Protein AF-A0A8X6YZ76-F1 (afdb_monomer)

pLDDT: mean 88.69, std 12.49, range [24.3, 98.62]

Sequence (911 aa):
MVSTSRLRFSLLFLLCATQVKATIQLAAIKDTAVSFPFAIQQYAYNKESRYFFVGAHEAPAEKYKDASVSTIGPNNTYFVGLTPEKITLNAEKDQANPLYGAVISQLSLLESCPLIVTQAEGTKLYSIRSFSSNSTINLISSEELLDANHEVCNGIFALAGIANRSSFLAVVKPHGGNFGQINSAFVPGSVQKTGNDLAPNYVLKTAESVPLNVSSDALKIGNDLTSIDNQTAGIPVTLYGSETLGVFYSGYAVTSANDPMSGARSVIYGAGSKITPDDVLAPDSIIGGNPAGAQAQFCTHHIATMSASTGLDYLVVVGGKGDPTTTKQDVYALPLIGTGENAGTLAKKTAIPFNFYNATLNNRLIGRAFVTAPTGIGDLFSPTDLDIYKAKVGGEGTLPGDIKKLFVEKDTVFVSVFEDNILAHEHGGIFASQALFQANGCIMGWTDWHRVAGSMSPQYGLVLDNVLGQFTLLNGATADSLTAVERTQWGTNTFENSVNMLSSQVKSGFQFLADFPRSLNAFDQTLGNRVSLVCATGYRAVALIQSGYDDTYFEAQKSLNHTALATDASTRNGIDLNTDSILFTGGVLDDLNGIIAAEIISDATHSWLVVGGNGGIAVLANEDGAGWAVGQLGPNFENLPLNLFFQKVGSFKNVRKLIAQDDQLFVLTTDALYRFTASATVFTGEPEVELLASVPSLSLPTDTSFSDLALSGRLALLATSRGLFRVGNGRSIMHDTEHNLAWTQITLPEGAGSVARFFVVSPTDKAIDFATTERGGNIYILNACVSLNQARVYRLSILGMQDPISDYTATLFKDHFFEDVNPTFYYDRGSYRNYIATDGAMFFMSRSSFYPVQLNGTFEAINPVIHTGIIPVAGAPRTLISSRSLSMGPLFLRSANGSWMIGGDHVYTND

Solvent-accessible surface area (backbone atoms only — not comparable to full-atom values): 44342 Å² total; per-residue (Å²): 132,85,78,90,78,85,79,77,92,78,84,91,76,89,85,80,84,73,87,35,54,31,60,38,76,36,11,48,38,76,100,44,98,43,48,42,95,46,26,32,65,34,54,40,73,34,83,89,82,44,37,40,35,42,20,15,57,36,67,42,59,85,97,40,17,32,41,15,34,24,36,31,50,84,89,55,64,34,28,44,46,68,16,42,65,54,24,26,45,66,87,40,71,80,30,77,33,90,46,38,34,27,31,32,71,42,47,27,30,38,55,69,19,51,32,38,26,40,60,86,73,26,28,42,45,36,35,49,78,35,74,96,42,71,92,55,30,32,36,28,54,37,65,72,42,46,11,40,77,71,39,64,23,62,21,61,74,37,64,24,27,16,41,84,35,51,43,36,42,33,35,30,10,7,60,92,50,54,68,41,37,80,38,3,11,33,34,41,31,31,61,43,82,41,82,51,92,91,59,69,41,63,42,49,44,73,53,78,39,35,66,40,34,35,75,26,74,29,34,31,30,82,46,50,31,70,37,53,56,51,75,90,80,74,45,59,67,25,55,31,41,34,70,87,77,70,46,38,39,38,26,31,32,31,30,18,24,74,32,59,66,10,10,32,32,14,42,30,25,54,86,64,36,57,33,61,70,76,75,27,41,33,57,53,18,36,58,24,22,41,52,60,41,41,65,48,38,19,22,21,63,37,61,46,63,32,57,26,45,52,43,38,38,25,42,35,35,31,29,20,65,40,56,73,86,77,24,45,71,38,33,37,44,42,51,20,14,60,51,72,96,58,42,69,23,50,23,21,72,84,53,71,65,45,76,42,61,36,69,93,59,74,27,24,34,75,47,34,24,30,74,44,64,54,83,37,61,70,28,51,64,29,85,84,42,94,67,32,48,37,28,30,54,18,44,86,46,78,73,27,31,52,54,68,36,78,45,65,40,41,32,18,44,35,36,20,15,48,41,63,57,72,39,86,46,31,53,20,11,35,34,34,21,31,61,20,39,41,34,84,45,49,60,44,8,22,16,25,57,40,51,30,63,36,37,60,58,46,25,66,42,75,48,75,42,49,56,81,70,26,40,41,37,32,33,50,93,44,85,80,43,19,32,40,40,36,33,30,28,59,22,44,47,60,30,45,49,37,52,42,57,55,28,71,74,34,62,78,13,27,46,23,66,42,71,42,49,40,88,39,68,50,21,12,75,51,89,60,37,24,23,21,35,34,40,36,21,12,46,24,33,40,30,46,31,55,39,16,30,32,59,86,32,55,41,51,51,61,60,64,90,32,72,42,78,19,66,62,23,34,34,64,89,58,71,58,85,71,25,37,28,39,41,31,25,36,54,54,37,58,61,21,36,54,25,54,26,63,40,70,40,36,46,100,58,30,19,32,48,37,39,23,4,48,50,12,35,33,34,42,20,30,90,72,16,41,44,32,48,49,39,47,32,23,52,41,55,36,70,55,60,48,66,26,27,46,39,71,43,60,89,48,50,39,32,54,41,53,49,57,56,73,40,36,39,35,43,32,23,40,51,39,31,35,37,35,70,58,47,32,69,42,60,63,46,74,54,77,69,43,59,48,45,36,42,69,79,70,73,45,62,91,88,49,36,44,49,38,76,47,50,17,66,44,46,36,39,43,25,16,54,77,29,39,32,29,57,16,70,70,35,29,70,78,79,46,45,41,89,62,26,52,74,37,75,51,86,60,55,92,55,72,43,13,26,45,34,73,32,71,45,18,34,80,71,44,71,47,39,24,29,56,38,76,43,9,12,32,36,39,36,36,30,24,27,75,94,76,33,26,22,33,31,35,48,31,15,29,48,25,57,60,84,60,41,50,86,69,34,67,27,64,30,72,19,36,52,38,70,97,52,72,48,38,55,57,45,71,70,65,43,53,50,58,38,60,44,68,66,52,47,41,42,39,40,29,22,41,39,50,84,90,79,70,45,61,8,37,33,32,35,44,67,64,85,64,31,51,33,52,78,71,72,91,62,79,68,78,32,76,80,46,75,67,42,59,44,52,29,57,68,48,64,36,69,53,29,15,22,41,37,33,26,9,63,58,58,43,34,33,36

Mean predicted aligned error: 7.57 Å

Secondary structure (DSSP, 8-state):
-------------S------BSSEEPBSSTT-----SS-EEEEEE-TTT--EEEEESSPPPGGGGGGSEEEE-TT-SB-EE---SEEEETTEEEEE-TTTT--EEEEEEETTEEEEEETTT-S--EEEEE-SSGGG-EEEEPPPPB-TTSSBPS-EEEEEE-TTSSEEEEEEPPTTS-TTSTT-EEEEEEEEEES-TTS-EEEEEE-PPEE-STT-TTTEESSPPSEEESSSS--PPEEEE-TTT--EEEE-EEE--SSTT-EEESEEETTTEESS-STT--TT-TTEE--SSS--EEEEEEEEEEE-TTS-EEEEEEEEES-TTT-TT-EEEEEBB-SSTTTTSBPPTTPPPEEEEEGGGTSEEEEEEB-----STTSS--TT-TTGGGTBTBTT---SS-EEEEEEETTEEEEEE--S-SSTT---EEEEEEEEE-TTS-EEEEPBPEE-TT--S--SEEEEETTTTEEEEEEESSTT-EEEEEE--EEB-HHHHHHHHHHTTSTT-EEEEEEE-TTSTTB--STTS-EEEEEEEEBTEEEEEEEEEESSSEEE------EEEETTSBSTT---TT--EEEEESTTHHHH-BEEEEEEEE-SSEEEEEEEETTEEEEEE-TTS--EETT-B-GGGTT--TT-EEEEETT--SEEEEEEETTEEEEEESSEEEEEE--TTGGGS----EEEEETTTTT--TT--EEEEEEETTEEEEEETTEEEEPPTT--TTT--TTTS--EEE--TT--S-EEEEEEE-TTS-TT-TTTSTT-EEEEEEEEETTTTEEEEEEEEE-SS-SS--TTSEEE----SBTTPPP--SEE-SS--SEEEE-SS-EEEEE--BTTTTBPPEEEEPPTT--TT-----PPPSEEEEE--S-EEEEEE-TTT--EEEEESS-EEE-

Foldseek 3Di:
DDDDDDPPPPDDPDDPPPFWEFWAWAAAAPPDSFFFPADWFEWEADLVQRKIKIAGQAQHDPVCLLVNIWIDHPPHRYIDRQFDQWAQEQNRGRDGGPSRSFHWPYWEAAQQWIWTDTPVVQFKIKTFPDPPDNRHTYIYIADGDAFLVRHRFPGWQYKYHQRNHFKIKTWTHHDVGDAQDWRTWIKIWGWDWDDDPVDTGIHIDIDRTHIDHQQQPQWKFPDGFPTQDCDPLVQGWEKYQDNQLRWIKIFTKTKWDQAQRIKTFGMGIHGRHHLADQQAADCFFFGMHRVRRHIWIWGFRYWDWAQALQQWIWIWTQTGIDDPVPRQFWIWTFGAFCDDPRGNHGAFPPFQKDWDFDVVVVRFTPGIYGHHGGDHYPSGDGPPDPQRQQTTFQRPAGAQAGFLDWDYFHQKIKTFGADHPPPQFAATAMWMKGFAAALSGRGRHIAHTFFAQLDRHGFNDWDANQQQRKIWTWDAPDSSGTGIIIIWTWHDAQAQVQQQVVQVVADFGFQAKDKAFQPDQQAAPDAQWTWIWMWTFFFQKIKIATQWATDSHIFGDRHFPAEAEAQQQALQVDQDQQGRMYMGGHHCSNQQGTWHEWDWEDAQFAIWIWIHHQRAIWIFAALLQGFFGGNHQGGSRPRGDSRTGIAGEARDGQWQYWDYDHQKIWTFHFFFIWIFGDDSNNRNDHTPIFTQDGCVLVVHPPPKTWADWQAAWFKIWTFMLQAIWMFDWQGGPVDDGNVGRPIDGDDAPPAPRGWHDKDWADRHNRSHHQAAAQSHTKIWIWRFDQVQQWTFIWIWRAGHPDVIDDPSRTHTRQQDGRPPDDHHTQAIQSGGFREWDDPSNWIKTWHAQDPDVRFWTWIAIADSVRHGNDHPPNDDGSDTSDTHFNHKYYWDAHSSRRWIWITGSGIIITD

Radius of gyration: 29.28 Å; Cα contacts (8 Å, |Δi|>4): 2787; chains: 1; bounding box: 79×63×102 Å

Structure (mmCIF, N/CA/C/O backbone):
data_AF-A0A8X6YZ76-F1
#
_entry.id   AF-A0A8X6YZ76-F1
#
loop_
_atom_site.group_PDB
_atom_site.id
_atom_site.type_symbol
_atom_site.label_atom_id
_atom_site.label_alt_id
_atom_site.label_comp_id
_atom_site.label_asym_id
_atom_site.label_entity_id
_atom_site.label_seq_id
_atom_site.pdbx_PDB_ins_code
_atom_site.Cartn_x
_atom_site.Cartn_y
_atom_site.Cartn_z
_atom_site.occupancy
_atom_site.B_iso_or_equiv
_atom_site.auth_seq_id
_atom_site.auth_comp_id
_atom_site.auth_asym_id
_atom_site.auth_atom_id
_atom_site.pdbx_PDB_model_num
ATOM 1 N N . MET A 1 1 ? 13.093 34.199 62.202 1.00 36.75 1 MET A N 1
ATOM 2 C CA . MET A 1 1 ? 13.923 33.993 60.993 1.00 36.75 1 MET A CA 1
ATOM 3 C C . MET A 1 1 ? 13.058 33.184 60.029 1.00 36.75 1 MET A C 1
ATOM 5 O O . MET A 1 1 ? 12.826 32.025 60.319 1.00 36.75 1 MET A O 1
ATOM 9 N N . VAL A 1 2 ? 12.275 33.763 59.105 1.00 28.14 2 VAL A N 1
ATOM 10 C CA . VAL A 1 2 ? 12.671 34.483 57.866 1.00 28.14 2 VAL A CA 1
ATOM 11 C C . VAL A 1 2 ? 13.700 33.628 57.107 1.00 28.14 2 VAL A C 1
ATOM 13 O O . VAL A 1 2 ? 14.762 33.402 57.660 1.00 28.14 2 VAL A O 1
ATOM 16 N N . SER A 1 3 ? 13.501 33.085 55.903 1.00 24.88 3 SER A N 1
ATOM 17 C CA . SER A 1 3 ? 12.590 33.411 54.806 1.00 24.88 3 SER A CA 1
ATOM 18 C C . SER A 1 3 ? 12.501 32.223 53.832 1.00 24.88 3 SER A C 1
ATOM 20 O O . SER A 1 3 ? 13.476 31.516 53.601 1.00 24.88 3 SER A O 1
ATOM 22 N N . THR A 1 4 ? 11.329 32.096 53.218 1.00 32.22 4 THR A N 1
ATOM 23 C CA . THR A 1 4 ? 11.039 31.534 51.893 1.00 32.22 4 THR A CA 1
ATOM 24 C C . THR A 1 4 ? 12.198 31.527 50.888 1.00 32.22 4 THR A C 1
ATOM 26 O O . THR A 1 4 ? 12.770 32.575 50.596 1.00 32.22 4 THR A O 1
ATOM 29 N N . SER A 1 5 ? 12.394 30.405 50.196 1.00 24.30 5 SER A N 1
ATOM 30 C CA . SER A 1 5 ? 12.846 30.410 48.802 1.00 24.30 5 SER A CA 1
ATOM 31 C C . SER A 1 5 ? 11.949 29.478 47.989 1.00 24.30 5 SER A C 1
ATOM 33 O O . SER A 1 5 ? 12.043 28.255 47.994 1.00 24.30 5 SER A O 1
ATOM 35 N N . ARG A 1 6 ? 11.006 30.119 47.297 1.00 28.14 6 ARG A N 1
ATOM 36 C CA . ARG A 1 6 ? 10.298 29.565 46.150 1.00 28.14 6 ARG A CA 1
ATOM 37 C C . ARG A 1 6 ? 11.349 29.233 45.090 1.00 28.14 6 ARG A C 1
ATOM 39 O O . ARG A 1 6 ? 11.868 30.161 44.473 1.00 28.14 6 ARG A O 1
ATOM 46 N N . LEU A 1 7 ? 11.647 27.959 44.846 1.00 24.39 7 LEU A N 1
ATOM 47 C CA . LEU A 1 7 ? 12.320 27.579 43.606 1.00 24.39 7 LEU A CA 1
ATOM 48 C C . LEU A 1 7 ? 11.243 27.340 42.546 1.00 24.39 7 LEU A C 1
ATOM 50 O O . LEU A 1 7 ? 10.623 26.283 42.467 1.00 24.39 7 LEU A O 1
ATOM 54 N N . ARG A 1 8 ? 10.979 28.394 41.772 1.00 26.84 8 ARG A N 1
ATOM 55 C CA . ARG A 1 8 ? 10.251 28.330 40.508 1.00 26.84 8 ARG A CA 1
ATOM 56 C C . ARG A 1 8 ? 11.001 27.373 39.574 1.00 26.84 8 ARG A C 1
ATOM 58 O O . ARG A 1 8 ? 12.007 27.765 38.994 1.00 26.84 8 ARG A O 1
ATOM 65 N N . PHE A 1 9 ? 10.504 26.152 39.392 1.00 27.45 9 PHE A N 1
ATOM 66 C CA . PHE A 1 9 ? 10.807 25.357 38.198 1.00 27.45 9 PHE A CA 1
ATOM 67 C C . PHE A 1 9 ? 9.906 25.865 37.065 1.00 27.45 9 PHE A C 1
ATOM 69 O O . PHE A 1 9 ? 8.888 25.285 36.704 1.00 27.45 9 PHE A O 1
ATOM 76 N N . SER A 1 10 ? 10.246 27.051 36.574 1.00 29.50 10 SER A N 1
ATOM 77 C CA . SER A 1 10 ? 9.649 27.679 35.400 1.00 29.50 10 SER A CA 1
ATOM 78 C C . SER A 1 10 ? 10.792 28.291 34.606 1.00 29.50 10 SER A C 1
ATOM 80 O O . SER A 1 10 ? 11.005 29.491 34.699 1.00 29.50 10 SER A O 1
ATOM 82 N N . LEU A 1 11 ? 11.588 27.442 33.948 1.00 28.23 11 LEU A N 1
ATOM 83 C CA . LEU A 1 11 ? 12.374 27.736 32.740 1.00 28.23 11 LEU A CA 1
ATOM 84 C C . LEU A 1 11 ? 13.218 26.497 32.376 1.00 28.23 11 LEU A C 1
ATOM 86 O O . LEU A 1 11 ? 14.387 26.392 32.727 1.00 28.23 11 LEU A O 1
ATOM 90 N N . LEU A 1 12 ? 12.611 25.529 31.694 1.00 27.36 12 LEU A N 1
ATOM 91 C CA . LEU A 1 12 ? 13.334 24.643 30.772 1.00 27.36 12 LEU A CA 1
ATOM 92 C C . LEU A 1 12 ? 12.381 24.197 29.651 1.00 27.36 12 LEU A C 1
ATOM 94 O O . LEU A 1 12 ? 12.260 23.024 29.324 1.00 27.36 12 LEU A O 1
ATOM 98 N N . PHE A 1 13 ? 11.645 25.164 29.105 1.00 34.56 13 PHE A N 1
ATOM 99 C CA . PHE A 1 13 ? 10.964 25.042 27.822 1.00 34.56 13 PHE A CA 1
ATOM 100 C C . PHE A 1 13 ? 11.719 25.932 26.831 1.00 34.56 13 PHE A C 1
ATOM 102 O O . PHE A 1 13 ? 12.187 27.001 27.213 1.00 34.56 13 PHE A O 1
ATOM 109 N N . LEU A 1 14 ? 11.806 25.471 25.583 1.00 31.66 14 LEU A N 1
ATOM 110 C CA . LEU A 1 14 ? 12.513 26.063 24.439 1.00 31.66 14 LEU A CA 1
ATOM 111 C C . LEU A 1 14 ? 14.032 25.844 24.394 1.00 31.66 14 LEU A C 1
ATOM 113 O O . LEU A 1 14 ? 14.823 26.756 24.594 1.00 31.66 14 LEU A O 1
ATOM 117 N N . LEU A 1 15 ? 14.419 24.627 24.010 1.00 28.20 15 LEU A N 1
ATOM 118 C CA . LEU A 1 15 ? 15.415 24.387 22.952 1.00 28.20 15 LEU A CA 1
ATOM 119 C C . LEU A 1 15 ? 15.294 22.925 22.482 1.00 28.20 15 LEU A C 1
ATOM 121 O O . LEU A 1 15 ? 16.229 22.134 22.558 1.00 28.20 15 LEU A O 1
ATOM 125 N N . CYS A 1 16 ? 14.103 22.546 22.006 1.00 30.44 16 CYS A N 1
ATOM 126 C CA . CYS A 1 16 ? 13.960 21.383 21.128 1.00 30.44 16 CYS A CA 1
ATOM 127 C C . CYS A 1 16 ? 14.084 21.882 19.687 1.00 30.44 16 CYS A C 1
ATOM 129 O O . CYS A 1 16 ? 13.089 22.108 19.010 1.00 30.44 16 CYS A O 1
ATOM 131 N N . ALA A 1 17 ? 15.313 22.115 19.226 1.00 30.72 17 ALA A N 1
ATOM 132 C CA . ALA A 1 17 ? 15.559 22.273 17.799 1.00 30.72 17 ALA A CA 1
ATOM 133 C C . ALA A 1 17 ? 15.638 20.879 17.160 1.00 30.72 17 ALA A C 1
ATOM 135 O O . ALA A 1 17 ? 16.714 20.375 16.859 1.00 30.72 17 ALA A O 1
ATOM 136 N N . THR A 1 18 ? 14.484 20.249 16.972 1.00 36.44 18 THR A N 1
ATOM 137 C CA . THR A 1 18 ? 14.277 19.319 15.861 1.00 36.44 18 THR A CA 1
ATOM 138 C C . THR A 1 18 ? 13.363 20.067 14.906 1.00 36.44 18 THR A C 1
ATOM 140 O O . THR A 1 18 ? 12.147 19.925 14.971 1.00 36.44 18 THR A O 1
ATOM 143 N N . GLN A 1 19 ? 13.931 20.987 14.114 1.00 38.16 19 GLN A N 1
ATOM 144 C CA . GLN A 1 19 ? 13.180 21.558 13.000 1.00 38.16 19 GLN A CA 1
ATOM 145 C C . GLN A 1 19 ? 12.990 20.432 12.001 1.00 38.16 19 GLN A C 1
ATOM 147 O O . GLN A 1 19 ? 13.932 20.061 11.306 1.00 38.16 19 GLN A O 1
ATOM 152 N N . VAL A 1 20 ? 11.797 19.863 11.981 1.00 46.75 20 VAL A N 1
ATOM 153 C CA . VAL A 1 20 ? 11.425 18.904 10.960 1.00 46.75 20 VAL A CA 1
ATOM 154 C C . VAL A 1 20 ? 10.253 19.526 10.224 1.00 46.75 20 VAL A C 1
ATOM 156 O O . VAL A 1 20 ? 9.188 19.763 10.792 1.00 46.75 20 VAL A O 1
ATOM 159 N N . LYS A 1 21 ? 10.563 19.991 9.015 1.00 52.66 21 LYS A N 1
ATOM 160 C CA . LYS A 1 21 ? 9.638 20.686 8.128 1.00 52.66 21 LYS A CA 1
ATOM 161 C C . LYS A 1 21 ? 8.834 19.619 7.398 1.00 52.66 21 LYS A C 1
ATOM 163 O O . LYS A 1 21 ? 9.391 18.573 7.086 1.00 52.66 21 LYS A O 1
ATOM 168 N N . ALA A 1 22 ? 7.570 19.900 7.111 1.00 72.12 22 ALA A N 1
ATOM 169 C CA . ALA A 1 22 ? 6.825 19.150 6.105 1.00 72.12 22 ALA A CA 1
ATOM 170 C C . ALA A 1 22 ? 7.511 19.221 4.731 1.00 72.12 22 ALA A C 1
ATOM 172 O O . ALA A 1 22 ? 8.548 19.883 4.609 1.00 72.12 22 ALA A O 1
ATOM 173 N N . THR A 1 23 ? 6.952 18.538 3.728 1.00 81.50 23 THR A N 1
ATOM 174 C CA . THR A 1 23 ? 7.503 18.371 2.373 1.00 81.50 23 THR A CA 1
ATOM 175 C C . THR A 1 23 ? 8.457 19.498 1.952 1.00 81.50 23 THR A C 1
ATOM 177 O O . THR A 1 23 ? 8.087 20.672 1.876 1.00 81.50 23 THR A O 1
ATOM 180 N N . ILE A 1 24 ? 9.722 19.149 1.707 1.00 85.50 24 ILE A N 1
ATOM 181 C CA . ILE A 1 24 ? 10.762 20.114 1.347 1.00 85.50 24 ILE A CA 1
ATOM 182 C C . ILE A 1 24 ? 11.013 20.102 -0.157 1.00 85.50 24 ILE A C 1
ATOM 184 O O . ILE A 1 24 ? 11.185 19.045 -0.760 1.00 85.50 24 ILE A O 1
ATOM 188 N N . GLN A 1 25 ? 11.122 21.283 -0.759 1.00 89.31 25 GLN A N 1
ATOM 189 C CA . GLN A 1 25 ? 11.634 21.406 -2.120 1.00 89.31 25 GLN A CA 1
ATOM 190 C C . GLN A 1 25 ? 13.162 21.269 -2.115 1.00 89.31 25 GLN A C 1
ATOM 192 O O . GLN A 1 25 ? 13.858 21.9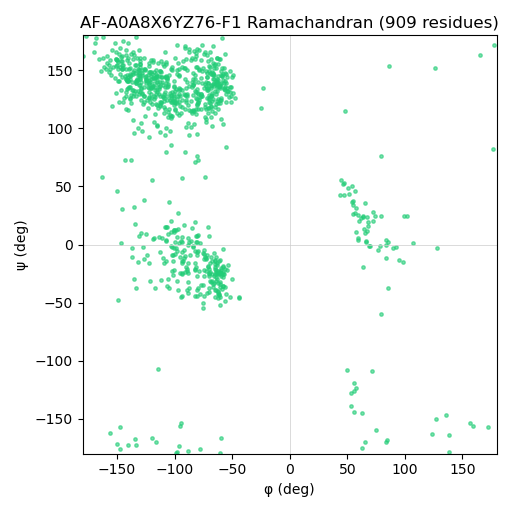28 -1.335 1.00 89.31 25 GLN A O 1
ATOM 197 N N . LEU A 1 26 ? 13.689 20.403 -2.977 1.00 91.50 26 LEU A N 1
ATOM 198 C CA . LEU A 1 26 ? 15.118 20.132 -3.106 1.00 91.50 26 LEU A CA 1
ATOM 199 C C . LEU A 1 26 ? 15.735 21.093 -4.127 1.00 91.50 26 LEU A C 1
ATOM 201 O O . LEU A 1 26 ? 15.243 21.234 -5.246 1.00 91.50 26 LEU A O 1
ATOM 205 N N . ALA A 1 27 ? 16.830 21.750 -3.750 1.00 91.25 27 ALA A N 1
ATOM 206 C CA . ALA A 1 27 ? 17.495 22.713 -4.622 1.00 91.25 27 ALA A CA 1
ATOM 207 C C . ALA A 1 27 ? 18.323 22.023 -5.716 1.00 91.25 27 ALA A C 1
ATOM 209 O O . ALA A 1 27 ? 18.994 21.021 -5.458 1.00 91.25 27 ALA A O 1
ATOM 210 N N . ALA A 1 28 ? 18.348 22.592 -6.923 1.00 87.94 28 ALA A N 1
ATOM 211 C CA . ALA A 1 28 ? 19.099 22.023 -8.049 1.00 87.94 28 ALA A CA 1
ATOM 212 C C . ALA A 1 28 ? 20.619 22.003 -7.823 1.00 87.94 28 ALA A C 1
ATOM 214 O O . ALA A 1 28 ? 21.306 21.113 -8.311 1.00 87.94 28 ALA A O 1
ATOM 215 N N . ILE A 1 29 ? 21.145 22.979 -7.080 1.00 85.81 29 ILE A N 1
ATOM 216 C CA . ILE A 1 29 ? 22.550 23.052 -6.666 1.00 85.81 29 ILE A CA 1
ATOM 217 C C . ILE A 1 29 ? 22.656 23.680 -5.275 1.00 85.81 29 ILE A C 1
ATOM 219 O O . ILE A 1 29 ? 21.738 24.362 -4.802 1.00 85.81 29 ILE A O 1
ATOM 223 N N . LYS A 1 30 ? 23.806 23.480 -4.629 1.00 84.75 30 LYS A N 1
ATOM 224 C CA . LYS A 1 30 ? 24.121 24.053 -3.318 1.00 84.75 30 LYS A CA 1
ATOM 225 C C . LYS A 1 30 ? 23.948 25.581 -3.300 1.00 84.75 30 LYS A C 1
ATOM 227 O O . LYS A 1 30 ? 24.243 26.254 -4.283 1.00 84.75 30 LYS A O 1
ATOM 232 N N . ASP A 1 31 ? 23.490 26.109 -2.165 1.00 76.31 31 ASP A N 1
ATOM 233 C CA . ASP A 1 31 ? 23.347 27.548 -1.878 1.00 76.31 31 ASP A CA 1
ATOM 234 C C . ASP A 1 31 ? 22.329 28.297 -2.763 1.00 76.31 31 ASP A C 1
ATOM 236 O O . ASP A 1 31 ? 22.249 29.525 -2.741 1.00 76.31 31 ASP A O 1
ATOM 240 N N . THR A 1 32 ? 21.485 27.559 -3.491 1.00 69.62 32 THR A N 1
ATOM 241 C CA . THR A 1 32 ? 20.278 28.094 -4.129 1.00 69.62 32 THR A CA 1
ATOM 242 C C . THR A 1 32 ? 19.043 27.612 -3.373 1.00 69.62 32 THR A C 1
ATOM 244 O O . THR A 1 32 ? 19.009 26.488 -2.888 1.00 69.62 32 THR A O 1
ATOM 247 N N . ALA A 1 33 ? 18.020 28.458 -3.258 1.00 72.38 33 ALA A N 1
ATOM 248 C CA . ALA A 1 33 ? 16.688 28.040 -2.805 1.00 72.38 33 ALA A CA 1
ATOM 249 C C . ALA A 1 33 ? 15.783 27.657 -3.993 1.00 72.38 33 ALA A C 1
ATOM 251 O O . ALA A 1 33 ? 14.564 27.667 -3.872 1.00 72.38 33 ALA A O 1
ATOM 252 N N . VAL A 1 34 ? 16.378 27.417 -5.168 1.00 76.81 34 VAL A N 1
ATOM 253 C CA . VAL A 1 34 ? 15.669 27.332 -6.447 1.00 76.81 34 VAL A CA 1
ATOM 254 C C . VAL A 1 34 ? 15.736 25.906 -6.980 1.00 76.81 34 VAL A C 1
ATOM 256 O O . VAL A 1 34 ? 16.769 25.237 -6.904 1.00 76.81 34 VAL A O 1
ATOM 259 N N . SER A 1 35 ? 14.609 25.478 -7.536 1.00 84.00 35 SER A N 1
ATOM 260 C CA . SER A 1 35 ? 14.450 24.246 -8.301 1.00 84.00 35 SER A CA 1
ATOM 261 C C . SER A 1 35 ? 15.327 24.177 -9.556 1.00 84.00 35 SER A C 1
ATOM 263 O O . SER A 1 35 ? 16.063 25.117 -9.866 1.00 84.00 35 SER A O 1
ATOM 265 N N . PHE A 1 36 ? 15.225 23.082 -10.317 1.00 89.50 36 PHE A N 1
ATOM 266 C CA . PHE A 1 36 ? 15.855 22.996 -11.633 1.00 89.50 36 PHE A CA 1
ATOM 267 C C . PHE A 1 36 ? 15.245 24.055 -12.567 1.00 89.50 36 PHE A C 1
ATOM 269 O O . PHE A 1 36 ? 14.030 24.082 -12.746 1.00 89.50 36 PHE A O 1
ATOM 276 N N . PRO A 1 37 ? 16.051 24.949 -13.168 1.00 89.25 37 PRO A N 1
ATOM 277 C CA . PRO A 1 37 ? 15.553 25.975 -14.087 1.00 89.25 37 PRO A CA 1
ATOM 278 C C . PRO A 1 37 ? 15.414 25.469 -15.530 1.00 89.25 37 PRO A C 1
ATOM 280 O O . PRO A 1 37 ? 15.324 26.269 -16.456 1.00 89.25 37 PRO A O 1
ATOM 283 N N . PHE A 1 38 ? 15.458 24.154 -15.711 1.00 90.38 38 PHE A N 1
ATOM 284 C CA . PHE A 1 38 ? 15.276 23.423 -16.958 1.00 90.38 38 PHE A CA 1
ATOM 285 C C . PHE A 1 38 ? 14.446 22.179 -16.643 1.00 90.38 38 PHE A C 1
ATOM 287 O O . PHE A 1 38 ? 14.438 21.722 -15.492 1.00 90.38 38 PHE A O 1
ATOM 294 N N . ALA A 1 39 ? 13.756 21.634 -17.641 1.00 91.94 39 ALA A N 1
ATOM 295 C CA . ALA A 1 39 ? 12.977 20.424 -17.431 1.00 91.94 39 ALA A CA 1
ATOM 296 C C . ALA A 1 39 ? 13.884 19.221 -17.107 1.00 91.94 39 ALA A C 1
ATOM 298 O O . ALA A 1 39 ? 14.913 18.999 -17.747 1.00 91.94 39 ALA A O 1
ATOM 299 N N . ILE A 1 40 ? 13.484 18.421 -16.126 1.00 92.56 40 ILE A N 1
ATOM 300 C CA . ILE A 1 40 ? 13.957 17.061 -15.867 1.00 92.56 40 ILE A CA 1
ATOM 301 C C . ILE A 1 40 ? 12.845 16.087 -16.264 1.00 92.56 40 ILE A C 1
ATOM 303 O O . ILE A 1 40 ? 11.677 16.458 -16.317 1.00 92.56 40 ILE A O 1
ATOM 307 N N . GLN A 1 41 ? 13.186 14.835 -16.555 1.00 87.31 41 GLN A N 1
ATOM 308 C CA . GLN A 1 41 ? 12.163 13.829 -16.882 1.00 87.31 41 GLN A CA 1
ATOM 309 C C . GLN A 1 41 ? 12.597 12.431 -16.460 1.00 87.31 41 GLN A C 1
ATOM 311 O O . GLN A 1 41 ? 11.861 11.706 -15.793 1.00 87.31 41 GLN A O 1
ATOM 316 N N . GLN A 1 42 ? 13.826 12.064 -16.813 1.00 90.75 42 GLN A N 1
ATOM 317 C CA . GLN A 1 42 ? 14.380 10.758 -16.493 1.00 90.75 42 GLN A CA 1
ATOM 318 C C . GLN A 1 42 ? 14.891 10.741 -15.051 1.00 90.75 42 GLN A C 1
ATOM 320 O O . GLN A 1 42 ? 15.596 11.659 -14.625 1.00 90.75 42 GLN A O 1
ATOM 325 N N . TYR A 1 43 ? 14.565 9.691 -14.301 1.00 93.88 43 TYR A N 1
ATOM 326 C CA . TYR A 1 43 ? 15.030 9.524 -12.929 1.00 93.88 43 TYR A CA 1
ATOM 327 C C . TYR A 1 43 ? 15.269 8.055 -12.589 1.00 93.88 43 TYR A C 1
ATOM 329 O O . TYR A 1 43 ? 14.653 7.155 -13.160 1.00 93.88 43 TYR A O 1
ATOM 337 N N . ALA A 1 44 ? 16.146 7.814 -11.619 1.00 94.25 44 ALA A N 1
ATOM 338 C CA . ALA A 1 44 ? 16.392 6.484 -11.083 1.00 94.25 44 ALA A CA 1
ATOM 339 C C . ALA A 1 44 ? 16.718 6.548 -9.587 1.00 94.25 44 ALA A C 1
ATOM 341 O O . ALA A 1 44 ? 17.274 7.534 -9.103 1.00 94.25 44 ALA A O 1
ATOM 342 N N . TYR A 1 45 ? 16.393 5.488 -8.848 1.00 93.50 45 TYR A N 1
ATOM 343 C CA . TYR A 1 45 ? 16.667 5.398 -7.416 1.00 93.50 45 TYR A CA 1
ATOM 344 C C . TYR A 1 45 ? 17.389 4.114 -7.067 1.00 93.50 45 TYR A C 1
ATOM 346 O O . TYR A 1 45 ? 16.970 3.024 -7.447 1.00 93.50 45 TYR A O 1
ATOM 354 N N . ASN A 1 46 ? 18.466 4.263 -6.311 1.00 91.38 46 ASN A N 1
ATOM 355 C CA . ASN A 1 46 ? 19.233 3.148 -5.808 1.00 91.38 46 ASN A CA 1
ATOM 356 C C . ASN A 1 46 ? 18.786 2.822 -4.381 1.00 91.38 46 ASN A C 1
ATOM 358 O O . ASN A 1 46 ? 19.079 3.584 -3.462 1.00 91.38 46 ASN A O 1
ATOM 362 N N . LYS A 1 47 ? 18.137 1.669 -4.186 1.00 84.62 47 LYS A N 1
ATOM 363 C CA . LYS A 1 47 ? 17.630 1.236 -2.874 1.00 84.62 47 LYS A CA 1
ATOM 364 C C . LYS A 1 47 ? 18.743 0.962 -1.853 1.00 84.62 47 LYS A C 1
ATOM 366 O O . LYS A 1 47 ? 18.560 1.211 -0.664 1.00 84.62 47 LYS A O 1
ATOM 371 N N . GLU A 1 48 ? 19.908 0.485 -2.293 1.00 84.06 48 GLU A N 1
ATOM 372 C CA . GLU A 1 48 ? 21.021 0.128 -1.403 1.00 84.06 48 GLU A CA 1
ATOM 373 C C . GLU A 1 48 ? 21.754 1.366 -0.872 1.00 84.06 48 GLU A C 1
ATOM 375 O O . GLU A 1 48 ? 21.969 1.510 0.334 1.00 84.06 48 GLU A O 1
ATOM 380 N N . SER A 1 49 ? 22.131 2.278 -1.773 1.00 85.62 49 SER A N 1
ATOM 381 C CA . SER A 1 49 ? 22.869 3.499 -1.417 1.00 85.62 49 SER A CA 1
ATOM 382 C C . SER A 1 49 ? 21.963 4.676 -1.048 1.00 85.62 49 SER A C 1
ATOM 384 O O . SER A 1 49 ? 22.424 5.630 -0.417 1.00 85.62 49 SER A O 1
ATOM 386 N N . ARG A 1 50 ? 20.671 4.587 -1.391 1.00 89.81 50 ARG A N 1
ATOM 387 C CA . ARG A 1 50 ? 19.628 5.607 -1.195 1.00 89.81 50 ARG A CA 1
ATOM 388 C C . ARG A 1 50 ? 19.875 6.898 -1.976 1.00 89.81 50 ARG A C 1
ATOM 390 O O . ARG A 1 50 ? 19.373 7.956 -1.604 1.00 89.81 50 ARG A O 1
ATOM 397 N N . TYR A 1 51 ? 20.653 6.822 -3.055 1.00 92.06 51 TYR A N 1
ATOM 398 C CA . TYR A 1 51 ? 20.825 7.939 -3.978 1.00 92.06 51 TYR A CA 1
ATOM 399 C C . TYR A 1 51 ? 19.672 8.004 -4.975 1.00 92.06 51 TYR A C 1
ATOM 401 O O . TYR A 1 51 ? 19.313 7.009 -5.609 1.00 92.06 51 TYR A O 1
ATOM 409 N N . PHE A 1 52 ? 19.131 9.207 -5.132 1.00 94.69 52 PHE A N 1
ATOM 410 C CA . PHE A 1 52 ? 18.168 9.550 -6.166 1.00 94.69 52 PHE A CA 1
ATOM 411 C C . PHE A 1 52 ? 18.878 10.324 -7.277 1.00 94.69 52 PHE A C 1
ATOM 413 O O . PHE A 1 52 ? 19.629 11.258 -6.994 1.00 94.69 52 PHE A O 1
ATOM 420 N N . PHE A 1 53 ? 18.661 9.925 -8.526 1.00 95.62 53 PHE A N 1
ATOM 421 C CA . PHE A 1 53 ? 19.296 10.499 -9.708 1.00 95.62 53 PHE A CA 1
ATOM 422 C C . PHE A 1 53 ? 18.251 11.100 -10.638 1.00 95.62 53 PHE A C 1
ATOM 424 O O . PHE A 1 53 ? 17.187 10.513 -10.822 1.00 95.62 53 PHE A O 1
ATOM 431 N N . VAL A 1 54 ? 18.591 12.224 -11.265 1.00 95.69 54 VAL A N 1
ATOM 432 C CA . VAL A 1 54 ? 17.774 12.881 -12.294 1.00 95.69 54 VAL A CA 1
ATOM 433 C C . VAL A 1 54 ? 18.620 13.222 -13.516 1.00 95.69 54 VAL A C 1
ATOM 435 O O . VAL A 1 54 ? 19.812 13.514 -13.387 1.00 95.69 54 VAL A O 1
ATOM 438 N N . GLY A 1 55 ? 17.998 13.179 -14.692 1.00 95.69 55 GLY A N 1
ATOM 439 C CA . GLY A 1 55 ? 18.572 13.594 -15.969 1.00 95.69 55 GLY A CA 1
ATOM 440 C C . GLY A 1 55 ? 17.835 14.799 -16.556 1.00 95.69 55 GLY A C 1
ATOM 441 O O . GLY A 1 55 ? 16.608 14.890 -16.463 1.00 95.69 55 GLY A O 1
ATOM 442 N N . ALA A 1 56 ? 18.588 15.709 -17.169 1.00 95.19 56 ALA A N 1
ATOM 443 C CA . ALA A 1 56 ? 18.055 16.876 -17.863 1.00 95.19 56 ALA A CA 1
ATOM 444 C C . ALA A 1 56 ? 17.268 16.468 -19.119 1.00 95.19 56 ALA A C 1
ATOM 446 O O . ALA A 1 56 ? 17.766 15.706 -19.944 1.00 95.19 56 ALA A O 1
ATOM 447 N N . HIS A 1 57 ? 16.057 16.996 -19.274 1.00 93.62 57 HIS A N 1
ATOM 448 C CA . HIS A 1 57 ? 15.208 16.836 -20.459 1.00 93.62 57 HIS A CA 1
ATOM 449 C C . HIS A 1 57 ? 15.394 17.976 -21.476 1.00 93.62 57 HIS A C 1
ATOM 451 O O . HIS A 1 57 ? 15.036 17.853 -22.642 1.00 93.62 57 HIS A O 1
ATOM 457 N N . GLU A 1 58 ? 16.027 19.068 -21.055 1.00 92.75 58 GLU A N 1
ATOM 458 C CA . GLU A 1 58 ? 16.402 20.198 -21.901 1.00 92.75 58 GLU A CA 1
ATOM 459 C C . GLU A 1 58 ? 17.873 20.544 -21.687 1.00 92.75 58 GLU A C 1
ATOM 461 O O . GLU A 1 58 ? 18.440 20.253 -20.633 1.00 92.75 58 GLU A O 1
ATOM 466 N N . ALA A 1 59 ? 18.501 21.173 -22.684 1.00 90.94 59 ALA A N 1
ATOM 467 C CA . ALA A 1 59 ? 19.905 21.555 -22.600 1.00 90.94 59 ALA A CA 1
ATOM 468 C C . ALA A 1 59 ? 20.108 22.558 -21.444 1.00 90.94 59 ALA A C 1
ATOM 470 O O . ALA A 1 59 ? 19.567 23.669 -21.505 1.00 90.94 59 ALA A O 1
ATOM 471 N N . PRO A 1 60 ? 20.888 22.218 -20.399 1.00 90.81 60 PRO A N 1
ATOM 472 C CA . PRO A 1 60 ? 21.059 23.112 -19.263 1.00 90.81 60 PRO A CA 1
ATOM 473 C C . PRO A 1 60 ? 21.796 24.400 -19.652 1.00 90.81 60 PRO A C 1
ATOM 475 O O . PRO A 1 60 ? 22.761 24.386 -20.420 1.00 90.81 60 PRO A O 1
ATOM 478 N N . ALA A 1 61 ? 21.383 25.528 -19.068 1.00 87.88 61 ALA A N 1
ATOM 479 C CA . ALA A 1 61 ? 22.099 26.797 -19.208 1.00 87.88 61 ALA A CA 1
ATOM 480 C C . ALA A 1 61 ? 23.536 26.706 -18.652 1.00 87.88 61 ALA A C 1
ATOM 482 O O . ALA A 1 61 ? 23.817 25.870 -17.797 1.00 87.88 61 ALA A O 1
ATOM 483 N N . GLU A 1 62 ? 24.432 27.612 -19.072 1.00 85.31 62 GLU A N 1
ATOM 484 C CA . GLU A 1 62 ? 25.890 27.538 -18.829 1.00 85.31 62 GLU A CA 1
ATOM 485 C C . GLU A 1 62 ? 26.286 27.149 -17.394 1.00 85.31 62 GLU A C 1
ATOM 487 O O . GLU A 1 62 ? 27.113 26.264 -17.192 1.00 85.31 62 GLU A O 1
ATOM 492 N N . LYS A 1 63 ? 25.648 27.762 -16.388 1.00 87.44 63 LYS A N 1
ATOM 493 C CA . LYS A 1 63 ? 25.953 27.529 -14.966 1.00 87.44 63 LYS A CA 1
ATOM 494 C C . LYS A 1 63 ? 25.444 26.193 -14.395 1.00 87.44 63 LYS A C 1
ATOM 496 O O . LYS A 1 63 ? 25.705 25.928 -13.230 1.00 87.44 63 LYS A O 1
ATOM 501 N N . TYR A 1 64 ? 24.697 25.409 -15.174 1.00 89.94 64 TYR A N 1
ATOM 502 C CA . TYR A 1 64 ? 24.110 24.117 -14.791 1.00 89.94 64 TYR A CA 1
ATOM 503 C C . TYR A 1 64 ? 24.498 22.973 -15.732 1.00 89.94 64 TYR A C 1
ATOM 505 O O . TYR A 1 64 ? 23.929 21.887 -15.651 1.00 89.94 64 TYR A O 1
ATOM 513 N N . LYS A 1 65 ? 25.439 23.180 -16.658 1.00 92.69 65 LYS A N 1
ATOM 514 C CA . LYS A 1 65 ? 25.859 22.120 -17.590 1.00 92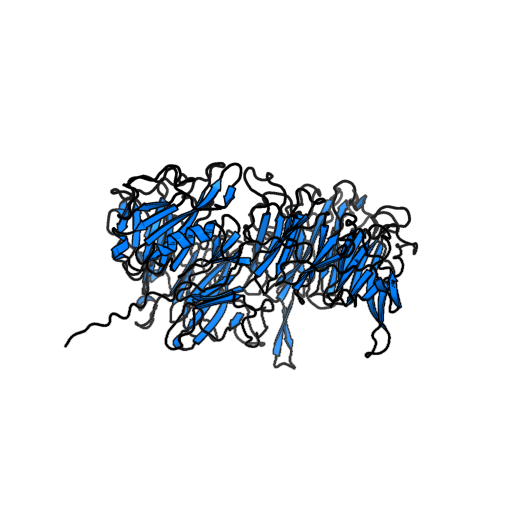.69 65 LYS A CA 1
ATOM 515 C C . LYS A 1 65 ? 26.432 20.890 -16.873 1.00 92.69 65 LYS A C 1
ATOM 517 O O . LYS A 1 65 ? 26.326 19.771 -17.379 1.00 92.69 65 LYS A O 1
ATOM 522 N N . ASP A 1 66 ? 26.986 21.078 -15.679 1.00 91.44 66 ASP A N 1
ATOM 523 C CA . ASP A 1 66 ? 27.454 20.010 -14.792 1.00 91.44 66 ASP A CA 1
ATOM 524 C C . ASP A 1 66 ? 26.324 19.216 -14.111 1.00 91.44 66 ASP A C 1
ATOM 526 O O . ASP A 1 66 ? 26.581 18.144 -13.562 1.00 91.44 66 ASP A O 1
ATOM 530 N N . ALA A 1 67 ? 25.085 19.707 -14.186 1.00 92.25 67 ALA A N 1
ATOM 531 C CA . ALA A 1 67 ? 23.881 19.109 -13.620 1.00 92.25 67 ALA A CA 1
ATOM 532 C C . ALA A 1 67 ? 23.040 18.320 -14.644 1.00 92.25 67 ALA A C 1
ATOM 534 O O . ALA A 1 67 ? 21.903 17.954 -14.337 1.00 92.25 67 ALA A O 1
ATOM 535 N N . SER A 1 68 ? 23.585 18.029 -15.834 1.00 94.56 68 SER A N 1
ATOM 536 C CA . SER A 1 68 ? 22.894 17.244 -16.879 1.00 94.56 68 SER A CA 1
ATOM 537 C C . SER A 1 68 ? 22.488 15.858 -16.375 1.00 94.56 68 SER A C 1
ATOM 539 O O . SER A 1 68 ? 21.406 15.368 -16.685 1.00 94.56 68 SER A O 1
ATOM 541 N N . VAL A 1 69 ? 23.328 15.261 -15.527 1.00 95.44 69 VAL A N 1
ATOM 542 C CA . VAL A 1 69 ? 22.938 14.191 -14.604 1.00 95.44 69 VAL A CA 1
ATOM 543 C C . VAL A 1 69 ? 23.273 14.663 -13.201 1.00 95.44 69 VAL A C 1
ATOM 545 O O . VAL A 1 69 ? 24.388 15.118 -12.951 1.00 95.44 69 VAL A O 1
ATOM 548 N N . SER A 1 70 ? 22.323 14.544 -12.284 1.00 94.81 70 SER A N 1
ATOM 549 C CA . SER A 1 70 ? 22.472 15.012 -10.909 1.00 94.81 70 SER A CA 1
ATOM 550 C C . SER A 1 70 ? 22.050 13.941 -9.919 1.00 94.81 70 SER A C 1
ATOM 552 O O . SER A 1 70 ? 21.187 13.117 -10.216 1.00 94.81 70 SER A O 1
ATOM 554 N N . THR A 1 71 ? 22.640 13.955 -8.725 1.00 94.25 71 THR A N 1
ATOM 555 C CA . THR A 1 71 ? 22.295 13.026 -7.644 1.00 94.25 71 THR A CA 1
ATOM 556 C C . THR A 1 71 ? 22.047 13.737 -6.325 1.00 94.25 71 THR A C 1
ATOM 558 O O . THR A 1 71 ? 22.614 14.797 -6.055 1.00 94.25 71 THR A O 1
ATOM 561 N N . ILE A 1 72 ? 21.222 13.138 -5.476 1.00 93.31 72 ILE A N 1
ATOM 562 C CA . ILE A 1 72 ? 21.000 13.593 -4.112 1.00 93.31 72 ILE A CA 1
ATOM 563 C C . ILE A 1 72 ? 20.922 12.401 -3.159 1.00 93.31 72 ILE A C 1
ATOM 565 O O . ILE A 1 72 ? 20.281 11.389 -3.438 1.00 93.31 72 ILE A O 1
ATOM 569 N N . GLY A 1 73 ? 21.601 12.527 -2.019 1.00 90.88 73 GLY A N 1
ATOM 570 C CA . GLY A 1 73 ? 21.485 11.582 -0.912 1.00 90.88 73 GLY A CA 1
ATOM 571 C C . GLY A 1 73 ? 20.275 11.887 -0.018 1.00 90.88 73 GLY A C 1
ATOM 572 O O . GLY A 1 73 ? 19.733 12.998 -0.057 1.00 90.88 73 GLY A O 1
ATOM 573 N N . PRO A 1 74 ? 19.882 10.952 0.857 1.00 84.06 74 PRO A N 1
ATOM 574 C CA . PRO A 1 74 ? 18.626 11.035 1.609 1.00 84.06 74 PRO A CA 1
ATOM 575 C C . PRO A 1 74 ? 18.607 12.131 2.692 1.00 84.06 74 PRO A C 1
ATOM 577 O O . PRO A 1 74 ? 17.550 12.621 3.072 1.00 84.06 74 PRO A O 1
ATOM 580 N N . ASN A 1 75 ? 19.778 12.582 3.153 1.00 85.25 75 ASN A N 1
ATOM 581 C CA . ASN A 1 75 ? 19.897 13.647 4.160 1.00 85.25 75 ASN A CA 1
ATOM 582 C C . ASN A 1 75 ? 20.277 15.013 3.562 1.00 85.25 75 ASN A C 1
ATOM 584 O O . ASN A 1 75 ? 20.395 15.995 4.292 1.00 85.25 75 ASN A O 1
ATOM 588 N N . ASN A 1 76 ? 20.504 15.081 2.248 1.00 89.56 76 ASN A N 1
ATOM 589 C CA . ASN A 1 76 ? 20.876 16.320 1.570 1.00 89.56 76 ASN A CA 1
ATOM 590 C C . ASN A 1 76 ? 19.619 17.072 1.122 1.00 89.56 76 ASN A C 1
ATOM 592 O O . ASN A 1 76 ? 18.609 16.451 0.795 1.00 89.56 76 ASN A O 1
ATOM 596 N N . THR A 1 77 ? 19.709 18.400 1.061 1.00 90.69 77 THR A N 1
ATOM 597 C CA . THR A 1 77 ? 18.632 19.300 0.602 1.00 90.69 77 THR A CA 1
ATOM 598 C C . THR A 1 77 ? 18.901 19.907 -0.777 1.00 90.69 77 THR A C 1
ATOM 600 O O . THR A 1 77 ? 18.133 20.742 -1.248 1.00 90.69 77 THR A O 1
ATOM 603 N N . TYR A 1 78 ? 20.000 19.512 -1.421 1.00 92.44 78 TYR A N 1
ATOM 604 C CA . TYR A 1 78 ? 20.395 19.977 -2.744 1.00 92.44 78 TYR A CA 1
ATOM 605 C C . TYR A 1 78 ? 21.074 18.863 -3.541 1.00 92.44 78 TYR A C 1
ATOM 607 O O . TYR A 1 78 ? 21.700 17.966 -2.966 1.00 92.44 78 TYR A O 1
ATOM 615 N N . PHE A 1 79 ? 20.956 18.942 -4.862 1.00 93.69 79 PHE A N 1
ATOM 616 C CA . PHE A 1 79 ? 21.587 18.021 -5.797 1.00 93.69 79 PHE A CA 1
ATOM 617 C C . PHE A 1 79 ? 23.065 18.354 -6.039 1.00 93.69 79 PHE A C 1
ATOM 619 O O . PHE A 1 79 ? 23.512 19.498 -5.927 1.00 93.69 79 PHE A O 1
ATOM 626 N N . VAL A 1 80 ? 23.825 17.319 -6.388 1.00 92.25 80 VAL A N 1
ATOM 627 C CA . VAL A 1 80 ? 25.211 17.398 -6.851 1.00 92.25 80 VAL A CA 1
ATOM 628 C C . VAL A 1 80 ? 25.240 16.994 -8.321 1.00 92.25 80 VAL A C 1
ATOM 630 O O . VAL A 1 80 ? 24.817 15.888 -8.664 1.00 92.25 80 VAL A O 1
ATOM 633 N N . GLY A 1 81 ? 25.736 17.889 -9.175 1.00 92.31 81 GLY A N 1
ATOM 634 C CA . GLY A 1 81 ? 25.951 17.612 -10.592 1.00 92.31 81 GLY A CA 1
ATOM 635 C C . GLY A 1 81 ? 27.074 16.595 -10.804 1.00 92.31 81 GLY A C 1
ATOM 636 O O . GLY A 1 81 ? 28.126 16.682 -10.169 1.00 92.31 81 GLY A O 1
ATOM 637 N N . LEU A 1 82 ? 26.842 15.617 -11.680 1.00 94.00 82 LEU A N 1
ATOM 638 C CA . LEU A 1 82 ? 27.746 14.498 -11.958 1.00 94.00 82 LEU A CA 1
ATOM 639 C C . LEU A 1 82 ? 28.437 14.595 -13.319 1.00 94.00 82 LEU A C 1
ATOM 641 O O . LEU A 1 82 ? 29.165 13.678 -13.702 1.00 94.00 82 LEU A O 1
ATOM 645 N N . THR A 1 83 ? 28.220 15.677 -14.065 1.00 94.62 83 THR A N 1
ATOM 646 C CA . THR A 1 83 ? 28.692 15.789 -15.446 1.00 94.62 83 THR A CA 1
ATOM 647 C C . THR A 1 83 ? 29.651 16.960 -15.640 1.00 94.62 83 THR A C 1
ATOM 649 O O . THR A 1 83 ? 29.374 17.781 -16.495 1.00 94.62 83 THR A O 1
ATOM 652 N N . PRO A 1 84 ? 30.772 17.092 -14.902 1.00 93.88 84 PRO A N 1
ATOM 653 C CA . PRO A 1 84 ? 31.720 18.195 -15.100 1.00 93.88 84 PRO A CA 1
ATOM 654 C C . PRO A 1 84 ? 32.322 18.166 -16.514 1.00 93.88 84 PRO A C 1
ATOM 656 O O . PRO A 1 84 ? 32.343 17.115 -17.149 1.00 93.88 84 PRO A O 1
ATOM 659 N N . GLU A 1 85 ? 32.859 19.292 -16.990 1.00 94.25 85 GLU A N 1
ATOM 660 C CA . GLU A 1 85 ? 33.399 19.434 -18.356 1.00 94.25 85 GLU A CA 1
ATOM 661 C C . GLU A 1 85 ? 34.520 18.427 -18.683 1.00 94.25 85 GLU A C 1
ATOM 663 O O . GLU A 1 85 ? 34.622 17.942 -19.813 1.00 94.25 85 GLU A O 1
ATOM 668 N N . LYS A 1 86 ? 35.353 18.099 -17.686 1.00 93.94 86 LYS A N 1
ATOM 669 C CA . LYS A 1 86 ? 36.491 17.181 -17.804 1.00 93.94 86 LYS A CA 1
ATOM 670 C C . LYS A 1 86 ? 36.348 15.992 -16.866 1.00 93.94 86 LYS A C 1
ATOM 672 O O . LYS A 1 86 ? 35.998 16.159 -15.699 1.00 93.94 86 LYS A O 1
ATOM 677 N N . ILE A 1 87 ? 36.647 14.802 -17.379 1.00 93.44 87 ILE A N 1
ATOM 678 C CA . ILE A 1 87 ? 36.478 13.522 -16.682 1.00 93.44 87 ILE A CA 1
ATOM 679 C C . ILE A 1 87 ? 37.587 12.529 -17.040 1.00 93.44 87 ILE A C 1
ATOM 681 O O . ILE A 1 87 ? 38.403 12.774 -17.930 1.00 93.44 87 ILE A O 1
ATOM 685 N N . THR A 1 88 ? 37.581 11.374 -16.375 1.00 91.56 88 THR A N 1
ATOM 686 C CA . THR A 1 88 ? 38.253 10.181 -16.900 1.00 91.56 88 THR A CA 1
ATOM 687 C C . THR A 1 88 ? 37.250 9.376 -17.729 1.00 91.56 88 THR A C 1
ATOM 689 O O . THR A 1 88 ? 36.261 8.898 -17.175 1.00 91.56 88 THR A O 1
ATOM 692 N N . LEU A 1 89 ? 37.487 9.221 -19.033 1.00 92.81 89 LEU A N 1
ATOM 693 C CA . LEU A 1 89 ? 36.647 8.449 -19.956 1.00 92.81 89 LEU A CA 1
ATOM 694 C C . LEU A 1 89 ? 37.410 7.203 -20.411 1.00 92.81 89 LEU A C 1
ATOM 696 O O . LEU A 1 89 ? 38.503 7.321 -20.950 1.00 92.81 89 LEU A O 1
ATOM 700 N N . ASN A 1 90 ? 36.853 6.009 -20.188 1.00 90.94 90 ASN A N 1
ATOM 701 C CA . ASN A 1 90 ? 37.479 4.733 -20.572 1.00 90.94 90 ASN A CA 1
ATOM 702 C C . ASN A 1 90 ? 38.937 4.597 -20.079 1.00 90.94 90 ASN A C 1
ATOM 704 O O . ASN A 1 90 ? 39.815 4.151 -20.809 1.00 90.94 90 ASN A O 1
ATOM 708 N N . ALA A 1 91 ? 39.178 4.990 -18.822 1.00 87.44 91 ALA A N 1
ATOM 709 C CA . ALA A 1 91 ? 40.489 5.045 -18.158 1.00 87.44 91 ALA A CA 1
ATOM 710 C C . ALA A 1 91 ? 41.473 6.123 -18.670 1.00 87.44 91 ALA A C 1
ATOM 712 O O . ALA A 1 91 ? 42.546 6.290 -18.084 1.00 87.44 91 ALA A O 1
ATOM 713 N N . GLU A 1 92 ? 41.104 6.917 -19.675 1.00 90.12 92 GLU A N 1
ATOM 714 C CA . GLU A 1 92 ? 41.880 8.074 -20.126 1.00 90.12 92 GLU A CA 1
ATOM 715 C C . GLU A 1 92 ? 41.466 9.334 -19.362 1.00 90.12 92 GLU A C 1
ATOM 717 O O . GLU A 1 92 ? 40.285 9.663 -19.280 1.00 90.12 92 GLU A O 1
ATOM 722 N N . LYS A 1 93 ? 42.434 10.045 -18.775 1.00 91.00 93 LYS A N 1
ATOM 723 C CA . LYS A 1 93 ? 42.188 11.250 -17.962 1.00 91.00 93 LYS A CA 1
ATOM 724 C C . LYS A 1 93 ? 41.993 12.502 -18.823 1.00 91.00 93 LYS A C 1
ATOM 726 O O . LYS A 1 93 ? 42.404 12.532 -19.982 1.00 91.00 93 LYS A O 1
ATOM 731 N N . ASP A 1 94 ? 41.411 13.537 -18.215 1.00 91.06 94 ASP A N 1
ATOM 732 C CA . ASP A 1 94 ? 41.232 14.890 -18.771 1.00 91.06 94 ASP A CA 1
ATOM 733 C C . ASP A 1 94 ? 40.477 14.947 -20.115 1.00 91.06 94 ASP A C 1
ATOM 735 O O . ASP A 1 94 ? 40.619 15.885 -20.912 1.00 91.06 94 ASP A O 1
ATOM 739 N N . GLN A 1 95 ? 39.619 13.953 -20.348 1.00 95.31 95 GLN A N 1
ATOM 740 C CA . GLN A 1 95 ? 38.776 13.862 -21.534 1.00 95.31 95 GLN A CA 1
ATOM 741 C C . GLN A 1 95 ? 37.560 14.776 -21.408 1.00 95.31 95 GLN A C 1
ATOM 743 O O . GLN A 1 95 ? 37.088 15.058 -20.304 1.00 95.31 95 GLN A O 1
ATOM 748 N N . ALA A 1 96 ? 37.057 15.257 -22.547 1.00 95.12 96 ALA A N 1
ATOM 749 C CA . ALA A 1 96 ? 35.789 15.978 -22.582 1.00 95.12 96 ALA A CA 1
ATOM 750 C C . ALA A 1 96 ? 34.652 15.044 -22.153 1.00 95.12 96 ALA A C 1
ATOM 752 O O . ALA A 1 96 ? 34.596 13.891 -22.580 1.00 95.12 96 ALA A O 1
ATOM 753 N N . ASN A 1 97 ? 33.755 15.539 -21.308 1.00 95.00 97 ASN A N 1
ATOM 754 C CA . ASN A 1 97 ? 32.613 14.760 -20.864 1.00 95.00 97 ASN A CA 1
ATOM 755 C C . ASN A 1 97 ? 31.476 14.824 -21.896 1.00 95.00 97 ASN A C 1
ATOM 757 O O . ASN A 1 97 ? 30.886 15.894 -22.056 1.00 95.00 97 ASN A O 1
ATOM 761 N N . PRO A 1 98 ? 31.107 13.707 -22.548 1.00 95.25 98 PRO A N 1
ATOM 762 C CA . PRO A 1 98 ? 30.005 13.685 -23.513 1.00 95.25 98 PRO A CA 1
ATOM 763 C C . PRO A 1 98 ? 28.638 13.982 -22.875 1.00 95.25 98 PRO A C 1
ATOM 765 O O . PRO A 1 98 ? 27.673 14.253 -23.583 1.00 95.25 98 PRO A O 1
ATOM 768 N N . LEU A 1 99 ? 28.543 13.944 -21.542 1.00 96.12 99 LEU A N 1
ATOM 769 C CA . LEU A 1 99 ? 27.329 14.265 -20.797 1.00 96.12 99 LEU A CA 1
ATOM 770 C C . LEU A 1 99 ? 27.258 15.734 -20.340 1.00 96.12 99 LEU A C 1
ATOM 772 O O . LEU A 1 99 ? 26.239 16.136 -19.788 1.00 96.12 99 LEU A O 1
ATOM 776 N N . TYR A 1 100 ? 28.311 16.542 -20.516 1.00 96.00 100 TYR A N 1
ATOM 777 C CA . TYR A 1 100 ? 28.318 17.943 -20.073 1.00 96.00 100 TYR A CA 1
ATOM 778 C C . TYR A 1 100 ? 27.397 18.805 -20.946 1.00 96.00 100 TYR A C 1
ATOM 780 O O . TYR A 1 100 ? 27.623 18.961 -22.144 1.00 96.00 100 TYR A O 1
ATOM 788 N N . GLY A 1 101 ? 26.359 19.380 -20.335 1.00 95.25 101 GLY A N 1
ATOM 789 C CA . GLY A 1 101 ? 25.306 20.132 -21.025 1.00 95.25 101 GLY A CA 1
ATOM 790 C C . GLY A 1 101 ? 24.402 19.281 -21.927 1.00 95.25 101 GLY A C 1
ATOM 791 O O . GLY A 1 101 ? 23.731 19.837 -22.796 1.00 95.25 101 GLY A O 1
ATOM 792 N N . ALA A 1 102 ? 24.409 17.954 -21.770 1.00 95.88 102 ALA A N 1
ATOM 793 C CA . ALA A 1 102 ? 23.668 17.041 -22.631 1.00 95.88 102 ALA A CA 1
ATOM 794 C C . ALA A 1 102 ? 22.204 16.885 -22.194 1.00 95.88 102 ALA A C 1
ATOM 796 O O . ALA A 1 102 ? 21.893 16.866 -21.004 1.00 95.88 102 ALA A O 1
ATOM 797 N N . VAL A 1 103 ? 21.318 16.680 -23.171 1.00 96.25 103 VAL A N 1
ATOM 798 C CA . VAL A 1 103 ? 19.954 16.198 -22.916 1.00 96.25 103 VAL A CA 1
ATOM 799 C C . VAL A 1 103 ? 19.982 14.683 -22.742 1.00 96.25 103 VAL A C 1
ATOM 801 O O . VAL A 1 103 ? 20.566 13.968 -23.564 1.00 96.25 103 VAL A O 1
ATOM 804 N N . ILE A 1 104 ? 19.352 14.194 -21.679 1.00 96.50 104 ILE A N 1
ATOM 805 C CA . ILE A 1 104 ? 19.316 12.788 -21.285 1.00 96.50 104 ILE A CA 1
ATOM 806 C C . ILE A 1 104 ? 17.997 12.171 -21.740 1.00 96.50 104 ILE A C 1
ATOM 808 O O . ILE A 1 104 ? 16.924 12.538 -21.267 1.00 96.50 104 ILE A O 1
ATOM 812 N N . SER A 1 105 ? 18.082 11.205 -22.651 1.00 94.00 105 SER A N 1
ATOM 813 C CA . SER A 1 105 ? 16.912 10.517 -23.199 1.00 94.00 105 SER A CA 1
ATOM 814 C C . SER A 1 105 ? 16.502 9.308 -22.361 1.00 94.00 105 SER A C 1
ATOM 816 O O . SER A 1 105 ? 15.315 9.019 -22.261 1.00 94.00 105 SER A O 1
ATOM 818 N N . GLN A 1 106 ? 17.463 8.618 -21.737 1.00 95.19 106 GLN A N 1
ATOM 819 C CA . GLN A 1 106 ? 17.224 7.459 -20.871 1.00 95.19 106 GLN A CA 1
ATOM 820 C C . GLN A 1 106 ? 18.148 7.499 -19.650 1.00 95.19 106 GLN A C 1
ATOM 822 O O . GLN A 1 106 ? 19.332 7.825 -19.776 1.00 95.19 106 GLN A O 1
ATOM 827 N N . LEU A 1 107 ? 17.621 7.113 -18.484 1.00 96.00 107 LEU A N 1
ATOM 828 C CA . LEU A 1 107 ? 18.382 6.952 -17.243 1.00 96.00 107 LEU A CA 1
ATOM 829 C C . LEU A 1 107 ? 17.933 5.687 -16.504 1.00 96.00 107 LEU A C 1
ATOM 831 O O . LEU A 1 107 ? 16.757 5.517 -16.196 1.00 96.00 107 LEU A O 1
ATOM 835 N N . SER A 1 108 ? 18.885 4.817 -16.182 1.00 96.00 108 SER A N 1
ATOM 836 C CA . SER A 1 108 ? 18.679 3.614 -15.373 1.00 96.00 108 SER A CA 1
ATOM 837 C C . SER A 1 108 ? 19.862 3.400 -14.419 1.00 96.00 108 SER A C 1
ATOM 839 O O . SER A 1 108 ? 20.738 4.262 -14.307 1.00 96.00 108 SER A O 1
ATOM 841 N N . LEU A 1 109 ? 19.900 2.265 -13.718 1.00 95.06 109 LEU A N 1
ATOM 842 C CA . LEU A 1 109 ? 20.992 1.890 -12.818 1.00 95.06 109 LEU A CA 1
ATOM 843 C C . LEU A 1 109 ? 21.616 0.555 -13.206 1.00 95.06 109 LEU A C 1
ATOM 845 O O . LEU A 1 109 ? 20.915 -0.389 -13.547 1.00 95.06 109 LEU A O 1
ATOM 849 N N . LEU A 1 110 ? 22.936 0.469 -13.083 1.00 94.12 110 LEU A N 1
ATOM 850 C CA . LEU A 1 110 ? 23.733 -0.722 -13.344 1.00 94.12 110 LEU A CA 1
ATOM 851 C C . LEU A 1 110 ? 24.827 -0.833 -12.283 1.00 94.12 110 LEU A C 1
ATOM 853 O O . LEU A 1 110 ? 25.677 0.052 -12.197 1.00 94.12 110 LEU A O 1
ATOM 857 N N . GLU A 1 111 ? 24.794 -1.878 -11.452 1.00 91.06 111 GLU A N 1
ATOM 858 C CA . GLU A 1 111 ? 25.635 -1.984 -10.242 1.00 91.06 111 GLU A CA 1
ATOM 859 C C . GLU A 1 111 ? 25.672 -0.673 -9.441 1.00 91.06 111 GLU A C 1
ATOM 861 O O . GLU A 1 111 ? 26.728 -0.080 -9.204 1.00 91.06 111 GLU A O 1
ATOM 866 N N . SER A 1 112 ? 24.498 -0.168 -9.069 1.00 90.50 112 SER A N 1
ATOM 867 C CA . SER A 1 112 ? 24.331 1.031 -8.255 1.00 90.50 112 SER A CA 1
ATOM 868 C C . SER A 1 112 ? 24.781 2.342 -8.915 1.00 90.50 112 SER A C 1
ATOM 870 O O . SER A 1 112 ? 24.684 3.397 -8.285 1.00 90.50 112 SER A O 1
ATOM 872 N N . CYS A 1 113 ? 25.221 2.296 -10.174 1.00 92.94 113 CYS A N 1
ATOM 873 C CA . CYS A 1 113 ? 25.742 3.426 -10.934 1.00 92.94 113 CYS A CA 1
ATOM 874 C C . CYS A 1 113 ? 24.745 3.878 -12.013 1.00 92.94 113 CYS A C 1
ATOM 876 O O . CYS A 1 113 ? 24.114 3.022 -12.634 1.00 92.94 113 CYS A O 1
ATOM 878 N N . PRO A 1 114 ? 24.633 5.186 -12.308 1.00 96.00 114 PRO A N 1
ATOM 879 C CA . PRO A 1 114 ? 23.849 5.676 -13.440 1.00 96.00 114 PRO A CA 1
ATOM 880 C C . PRO A 1 114 ? 24.267 5.026 -14.763 1.00 96.00 114 PRO A C 1
ATOM 882 O O . PRO A 1 114 ? 25.464 4.931 -15.053 1.00 96.00 114 PRO A O 1
ATOM 885 N N . LEU A 1 115 ? 23.283 4.613 -15.561 1.00 96.94 115 LEU A N 1
ATOM 886 C CA . LEU A 1 115 ? 23.418 4.153 -16.944 1.00 96.94 115 LEU A CA 1
ATOM 887 C C . LEU A 1 115 ? 22.557 5.052 -17.836 1.00 96.94 115 LEU A C 1
ATOM 889 O O . LEU A 1 115 ? 21.366 5.216 -17.580 1.00 96.94 115 LEU A O 1
ATOM 893 N N . ILE A 1 116 ? 23.176 5.677 -18.831 1.00 97.62 116 ILE A N 1
ATOM 894 C CA . ILE A 1 116 ? 22.678 6.900 -19.465 1.00 97.62 116 ILE A CA 1
ATOM 895 C C . ILE A 1 116 ? 22.733 6.780 -20.988 1.00 97.62 116 ILE A C 1
ATOM 897 O O . ILE A 1 116 ? 23.712 6.271 -21.538 1.00 97.62 116 ILE A O 1
ATOM 901 N N . VAL A 1 117 ? 21.717 7.333 -21.654 1.00 96.88 117 VAL A N 1
ATOM 902 C CA . VAL A 1 117 ? 21.714 7.631 -23.095 1.00 96.88 117 VAL A CA 1
ATOM 903 C C . VAL A 1 117 ? 21.496 9.129 -23.277 1.00 96.88 117 VAL A C 1
ATOM 905 O O . VAL A 1 117 ? 20.627 9.719 -22.630 1.00 96.88 117 VAL A O 1
ATOM 908 N N . THR A 1 118 ? 22.278 9.753 -24.155 1.00 96.19 118 THR A N 1
ATOM 909 C CA . THR A 1 118 ? 22.072 11.154 -24.547 1.00 96.19 118 THR A CA 1
ATOM 910 C C . THR A 1 118 ? 21.162 11.239 -25.767 1.00 96.19 118 THR A C 1
ATOM 912 O O . THR A 1 118 ? 21.135 10.338 -26.605 1.00 96.19 118 THR A O 1
ATOM 915 N N . GLN A 1 119 ? 20.430 12.342 -25.913 1.00 92.56 119 GLN A N 1
ATOM 916 C CA . GLN A 1 119 ? 19.620 12.582 -27.110 1.00 92.56 119 GLN A CA 1
ATOM 917 C C . GLN A 1 119 ? 20.484 12.804 -28.364 1.00 92.56 119 GLN A C 1
ATOM 919 O O . GLN A 1 119 ? 20.059 12.451 -29.459 1.00 92.56 119 GLN A O 1
ATOM 924 N N . ALA A 1 120 ? 21.681 13.383 -28.209 1.00 89.56 120 ALA A N 1
ATOM 925 C CA . ALA A 1 120 ? 22.548 13.758 -29.326 1.00 89.56 120 ALA A CA 1
ATOM 926 C C . ALA A 1 120 ? 23.243 12.563 -29.996 1.00 89.56 120 ALA A C 1
ATOM 928 O O . ALA A 1 120 ? 23.287 12.512 -31.221 1.00 89.56 120 ALA A O 1
ATOM 929 N N . GLU A 1 121 ? 23.785 11.617 -29.217 1.00 88.38 121 GLU A N 1
ATOM 930 C CA . GLU A 1 121 ? 24.409 10.414 -29.788 1.00 88.38 121 GLU A CA 1
ATOM 931 C C . GLU A 1 121 ? 23.382 9.298 -29.987 1.00 88.38 121 GLU A C 1
ATOM 933 O O . GLU A 1 121 ? 23.401 8.648 -31.023 1.00 88.38 121 GLU A O 1
ATOM 938 N N . GLY A 1 122 ? 22.462 9.084 -29.037 1.00 90.00 122 GLY A N 1
ATOM 939 C CA . GLY A 1 122 ? 21.312 8.178 -29.165 1.00 90.00 122 GLY A CA 1
ATOM 940 C C . GLY A 1 122 ? 21.621 6.683 -29.342 1.00 90.00 122 GLY A C 1
ATOM 941 O O . GLY A 1 122 ? 20.743 5.867 -29.081 1.00 90.00 122 GLY A O 1
ATOM 942 N N . THR A 1 123 ? 22.834 6.308 -29.751 1.00 95.25 123 THR A N 1
ATOM 943 C CA . THR A 1 123 ? 23.253 4.950 -30.139 1.00 95.25 123 THR A CA 1
ATOM 944 C C . THR A 1 123 ? 24.265 4.332 -29.178 1.00 95.25 123 THR A C 1
ATOM 946 O O . THR A 1 123 ? 24.593 3.157 -29.318 1.00 95.25 123 THR A O 1
ATOM 949 N N . LYS A 1 124 ? 24.756 5.088 -28.187 1.00 95.94 124 LYS A N 1
ATOM 950 C CA . LYS A 1 124 ? 25.715 4.626 -27.172 1.00 95.94 124 LYS A CA 1
ATOM 951 C C . LYS A 1 124 ? 25.151 4.713 -25.762 1.00 95.94 124 LYS A C 1
ATOM 953 O O . LYS A 1 124 ? 24.272 5.522 -25.465 1.00 95.94 124 LYS A O 1
ATOM 958 N N . LEU A 1 125 ? 25.733 3.902 -24.886 1.00 96.94 125 LEU A N 1
ATOM 959 C CA . LEU A 1 125 ? 25.497 3.901 -23.451 1.00 96.94 125 LEU A CA 1
ATOM 960 C C . LEU A 1 125 ? 26.696 4.494 -22.716 1.00 96.94 125 LEU A C 1
ATOM 962 O O . LEU A 1 125 ? 27.846 4.216 -23.060 1.00 96.94 125 LEU A O 1
ATOM 966 N N . TYR A 1 126 ? 26.423 5.231 -21.644 1.00 97.06 126 TYR A N 1
ATOM 967 C CA . TYR A 1 126 ? 27.435 5.721 -20.713 1.00 97.06 126 TYR A CA 1
ATOM 968 C C . TYR A 1 126 ? 27.112 5.286 -19.290 1.00 97.06 126 TYR A C 1
ATOM 970 O O . TYR A 1 126 ? 25.949 5.298 -18.894 1.00 97.06 126 TYR A O 1
ATOM 978 N N . SER A 1 127 ? 28.125 4.947 -18.490 1.00 95.94 127 SER A N 1
ATOM 979 C CA . SER A 1 127 ? 27.938 4.662 -17.063 1.00 95.94 127 SER A CA 1
ATOM 980 C C . SER A 1 127 ? 28.928 5.406 -16.172 1.00 95.94 127 SER A C 1
ATOM 982 O O . SER A 1 127 ? 30.138 5.369 -16.406 1.00 95.94 127 SER A O 1
ATOM 984 N N . ILE A 1 128 ? 28.410 6.079 -15.139 1.00 94.38 128 ILE A N 1
ATOM 985 C CA . ILE A 1 128 ? 29.205 6.858 -14.177 1.00 94.38 128 ILE A CA 1
ATOM 986 C C . ILE A 1 128 ? 29.617 5.947 -13.013 1.00 94.38 128 ILE A C 1
ATOM 988 O O . ILE A 1 128 ? 28.824 5.686 -12.114 1.00 94.38 128 ILE A O 1
ATOM 992 N N . ARG A 1 129 ? 30.865 5.467 -13.008 1.00 88.75 129 ARG A N 1
ATOM 993 C CA . ARG A 1 129 ? 31.357 4.420 -12.086 1.00 88.75 129 ARG A CA 1
ATOM 994 C C . ARG A 1 129 ? 31.947 4.933 -10.777 1.00 88.75 129 ARG A C 1
ATOM 996 O O . ARG A 1 129 ? 32.090 4.177 -9.823 1.00 88.75 129 ARG A O 1
ATOM 1003 N N . SER A 1 130 ? 32.338 6.200 -10.734 1.00 81.75 130 SER A N 1
ATOM 1004 C CA . SER A 1 130 ? 32.855 6.853 -9.532 1.00 81.75 130 SER A CA 1
ATOM 1005 C C . SER A 1 130 ? 32.371 8.286 -9.523 1.00 81.75 130 SER A C 1
ATOM 1007 O O . SER A 1 130 ? 32.572 8.996 -10.504 1.00 81.75 130 SER A O 1
ATOM 1009 N N . PHE A 1 131 ? 31.737 8.690 -8.427 1.00 78.00 131 PHE A N 1
ATOM 1010 C CA . PHE A 1 131 ? 31.180 10.031 -8.265 1.00 78.00 131 PHE A CA 1
ATOM 1011 C C . PHE A 1 131 ? 31.277 10.551 -6.823 1.00 78.00 131 PHE A C 1
ATOM 1013 O O . PHE A 1 131 ? 30.462 11.351 -6.378 1.00 78.00 131 PHE A O 1
ATOM 1020 N N . SER A 1 132 ? 32.303 10.121 -6.076 1.00 67.31 132 SER A N 1
ATOM 1021 C CA . SER A 1 132 ? 32.545 10.597 -4.704 1.00 67.31 132 SER A CA 1
ATOM 1022 C C . SER A 1 132 ? 32.901 12.091 -4.625 1.00 67.31 132 SER A C 1
ATOM 1024 O O . SER A 1 132 ? 32.775 12.692 -3.562 1.00 67.31 132 SER A O 1
ATOM 1026 N N . SER A 1 133 ? 33.369 12.684 -5.729 1.00 60.72 133 SER A N 1
ATOM 1027 C CA . SER A 1 133 ? 33.636 14.120 -5.879 1.00 60.72 133 SER A CA 1
ATOM 1028 C C . SER A 1 133 ? 33.678 14.525 -7.356 1.00 60.72 133 SER A C 1
ATOM 1030 O O . SER A 1 133 ? 34.108 13.730 -8.191 1.00 60.72 133 SER A O 1
ATOM 1032 N N . ASN A 1 134 ? 33.323 15.775 -7.679 1.00 59.38 134 ASN A N 1
ATOM 1033 C CA . ASN A 1 134 ? 33.306 16.286 -9.063 1.00 59.38 134 ASN A CA 1
ATOM 1034 C C . ASN A 1 134 ? 34.680 16.235 -9.759 1.00 59.38 134 ASN A C 1
ATOM 1036 O O . ASN A 1 134 ? 34.745 16.239 -10.981 1.00 59.38 134 ASN A O 1
ATOM 1040 N N . SER A 1 135 ? 35.784 16.159 -9.012 1.00 57.62 135 SER A N 1
ATOM 1041 C CA . SER A 1 135 ? 37.142 16.037 -9.559 1.00 57.62 135 SER A CA 1
ATOM 1042 C C . SER A 1 135 ? 37.563 14.600 -9.908 1.00 57.62 135 SER A C 1
ATOM 1044 O O . SER A 1 135 ? 38.672 14.401 -10.398 1.00 57.62 135 SER A O 1
ATOM 1046 N N . THR A 1 136 ? 36.721 13.591 -9.654 1.00 70.75 136 THR A N 1
ATOM 1047 C CA . THR A 1 136 ? 37.050 12.161 -9.830 1.00 70.75 136 THR A CA 1
ATOM 1048 C C . THR A 1 136 ? 35.941 11.367 -10.530 1.00 70.75 136 THR A C 1
ATOM 1050 O O . THR A 1 136 ? 35.743 10.178 -10.251 1.00 70.75 136 THR A O 1
ATOM 1053 N N . ILE A 1 137 ? 35.213 12.019 -11.446 1.00 88.31 137 ILE A N 1
ATOM 1054 C CA . ILE A 1 137 ? 34.187 11.356 -12.254 1.00 88.31 137 ILE A CA 1
ATOM 1055 C C . ILE A 1 137 ? 34.845 10.400 -13.258 1.00 88.31 137 ILE A C 1
ATOM 1057 O O . ILE A 1 137 ? 35.595 10.824 -14.142 1.00 88.31 137 ILE A O 1
ATOM 1061 N N . ASN A 1 138 ? 34.536 9.108 -13.113 1.00 90.56 138 ASN A N 1
ATOM 1062 C CA . ASN A 1 138 ? 34.934 8.058 -14.051 1.00 90.56 138 ASN A CA 1
ATOM 1063 C C . ASN A 1 138 ? 33.724 7.646 -14.889 1.00 90.56 138 ASN A C 1
ATOM 1065 O O . ASN A 1 138 ? 32.756 7.102 -14.351 1.00 90.56 138 ASN A O 1
ATOM 1069 N N . LEU A 1 139 ? 33.807 7.874 -16.195 1.00 93.81 139 LEU A N 1
ATOM 1070 C CA . LEU A 1 139 ? 32.808 7.479 -17.175 1.00 93.81 139 LEU A CA 1
ATOM 1071 C C . LEU A 1 139 ? 33.344 6.317 -18.007 1.00 93.81 139 LEU A C 1
ATOM 1073 O O . LEU A 1 139 ? 34.504 6.311 -18.423 1.00 93.81 139 LEU A O 1
ATOM 1077 N N . ILE A 1 140 ? 32.480 5.354 -18.284 1.00 94.81 140 ILE A N 1
ATOM 1078 C CA . ILE A 1 140 ? 32.729 4.327 -19.294 1.00 94.81 140 ILE A CA 1
ATOM 1079 C C . ILE A 1 140 ? 31.676 4.448 -20.386 1.00 94.81 140 ILE A C 1
ATOM 1081 O O . ILE A 1 140 ? 30.522 4.755 -20.081 1.00 94.81 140 ILE A O 1
ATOM 1085 N N . SER A 1 141 ? 32.065 4.220 -21.636 1.00 95.44 141 SER A N 1
ATOM 1086 C CA . SER A 1 141 ? 31.156 4.208 -22.782 1.00 95.44 141 SER A CA 1
ATOM 1087 C C . SER A 1 141 ? 31.097 2.825 -23.421 1.00 95.44 141 SER A C 1
ATOM 1089 O O . SER A 1 141 ? 32.074 2.075 -23.387 1.00 95.44 141 SER A O 1
ATOM 1091 N N . SER A 1 142 ? 29.960 2.490 -24.020 1.00 96.00 142 SER A N 1
ATOM 1092 C CA . SER A 1 142 ? 29.861 1.353 -24.935 1.00 96.00 142 SER A CA 1
ATOM 1093 C C . SER A 1 142 ? 30.379 1.721 -26.327 1.00 96.00 142 SER A C 1
ATOM 1095 O O . SER A 1 142 ? 30.562 2.898 -26.654 1.00 96.00 142 SER A O 1
ATOM 1097 N N . GLU A 1 143 ? 30.559 0.706 -27.167 1.00 94.50 143 GLU A N 1
ATOM 1098 C CA . GLU A 1 143 ? 30.496 0.884 -28.620 1.00 94.50 143 GLU A CA 1
ATOM 1099 C C . GLU A 1 143 ? 29.064 1.261 -29.048 1.00 94.50 143 GLU A C 1
ATOM 1101 O O . GLU A 1 143 ? 28.129 1.236 -28.237 1.00 94.50 143 GLU A O 1
ATOM 1106 N N . GLU A 1 144 ? 28.889 1.646 -30.311 1.00 96.19 144 GLU A N 1
ATOM 1107 C CA . GLU A 1 144 ? 27.559 1.897 -30.869 1.00 96.19 144 GLU A CA 1
ATOM 1108 C C . GLU A 1 144 ? 26.734 0.608 -30.855 1.00 96.19 144 GLU A C 1
ATOM 1110 O O . GLU A 1 144 ? 27.209 -0.458 -31.251 1.00 96.19 144 GLU A O 1
ATOM 1115 N N . LEU A 1 145 ? 25.498 0.695 -30.365 1.00 97.00 145 LEU A N 1
ATOM 1116 C CA . LEU A 1 145 ? 24.612 -0.456 -30.319 1.00 97.00 145 LEU A CA 1
ATOM 1117 C C . LEU A 1 145 ? 24.127 -0.796 -31.726 1.00 97.00 145 LEU A C 1
ATOM 1119 O O . LEU A 1 145 ? 23.729 0.085 -32.497 1.00 97.00 145 LEU A O 1
ATOM 1123 N N . LEU A 1 146 ? 24.133 -2.090 -32.025 1.00 97.19 146 LEU A N 1
ATOM 1124 C CA . LEU A 1 146 ? 23.739 -2.619 -33.321 1.00 97.19 146 LEU A CA 1
ATOM 1125 C C . LEU A 1 146 ? 22.292 -3.112 -33.293 1.00 97.19 146 LEU A C 1
ATOM 1127 O O . LEU A 1 146 ? 21.813 -3.634 -32.284 1.00 97.19 146 LEU A O 1
ATOM 1131 N N . ASP A 1 147 ? 21.603 -2.968 -34.414 1.00 96.44 147 ASP A N 1
ATOM 1132 C CA . ASP A 1 147 ? 20.287 -3.540 -34.654 1.00 96.44 147 ASP A CA 1
ATOM 1133 C C . ASP A 1 147 ? 20.376 -5.049 -34.983 1.00 96.44 147 ASP A C 1
ATOM 1135 O O . ASP A 1 147 ? 21.447 -5.659 -34.917 1.00 96.44 147 ASP A O 1
ATOM 1139 N N . ALA A 1 148 ? 19.250 -5.690 -35.308 1.00 95.56 148 ALA A N 1
ATOM 1140 C CA . ALA A 1 148 ? 19.224 -7.131 -35.592 1.00 95.56 148 ALA A CA 1
ATOM 1141 C C . ALA A 1 148 ? 19.881 -7.525 -36.930 1.00 95.56 148 ALA A C 1
ATOM 1143 O O . ALA A 1 148 ? 20.065 -8.713 -37.180 1.00 95.56 148 ALA A O 1
ATOM 1144 N N . ASN A 1 149 ? 20.235 -6.559 -37.782 1.00 95.94 149 ASN A N 1
ATOM 1145 C CA . ASN A 1 149 ? 20.995 -6.772 -39.014 1.00 95.94 149 ASN A CA 1
ATOM 1146 C C . ASN A 1 149 ? 22.485 -6.414 -38.841 1.00 95.94 149 ASN A C 1
ATOM 1148 O O . ASN A 1 149 ? 23.223 -6.329 -39.821 1.00 95.94 149 ASN A O 1
ATOM 1152 N N . HIS A 1 150 ? 22.933 -6.214 -37.597 1.00 94.88 150 HIS A N 1
ATOM 1153 C CA . HIS A 1 150 ? 24.292 -5.805 -37.244 1.00 94.88 150 HIS A CA 1
ATOM 1154 C C . HIS A 1 150 ? 24.706 -4.431 -37.803 1.00 94.88 150 HIS A C 1
ATOM 1156 O O . HIS A 1 150 ? 25.900 -4.151 -37.921 1.00 94.88 150 HIS A O 1
ATOM 1162 N N . GLU A 1 151 ? 23.747 -3.557 -38.115 1.00 96.75 151 GLU A N 1
ATOM 1163 C CA . GLU A 1 151 ? 24.011 -2.159 -38.465 1.00 96.75 151 GLU A CA 1
ATOM 1164 C C . GLU A 1 151 ? 23.819 -1.252 -37.248 1.00 96.75 151 GLU A C 1
ATOM 1166 O O . GLU A 1 151 ? 23.103 -1.593 -36.308 1.00 96.75 151 GLU A O 1
ATOM 1171 N N . VAL A 1 152 ? 24.456 -0.077 -37.238 1.00 96.81 152 VAL A N 1
ATOM 1172 C CA . VAL A 1 152 ? 24.293 0.885 -36.137 1.00 96.81 152 VAL A CA 1
ATOM 1173 C C . VAL A 1 152 ? 22.829 1.303 -36.042 1.00 96.81 152 VAL A C 1
ATOM 1175 O O . VAL A 1 152 ? 22.240 1.780 -37.018 1.00 96.81 152 VAL A O 1
ATOM 1178 N N . CYS A 1 153 ? 22.243 1.125 -34.858 1.00 96.06 153 CYS A N 1
ATOM 1179 C CA . CYS A 1 153 ? 20.833 1.403 -34.635 1.00 96.06 153 CYS A CA 1
ATOM 1180 C C . CYS A 1 153 ? 20.494 2.883 -34.869 1.00 96.06 153 CYS A C 1
ATOM 1182 O O . CYS A 1 153 ? 21.319 3.773 -34.682 1.00 96.06 153 CYS A O 1
ATOM 1184 N N . ASN A 1 154 ? 19.234 3.175 -35.197 1.00 93.38 154 ASN A N 1
ATOM 1185 C CA . ASN A 1 154 ? 18.736 4.554 -35.317 1.00 93.38 154 ASN A CA 1
ATOM 1186 C C . ASN A 1 154 ? 18.349 5.172 -33.952 1.00 93.38 154 ASN A C 1
ATOM 1188 O O . ASN A 1 154 ? 17.541 6.099 -33.863 1.00 93.38 154 ASN A O 1
ATOM 1192 N N . GLY A 1 155 ? 18.864 4.599 -32.865 1.00 93.69 155 GLY A N 1
ATOM 1193 C CA . GLY A 1 155 ? 18.663 5.073 -31.506 1.00 93.69 155 GLY A CA 1
ATOM 1194 C C . GLY A 1 155 ? 18.130 4.013 -30.545 1.00 93.69 155 GLY A C 1
ATOM 1195 O O . GLY A 1 155 ? 17.391 3.093 -30.911 1.00 93.69 155 GLY A O 1
ATOM 1196 N N . ILE A 1 156 ? 18.486 4.196 -29.280 1.00 94.94 156 ILE A N 1
ATOM 1197 C CA . ILE A 1 156 ? 18.023 3.409 -28.143 1.00 94.94 156 ILE A CA 1
ATOM 1198 C C . ILE A 1 156 ? 16.640 3.915 -27.741 1.00 94.94 156 ILE A C 1
ATOM 1200 O O . ILE A 1 156 ? 16.454 5.086 -27.413 1.00 94.94 156 ILE A O 1
ATOM 1204 N N . PHE A 1 157 ? 15.657 3.023 -27.793 1.00 91.25 157 PHE A N 1
ATOM 1205 C CA . PHE A 1 157 ? 14.257 3.331 -27.525 1.00 91.25 157 PHE A CA 1
ATOM 1206 C C . PHE A 1 157 ? 13.891 3.180 -26.046 1.00 91.25 157 PHE A C 1
ATOM 1208 O O . PHE A 1 157 ? 13.150 4.000 -25.517 1.00 91.25 157 PHE A O 1
ATOM 1215 N N . ALA A 1 158 ? 14.425 2.154 -25.380 1.00 93.12 158 ALA A N 1
ATOM 1216 C CA . ALA A 1 158 ? 14.230 1.918 -23.953 1.00 93.12 158 ALA A CA 1
ATOM 1217 C C . ALA A 1 158 ? 15.475 1.265 -23.342 1.00 93.12 158 ALA A C 1
ATOM 1219 O O . ALA A 1 158 ? 16.216 0.557 -24.032 1.00 93.12 158 ALA A O 1
ATOM 1220 N N . LEU A 1 159 ? 15.692 1.491 -22.045 1.00 95.50 159 LEU A N 1
ATOM 1221 C CA . LEU A 1 159 ? 16.854 0.996 -21.314 1.00 95.50 159 LEU A CA 1
ATOM 1222 C C . LEU A 1 159 ? 16.486 0.544 -19.896 1.00 95.50 159 LEU A C 1
ATOM 1224 O O . LEU A 1 159 ? 15.853 1.287 -19.151 1.00 95.50 159 LEU A O 1
ATOM 1228 N N . ALA A 1 160 ? 16.968 -0.631 -19.492 1.00 96.44 160 ALA A N 1
ATOM 1229 C CA . ALA A 1 160 ? 16.957 -1.063 -18.098 1.00 96.44 160 ALA A CA 1
ATOM 1230 C C . ALA A 1 160 ? 18.283 -1.722 -17.716 1.00 96.44 160 ALA A C 1
ATOM 1232 O O . ALA A 1 160 ? 18.781 -2.597 -18.420 1.00 96.44 160 ALA A O 1
ATOM 1233 N N . GLY A 1 161 ? 18.842 -1.338 -16.573 1.00 96.06 161 GLY A N 1
ATOM 1234 C CA . GLY A 1 161 ? 19.877 -2.104 -15.886 1.00 96.06 161 GLY A CA 1
ATOM 1235 C C . GLY A 1 161 ? 19.333 -2.744 -14.610 1.00 96.06 161 GLY A C 1
ATOM 1236 O O . GLY A 1 161 ? 18.246 -2.403 -14.142 1.00 96.06 161 GLY A O 1
ATOM 1237 N N . ILE A 1 162 ? 20.084 -3.696 -14.058 1.00 94.50 162 ILE A N 1
ATOM 1238 C CA . ILE A 1 162 ? 19.804 -4.263 -12.736 1.00 94.50 162 ILE A CA 1
ATOM 1239 C C . ILE A 1 162 ? 20.748 -3.602 -11.728 1.00 94.50 162 ILE A C 1
ATOM 1241 O O . ILE A 1 162 ? 21.968 -3.715 -11.841 1.00 94.50 162 ILE A O 1
ATOM 1245 N N . ALA A 1 163 ? 20.203 -2.920 -10.720 1.00 89.19 163 ALA A N 1
ATOM 1246 C CA . ALA A 1 163 ? 21.011 -2.097 -9.820 1.00 89.19 163 ALA A CA 1
ATOM 1247 C C . ALA A 1 163 ? 22.001 -2.906 -8.963 1.00 89.19 163 ALA A C 1
ATOM 1249 O O . ALA A 1 163 ? 23.054 -2.384 -8.622 1.00 89.19 163 ALA A O 1
ATOM 1250 N N . ASN A 1 164 ? 21.731 -4.172 -8.650 1.00 89.19 164 ASN A N 1
ATOM 1251 C CA . ASN A 1 164 ? 22.632 -5.030 -7.868 1.00 89.19 164 ASN A CA 1
ATOM 1252 C C . ASN A 1 164 ? 23.419 -6.044 -8.726 1.00 89.19 164 ASN A C 1
ATOM 1254 O O . ASN A 1 164 ? 24.040 -6.963 -8.189 1.00 89.19 164 ASN A O 1
ATOM 1258 N N . ARG A 1 165 ? 23.396 -5.911 -10.061 1.00 92.00 165 ARG A N 1
ATOM 1259 C CA . ARG A 1 165 ? 24.090 -6.816 -10.992 1.00 92.00 165 ARG A CA 1
ATOM 1260 C C . ARG A 1 165 ? 24.775 -6.056 -12.116 1.00 92.00 165 ARG A C 1
ATOM 1262 O O . ARG A 1 165 ? 24.461 -4.911 -12.407 1.00 92.00 165 ARG A O 1
ATOM 1269 N N . SER A 1 166 ? 25.683 -6.742 -12.798 1.00 93.50 166 SER A N 1
ATOM 1270 C CA . SER A 1 166 ? 26.454 -6.196 -13.911 1.00 93.50 166 SER A CA 1
ATOM 1271 C C . SER A 1 166 ? 25.715 -6.184 -15.245 1.00 93.50 166 SER A C 1
ATOM 1273 O O . SER A 1 166 ? 26.351 -5.890 -16.245 1.00 93.50 166 SER A O 1
ATOM 1275 N N . SER A 1 167 ? 24.422 -6.516 -15.314 1.00 95.62 167 SER A N 1
ATOM 1276 C CA . SER A 1 167 ? 23.696 -6.721 -16.581 1.00 95.62 167 SER A CA 1
ATOM 1277 C C . SER A 1 167 ? 22.718 -5.591 -16.909 1.00 95.62 167 SER A C 1
ATOM 1279 O O . SER A 1 167 ? 22.067 -5.049 -16.014 1.00 95.62 167 SER A O 1
ATOM 1281 N N . PHE A 1 168 ? 22.572 -5.285 -18.199 1.00 97.06 168 PHE A N 1
ATOM 1282 C CA . PHE A 1 168 ? 21.571 -4.368 -18.746 1.00 97.06 168 PHE A CA 1
ATOM 1283 C C . PHE A 1 168 ? 20.897 -4.952 -19.994 1.00 97.06 168 PHE A C 1
ATOM 1285 O O . PHE A 1 168 ? 21.419 -5.869 -20.633 1.00 97.06 168 PHE A O 1
ATOM 1292 N N . LEU A 1 169 ? 19.752 -4.381 -20.352 1.00 97.38 169 LEU A N 1
ATOM 1293 C CA . LEU A 1 169 ? 19.015 -4.652 -21.576 1.00 97.38 169 LEU A CA 1
ATOM 1294 C C . LEU A 1 169 ? 18.595 -3.325 -22.213 1.00 97.38 169 LEU A C 1
ATOM 1296 O O . LEU A 1 169 ? 17.987 -2.476 -21.557 1.00 97.38 169 LEU A O 1
ATOM 1300 N N . ALA A 1 170 ? 18.909 -3.158 -23.493 1.00 96.50 170 ALA A N 1
ATOM 1301 C CA . ALA A 1 170 ? 18.422 -2.054 -24.308 1.00 96.50 170 ALA A CA 1
ATOM 1302 C C . ALA A 1 170 ? 17.478 -2.571 -25.400 1.00 96.50 170 ALA A C 1
ATOM 1304 O O . ALA A 1 170 ? 17.645 -3.682 -25.900 1.00 96.50 170 ALA A O 1
ATOM 1305 N N . VAL A 1 171 ? 16.502 -1.754 -25.786 1.00 94.75 171 VAL A N 1
ATOM 1306 C CA . VAL A 1 171 ? 15.676 -1.962 -26.983 1.00 94.75 171 VAL A CA 1
ATOM 1307 C C . VAL A 1 171 ? 16.061 -0.897 -27.995 1.00 94.75 171 VAL A C 1
ATOM 1309 O O . VAL A 1 171 ? 16.061 0.289 -27.662 1.00 94.75 171 VAL A O 1
ATOM 1312 N N . VAL A 1 172 ? 16.392 -1.303 -29.218 1.00 95.06 172 VAL A N 1
ATOM 1313 C CA . VAL A 1 172 ? 16.929 -0.410 -30.251 1.00 95.06 172 VAL A CA 1
ATOM 1314 C C . VAL A 1 172 ? 16.056 -0.380 -31.503 1.00 95.06 172 VAL A C 1
ATOM 1316 O O . VAL A 1 172 ? 15.403 -1.365 -31.862 1.00 95.06 172 VAL A O 1
ATOM 1319 N N . LYS A 1 173 ? 16.046 0.778 -32.168 1.00 94.00 173 LYS A N 1
ATOM 1320 C CA . LYS A 1 173 ? 15.406 0.979 -33.473 1.00 94.00 173 LYS A CA 1
ATOM 1321 C C . LYS A 1 173 ? 16.257 0.365 -34.593 1.00 94.00 173 LYS A C 1
ATOM 1323 O O . LYS A 1 173 ? 17.483 0.404 -34.491 1.00 94.00 173 LYS A O 1
ATOM 1328 N N . PRO A 1 174 ? 15.641 -0.117 -35.684 1.00 94.81 174 PRO A N 1
ATOM 1329 C CA . PRO A 1 174 ? 16.388 -0.576 -36.845 1.00 94.81 174 PRO A CA 1
ATOM 1330 C C . PRO A 1 174 ? 17.104 0.592 -37.517 1.00 94.81 174 PRO A C 1
ATOM 1332 O O . PRO A 1 174 ? 16.671 1.746 -37.399 1.00 94.81 174 PRO A O 1
ATOM 1335 N N . HIS A 1 175 ? 18.174 0.301 -38.248 1.00 95.31 175 HIS A N 1
ATOM 1336 C CA . HIS A 1 175 ? 18.869 1.292 -39.055 1.00 95.31 175 HIS A CA 1
ATOM 1337 C C . HIS A 1 175 ? 17.892 1.978 -40.029 1.00 95.31 175 HIS A C 1
ATOM 1339 O O . HIS A 1 175 ? 17.183 1.326 -40.795 1.00 95.31 175 HIS A O 1
ATOM 1345 N N . GLY A 1 176 ? 17.795 3.310 -39.956 1.00 88.81 176 GLY A N 1
ATOM 1346 C CA . GLY A 1 176 ? 16.901 4.109 -40.804 1.00 88.81 176 GLY A CA 1
ATOM 1347 C C . GLY A 1 176 ? 15.390 3.916 -40.588 1.00 88.81 176 GLY A C 1
ATOM 1348 O O . GLY A 1 176 ? 14.612 4.400 -41.410 1.00 88.81 176 GLY A O 1
ATOM 1349 N N . GLY A 1 177 ? 14.952 3.243 -39.514 1.00 88.94 177 GLY A N 1
ATOM 1350 C CA . GLY A 1 177 ? 13.538 2.925 -39.281 1.00 88.94 177 GLY A CA 1
ATOM 1351 C C . GLY A 1 177 ? 13.025 3.216 -37.869 1.00 88.94 177 GLY A C 1
ATOM 1352 O O . GLY A 1 177 ? 13.699 3.819 -37.027 1.00 88.94 177 GLY A O 1
ATOM 1353 N N . ASN A 1 178 ? 11.787 2.785 -37.629 1.00 89.19 178 ASN A N 1
ATOM 1354 C CA . ASN A 1 178 ? 11.063 2.925 -36.370 1.00 89.19 178 ASN A CA 1
ATOM 1355 C C . ASN A 1 178 ? 11.043 1.608 -35.588 1.00 89.19 178 ASN A C 1
ATOM 1357 O O . ASN A 1 178 ? 11.062 0.522 -36.166 1.00 89.19 178 ASN A O 1
ATOM 1361 N N . PHE A 1 179 ? 10.969 1.707 -34.260 1.00 89.50 179 PHE A N 1
ATOM 1362 C CA . PHE A 1 179 ? 10.871 0.529 -33.402 1.00 89.50 179 PHE A CA 1
ATOM 1363 C C . PHE A 1 179 ? 9.607 -0.294 -33.729 1.00 89.50 179 PHE A C 1
ATOM 1365 O O . PHE A 1 179 ? 8.539 0.266 -33.967 1.00 89.50 179 PHE A O 1
ATOM 1372 N N . GLY A 1 180 ? 9.734 -1.622 -33.747 1.00 86.25 180 GLY A N 1
ATOM 1373 C CA . GLY A 1 180 ? 8.679 -2.571 -34.126 1.00 86.25 180 GLY A CA 1
ATOM 1374 C C . GLY A 1 180 ? 8.734 -3.014 -35.594 1.00 86.25 180 GLY A C 1
ATOM 1375 O O . GLY A 1 180 ? 8.114 -4.016 -35.951 1.00 86.25 180 GLY A O 1
ATOM 1376 N N . GLN A 1 181 ? 9.509 -2.323 -36.439 1.00 90.12 181 GLN A N 1
ATOM 1377 C CA . GLN A 1 181 ? 9.798 -2.752 -37.812 1.00 90.12 181 GLN A CA 1
ATOM 1378 C C . GLN A 1 181 ? 10.878 -3.846 -37.844 1.00 90.12 181 GLN A C 1
ATOM 1380 O O . GLN A 1 181 ? 11.563 -4.089 -36.845 1.00 90.12 181 GLN A O 1
ATOM 1385 N N . ILE A 1 182 ? 11.044 -4.494 -39.004 1.00 91.31 182 ILE A N 1
ATOM 1386 C CA . ILE A 1 182 ? 12.118 -5.470 -39.240 1.00 91.31 182 ILE A CA 1
ATOM 1387 C C . ILE A 1 182 ? 13.478 -4.890 -38.817 1.00 91.31 182 ILE A C 1
ATOM 1389 O O . ILE A 1 182 ? 13.709 -3.692 -38.956 1.00 91.31 182 ILE A O 1
ATOM 1393 N N . ASN A 1 183 ? 14.350 -5.737 -38.271 1.00 94.00 183 ASN A N 1
ATOM 1394 C CA . ASN A 1 183 ? 15.661 -5.391 -37.701 1.00 94.00 183 ASN A CA 1
ATOM 1395 C C . ASN A 1 183 ? 15.650 -4.593 -36.382 1.00 94.00 183 ASN A C 1
ATOM 1397 O O . ASN A 1 183 ? 16.714 -4.372 -35.815 1.00 94.00 183 ASN A O 1
ATOM 1401 N N . SER A 1 184 ? 14.493 -4.219 -35.826 1.00 94.31 184 SER A N 1
ATOM 1402 C CA . SER A 1 184 ? 14.422 -3.810 -34.411 1.00 94.31 184 SER A CA 1
ATOM 1403 C C . SER A 1 184 ? 14.970 -4.931 -33.515 1.00 94.31 184 SER A C 1
ATOM 1405 O O . SER A 1 184 ? 14.803 -6.108 -33.849 1.00 94.31 184 SER A O 1
ATOM 1407 N N . ALA A 1 185 ? 15.604 -4.599 -32.384 1.00 95.31 185 ALA A N 1
ATOM 1408 C CA . ALA A 1 185 ? 16.263 -5.615 -31.561 1.00 95.31 185 ALA A CA 1
ATOM 1409 C C . ALA A 1 185 ? 16.309 -5.312 -30.059 1.00 95.31 185 ALA A C 1
ATOM 1411 O O . ALA A 1 185 ? 16.242 -4.162 -29.620 1.00 95.31 185 ALA A O 1
ATOM 1412 N N . PHE A 1 186 ? 16.493 -6.377 -29.282 1.00 95.94 186 PHE A N 1
ATOM 1413 C CA . PHE A 1 186 ? 17.078 -6.321 -27.950 1.00 95.94 186 PHE A CA 1
ATOM 1414 C C . PHE A 1 186 ? 18.598 -6.355 -28.038 1.00 95.94 186 PHE A C 1
ATOM 1416 O O . PHE A 1 186 ? 19.150 -7.165 -28.774 1.00 95.94 186 PHE A O 1
ATOM 1423 N N . VAL A 1 187 ? 19.268 -5.559 -27.212 1.00 96.88 187 VAL A N 1
ATOM 1424 C CA . VAL A 1 187 ? 20.724 -5.588 -27.048 1.00 96.88 187 VAL A CA 1
ATOM 1425 C C . VAL A 1 187 ? 21.034 -5.852 -25.574 1.00 96.88 187 VAL A C 1
ATOM 1427 O O . VAL A 1 187 ? 21.045 -4.915 -24.766 1.00 96.88 187 VAL A O 1
ATOM 1430 N N . PRO A 1 188 ? 21.215 -7.124 -25.177 1.00 96.50 188 PRO A N 1
ATOM 1431 C CA . PRO A 1 188 ? 21.680 -7.452 -23.840 1.00 96.50 188 PRO A CA 1
ATOM 1432 C C . PRO A 1 188 ? 23.145 -7.045 -23.682 1.00 96.50 188 PRO A C 1
ATOM 1434 O O . PRO A 1 188 ? 23.935 -7.092 -24.626 1.00 96.50 188 PRO A O 1
ATOM 1437 N N . GLY A 1 189 ? 23.543 -6.676 -22.472 1.00 96.19 189 GLY A N 1
ATOM 1438 C CA . GLY A 1 189 ? 24.935 -6.355 -22.200 1.00 96.19 189 GLY A CA 1
ATOM 1439 C C . GLY A 1 189 ? 25.290 -6.383 -20.726 1.00 96.19 189 GLY A C 1
ATOM 1440 O O . GLY A 1 189 ? 24.466 -6.670 -19.858 1.00 96.19 189 GLY A O 1
ATOM 1441 N N . SER A 1 190 ? 26.564 -6.128 -20.446 1.00 95.75 190 SER A N 1
ATOM 1442 C CA . SER A 1 190 ? 27.098 -6.123 -19.093 1.00 95.75 190 SER A CA 1
ATOM 1443 C C . SER A 1 190 ? 28.267 -5.165 -18.896 1.00 95.75 190 SER A C 1
ATOM 1445 O O . SER A 1 190 ? 28.972 -4.809 -19.840 1.00 95.75 190 SER A O 1
ATOM 1447 N N . VAL A 1 191 ? 28.510 -4.780 -17.646 1.00 94.06 191 VAL A N 1
ATOM 1448 C CA . VAL A 1 191 ? 29.785 -4.203 -17.214 1.00 94.06 191 VAL A CA 1
ATOM 1449 C C . VAL A 1 191 ? 30.753 -5.335 -16.907 1.00 94.06 191 VAL A C 1
ATOM 1451 O O . VAL A 1 191 ? 30.452 -6.241 -16.131 1.00 94.06 191 VAL A O 1
ATOM 1454 N N . GLN A 1 192 ? 31.945 -5.267 -17.490 1.00 91.19 192 GLN A N 1
ATOM 1455 C CA . GLN A 1 192 ? 33.029 -6.194 -17.191 1.00 91.19 192 GLN A CA 1
ATOM 1456 C C . GLN A 1 192 ? 34.211 -5.451 -16.587 1.00 91.19 192 GLN A C 1
ATOM 1458 O O . GLN A 1 192 ? 34.655 -4.431 -17.117 1.00 91.19 192 GLN A O 1
ATOM 1463 N N . LYS A 1 193 ? 34.739 -5.999 -15.491 1.00 88.12 193 LYS A N 1
ATOM 1464 C CA . LYS A 1 193 ? 36.019 -5.585 -14.921 1.00 88.12 193 LYS A CA 1
ATOM 1465 C C . LYS A 1 193 ? 37.153 -6.212 -15.736 1.00 88.12 193 LYS A C 1
ATOM 1467 O O . LYS A 1 193 ? 37.212 -7.429 -15.892 1.00 88.12 193 LYS A O 1
ATOM 1472 N N . THR A 1 194 ? 38.053 -5.384 -16.243 1.00 82.94 194 THR A N 1
ATOM 1473 C CA . THR A 1 194 ? 39.291 -5.757 -16.932 1.00 82.94 194 THR A CA 1
ATOM 1474 C C . THR A 1 194 ? 40.495 -5.213 -16.152 1.00 82.94 194 THR A C 1
ATOM 1476 O O . THR A 1 194 ? 40.363 -4.302 -15.335 1.00 82.94 194 THR A O 1
ATOM 1479 N N . GLY A 1 195 ? 41.685 -5.786 -16.350 1.00 76.19 195 GLY A N 1
ATOM 1480 C CA . GLY A 1 195 ? 42.886 -5.403 -15.591 1.00 76.19 195 GLY A CA 1
ATOM 1481 C C . GLY A 1 195 ? 43.029 -6.112 -14.236 1.00 76.19 195 GLY A C 1
ATOM 1482 O O . GLY A 1 195 ? 42.365 -7.111 -13.967 1.00 76.19 195 GLY A O 1
ATOM 1483 N N . ASN A 1 196 ? 43.953 -5.634 -13.399 1.00 75.81 196 ASN A N 1
ATOM 1484 C CA . ASN A 1 196 ? 44.275 -6.209 -12.089 1.00 75.81 196 ASN A CA 1
ATOM 1485 C C . ASN A 1 196 ? 43.469 -5.547 -10.954 1.00 75.81 196 ASN A C 1
ATOM 1487 O O . ASN A 1 196 ? 43.005 -4.417 -11.077 1.00 75.81 196 ASN A O 1
ATOM 1491 N N . ASP A 1 197 ? 43.316 -6.231 -9.815 1.00 73.75 197 ASP A N 1
ATOM 1492 C CA . ASP A 1 197 ? 42.450 -5.769 -8.714 1.00 73.75 197 ASP A CA 1
ATOM 1493 C C . ASP A 1 197 ? 42.837 -4.411 -8.113 1.00 73.75 197 ASP A C 1
ATOM 1495 O O . ASP A 1 197 ? 41.981 -3.725 -7.556 1.00 73.75 197 ASP A O 1
ATOM 1499 N N . LEU A 1 198 ? 44.103 -4.014 -8.259 1.00 69.00 198 LEU A N 1
ATOM 1500 C CA . LEU A 1 198 ? 44.640 -2.743 -7.770 1.00 69.00 198 LEU A CA 1
ATOM 1501 C C . LEU A 1 198 ? 44.351 -1.556 -8.705 1.00 69.00 198 LEU A C 1
ATOM 1503 O O . LEU A 1 198 ? 44.408 -0.414 -8.256 1.00 69.00 198 LEU A O 1
ATOM 1507 N N . ALA A 1 199 ? 44.037 -1.811 -9.979 1.00 69.62 199 ALA A N 1
ATOM 1508 C CA . ALA A 1 199 ? 43.637 -0.800 -10.956 1.00 69.62 199 ALA A CA 1
ATOM 1509 C C . ALA A 1 199 ? 42.547 -1.366 -11.890 1.00 69.62 199 ALA A C 1
ATOM 1511 O O . ALA A 1 199 ? 42.825 -1.682 -13.050 1.00 69.62 199 ALA A O 1
ATOM 1512 N N . PRO A 1 200 ? 41.305 -1.531 -11.387 1.00 75.81 200 PRO A N 1
ATOM 1513 C CA . PRO A 1 200 ? 40.187 -2.008 -12.192 1.00 75.81 200 PRO A CA 1
ATOM 1514 C C . PRO A 1 200 ? 39.925 -1.071 -13.371 1.00 75.81 200 PRO A C 1
ATOM 1516 O O . PRO A 1 200 ? 39.634 0.107 -13.164 1.00 75.81 200 PRO A O 1
ATOM 1519 N N . ASN A 1 201 ? 39.927 -1.608 -14.583 1.00 83.62 201 ASN A N 1
ATOM 1520 C CA . ASN A 1 201 ? 39.293 -0.970 -15.728 1.00 83.62 201 ASN A CA 1
ATOM 1521 C C . ASN A 1 201 ? 37.891 -1.559 -15.886 1.00 83.62 201 ASN A C 1
ATOM 1523 O O . ASN A 1 201 ? 37.669 -2.736 -15.613 1.00 83.62 201 ASN A O 1
ATOM 1527 N N . TYR A 1 202 ? 36.927 -0.750 -16.305 1.00 89.00 202 TYR A N 1
ATOM 1528 C CA . TYR A 1 202 ? 35.566 -1.212 -16.561 1.00 89.00 202 TYR A CA 1
ATOM 1529 C C . TYR A 1 202 ? 35.214 -0.924 -18.010 1.00 89.00 202 TYR A C 1
ATOM 1531 O O . TYR A 1 202 ? 35.565 0.130 -18.534 1.00 89.00 202 TYR A O 1
ATOM 1539 N N . VAL A 1 203 ? 34.526 -1.861 -18.651 1.00 91.94 203 VAL A N 1
ATOM 1540 C CA . VAL A 1 203 ? 34.035 -1.712 -20.023 1.00 91.94 203 VAL A CA 1
ATOM 1541 C C . VAL A 1 203 ? 32.581 -2.149 -20.097 1.00 91.94 203 VAL A C 1
ATOM 1543 O O . VAL A 1 203 ? 32.192 -3.126 -19.451 1.00 91.94 203 VAL A O 1
ATOM 1546 N N . LEU A 1 204 ? 31.784 -1.428 -20.884 1.00 94.75 204 LEU A N 1
ATOM 1547 C CA . LEU A 1 204 ? 30.438 -1.851 -21.255 1.00 94.75 204 LEU A CA 1
ATOM 1548 C C . LEU A 1 204 ? 30.551 -2.779 -22.462 1.00 94.75 204 LEU A C 1
ATOM 1550 O O . LEU A 1 204 ? 30.955 -2.344 -23.537 1.00 94.75 204 LEU A O 1
ATOM 1554 N N . LYS A 1 205 ? 30.215 -4.055 -22.277 1.00 94.62 205 LYS A N 1
ATOM 1555 C CA . LYS A 1 205 ? 30.160 -5.034 -23.362 1.00 94.62 205 LYS A CA 1
ATOM 1556 C C . LYS A 1 205 ? 28.726 -5.362 -23.712 1.00 94.62 205 LYS A C 1
ATOM 1558 O O . LYS A 1 205 ? 27.911 -5.621 -22.830 1.00 94.62 205 LYS A O 1
ATOM 1563 N N . THR A 1 206 ? 28.454 -5.410 -24.999 1.00 94.62 206 THR A N 1
ATOM 1564 C CA . THR A 1 206 ? 27.190 -5.868 -25.561 1.00 94.62 206 THR A CA 1
ATOM 1565 C C . THR A 1 206 ? 27.331 -7.324 -25.990 1.00 94.62 206 THR A C 1
ATOM 1567 O O . THR A 1 206 ? 28.426 -7.802 -26.296 1.00 94.62 206 THR A O 1
ATOM 1570 N N . ALA A 1 207 ? 26.226 -8.051 -25.938 1.00 93.19 207 ALA A N 1
ATOM 1571 C CA . ALA A 1 207 ? 26.079 -9.349 -26.571 1.00 93.19 207 ALA A CA 1
ATOM 1572 C C . ALA A 1 207 ? 25.343 -9.182 -27.911 1.00 93.19 207 ALA A C 1
ATOM 1574 O O . ALA A 1 207 ? 25.025 -8.066 -28.324 1.00 93.19 207 ALA A O 1
ATOM 1575 N N . GLU A 1 208 ? 25.121 -10.296 -28.604 1.00 93.00 208 GLU A N 1
ATOM 1576 C CA . GLU A 1 208 ? 24.443 -10.309 -29.898 1.00 93.00 208 GLU A CA 1
ATOM 1577 C C . GLU A 1 208 ? 23.012 -9.762 -29.798 1.00 93.00 208 GLU A C 1
ATOM 1579 O O . GLU A 1 208 ? 22.271 -10.076 -28.860 1.00 93.00 208 GLU A O 1
ATOM 1584 N N . SER A 1 209 ? 22.643 -8.931 -30.773 1.00 94.56 209 SER A N 1
ATOM 1585 C CA . SER A 1 209 ? 21.320 -8.327 -30.862 1.00 94.56 209 SER A CA 1
ATOM 1586 C C . SER A 1 209 ? 20.269 -9.380 -31.220 1.00 94.56 209 SER A C 1
ATOM 1588 O O . SER A 1 209 ? 20.416 -10.105 -32.200 1.00 94.56 209 SER A O 1
ATOM 1590 N N . VAL A 1 210 ? 19.180 -9.452 -30.453 1.00 95.31 210 VAL A N 1
ATOM 1591 C CA . VAL A 1 210 ? 18.088 -10.415 -30.675 1.00 95.31 210 VAL A CA 1
ATOM 1592 C C . VAL A 1 210 ? 16.923 -9.720 -31.388 1.00 95.31 210 VAL A C 1
ATOM 1594 O O . VAL A 1 210 ? 16.413 -8.733 -30.851 1.00 95.31 210 VAL A O 1
ATOM 1597 N N . PRO A 1 211 ? 16.458 -10.204 -32.557 1.00 94.81 211 PRO A N 1
ATOM 1598 C CA . PRO A 1 211 ? 15.369 -9.571 -33.300 1.00 94.81 211 PRO A CA 1
ATOM 1599 C C . PRO A 1 211 ? 14.065 -9.430 -32.501 1.00 94.81 211 PRO A C 1
ATOM 1601 O O . PRO A 1 211 ? 13.576 -10.384 -31.891 1.00 94.81 211 PRO A O 1
ATOM 1604 N N . LEU A 1 212 ? 13.461 -8.244 -32.572 1.00 93.81 212 LEU A N 1
ATOM 1605 C CA . LEU A 1 212 ? 12.205 -7.899 -31.908 1.00 93.81 212 LEU A CA 1
ATOM 1606 C C . LEU A 1 212 ? 11.268 -7.140 -32.854 1.00 93.81 212 LEU A C 1
ATOM 1608 O O . LEU A 1 212 ? 11.369 -5.926 -32.984 1.00 93.81 212 LEU A O 1
ATOM 1612 N N . ASN A 1 213 ? 10.336 -7.830 -33.499 1.00 93.19 213 ASN A N 1
ATOM 1613 C CA . ASN A 1 213 ? 9.350 -7.230 -34.397 1.00 93.19 213 ASN A CA 1
ATOM 1614 C C . ASN A 1 213 ? 8.044 -8.053 -34.397 1.00 93.19 213 ASN A C 1
ATOM 1616 O O . ASN A 1 213 ? 7.874 -8.959 -33.582 1.00 93.19 213 ASN A O 1
ATOM 1620 N N . VAL A 1 214 ? 7.106 -7.738 -35.293 1.00 93.44 214 VAL A N 1
ATOM 1621 C CA . VAL A 1 214 ? 5.797 -8.418 -35.384 1.00 93.44 214 VAL A CA 1
ATOM 1622 C C . VAL A 1 214 ? 5.873 -9.941 -35.573 1.00 93.44 214 VAL A C 1
ATOM 1624 O O . VAL A 1 214 ? 4.916 -10.637 -35.238 1.00 93.44 214 VAL A O 1
ATOM 1627 N N . SER A 1 215 ? 6.996 -10.474 -36.062 1.00 94.69 215 SER A N 1
ATOM 1628 C CA . SER A 1 215 ? 7.219 -11.910 -36.245 1.00 94.69 215 SER A CA 1
ATOM 1629 C C . SER A 1 215 ? 7.909 -12.592 -35.058 1.00 94.69 215 SER A C 1
ATOM 1631 O O . SER A 1 215 ? 8.222 -13.778 -35.144 1.00 94.69 215 SER A O 1
ATOM 1633 N N . SER A 1 216 ? 8.198 -11.876 -33.966 1.00 95.12 216 SER A N 1
ATOM 1634 C CA . SER A 1 216 ? 8.912 -12.432 -32.811 1.00 95.12 216 SER A CA 1
ATOM 1635 C C . SER A 1 216 ? 8.068 -13.456 -32.050 1.00 95.12 216 SER A C 1
ATOM 1637 O O . SER A 1 216 ? 7.021 -13.120 -31.494 1.00 95.12 216 SER A O 1
ATOM 1639 N N . ASP A 1 217 ? 8.575 -14.687 -31.933 1.00 94.88 217 ASP A N 1
ATOM 1640 C CA . ASP A 1 217 ? 7.905 -15.809 -31.250 1.00 94.88 217 ASP A CA 1
ATOM 1641 C C . ASP A 1 217 ? 7.571 -15.530 -29.778 1.00 94.88 217 ASP A C 1
ATOM 1643 O O . ASP A 1 217 ? 6.641 -16.113 -29.228 1.00 94.88 217 ASP A O 1
ATOM 1647 N N . ALA A 1 218 ? 8.305 -14.628 -29.125 1.00 94.81 218 ALA A N 1
ATOM 1648 C CA . ALA A 1 218 ? 8.012 -14.211 -27.757 1.00 94.81 218 ALA A CA 1
ATOM 1649 C C . ALA A 1 218 ? 6.701 -13.419 -27.627 1.00 94.81 218 ALA A C 1
ATOM 1651 O O . ALA A 1 218 ? 6.107 -13.419 -26.551 1.00 94.81 218 ALA A O 1
ATOM 1652 N N . LEU A 1 219 ? 6.257 -12.756 -28.701 1.00 94.88 219 LEU A N 1
ATOM 1653 C CA . LEU A 1 219 ? 5.061 -11.911 -28.719 1.00 94.88 219 LEU A CA 1
ATOM 1654 C C . LEU A 1 219 ? 3.893 -12.555 -29.460 1.00 94.88 219 LEU A C 1
ATOM 1656 O O . LEU A 1 219 ? 2.751 -12.364 -29.052 1.00 94.88 219 LEU A O 1
ATOM 1660 N N . LYS A 1 220 ? 4.138 -13.303 -30.538 1.00 94.62 220 LYS A N 1
ATOM 1661 C CA . LYS A 1 220 ? 3.058 -13.914 -31.322 1.00 94.62 220 LYS A CA 1
ATOM 1662 C C . LYS A 1 220 ? 2.607 -15.267 -30.772 1.00 94.62 220 LYS A C 1
ATOM 1664 O O . LYS A 1 220 ? 3.341 -15.962 -30.069 1.00 94.62 220 LYS A O 1
ATOM 1669 N N . ILE A 1 221 ? 1.392 -15.649 -31.144 1.00 94.38 221 ILE A N 1
ATOM 1670 C CA . ILE A 1 221 ? 0.863 -17.011 -31.039 1.00 94.38 221 ILE A CA 1
ATOM 1671 C C . ILE A 1 221 ? 0.342 -17.352 -32.433 1.00 94.38 221 ILE A C 1
ATOM 1673 O O . ILE A 1 221 ? -0.504 -16.628 -32.950 1.00 94.38 221 ILE A O 1
ATOM 1677 N N . GLY A 1 222 ? 0.866 -18.407 -33.058 1.00 93.31 222 GLY A N 1
ATOM 1678 C CA . GLY A 1 222 ? 0.528 -18.745 -34.444 1.00 93.31 222 GLY A CA 1
ATOM 1679 C C . GLY A 1 222 ? 1.136 -17.771 -35.461 1.00 93.31 222 GLY A C 1
ATOM 1680 O O . GLY A 1 222 ? 2.345 -17.805 -35.698 1.00 93.31 222 GLY A O 1
ATOM 1681 N N . ASN A 1 223 ? 0.304 -16.940 -36.094 1.00 94.31 223 ASN A N 1
ATOM 1682 C CA . ASN A 1 223 ? 0.738 -16.022 -37.155 1.00 94.31 223 ASN A CA 1
ATOM 1683 C C . ASN A 1 223 ? 1.371 -14.734 -36.606 1.00 94.31 223 ASN A C 1
ATOM 1685 O O . ASN A 1 223 ? 1.225 -14.407 -35.430 1.00 94.31 223 ASN A O 1
ATOM 1689 N N . ASP A 1 224 ? 2.065 -13.995 -37.475 1.00 95.12 224 ASP A N 1
ATOM 1690 C CA . ASP A 1 224 ? 2.680 -12.708 -37.134 1.00 95.12 224 ASP A CA 1
ATOM 1691 C C . ASP A 1 224 ? 1.641 -11.681 -36.662 1.00 95.12 224 ASP A C 1
ATOM 1693 O O . ASP A 1 224 ? 0.481 -11.688 -37.081 1.00 95.12 224 ASP A O 1
ATOM 1697 N N . LEU A 1 225 ? 2.065 -10.782 -35.776 1.00 94.38 225 LEU A N 1
ATOM 1698 C CA . LEU A 1 225 ? 1.220 -9.713 -35.256 1.00 94.38 225 LEU A CA 1
ATOM 1699 C C . LEU A 1 225 ? 0.843 -8.715 -36.358 1.00 94.38 225 LEU A C 1
ATOM 1701 O O . LEU A 1 225 ? 1.613 -8.457 -37.281 1.00 94.38 225 LEU A O 1
ATOM 1705 N N . THR A 1 226 ? -0.318 -8.077 -36.212 1.00 92.75 226 THR A N 1
ATOM 1706 C CA . THR A 1 226 ? -0.692 -6.948 -37.080 1.00 92.75 226 THR A CA 1
ATOM 1707 C C . THR A 1 226 ? 0.178 -5.732 -36.773 1.00 92.75 226 THR A C 1
ATOM 1709 O O . THR A 1 226 ? 0.599 -5.011 -37.677 1.00 92.75 226 THR A O 1
ATOM 1712 N N . SER A 1 227 ? 0.441 -5.492 -35.488 1.00 90.12 227 SER A N 1
ATOM 1713 C CA . SER A 1 227 ? 1.255 -4.372 -35.033 1.00 90.12 227 SER A CA 1
ATOM 1714 C C . SER A 1 227 ? 1.857 -4.622 -33.655 1.00 90.12 227 SER A C 1
ATOM 1716 O O . SER A 1 227 ? 1.311 -5.357 -32.826 1.00 90.12 227 SER A O 1
ATOM 1718 N N . ILE A 1 228 ? 2.978 -3.948 -33.422 1.00 89.44 228 ILE A N 1
ATOM 1719 C CA . ILE A 1 228 ? 3.470 -3.584 -32.097 1.00 89.44 228 ILE A CA 1
ATOM 1720 C C . ILE A 1 228 ? 3.244 -2.071 -32.036 1.00 89.44 228 ILE A C 1
ATOM 1722 O O . ILE A 1 228 ? 4.023 -1.321 -32.620 1.00 89.44 228 ILE A O 1
ATOM 1726 N N . ASP A 1 229 ? 2.111 -1.639 -31.476 1.00 72.19 229 ASP A N 1
ATOM 1727 C CA . ASP A 1 229 ? 1.737 -0.222 -31.468 1.00 72.19 229 ASP A CA 1
ATOM 1728 C C . ASP A 1 229 ? 2.468 0.510 -30.343 1.00 72.19 229 ASP A C 1
ATOM 1730 O O . ASP A 1 229 ? 2.392 0.175 -29.166 1.00 72.19 229 ASP A O 1
ATOM 1734 N N . ASN A 1 230 ? 3.225 1.511 -30.745 1.00 63.41 230 ASN A N 1
ATOM 1735 C CA . ASN A 1 230 ? 4.084 2.339 -29.913 1.00 63.41 230 ASN A CA 1
ATOM 1736 C C . ASN A 1 230 ? 4.137 3.783 -30.454 1.00 63.41 230 ASN A C 1
ATOM 1738 O O . ASN A 1 230 ? 4.838 4.621 -29.890 1.00 63.41 230 ASN A O 1
ATOM 1742 N N . GLN A 1 231 ? 3.404 4.090 -31.537 1.00 53.28 231 GLN A N 1
ATOM 1743 C CA . GLN A 1 231 ? 3.438 5.396 -32.213 1.00 53.28 231 GLN A CA 1
ATOM 1744 C C . GLN A 1 231 ? 2.080 6.095 -32.261 1.00 53.28 231 GLN A C 1
ATOM 1746 O O . GLN A 1 231 ? 2.041 7.322 -32.223 1.00 53.28 231 GLN A O 1
ATOM 1751 N N . THR A 1 232 ? 0.973 5.352 -32.319 1.00 50.41 232 THR A N 1
ATOM 1752 C CA . THR A 1 232 ? -0.359 5.937 -32.553 1.00 50.41 232 THR A CA 1
ATOM 1753 C C . THR A 1 232 ? -1.087 6.304 -31.259 1.00 50.41 232 THR A C 1
ATOM 1755 O O . THR A 1 232 ? -1.922 7.204 -31.265 1.00 50.41 232 THR A O 1
ATOM 1758 N N . ALA A 1 233 ? -0.729 5.661 -30.141 1.00 48.28 233 ALA A N 1
ATOM 1759 C CA . ALA A 1 233 ? -1.369 5.839 -28.831 1.00 48.28 233 ALA A CA 1
ATOM 1760 C C . ALA A 1 233 ? -0.430 6.370 -27.722 1.00 48.28 233 ALA A C 1
ATOM 1762 O O . ALA A 1 233 ? -0.841 6.468 -26.567 1.00 48.28 233 ALA A O 1
ATOM 1763 N N . GLY A 1 234 ? 0.827 6.705 -28.048 1.00 58.84 234 GLY A N 1
ATOM 1764 C CA . GLY A 1 234 ? 1.786 7.269 -27.083 1.00 58.84 234 GLY A CA 1
ATOM 1765 C C . GLY A 1 234 ? 2.231 6.310 -25.968 1.00 58.84 234 GLY A C 1
ATOM 1766 O O . GLY A 1 234 ? 2.634 6.767 -24.903 1.00 58.84 234 GLY A O 1
ATOM 1767 N N . ILE A 1 235 ? 2.146 4.994 -26.187 1.00 66.12 235 ILE A N 1
ATOM 1768 C CA . ILE A 1 235 ? 2.518 3.976 -25.194 1.00 66.12 235 ILE A CA 1
ATOM 1769 C C . ILE A 1 235 ? 4.031 3.731 -25.277 1.00 66.12 235 ILE A C 1
ATOM 1771 O O . ILE A 1 235 ? 4.511 3.243 -26.308 1.00 66.12 235 ILE A O 1
ATOM 1775 N N . PRO A 1 236 ? 4.810 4.042 -24.229 1.00 71.00 236 PRO A N 1
ATOM 1776 C CA . PRO A 1 236 ? 6.228 3.724 -24.214 1.00 71.00 236 PRO A CA 1
ATOM 1777 C C . PRO A 1 236 ? 6.442 2.213 -24.050 1.00 71.00 236 PRO A C 1
ATOM 1779 O O . PRO A 1 236 ? 5.696 1.538 -23.344 1.00 71.00 236 PRO A O 1
ATOM 1782 N N . VAL A 1 237 ? 7.514 1.678 -24.645 1.00 86.81 237 VAL A N 1
ATOM 1783 C CA . VAL A 1 237 ? 8.014 0.350 -24.252 1.00 86.81 237 VAL A CA 1
ATOM 1784 C C . VAL A 1 237 ? 8.532 0.451 -22.829 1.00 86.81 237 VAL A C 1
ATOM 1786 O O . VAL A 1 237 ? 9.397 1.277 -22.532 1.00 86.81 237 VAL A O 1
ATOM 1789 N N . THR A 1 238 ? 8.026 -0.409 -21.954 1.00 90.56 238 THR A N 1
ATOM 1790 C CA . THR A 1 238 ? 8.470 -0.472 -20.564 1.00 90.56 238 THR A CA 1
ATOM 1791 C C . THR A 1 238 ? 9.482 -1.601 -20.392 1.00 90.56 238 THR A C 1
ATOM 1793 O O . THR A 1 238 ? 9.283 -2.702 -20.905 1.00 90.56 238 THR A O 1
ATOM 1796 N N . LEU A 1 239 ? 10.589 -1.324 -19.701 1.00 94.31 239 LEU A N 1
ATOM 1797 C CA . LEU A 1 239 ? 11.619 -2.301 -19.351 1.00 94.31 239 LEU A CA 1
ATOM 1798 C C . LEU A 1 239 ? 11.842 -2.285 -17.844 1.00 94.31 239 LEU A C 1
ATOM 1800 O O . LEU A 1 239 ? 11.905 -1.218 -17.233 1.00 94.31 239 LEU A O 1
ATOM 1804 N N . TYR A 1 240 ? 12.030 -3.463 -17.261 1.00 95.44 240 TYR A N 1
ATOM 1805 C CA . TYR A 1 240 ? 12.321 -3.606 -15.842 1.00 95.44 240 TYR A CA 1
ATOM 1806 C C . TYR A 1 240 ? 13.327 -4.729 -15.593 1.00 95.44 240 TYR A C 1
ATOM 1808 O O . TYR A 1 240 ? 13.164 -5.840 -16.094 1.00 95.44 240 TYR A O 1
ATOM 1816 N N . GLY A 1 241 ? 14.365 -4.445 -14.806 1.00 95.44 241 GLY A N 1
ATOM 1817 C CA . GLY A 1 241 ? 15.329 -5.437 -14.333 1.00 95.44 241 GLY A CA 1
ATOM 1818 C C . GLY A 1 241 ? 15.008 -5.864 -12.903 1.00 95.44 241 GLY A C 1
ATOM 1819 O O . GLY A 1 241 ? 15.083 -5.048 -11.989 1.00 95.44 241 GLY A O 1
ATOM 1820 N N . SER A 1 242 ? 14.670 -7.136 -12.692 1.00 94.94 242 SER A N 1
ATOM 1821 C CA . SER A 1 242 ? 14.397 -7.670 -11.356 1.00 94.94 242 SER A CA 1
ATOM 1822 C C . SER A 1 242 ? 15.694 -7.924 -10.593 1.00 94.94 242 SER A C 1
ATOM 1824 O O . SER A 1 242 ? 16.498 -8.773 -10.978 1.00 94.94 242 SER A O 1
ATOM 1826 N N . GLU A 1 243 ? 15.883 -7.212 -9.484 1.00 91.38 243 GLU A N 1
ATOM 1827 C CA . GLU A 1 243 ? 17.036 -7.373 -8.587 1.00 91.38 243 GLU A CA 1
ATOM 1828 C C . GLU A 1 243 ? 17.045 -8.735 -7.875 1.00 91.38 243 GLU A C 1
ATOM 1830 O O . GLU A 1 243 ? 18.114 -9.315 -7.658 1.00 91.38 243 GLU A O 1
ATOM 1835 N N . THR A 1 244 ? 15.858 -9.263 -7.555 1.00 91.19 244 THR A N 1
ATOM 1836 C CA . THR A 1 244 ? 15.673 -10.548 -6.866 1.00 91.19 244 THR A CA 1
ATOM 1837 C C . THR A 1 244 ? 15.925 -11.720 -7.810 1.00 91.19 244 THR A C 1
ATOM 1839 O O . THR A 1 244 ? 16.788 -12.560 -7.554 1.00 91.19 244 THR A O 1
ATOM 1842 N N . LEU A 1 245 ? 15.219 -11.749 -8.944 1.00 93.62 245 LEU A N 1
ATOM 1843 C CA . LEU A 1 245 ? 15.285 -12.862 -9.895 1.00 93.62 245 LEU A CA 1
ATOM 1844 C C . LEU A 1 245 ? 16.498 -12.760 -10.832 1.00 93.62 245 LEU A C 1
ATOM 1846 O O . LEU A 1 245 ? 16.956 -13.767 -11.364 1.00 93.62 245 LEU A O 1
ATOM 1850 N N . GLY A 1 246 ? 17.065 -11.563 -11.012 1.00 93.50 246 GLY A N 1
ATOM 1851 C CA . GLY A 1 246 ? 18.213 -11.342 -11.890 1.00 93.50 246 GLY A CA 1
ATOM 1852 C C . GLY A 1 246 ? 17.881 -11.418 -13.378 1.00 93.50 246 GLY A C 1
ATOM 1853 O O . GLY A 1 246 ? 18.745 -11.788 -14.169 1.00 93.50 246 GLY A O 1
ATOM 1854 N N . VAL A 1 247 ? 16.641 -11.102 -13.745 1.00 94.56 247 VAL A N 1
ATOM 1855 C CA . VAL A 1 247 ? 16.088 -11.233 -15.102 1.00 94.56 247 VAL A CA 1
ATOM 1856 C C . VAL A 1 247 ? 15.416 -9.932 -15.529 1.00 94.56 247 VAL A C 1
ATOM 1858 O O . VAL A 1 247 ? 15.056 -9.106 -14.688 1.00 94.56 247 VAL A O 1
ATOM 1861 N N . PHE A 1 248 ? 15.235 -9.756 -16.835 1.00 96.69 248 PHE A N 1
ATOM 1862 C CA . PHE A 1 248 ? 14.542 -8.600 -17.400 1.00 96.69 248 PHE A CA 1
ATOM 1863 C C . PHE A 1 248 ? 13.121 -8.953 -17.822 1.00 96.69 248 PHE A C 1
ATOM 1865 O O . PHE A 1 248 ? 12.856 -10.076 -18.248 1.00 96.69 248 PHE A O 1
ATOM 1872 N N . TYR A 1 249 ? 12.244 -7.961 -17.757 1.00 97.50 249 TYR A N 1
ATOM 1873 C CA . TYR A 1 249 ? 10.906 -8.000 -18.324 1.00 97.50 249 TYR A CA 1
ATOM 1874 C C . TYR A 1 249 ? 10.713 -6.806 -19.242 1.00 97.50 249 TYR A C 1
ATOM 1876 O O . TYR A 1 249 ? 11.192 -5.705 -18.944 1.00 97.50 249 TYR A O 1
ATOM 1884 N N . SER A 1 250 ? 9.985 -7.014 -20.331 1.00 95.31 250 SER A N 1
ATOM 1885 C CA . SER A 1 250 ? 9.594 -5.937 -21.229 1.00 95.31 250 SER A CA 1
ATOM 1886 C C . SER A 1 250 ? 8.119 -6.009 -21.594 1.00 95.31 250 SER A C 1
ATOM 1888 O O . SER A 1 250 ? 7.577 -7.095 -21.792 1.00 95.31 250 SER A O 1
ATOM 1890 N N . GLY A 1 251 ? 7.474 -4.844 -21.635 1.00 94.44 251 GLY A N 1
ATOM 1891 C CA . GLY A 1 251 ? 6.048 -4.682 -21.903 1.00 94.44 251 GLY A CA 1
ATOM 1892 C C . GLY A 1 251 ? 5.776 -3.898 -23.187 1.00 94.44 251 GLY A C 1
ATOM 1893 O O . GLY A 1 251 ? 6.504 -2.954 -23.508 1.00 94.44 251 GLY A O 1
ATOM 1894 N N . TYR A 1 252 ? 4.725 -4.296 -23.906 1.00 92.62 252 TYR A N 1
ATOM 1895 C CA . TYR A 1 252 ? 4.342 -3.766 -25.217 1.00 92.62 252 TYR A CA 1
ATOM 1896 C C . TYR A 1 252 ? 2.826 -3.614 -25.343 1.00 92.62 252 TYR A C 1
ATOM 1898 O O . TYR A 1 252 ? 2.071 -4.289 -24.644 1.00 92.62 252 TYR A O 1
ATOM 1906 N N . ALA A 1 253 ? 2.383 -2.797 -26.298 1.00 92.25 253 ALA A N 1
ATOM 1907 C CA . ALA A 1 253 ? 1.041 -2.905 -26.853 1.00 92.25 253 ALA A CA 1
ATOM 1908 C C . ALA A 1 253 ? 1.098 -3.617 -28.204 1.00 92.25 253 ALA A C 1
ATOM 1910 O O . ALA A 1 253 ? 1.839 -3.234 -29.109 1.00 92.25 253 ALA A O 1
ATOM 1911 N N . VAL A 1 254 ? 0.347 -4.704 -28.316 1.00 92.81 254 VAL A N 1
ATOM 1912 C CA . VAL A 1 254 ? 0.388 -5.610 -29.463 1.00 92.81 254 VAL A CA 1
ATOM 1913 C C . VAL A 1 254 ? -1.014 -5.901 -29.955 1.00 92.81 254 VAL A C 1
ATOM 1915 O O . VAL A 1 254 ? -1.952 -6.017 -29.166 1.00 92.81 254 VAL A O 1
ATOM 1918 N N . THR A 1 255 ? -1.140 -6.065 -31.267 1.00 92.75 255 THR A N 1
ATOM 1919 C CA . THR A 1 255 ? -2.396 -6.455 -31.905 1.00 92.75 255 THR A CA 1
ATOM 1920 C C . THR A 1 255 ? -2.203 -7.772 -32.645 1.00 92.75 255 THR A C 1
ATOM 1922 O O . THR A 1 255 ? -1.372 -7.857 -33.554 1.00 92.75 255 THR A O 1
ATOM 1925 N N . SER A 1 256 ? -2.974 -8.800 -32.286 1.00 93.94 256 SER A N 1
ATOM 1926 C CA . SER A 1 256 ? -2.923 -10.101 -32.963 1.00 93.94 256 SER A CA 1
ATOM 1927 C C . SER A 1 256 ? -3.349 -9.990 -34.433 1.00 93.94 256 SER A C 1
ATOM 1929 O O . SER A 1 256 ? -3.990 -9.020 -34.850 1.00 93.94 256 SER A O 1
ATOM 1931 N N . ALA A 1 257 ? -2.988 -10.972 -35.259 1.00 93.12 257 ALA A N 1
ATOM 1932 C CA . ALA A 1 257 ? -3.603 -11.118 -36.576 1.00 93.12 257 ALA A CA 1
ATOM 1933 C C . ALA A 1 257 ? -5.069 -11.560 -36.451 1.00 93.12 257 ALA A C 1
ATOM 1935 O O . ALA A 1 257 ? -5.460 -12.224 -35.490 1.00 93.12 257 ALA A O 1
ATOM 1936 N N . ASN A 1 258 ? -5.875 -11.205 -37.450 1.00 91.75 258 ASN A N 1
ATOM 1937 C CA . ASN A 1 258 ? -7.273 -11.616 -37.550 1.00 91.75 258 ASN A CA 1
ATOM 1938 C C . ASN A 1 258 ? -7.386 -13.026 -38.162 1.00 91.75 258 ASN A C 1
ATOM 1940 O O . ASN A 1 258 ? -7.766 -13.171 -39.323 1.00 91.75 258 ASN A O 1
ATOM 1944 N N . ASP A 1 259 ? -6.980 -14.055 -37.414 1.00 90.50 259 ASP A N 1
ATOM 1945 C CA . ASP A 1 259 ? -7.002 -15.456 -37.858 1.00 90.50 259 ASP A CA 1
ATOM 1946 C C . ASP A 1 259 ? -7.268 -16.420 -36.674 1.00 90.50 259 ASP A C 1
ATOM 1948 O O . ASP A 1 259 ? -6.865 -16.117 -35.548 1.00 90.50 259 ASP A O 1
ATOM 1952 N N . PRO A 1 260 ? -7.963 -17.562 -36.882 1.00 85.94 260 PRO A N 1
ATOM 1953 C CA . PRO A 1 260 ? -8.343 -18.503 -35.818 1.00 85.94 260 PRO A CA 1
ATOM 1954 C C . PRO A 1 260 ? -7.203 -19.073 -34.974 1.00 85.94 260 PRO A C 1
ATOM 1956 O O . PRO A 1 260 ? -7.436 -19.474 -33.836 1.00 85.94 260 PRO A O 1
ATOM 1959 N N . MET A 1 261 ? -5.987 -19.125 -35.515 1.00 87.88 261 MET A N 1
ATOM 1960 C CA . MET A 1 261 ? -4.805 -19.632 -34.816 1.00 87.88 261 MET A CA 1
ATOM 1961 C C . MET A 1 261 ? -3.929 -18.508 -34.251 1.00 87.88 261 MET A C 1
ATOM 1963 O O . MET A 1 261 ? -2.876 -18.793 -33.683 1.00 87.88 261 MET A O 1
ATOM 1967 N N . SER A 1 262 ? -4.348 -17.251 -34.410 1.00 91.75 262 SER A N 1
ATOM 1968 C CA . SER A 1 262 ? -3.563 -16.077 -34.046 1.00 91.75 262 SER A CA 1
ATOM 1969 C C . SER A 1 262 ? -3.896 -15.546 -32.662 1.00 91.75 262 SER A C 1
ATOM 1971 O O . SER A 1 262 ? -5.048 -15.285 -32.326 1.00 91.75 262 SER A O 1
ATOM 1973 N N . GLY A 1 263 ? -2.854 -15.260 -31.895 1.00 93.94 263 GLY A N 1
ATOM 1974 C CA . GLY A 1 263 ? -2.937 -14.563 -30.619 1.00 93.94 263 GLY A CA 1
ATOM 1975 C C . GLY A 1 263 ? -1.702 -13.705 -30.371 1.00 93.94 263 GLY A C 1
ATOM 1976 O O . GLY A 1 263 ? -0.830 -13.584 -31.235 1.00 93.94 263 GLY A O 1
ATOM 1977 N N . ALA A 1 264 ? -1.631 -13.093 -29.194 1.00 94.81 264 ALA A N 1
ATOM 1978 C CA . ALA A 1 264 ? -0.527 -12.211 -28.838 1.00 94.81 264 ALA A CA 1
ATOM 1979 C C . ALA A 1 264 ? -0.190 -12.268 -27.342 1.00 94.81 264 ALA A C 1
ATOM 1981 O O . ALA A 1 264 ? -1.014 -12.685 -26.529 1.00 94.81 264 ALA A O 1
ATOM 1982 N N . ARG A 1 265 ? 1.017 -11.817 -26.992 1.00 95.12 265 ARG A N 1
ATOM 1983 C CA . ARG A 1 265 ? 1.511 -11.562 -25.635 1.00 95.12 265 ARG A CA 1
ATOM 1984 C C . ARG A 1 265 ? 2.045 -10.145 -25.548 1.00 95.12 265 ARG A C 1
ATOM 1986 O O . ARG A 1 265 ? 2.814 -9.730 -26.409 1.00 95.12 265 ARG A O 1
ATOM 1993 N N . SER A 1 266 ? 1.700 -9.436 -24.483 1.00 94.69 266 SER A N 1
ATOM 1994 C CA . SER A 1 266 ? 2.194 -8.082 -24.223 1.00 94.69 266 SER A CA 1
ATOM 1995 C C . SER A 1 266 ? 3.463 -8.049 -23.369 1.00 94.69 266 SER A C 1
ATOM 1997 O O . SER A 1 266 ? 4.007 -6.968 -23.160 1.00 94.69 266 SER A O 1
ATOM 1999 N N . VAL A 1 267 ? 3.940 -9.194 -22.860 1.00 96.19 267 VAL A N 1
ATOM 2000 C CA . VAL A 1 267 ? 5.122 -9.280 -21.985 1.00 96.19 267 VAL A CA 1
ATOM 2001 C C . VAL A 1 267 ? 6.115 -10.332 -22.475 1.00 96.19 267 VAL A C 1
ATOM 2003 O O . VAL A 1 267 ? 5.740 -11.468 -22.770 1.00 96.19 267 VAL A O 1
ATOM 2006 N N . ILE A 1 268 ? 7.396 -9.964 -22.484 1.00 95.44 268 ILE A N 1
ATOM 2007 C CA . ILE A 1 268 ? 8.534 -10.848 -22.764 1.00 95.44 268 ILE A CA 1
ATOM 2008 C C . ILE A 1 268 ? 9.365 -11.035 -21.492 1.00 95.44 268 ILE A C 1
ATOM 2010 O O . ILE A 1 268 ? 9.541 -10.107 -20.698 1.00 95.44 268 ILE A O 1
ATOM 2014 N N . TYR A 1 269 ? 9.898 -12.244 -21.332 1.00 94.19 269 TYR A N 1
ATOM 2015 C CA . TYR A 1 269 ? 10.880 -12.606 -20.316 1.00 94.19 269 TYR A CA 1
ATOM 2016 C C . TYR A 1 269 ? 12.292 -12.623 -20.925 1.00 94.19 269 TYR A C 1
ATOM 2018 O O . TYR A 1 269 ? 12.519 -13.204 -21.987 1.00 94.19 269 TYR A O 1
ATOM 2026 N N . GLY A 1 270 ? 13.261 -11.995 -20.259 1.00 91.50 270 GLY A N 1
ATOM 2027 C CA . GLY A 1 270 ? 14.654 -11.940 -20.707 1.00 91.50 270 GLY A CA 1
ATOM 2028 C C . GLY A 1 270 ? 14.839 -11.220 -22.050 1.00 91.50 270 GLY A C 1
ATOM 2029 O O . GLY A 1 270 ? 14.148 -10.253 -22.358 1.00 91.50 270 GLY A O 1
ATOM 2030 N N . ALA A 1 271 ? 15.795 -11.689 -22.855 1.00 85.94 271 ALA A N 1
ATOM 2031 C CA . ALA A 1 271 ? 16.115 -11.125 -24.169 1.00 85.94 271 ALA A CA 1
ATOM 2032 C C . ALA A 1 271 ? 15.360 -11.853 -25.299 1.00 85.94 271 ALA A C 1
ATOM 2034 O O . ALA A 1 271 ? 15.981 -12.406 -26.202 1.00 85.94 271 ALA A O 1
ATOM 2035 N N . GLY A 1 272 ? 14.023 -11.888 -25.228 1.00 86.62 272 GLY A N 1
ATOM 2036 C CA . GLY A 1 272 ? 13.181 -12.479 -26.281 1.00 86.62 272 GLY A CA 1
ATOM 2037 C C . GLY A 1 272 ? 12.624 -13.876 -25.990 1.00 86.62 272 GLY A C 1
ATOM 2038 O O . GLY A 1 272 ? 12.307 -14.600 -26.930 1.00 86.62 272 GLY A O 1
ATOM 2039 N N . SER A 1 273 ? 12.477 -14.270 -24.724 1.00 94.19 273 SER A N 1
ATOM 2040 C CA . SER A 1 273 ? 11.834 -15.537 -24.350 1.00 94.19 273 SER A CA 1
ATOM 2041 C C . SER A 1 273 ? 10.356 -15.348 -24.002 1.00 94.19 273 SER A C 1
ATOM 2043 O O . SER A 1 273 ? 9.930 -14.308 -23.493 1.00 94.19 273 SER A O 1
ATOM 2045 N N . LYS A 1 274 ? 9.550 -16.389 -24.237 1.00 95.69 274 LYS A N 1
ATOM 2046 C CA . LYS A 1 274 ? 8.138 -16.413 -23.833 1.00 95.69 274 LYS A CA 1
ATOM 2047 C C . LYS A 1 274 ? 8.031 -16.384 -22.305 1.00 95.69 274 LYS A C 1
ATOM 2049 O O . LYS A 1 274 ? 8.667 -17.182 -21.625 1.00 95.69 274 LYS A O 1
ATOM 2054 N N . ILE A 1 275 ? 7.178 -15.508 -21.775 1.00 96.56 275 ILE A N 1
ATOM 2055 C CA . ILE A 1 275 ? 6.857 -15.453 -20.337 1.00 96.56 275 ILE A CA 1
ATOM 2056 C C . ILE A 1 275 ? 6.037 -16.671 -19.870 1.00 96.56 275 ILE A C 1
ATOM 2058 O O . ILE A 1 275 ? 6.025 -17.011 -18.688 1.00 96.56 275 ILE A O 1
ATOM 2062 N N . THR A 1 276 ? 5.330 -17.322 -20.799 1.00 96.06 276 THR A N 1
ATOM 2063 C CA . THR A 1 276 ? 4.510 -18.513 -20.560 1.00 96.06 276 THR A CA 1
ATOM 2064 C C . THR A 1 276 ? 4.231 -19.252 -21.885 1.00 96.06 276 THR A C 1
ATOM 2066 O O . THR A 1 276 ? 4.232 -18.591 -22.934 1.00 96.06 276 THR A O 1
ATOM 2069 N N . PRO A 1 277 ? 4.006 -20.582 -21.884 1.00 94.50 277 PRO A N 1
ATOM 2070 C CA . PRO A 1 277 ? 3.656 -21.360 -23.082 1.00 94.50 277 PRO A CA 1
ATOM 2071 C C . PRO A 1 277 ? 2.400 -20.867 -23.834 1.00 94.50 277 PRO A C 1
ATOM 2073 O O . PRO A 1 277 ? 1.639 -20.044 -23.332 1.00 94.50 277 PRO A O 1
ATOM 2076 N N . ASP A 1 278 ? 2.196 -21.303 -25.084 1.00 93.69 278 ASP A N 1
ATOM 2077 C CA . ASP A 1 278 ? 1.048 -20.877 -25.921 1.00 93.69 278 ASP A CA 1
ATOM 2078 C C . ASP A 1 278 ? -0.254 -21.580 -25.509 1.00 93.69 278 ASP A C 1
ATOM 2080 O O . ASP A 1 278 ? -1.326 -20.984 -25.544 1.00 93.69 278 ASP A O 1
ATOM 2084 N N . ASP A 1 279 ? -0.152 -22.838 -25.094 1.00 92.38 279 ASP A N 1
ATOM 2085 C CA . ASP A 1 279 ? -1.252 -23.751 -24.768 1.00 92.38 279 ASP A CA 1
ATOM 2086 C C . ASP A 1 279 ? -1.946 -23.455 -23.431 1.00 92.38 279 ASP A C 1
ATOM 2088 O O . ASP A 1 279 ? -3.034 -23.969 -23.173 1.00 92.38 279 ASP A O 1
ATOM 2092 N N . VAL A 1 280 ? -1.353 -22.603 -22.593 1.00 94.62 280 VAL A N 1
ATOM 2093 C CA . VAL A 1 280 ? -1.931 -22.187 -21.305 1.00 94.62 280 VAL A CA 1
ATOM 2094 C C . VAL A 1 280 ? -2.749 -20.898 -21.389 1.00 94.62 280 VAL A C 1
ATOM 2096 O O . VAL A 1 280 ? -3.475 -20.568 -20.450 1.00 94.62 280 VAL A O 1
ATOM 2099 N N . LEU A 1 281 ? -2.631 -20.149 -22.490 1.00 93.62 281 LEU A N 1
ATOM 2100 C CA . LEU A 1 281 ? -3.269 -18.846 -22.642 1.00 93.62 281 LEU A CA 1
ATOM 2101 C C . LEU A 1 281 ? -4.735 -19.005 -23.050 1.00 93.62 281 LEU A C 1
ATOM 2103 O O . LEU A 1 281 ? -5.051 -19.484 -24.140 1.00 93.62 281 LEU A O 1
ATOM 2107 N N . ALA A 1 282 ? -5.634 -18.551 -22.180 1.00 91.25 282 ALA A N 1
ATOM 2108 C CA . ALA A 1 282 ? -7.039 -18.389 -22.524 1.00 91.25 282 ALA A CA 1
ATOM 2109 C C . ALA A 1 282 ? -7.218 -17.194 -23.489 1.00 91.25 282 ALA A C 1
ATOM 2111 O O . ALA A 1 282 ? -6.337 -16.333 -23.575 1.00 91.25 282 ALA A O 1
ATOM 2112 N N . PRO A 1 283 ? -8.356 -17.082 -24.199 1.00 89.81 283 PRO A N 1
ATOM 2113 C CA . PRO A 1 283 ? -8.663 -15.932 -25.063 1.00 89.81 283 PRO A CA 1
ATOM 2114 C C . PRO A 1 283 ? -8.573 -14.555 -24.386 1.00 89.81 283 PRO A C 1
ATOM 2116 O O . PRO A 1 283 ? -8.562 -13.519 -25.056 1.00 89.81 283 PRO A O 1
ATOM 2119 N N . ASP A 1 284 ? -8.598 -14.522 -23.062 1.00 89.56 284 ASP A N 1
ATOM 2120 C CA . ASP A 1 284 ? -8.700 -13.346 -22.211 1.00 89.56 284 ASP A CA 1
ATOM 2121 C C . ASP A 1 284 ? -7.722 -13.346 -21.029 1.00 89.56 284 ASP A C 1
ATOM 2123 O O . ASP A 1 284 ? -7.908 -12.564 -20.099 1.00 89.56 284 ASP A O 1
ATOM 2127 N N . SER A 1 285 ? -6.662 -14.163 -21.058 1.00 94.56 285 SER A N 1
ATOM 2128 C CA . SER A 1 285 ? -5.619 -14.053 -20.033 1.00 94.56 285 SER A CA 1
ATOM 2129 C C . SER A 1 285 ? -4.984 -12.652 -20.050 1.00 94.56 285 SER A C 1
ATOM 2131 O O . SER A 1 285 ? -4.865 -12.005 -21.091 1.00 94.56 285 SER A O 1
ATOM 2133 N N . ILE A 1 286 ? -4.590 -12.158 -18.873 1.00 94.94 286 ILE A N 1
ATOM 2134 C CA . ILE A 1 286 ? -4.264 -10.733 -18.668 1.00 94.94 286 ILE A CA 1
ATOM 2135 C C . ILE A 1 286 ? -3.171 -10.223 -19.621 1.00 94.94 286 ILE A C 1
ATOM 2137 O O . ILE A 1 286 ? -3.345 -9.188 -20.255 1.00 94.94 286 ILE A O 1
ATOM 2141 N N . ILE A 1 287 ? -2.057 -10.948 -19.750 1.00 92.56 287 ILE A N 1
ATOM 2142 C CA . ILE A 1 287 ? -0.879 -10.506 -20.526 1.00 92.56 287 ILE A CA 1
ATOM 2143 C C . ILE A 1 287 ? -0.784 -11.131 -21.925 1.00 92.56 287 ILE A C 1
ATOM 2145 O O . ILE A 1 287 ? 0.262 -11.056 -22.575 1.00 92.56 287 ILE A O 1
ATOM 2149 N N . GLY A 1 288 ? -1.836 -11.805 -22.383 1.00 93.06 288 GLY A N 1
ATOM 2150 C CA . GLY A 1 288 ? -1.854 -12.441 -23.693 1.00 93.06 288 GLY A CA 1
ATOM 2151 C C . GLY A 1 288 ? -2.996 -13.428 -23.861 1.00 93.06 288 GLY A C 1
ATOM 2152 O O . GLY A 1 288 ? -3.586 -13.880 -22.890 1.00 93.06 288 GLY A O 1
ATOM 2153 N N . GLY A 1 289 ? -3.300 -13.795 -25.097 1.00 92.81 289 GLY A N 1
ATOM 2154 C CA . GLY A 1 289 ? -4.405 -14.698 -25.383 1.00 92.81 289 GLY A CA 1
ATOM 2155 C C . GLY A 1 289 ? -4.572 -14.998 -26.861 1.00 92.81 289 GLY A C 1
ATOM 2156 O O . GLY A 1 289 ? -4.061 -14.276 -27.722 1.00 92.81 289 GLY A O 1
ATOM 2157 N N . ASN A 1 290 ? -5.307 -16.073 -27.141 1.00 88.56 290 ASN A N 1
ATOM 2158 C CA . ASN A 1 290 ? -5.724 -16.458 -28.485 1.00 88.56 290 ASN A CA 1
ATOM 2159 C C . ASN A 1 290 ? -7.256 -16.310 -28.614 1.00 88.56 290 ASN A C 1
ATOM 2161 O O . ASN A 1 290 ? -7.992 -17.202 -28.191 1.00 88.56 290 ASN A O 1
ATOM 2165 N N . PRO A 1 291 ? -7.760 -15.191 -29.165 1.00 83.25 291 PRO A N 1
ATOM 2166 C CA . PRO A 1 291 ? -9.193 -14.916 -29.325 1.00 83.25 291 PRO A CA 1
ATOM 2167 C C . PRO A 1 291 ? -9.920 -15.784 -30.374 1.00 83.25 291 PRO A C 1
ATOM 2169 O O . PRO A 1 291 ? -11.086 -15.515 -30.654 1.00 83.25 291 PRO A O 1
ATOM 2172 N N . ALA A 1 292 ? -9.276 -16.806 -30.950 1.00 82.62 292 ALA A N 1
ATOM 2173 C CA . ALA A 1 292 ? -9.887 -17.774 -31.866 1.00 82.62 292 ALA A CA 1
ATOM 2174 C C . ALA A 1 292 ? -10.605 -17.135 -33.074 1.00 82.62 292 ALA A C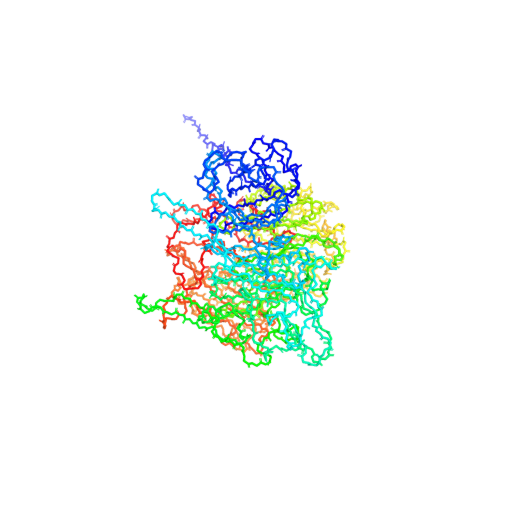 1
ATOM 2176 O O . ALA A 1 292 ? -11.749 -17.465 -33.389 1.00 82.62 292 ALA A O 1
ATOM 2177 N N . GLY A 1 293 ? -9.920 -16.231 -33.782 1.00 78.25 293 GLY A N 1
ATOM 2178 C CA . GLY A 1 293 ? -10.380 -15.712 -35.079 1.00 78.25 293 GLY A CA 1
ATOM 2179 C C . GLY A 1 293 ? -10.889 -14.280 -35.065 1.00 78.25 293 GLY A C 1
ATOM 2180 O O . GLY A 1 293 ? -11.276 -13.781 -36.116 1.00 78.25 293 GLY A O 1
ATOM 2181 N N . ALA A 1 294 ? -10.860 -13.618 -33.909 1.00 86.75 294 ALA A N 1
ATOM 2182 C CA . ALA A 1 294 ? -11.008 -12.172 -33.808 1.00 86.75 294 ALA A CA 1
ATOM 2183 C C . ALA A 1 294 ? -9.643 -11.510 -33.583 1.00 86.75 294 ALA A C 1
ATOM 2185 O O . ALA A 1 294 ? -8.738 -12.098 -33.001 1.00 86.75 294 ALA A O 1
ATOM 2186 N N . GLN A 1 295 ? -9.492 -10.261 -34.001 1.00 89.31 295 GLN A N 1
ATOM 2187 C CA . GLN A 1 295 ? -8.343 -9.458 -33.603 1.00 89.31 295 GLN A CA 1
ATOM 2188 C C . GLN A 1 295 ? -8.454 -9.090 -32.113 1.00 89.31 295 GLN A C 1
ATOM 2190 O O . GLN A 1 295 ? -9.518 -8.670 -31.659 1.00 89.31 295 GLN A O 1
ATOM 2195 N N . ALA A 1 296 ? -7.367 -9.232 -31.353 1.00 89.12 296 ALA A N 1
ATOM 2196 C CA . ALA A 1 296 ? -7.292 -8.807 -29.958 1.00 89.12 296 ALA A CA 1
ATOM 2197 C C . ALA A 1 296 ? -6.069 -7.926 -29.713 1.00 89.12 296 ALA A C 1
ATOM 2199 O O . ALA A 1 296 ? -5.012 -8.108 -30.322 1.00 89.12 296 ALA A O 1
ATOM 2200 N N . GLN A 1 297 ? -6.237 -6.985 -28.788 1.00 91.62 297 GLN A N 1
ATOM 2201 C CA . GLN A 1 297 ? -5.189 -6.094 -28.317 1.00 91.62 297 GLN A CA 1
ATOM 2202 C C . GLN A 1 297 ? -4.818 -6.443 -26.881 1.00 91.62 297 GLN A C 1
ATOM 2204 O O . GLN A 1 297 ? -5.691 -6.705 -26.050 1.00 91.62 297 GLN A O 1
ATOM 2209 N N . PHE A 1 298 ? -3.517 -6.449 -26.610 1.00 92.94 298 PHE A N 1
ATOM 2210 C CA . PHE A 1 298 ? -2.958 -6.642 -25.278 1.00 92.94 298 PHE A CA 1
ATOM 2211 C C . PHE A 1 298 ? -1.912 -5.569 -25.031 1.00 92.94 298 PHE A C 1
ATOM 2213 O O . PHE A 1 298 ? -1.043 -5.352 -25.877 1.00 92.94 298 PHE A O 1
ATOM 2220 N N . CYS A 1 299 ? -1.988 -4.918 -23.875 1.00 92.62 299 CYS A N 1
ATOM 2221 C CA . CYS A 1 299 ? -1.195 -3.736 -23.569 1.00 92.62 299 CYS A CA 1
ATOM 2222 C C . CYS A 1 299 ? -0.523 -3.869 -22.209 1.00 92.62 299 CYS A C 1
ATOM 2224 O O . CYS A 1 299 ? -1.159 -4.282 -21.244 1.00 92.62 299 CYS A O 1
ATOM 2226 N N . THR A 1 300 ? 0.741 -3.465 -22.127 1.00 94.00 300 THR A N 1
ATOM 2227 C CA . THR A 1 300 ? 1.472 -3.307 -20.866 1.00 94.00 300 THR A CA 1
ATOM 2228 C C . THR A 1 300 ? 2.104 -1.919 -20.843 1.00 94.00 300 THR A C 1
ATOM 2230 O O . THR A 1 300 ? 3.102 -1.683 -21.520 1.00 94.00 300 THR A O 1
ATOM 2233 N N . HIS A 1 301 ? 1.524 -1.007 -20.064 1.00 92.38 301 HIS A N 1
ATOM 2234 C CA . HIS A 1 301 ? 1.967 0.387 -19.919 1.00 92.38 301 HIS A CA 1
ATOM 2235 C C . HIS A 1 301 ? 3.154 0.514 -18.960 1.00 92.38 301 HIS A C 1
ATOM 2237 O O . HIS A 1 301 ? 4.096 1.268 -19.200 1.00 92.38 301 HIS A O 1
ATOM 2243 N N . HIS A 1 302 ? 3.129 -0.265 -17.876 1.00 93.88 302 HIS A N 1
ATOM 2244 C CA . HIS A 1 302 ? 4.200 -0.333 -16.886 1.00 93.88 302 HIS A CA 1
ATOM 2245 C C . HIS A 1 302 ? 4.392 -1.762 -16.391 1.00 93.88 302 HIS A C 1
ATOM 2247 O O . HIS A 1 302 ? 3.441 -2.543 -16.336 1.00 93.88 302 HIS A O 1
ATOM 2253 N N . ILE A 1 303 ? 5.625 -2.082 -16.002 1.00 95.06 303 ILE A N 1
ATOM 2254 C CA . ILE A 1 303 ? 5.993 -3.390 -15.470 1.00 95.06 303 ILE A CA 1
ATOM 2255 C C . ILE A 1 303 ? 6.977 -3.244 -14.309 1.00 95.06 303 ILE A C 1
ATOM 2257 O O . ILE A 1 303 ? 7.872 -2.397 -14.334 1.00 95.06 303 ILE A O 1
ATOM 2261 N N . ALA A 1 304 ? 6.801 -4.068 -13.283 1.00 96.44 304 ALA A N 1
ATOM 2262 C CA . ALA A 1 304 ? 7.711 -4.200 -12.153 1.00 96.44 304 ALA A CA 1
ATOM 2263 C C . ALA A 1 304 ? 7.631 -5.621 -11.583 1.00 96.44 304 ALA A C 1
ATOM 2265 O O . ALA A 1 304 ? 6.690 -6.361 -11.867 1.00 96.44 304 ALA A O 1
ATOM 2266 N N . THR A 1 305 ? 8.591 -6.004 -10.743 1.00 97.06 305 THR A N 1
ATOM 2267 C CA . THR A 1 305 ? 8.445 -7.200 -9.903 1.00 97.06 305 THR A CA 1
ATOM 2268 C C . THR A 1 305 ? 8.211 -6.813 -8.456 1.00 97.06 305 THR A C 1
ATOM 2270 O O . THR A 1 305 ? 8.846 -5.892 -7.944 1.00 97.06 305 THR A O 1
ATOM 2273 N N . MET A 1 306 ? 7.344 -7.564 -7.794 1.00 97.19 306 MET A N 1
ATOM 2274 C CA . MET A 1 306 ? 7.117 -7.508 -6.362 1.00 97.19 306 MET A CA 1
ATOM 2275 C C . MET A 1 306 ? 7.788 -8.706 -5.699 1.00 97.19 306 MET A C 1
ATOM 2277 O O . MET A 1 306 ? 7.459 -9.835 -6.047 1.00 97.19 306 MET A O 1
ATOM 2281 N N . SER A 1 307 ? 8.667 -8.467 -4.727 1.00 94.56 307 SER A N 1
ATOM 2282 C CA . SER A 1 307 ? 9.155 -9.507 -3.814 1.00 94.56 307 SER A CA 1
ATOM 2283 C C . SER A 1 307 ? 8.515 -9.273 -2.449 1.00 94.56 307 SER A C 1
ATOM 2285 O O . SER A 1 307 ? 8.926 -8.378 -1.708 1.00 94.56 307 SER A O 1
ATOM 2287 N N . ALA A 1 308 ? 7.472 -10.045 -2.147 1.00 95.56 308 ALA A N 1
ATOM 2288 C CA . ALA A 1 308 ? 6.653 -9.867 -0.953 1.00 95.56 308 ALA A CA 1
ATOM 2289 C C . ALA A 1 308 ? 7.426 -10.196 0.336 1.00 95.56 308 ALA A C 1
ATOM 2291 O O . ALA A 1 308 ? 8.366 -10.994 0.348 1.00 95.56 308 ALA A O 1
ATOM 2292 N N . SER A 1 309 ? 6.956 -9.691 1.474 1.00 94.00 309 SER A N 1
ATOM 2293 C CA . SER A 1 309 ? 7.436 -10.052 2.815 1.00 94.00 309 SER A CA 1
ATOM 2294 C C . SER A 1 309 ? 7.236 -11.538 3.149 1.00 94.00 309 SER A C 1
ATOM 2296 O O . SER A 1 309 ? 7.810 -12.077 4.105 1.00 94.00 309 SER A O 1
ATOM 2298 N N . THR A 1 310 ? 6.426 -12.242 2.360 1.00 94.19 310 THR A N 1
ATOM 2299 C CA . THR A 1 310 ? 6.252 -13.698 2.412 1.00 94.19 310 THR A CA 1
ATOM 2300 C C . THR A 1 310 ? 7.371 -14.463 1.692 1.00 94.19 310 THR A C 1
ATOM 2302 O O . THR A 1 310 ? 7.461 -15.681 1.837 1.00 94.19 310 THR A O 1
ATOM 2305 N N . GLY A 1 311 ? 8.246 -13.755 0.968 1.00 92.62 311 GLY A N 1
ATOM 2306 C CA . GLY A 1 311 ? 9.331 -14.296 0.150 1.00 92.62 311 GLY A CA 1
ATOM 2307 C C . GLY A 1 311 ? 8.911 -14.691 -1.267 1.00 92.62 311 GLY A C 1
ATOM 2308 O O . GLY A 1 311 ? 9.735 -15.219 -1.997 1.00 92.62 311 GLY A O 1
ATOM 2309 N N . LEU A 1 312 ? 7.647 -14.475 -1.645 1.00 96.25 312 LEU A N 1
ATOM 2310 C CA . LEU A 1 312 ? 7.117 -14.829 -2.962 1.00 96.25 312 LEU A CA 1
ATOM 2311 C C . LEU A 1 312 ? 7.249 -13.682 -3.961 1.00 96.25 312 LEU A C 1
ATOM 2313 O O . LEU A 1 312 ? 7.009 -12.525 -3.613 1.00 96.25 312 LEU A O 1
ATOM 2317 N N . ASP A 1 313 ? 7.547 -14.038 -5.208 1.00 97.56 313 ASP A N 1
ATOM 2318 C CA . ASP A 1 313 ? 7.697 -13.092 -6.306 1.00 97.56 313 ASP A CA 1
ATOM 2319 C C . ASP A 1 313 ? 6.444 -13.027 -7.191 1.00 97.56 313 ASP A C 1
ATOM 2321 O O . ASP A 1 313 ? 5.819 -14.046 -7.504 1.00 97.56 313 ASP A O 1
ATOM 2325 N N . TYR A 1 314 ? 6.104 -11.813 -7.624 1.00 98.62 314 TYR A N 1
ATOM 2326 C CA . TYR A 1 314 ? 5.000 -11.527 -8.538 1.00 98.62 314 TYR A CA 1
ATOM 2327 C C . TYR A 1 314 ? 5.429 -10.523 -9.609 1.00 98.62 314 TYR A C 1
ATOM 2329 O O . TYR A 1 314 ? 6.235 -9.625 -9.362 1.00 98.62 314 TYR A O 1
ATOM 2337 N N . LEU A 1 315 ? 4.854 -10.652 -10.798 1.00 98.56 315 LEU A N 1
ATOM 2338 C CA . LEU A 1 315 ? 4.929 -9.667 -11.861 1.00 98.56 315 LEU A CA 1
ATOM 2339 C C . LEU A 1 315 ? 3.780 -8.679 -11.694 1.00 98.56 315 LEU A C 1
ATOM 2341 O O . LEU A 1 315 ? 2.624 -9.085 -11.747 1.00 98.56 315 LEU A O 1
ATOM 2345 N N . VAL A 1 316 ? 4.092 -7.401 -11.523 1.00 98.56 316 VAL A N 1
ATOM 2346 C CA . VAL A 1 316 ? 3.095 -6.331 -11.471 1.00 98.56 316 VAL A CA 1
ATOM 2347 C C . VAL A 1 316 ? 3.044 -5.657 -12.834 1.00 98.56 316 VAL A C 1
ATOM 2349 O O . VAL A 1 316 ? 4.061 -5.151 -13.313 1.00 98.56 316 VAL A O 1
ATOM 2352 N N . VAL A 1 317 ? 1.871 -5.659 -13.460 1.00 97.25 317 VAL A N 1
ATOM 2353 C CA . VAL A 1 317 ? 1.628 -5.048 -14.771 1.00 97.25 317 VAL A CA 1
ATOM 2354 C C . VAL A 1 317 ? 0.521 -4.011 -14.671 1.00 97.25 317 VAL A C 1
ATOM 2356 O O . VAL A 1 317 ? -0.484 -4.250 -14.008 1.00 97.25 317 VAL A O 1
ATOM 2359 N N . VAL A 1 318 ? 0.705 -2.877 -15.346 1.00 96.00 318 VAL A N 1
ATOM 2360 C CA . VAL A 1 318 ? -0.378 -1.933 -15.653 1.00 96.00 318 VAL A CA 1
ATOM 2361 C C . VAL A 1 318 ? -0.806 -2.184 -17.091 1.00 96.00 318 VAL A C 1
ATOM 2363 O O . VAL A 1 318 ? 0.032 -2.098 -17.991 1.00 96.00 318 VAL A O 1
ATOM 2366 N N . GLY A 1 319 ? -2.076 -2.492 -17.318 1.00 93.44 319 GLY A N 1
ATOM 2367 C CA . GLY A 1 319 ? -2.610 -2.886 -18.615 1.00 93.44 319 GLY A CA 1
ATOM 2368 C C . GLY A 1 319 ? -3.316 -4.240 -18.582 1.00 93.44 319 GLY A C 1
ATOM 2369 O O . GLY A 1 319 ? -3.663 -4.764 -17.527 1.00 93.44 319 GLY A O 1
ATOM 2370 N N . GLY A 1 320 ? -3.524 -4.823 -19.756 1.00 92.31 320 GLY A N 1
ATOM 2371 C CA . GLY A 1 320 ? -4.179 -6.113 -19.914 1.00 92.31 320 GLY A CA 1
ATOM 2372 C C . GLY A 1 320 ? -4.733 -6.310 -21.322 1.00 92.31 320 GLY A C 1
ATOM 2373 O O . GLY A 1 320 ? -4.286 -5.673 -22.280 1.00 92.31 320 GLY A O 1
ATOM 2374 N N . LYS A 1 321 ? -5.739 -7.177 -21.448 1.00 91.25 321 LYS A N 1
ATOM 2375 C CA . LYS A 1 321 ? -6.540 -7.309 -22.668 1.00 91.25 321 LYS A CA 1
ATOM 2376 C C . LYS A 1 321 ? -7.430 -6.081 -22.856 1.00 91.25 321 LYS A C 1
ATOM 2378 O O . LYS A 1 321 ? -8.249 -5.781 -21.994 1.00 91.25 321 LYS A O 1
ATOM 2383 N N . GLY A 1 322 ? -7.341 -5.444 -24.017 1.00 89.25 322 GLY A N 1
ATOM 2384 C CA . GLY A 1 322 ? -8.179 -4.304 -24.377 1.00 89.25 322 GLY A CA 1
ATOM 2385 C C . GLY A 1 322 ? -7.408 -3.198 -25.082 1.00 89.25 322 GLY A C 1
ATOM 2386 O O . GLY A 1 322 ? -6.206 -3.314 -25.336 1.00 89.25 322 GLY A O 1
ATOM 2387 N N . ASP A 1 323 ? -8.133 -2.127 -25.393 1.00 86.31 323 ASP A N 1
ATOM 2388 C CA . ASP A 1 323 ? -7.569 -0.943 -26.029 1.00 86.31 323 ASP A CA 1
ATOM 2389 C C . ASP A 1 323 ? -6.558 -0.261 -25.082 1.00 86.31 323 ASP A C 1
ATOM 2391 O O . ASP A 1 323 ? -6.806 -0.140 -23.871 1.00 86.31 323 ASP A O 1
ATOM 2395 N N . PRO A 1 324 ? -5.407 0.204 -25.593 1.00 83.81 324 PRO A N 1
ATOM 2396 C CA . PRO A 1 324 ? -4.455 0.974 -24.807 1.00 83.81 324 PRO A CA 1
ATOM 2397 C C . PRO A 1 324 ? -5.017 2.163 -24.032 1.00 83.81 324 PRO A C 1
ATOM 2399 O O . PRO A 1 324 ? -4.449 2.555 -23.018 1.00 83.81 324 PRO A O 1
ATOM 2402 N N . THR A 1 325 ? -6.079 2.788 -24.526 1.00 83.81 325 THR A N 1
ATOM 2403 C CA . THR A 1 325 ? -6.687 3.978 -23.930 1.00 83.81 325 THR A CA 1
ATOM 2404 C C . THR A 1 325 ? -7.576 3.647 -22.739 1.00 83.81 325 THR A C 1
ATOM 2406 O O . THR A 1 325 ? -7.741 4.501 -21.876 1.00 83.81 325 THR A O 1
ATOM 2409 N N . THR A 1 326 ? -8.090 2.416 -22.643 1.00 86.31 326 THR A N 1
ATOM 2410 C CA . THR A 1 326 ? -9.008 1.996 -21.570 1.00 86.31 326 THR A CA 1
ATOM 2411 C C . THR A 1 326 ? -8.331 1.178 -20.473 1.00 86.31 326 THR A C 1
ATOM 2413 O O . THR A 1 326 ? -8.913 0.989 -19.416 1.00 86.31 326 THR A O 1
ATOM 2416 N N . THR A 1 327 ? -7.113 0.683 -20.708 1.00 90.25 327 THR A N 1
ATOM 2417 C CA . THR A 1 327 ? -6.404 -0.256 -19.810 1.00 90.25 327 THR A CA 1
ATOM 2418 C C . THR A 1 327 ? -5.387 0.419 -18.877 1.00 90.25 327 THR A C 1
ATOM 2420 O O . THR A 1 327 ? -4.632 -0.249 -18.176 1.00 90.25 327 THR A O 1
ATOM 2423 N N . LYS A 1 328 ? -5.325 1.755 -18.852 1.00 90.06 328 LYS A N 1
ATOM 2424 C CA . LYS A 1 328 ? -4.296 2.527 -18.121 1.00 90.06 328 LYS A CA 1
ATOM 2425 C C . LYS A 1 328 ? -4.490 2.589 -16.605 1.00 90.06 328 LYS A C 1
ATOM 2427 O O . LYS A 1 328 ? -3.625 3.108 -15.903 1.00 90.06 328 LYS A O 1
ATOM 2432 N N . GLN A 1 329 ? -5.616 2.086 -16.110 1.00 91.19 329 GLN A N 1
ATOM 2433 C CA . GLN A 1 329 ? -5.931 2.002 -14.683 1.00 91.19 329 GLN A CA 1
ATOM 2434 C C . GLN A 1 329 ? -5.925 0.561 -14.162 1.00 91.19 329 GLN A C 1
ATOM 2436 O O . GLN A 1 329 ? -5.952 0.349 -12.951 1.00 91.19 329 GLN A O 1
ATOM 2441 N N . ASP A 1 330 ? -5.875 -0.427 -15.058 1.00 93.81 330 ASP A N 1
ATOM 2442 C CA . ASP A 1 330 ? -5.905 -1.832 -14.679 1.00 93.81 330 ASP A CA 1
ATOM 2443 C C . ASP A 1 330 ? -4.526 -2.269 -14.203 1.00 93.81 330 ASP A C 1
ATOM 2445 O O . ASP A 1 330 ? -3.545 -2.158 -14.939 1.00 93.81 330 ASP A O 1
ATOM 2449 N N . VAL A 1 331 ? -4.443 -2.778 -12.974 1.00 97.75 331 VAL A N 1
ATOM 2450 C CA . VAL A 1 331 ? -3.186 -3.242 -12.385 1.00 97.75 331 VAL A CA 1
ATOM 2451 C C . VAL A 1 331 ? -3.350 -4.666 -11.879 1.00 97.75 331 VAL A C 1
ATOM 2453 O O . VAL A 1 331 ? -4.258 -4.963 -11.102 1.00 97.75 331 VAL A O 1
ATOM 2456 N N . TYR A 1 332 ? -2.442 -5.549 -12.291 1.00 98.38 332 TYR A N 1
ATOM 2457 C CA . TYR A 1 332 ? -2.476 -6.961 -11.922 1.00 98.38 332 TYR A CA 1
ATOM 2458 C C . TYR A 1 332 ? -1.135 -7.439 -11.371 1.00 98.38 332 TYR A C 1
ATOM 2460 O O . TYR A 1 332 ? -0.084 -7.109 -11.915 1.00 98.38 332 TYR A O 1
ATOM 2468 N N . ALA A 1 333 ? -1.179 -8.270 -10.332 1.00 98.56 333 ALA A N 1
ATOM 2469 C CA . ALA A 1 333 ? -0.044 -8.987 -9.769 1.00 98.56 333 ALA A CA 1
ATOM 2470 C C . ALA A 1 333 ? -0.157 -10.487 -10.080 1.00 98.56 333 ALA A C 1
ATOM 2472 O O . ALA A 1 333 ? -1.046 -11.180 -9.586 1.00 98.56 333 ALA A O 1
ATOM 2473 N N . LEU A 1 334 ? 0.753 -10.998 -10.907 1.00 98.44 334 LEU A N 1
ATOM 2474 C CA . LEU A 1 334 ? 0.744 -12.371 -11.410 1.00 98.44 334 LEU A CA 1
ATOM 2475 C C . LEU A 1 334 ? 1.873 -13.178 -10.757 1.00 98.44 334 LEU A C 1
ATOM 2477 O O . LEU A 1 334 ? 3.004 -12.700 -10.735 1.00 98.44 334 LEU A O 1
ATOM 2481 N N . PRO A 1 335 ? 1.622 -14.385 -10.225 1.00 98.38 335 PRO A N 1
ATOM 2482 C CA . PRO A 1 335 ? 2.645 -15.142 -9.508 1.00 98.38 335 PRO A CA 1
ATOM 2483 C C . PRO A 1 335 ? 3.781 -15.568 -10.446 1.00 98.38 335 PRO A C 1
ATOM 2485 O O . PRO A 1 335 ? 3.535 -16.007 -11.571 1.00 98.38 335 PRO A O 1
ATOM 2488 N N . LEU A 1 336 ? 5.024 -15.466 -9.972 1.00 98.50 336 LEU A N 1
ATOM 2489 C CA . LEU A 1 336 ? 6.226 -15.850 -10.714 1.00 98.50 336 LEU A CA 1
ATOM 2490 C C . LEU A 1 336 ? 6.885 -17.086 -10.106 1.00 98.50 336 LEU A C 1
ATOM 2492 O O . LEU A 1 336 ? 6.942 -17.253 -8.888 1.00 98.50 336 LEU A O 1
ATOM 2496 N N . ILE A 1 337 ? 7.442 -17.944 -10.957 1.00 98.00 337 ILE A N 1
ATOM 2497 C CA . ILE A 1 337 ? 8.316 -19.026 -10.507 1.00 98.00 337 ILE A CA 1
ATOM 2498 C C . ILE A 1 337 ? 9.600 -18.399 -9.954 1.00 98.00 337 ILE A C 1
ATOM 2500 O O . ILE A 1 337 ? 10.277 -17.656 -10.657 1.00 98.00 337 ILE A O 1
ATOM 2504 N N . GLY A 1 338 ? 9.951 -18.692 -8.701 1.00 94.81 338 GLY A N 1
ATOM 2505 C CA . GLY A 1 338 ? 11.086 -18.032 -8.036 1.00 94.81 338 GLY A CA 1
ATOM 2506 C C . GLY A 1 338 ? 12.426 -18.762 -8.177 1.00 94.81 338 GLY A C 1
ATOM 2507 O O . GLY A 1 338 ? 13.470 -18.219 -7.829 1.00 94.81 338 GLY A O 1
ATOM 2508 N N . THR A 1 339 ? 12.433 -20.012 -8.651 1.00 94.19 339 THR A N 1
ATOM 2509 C CA . THR A 1 339 ? 13.659 -20.821 -8.747 1.00 94.19 339 THR A CA 1
ATOM 2510 C C . THR A 1 339 ? 13.574 -21.906 -9.825 1.00 94.19 339 THR A C 1
ATOM 2512 O O . THR A 1 339 ? 12.497 -22.209 -10.334 1.00 94.19 339 THR A O 1
ATOM 2515 N N . GLY A 1 340 ? 14.716 -22.512 -10.156 1.00 91.94 340 GLY A N 1
ATOM 2516 C CA . GLY A 1 340 ? 14.853 -23.513 -11.215 1.00 91.94 340 GLY A CA 1
ATOM 2517 C C . GLY A 1 340 ? 15.019 -22.903 -12.610 1.00 91.94 340 GLY A C 1
ATOM 2518 O O . GLY A 1 340 ? 15.226 -21.702 -12.759 1.00 91.94 340 GLY A O 1
ATOM 2519 N N . GLU A 1 341 ? 14.933 -23.745 -13.642 1.00 89.31 341 GLU A N 1
ATOM 2520 C CA . GLU A 1 341 ? 15.148 -23.341 -15.045 1.00 89.31 341 GLU A CA 1
ATOM 2521 C C . GLU A 1 341 ? 14.105 -22.334 -15.551 1.00 89.31 341 GLU A C 1
ATOM 2523 O O . GLU A 1 341 ? 14.406 -21.504 -16.404 1.00 89.31 341 GLU A O 1
ATOM 2528 N N . ASN A 1 342 ? 12.899 -22.369 -14.979 1.00 92.75 342 ASN A N 1
ATOM 2529 C CA . ASN A 1 342 ? 11.785 -21.496 -15.344 1.00 92.75 342 ASN A CA 1
ATOM 2530 C C . ASN A 1 342 ? 11.656 -20.266 -14.426 1.00 92.75 342 ASN A C 1
ATOM 2532 O O . ASN A 1 342 ? 10.614 -19.609 -14.439 1.00 92.75 342 ASN A O 1
ATOM 2536 N N . ALA A 1 343 ? 12.664 -19.963 -13.598 1.00 95.56 343 ALA A N 1
ATOM 2537 C CA . ALA A 1 343 ? 12.624 -18.803 -12.711 1.00 95.56 343 ALA A CA 1
ATOM 2538 C C . ALA A 1 343 ? 12.342 -17.510 -13.500 1.00 95.56 343 ALA A C 1
ATOM 2540 O O . ALA A 1 343 ? 12.955 -17.260 -14.531 1.00 95.56 343 ALA A O 1
ATOM 2541 N N . GLY A 1 344 ? 11.398 -16.700 -13.024 1.00 96.38 344 GLY A N 1
ATOM 2542 C CA . GLY A 1 344 ? 10.928 -15.484 -13.688 1.00 96.38 344 GLY A CA 1
ATOM 2543 C C . GLY A 1 344 ? 9.850 -15.674 -14.758 1.00 96.38 344 GLY A C 1
ATOM 2544 O O . GLY A 1 344 ? 9.366 -14.689 -15.304 1.00 96.38 344 GLY A O 1
ATOM 2545 N N . THR A 1 345 ? 9.408 -16.899 -15.041 1.00 97.88 345 THR A N 1
ATOM 2546 C CA . THR A 1 345 ? 8.190 -17.136 -15.842 1.00 97.88 345 THR A CA 1
ATOM 2547 C C . THR A 1 345 ? 6.938 -17.167 -14.959 1.00 97.88 345 THR A C 1
ATOM 2549 O O . THR A 1 345 ? 7.042 -17.258 -13.731 1.00 97.88 345 THR A O 1
ATOM 2552 N N . LEU A 1 346 ? 5.743 -17.081 -15.560 1.00 98.25 346 LEU A N 1
ATOM 2553 C CA . LEU A 1 346 ? 4.494 -17.168 -14.794 1.00 98.25 346 LEU A CA 1
ATOM 2554 C C . LEU A 1 346 ? 4.353 -18.530 -14.103 1.00 98.25 346 LEU A C 1
ATOM 2556 O O . LEU A 1 346 ? 4.560 -19.579 -14.712 1.00 98.25 346 LEU A O 1
ATOM 2560 N N . ALA A 1 347 ? 3.924 -18.507 -12.845 1.00 98.25 347 ALA A N 1
ATOM 2561 C CA . ALA A 1 347 ? 3.470 -19.681 -12.118 1.00 98.25 347 ALA A CA 1
ATOM 2562 C C . ALA A 1 347 ? 1.960 -19.893 -12.310 1.00 98.25 347 ALA A C 1
ATOM 2564 O O . ALA A 1 347 ? 1.209 -18.974 -12.640 1.00 98.25 347 ALA A O 1
ATOM 2565 N N . LYS A 1 348 ? 1.497 -21.118 -12.057 1.00 97.56 348 LYS A N 1
ATOM 2566 C CA . LYS A 1 348 ? 0.065 -21.434 -12.010 1.00 97.56 348 LYS A CA 1
ATOM 2567 C C . LYS A 1 348 ? -0.627 -20.614 -10.913 1.00 97.56 348 LYS A C 1
ATOM 2569 O O . LYS A 1 348 ? -0.150 -20.585 -9.780 1.00 97.56 348 LYS A O 1
ATOM 2574 N N . LYS A 1 349 ? -1.793 -20.023 -11.198 1.00 96.31 349 LYS A N 1
ATOM 2575 C CA . LYS A 1 349 ? -2.531 -19.157 -10.256 1.00 96.31 349 LYS A CA 1
ATOM 2576 C C . LYS A 1 349 ? -2.938 -19.846 -8.950 1.00 96.31 349 LYS A C 1
ATOM 2578 O O . LYS A 1 349 ? -3.087 -19.198 -7.922 1.00 96.31 349 LYS A O 1
ATOM 2583 N N . THR A 1 350 ? -3.076 -21.172 -8.976 1.00 96.38 350 THR A N 1
ATOM 2584 C CA . THR A 1 350 ? -3.388 -22.006 -7.804 1.00 96.38 350 THR A CA 1
ATOM 2585 C C . THR A 1 350 ? -2.156 -22.706 -7.213 1.00 96.38 350 THR A C 1
ATOM 2587 O O . THR A 1 350 ? -2.311 -23.672 -6.462 1.00 96.38 350 THR A O 1
ATOM 2590 N N . ALA A 1 351 ? -0.937 -22.322 -7.606 1.00 96.31 351 ALA A N 1
ATOM 2591 C CA . ALA A 1 351 ? 0.281 -22.952 -7.111 1.00 96.31 351 ALA A CA 1
ATOM 2592 C C . ALA A 1 351 ? 0.408 -22.770 -5.592 1.00 96.31 351 ALA A C 1
ATOM 2594 O O . ALA A 1 351 ? 0.219 -21.678 -5.059 1.00 96.31 351 ALA A O 1
ATOM 2595 N N . ILE A 1 352 ? 0.765 -23.848 -4.893 1.00 95.44 352 ILE A N 1
ATOM 2596 C CA . ILE A 1 352 ? 1.087 -23.791 -3.467 1.00 95.44 352 ILE A CA 1
ATOM 2597 C C . ILE A 1 352 ? 2.595 -23.527 -3.336 1.00 95.44 352 ILE A C 1
ATOM 2599 O O . ILE A 1 352 ? 3.383 -24.250 -3.951 1.00 95.44 352 ILE A O 1
ATOM 2603 N N . PRO A 1 353 ? 3.020 -22.526 -2.547 1.00 95.50 353 PRO A N 1
ATOM 2604 C CA . PRO A 1 353 ? 4.425 -22.230 -2.321 1.00 95.50 353 PRO A CA 1
ATOM 2605 C C . PRO A 1 353 ? 5.197 -23.397 -1.719 1.00 95.50 353 PRO A C 1
ATOM 2607 O O . PRO A 1 353 ? 4.699 -24.098 -0.834 1.00 95.50 353 PRO A O 1
ATOM 2610 N N . PHE A 1 354 ? 6.454 -23.527 -2.131 1.00 94.19 354 PHE A N 1
ATOM 2611 C CA . PHE A 1 354 ? 7.415 -24.440 -1.532 1.00 94.19 354 PHE A CA 1
ATOM 2612 C C . PHE A 1 354 ? 8.430 -23.664 -0.683 1.00 94.19 354 PHE A C 1
ATOM 2614 O O . PHE A 1 354 ? 8.896 -22.598 -1.089 1.00 94.19 354 PHE A O 1
ATOM 2621 N N . ASN A 1 355 ? 8.769 -24.196 0.494 1.00 93.12 355 ASN A N 1
ATOM 2622 C CA . ASN A 1 355 ? 9.800 -23.647 1.377 1.00 93.12 355 ASN A CA 1
ATOM 2623 C C . ASN A 1 355 ? 11.124 -24.374 1.146 1.00 93.12 355 ASN A C 1
ATOM 2625 O O . ASN A 1 355 ? 11.165 -25.601 1.147 1.00 93.12 355 ASN A O 1
ATOM 2629 N N . PHE A 1 356 ? 12.209 -23.622 1.012 1.00 92.06 356 PHE A N 1
ATOM 2630 C CA . PHE A 1 356 ? 13.548 -24.166 0.825 1.00 92.06 356 PHE A CA 1
ATOM 2631 C C . PHE A 1 356 ? 14.334 -24.077 2.125 1.00 92.06 356 PHE A C 1
ATOM 2633 O O . PHE A 1 356 ? 14.488 -22.990 2.687 1.00 92.06 356 PHE A O 1
ATOM 2640 N N . TYR A 1 357 ? 14.878 -25.207 2.571 1.00 92.31 357 TYR A N 1
ATOM 2641 C CA . TYR A 1 357 ? 15.704 -25.294 3.771 1.00 92.31 357 TYR A CA 1
ATOM 2642 C C . TYR A 1 357 ? 17.144 -25.651 3.414 1.00 92.31 357 TYR A C 1
ATOM 2644 O O . TYR A 1 357 ? 17.408 -26.402 2.475 1.00 92.31 357 TYR A O 1
ATOM 2652 N N . ASN A 1 358 ? 18.095 -25.107 4.169 1.00 90.62 358 ASN A N 1
ATOM 2653 C CA . ASN A 1 358 ? 19.510 -25.417 4.010 1.00 90.62 358 ASN A CA 1
ATOM 2654 C C . ASN A 1 358 ? 19.970 -26.379 5.108 1.00 90.62 358 ASN A C 1
ATOM 2656 O O . ASN A 1 358 ? 20.125 -25.979 6.264 1.00 90.62 358 ASN A O 1
ATOM 2660 N N . ALA A 1 359 ? 20.242 -27.629 4.726 1.00 89.31 359 ALA A N 1
ATOM 2661 C CA . ALA A 1 359 ? 20.688 -28.677 5.643 1.00 89.31 359 ALA A CA 1
ATOM 2662 C C . ALA A 1 359 ? 22.010 -28.344 6.355 1.00 89.31 359 ALA A C 1
ATOM 2664 O O . ALA A 1 359 ? 22.184 -28.651 7.532 1.00 89.31 359 ALA A O 1
ATOM 2665 N N . THR A 1 360 ? 22.917 -27.633 5.683 1.00 91.75 360 THR A N 1
ATOM 2666 C CA . THR A 1 360 ? 24.199 -27.191 6.255 1.00 91.75 360 THR A CA 1
ATOM 2667 C C . THR A 1 360 ? 24.018 -26.083 7.299 1.00 91.75 360 THR A C 1
ATOM 2669 O O . THR A 1 360 ? 24.896 -25.866 8.130 1.00 91.75 360 THR A O 1
ATOM 2672 N N . LEU A 1 361 ? 22.876 -25.387 7.291 1.00 85.44 361 LEU A N 1
ATOM 2673 C CA . LEU A 1 361 ? 22.510 -24.359 8.268 1.00 85.44 361 LEU A CA 1
ATOM 2674 C C . LEU A 1 361 ? 21.453 -24.869 9.260 1.00 85.44 361 LEU A C 1
ATOM 2676 O O . LEU A 1 361 ? 20.577 -24.106 9.660 1.00 85.44 361 LEU A O 1
ATOM 2680 N N . ASN A 1 362 ? 21.531 -26.144 9.656 1.00 87.50 362 ASN A N 1
ATOM 2681 C CA . ASN A 1 362 ? 20.591 -26.795 10.579 1.00 87.50 362 ASN A CA 1
ATOM 2682 C C . ASN A 1 362 ? 19.130 -26.721 10.099 1.00 87.50 362 ASN A C 1
ATOM 2684 O O . ASN A 1 362 ? 18.245 -26.358 10.868 1.00 87.50 362 ASN A O 1
ATOM 2688 N N . ASN A 1 363 ? 18.889 -27.016 8.819 1.00 90.00 363 ASN A N 1
ATOM 2689 C CA . ASN A 1 363 ? 17.570 -26.940 8.174 1.00 90.00 363 ASN A CA 1
ATOM 2690 C C . ASN A 1 363 ? 16.901 -25.562 8.318 1.00 90.00 363 ASN A C 1
ATOM 2692 O O . ASN A 1 363 ? 15.690 -25.448 8.504 1.00 90.00 363 ASN A O 1
ATOM 2696 N N . ARG A 1 364 ? 17.690 -24.487 8.244 1.00 89.06 364 ARG A N 1
ATOM 2697 C CA . ARG A 1 364 ? 17.174 -23.115 8.275 1.00 89.06 364 ARG A CA 1
ATOM 2698 C C . ARG A 1 364 ? 16.436 -22.774 6.980 1.00 89.06 364 ARG A C 1
ATOM 2700 O O . ARG A 1 364 ? 16.938 -23.086 5.900 1.00 89.06 364 ARG A O 1
ATOM 2707 N N . LEU A 1 365 ? 15.301 -22.081 7.089 1.00 90.06 365 LEU A N 1
ATOM 2708 C CA . LEU A 1 365 ? 14.563 -21.529 5.951 1.00 90.06 365 LEU A CA 1
ATOM 2709 C C . LEU A 1 365 ? 15.442 -20.500 5.225 1.00 90.06 365 LEU A C 1
ATOM 2711 O O . LEU A 1 365 ? 15.888 -19.521 5.826 1.00 90.06 365 LEU A O 1
ATOM 2715 N N . ILE A 1 366 ? 15.699 -20.730 3.940 1.00 89.31 366 ILE A N 1
ATOM 2716 C CA . ILE A 1 366 ? 16.485 -19.832 3.079 1.00 89.31 366 ILE A CA 1
ATOM 2717 C C . ILE A 1 366 ? 15.634 -19.111 2.034 1.00 89.31 366 ILE A C 1
ATOM 2719 O O . ILE A 1 366 ? 16.089 -18.122 1.470 1.00 89.31 366 ILE A O 1
ATOM 2723 N N . GLY A 1 367 ? 14.408 -19.573 1.792 1.00 90.00 367 GLY A N 1
ATOM 2724 C CA . GLY A 1 367 ? 13.494 -18.916 0.869 1.00 90.00 367 GLY A CA 1
ATOM 2725 C C . GLY A 1 367 ? 12.175 -19.657 0.711 1.00 90.00 367 GLY A C 1
ATOM 2726 O O . GLY A 1 367 ? 12.011 -20.787 1.175 1.00 90.00 367 GLY A O 1
ATOM 2727 N N . ARG A 1 368 ? 11.240 -19.009 0.024 1.00 92.81 368 ARG A N 1
ATOM 2728 C CA . ARG A 1 368 ? 9.947 -19.557 -0.382 1.00 92.81 368 ARG A CA 1
ATOM 2729 C C . ARG A 1 368 ? 9.737 -19.194 -1.846 1.00 92.81 368 ARG A C 1
ATOM 2731 O O . ARG A 1 368 ? 10.055 -18.080 -2.223 1.00 92.81 368 ARG A O 1
ATOM 2738 N N . ALA A 1 369 ? 9.214 -20.099 -2.665 1.00 96.19 369 ALA A N 1
ATOM 2739 C CA . ALA A 1 369 ? 8.918 -19.779 -4.062 1.00 96.19 369 ALA A CA 1
ATOM 2740 C C . ALA A 1 369 ? 7.728 -20.574 -4.595 1.00 96.19 369 ALA A C 1
ATOM 2742 O O . ALA A 1 369 ? 7.435 -21.677 -4.124 1.00 96.19 369 ALA A O 1
ATOM 2743 N N . PHE A 1 370 ? 7.088 -20.045 -5.636 1.00 98.00 370 PHE A N 1
ATOM 2744 C CA . PHE A 1 370 ? 6.312 -20.879 -6.543 1.00 98.00 370 PHE A CA 1
ATOM 2745 C C . PHE A 1 370 ? 7.264 -21.694 -7.420 1.00 98.00 370 PHE A C 1
ATOM 2747 O O . PHE A 1 370 ? 8.276 -21.182 -7.899 1.00 98.00 370 PHE A O 1
ATOM 2754 N N . VAL A 1 371 ? 6.929 -22.967 -7.627 1.00 97.12 371 VAL A N 1
ATOM 2755 C CA . VAL A 1 371 ? 7.721 -23.909 -8.443 1.00 97.12 371 VAL A CA 1
ATOM 2756 C C . VAL A 1 371 ? 6.887 -24.612 -9.514 1.00 97.12 371 VAL A C 1
ATOM 2758 O O . VAL A 1 371 ? 7.404 -25.414 -10.284 1.00 97.12 371 VAL A O 1
ATOM 2761 N N . THR A 1 372 ? 5.581 -24.346 -9.553 1.00 97.19 372 THR A N 1
ATOM 2762 C CA . THR A 1 372 ? 4.640 -25.007 -10.460 1.00 97.19 372 THR A CA 1
ATOM 2763 C C . THR A 1 372 ? 4.298 -24.082 -11.619 1.00 97.19 372 THR A C 1
ATOM 2765 O O . THR A 1 372 ? 3.612 -23.076 -11.432 1.00 97.19 372 THR A O 1
ATOM 2768 N N . ALA A 1 373 ? 4.767 -24.441 -12.812 1.00 96.75 373 ALA A N 1
ATOM 2769 C CA . ALA A 1 373 ? 4.396 -23.778 -14.055 1.00 96.75 373 ALA A CA 1
ATOM 2770 C C . ALA A 1 373 ? 2.930 -24.071 -14.435 1.00 96.75 373 ALA A C 1
ATOM 2772 O O . ALA A 1 373 ? 2.395 -25.115 -14.041 1.00 96.75 373 ALA A O 1
ATOM 2773 N N . PRO A 1 374 ? 2.269 -23.178 -15.190 1.00 96.88 374 PRO A N 1
ATOM 2774 C CA . PRO A 1 374 ? 0.981 -23.472 -15.805 1.00 96.88 374 PRO A CA 1
ATOM 2775 C C . PRO A 1 374 ? 1.137 -24.578 -16.861 1.00 96.88 374 PRO A C 1
ATOM 2777 O O . PRO A 1 374 ? 2.164 -24.670 -17.532 1.00 96.88 374 PRO A O 1
ATOM 2780 N N . THR A 1 375 ? 0.116 -25.421 -16.999 1.00 96.00 375 THR A N 1
ATOM 2781 C CA . THR A 1 375 ? 0.106 -26.586 -17.908 1.00 96.00 375 THR A CA 1
ATOM 2782 C C . THR A 1 375 ? -1.154 -26.689 -18.764 1.00 96.00 375 THR A C 1
ATOM 2784 O O . THR A 1 375 ? -1.163 -27.439 -19.733 1.00 96.00 375 THR A O 1
ATOM 2787 N N . GLY A 1 376 ? -2.218 -25.954 -18.430 1.00 94.44 376 GLY A N 1
ATOM 2788 C CA . GLY A 1 376 ? -3.428 -25.895 -19.245 1.00 94.44 376 GLY A CA 1
ATOM 2789 C C . GLY A 1 376 ? -4.132 -24.542 -19.189 1.00 94.44 376 GLY A C 1
ATOM 2790 O O . GLY A 1 376 ? -3.823 -23.687 -18.358 1.00 94.44 376 GLY A O 1
ATOM 2791 N N . ILE A 1 377 ? -5.103 -24.366 -20.086 1.00 92.44 377 ILE A N 1
ATOM 2792 C CA . ILE A 1 377 ? -5.980 -23.190 -20.129 1.00 92.44 377 ILE A CA 1
ATOM 2793 C C . ILE A 1 377 ? -6.691 -23.026 -18.778 1.00 92.44 377 ILE A C 1
ATOM 2795 O O . ILE A 1 377 ? -7.229 -23.988 -18.229 1.00 92.44 377 ILE A O 1
ATOM 2799 N N . GLY A 1 378 ? -6.697 -21.802 -18.248 1.00 91.69 378 GLY A N 1
ATOM 2800 C CA . GLY A 1 378 ? -7.271 -21.476 -16.936 1.00 91.69 378 GLY A CA 1
ATOM 2801 C C . GLY A 1 378 ? -6.288 -21.598 -15.764 1.00 91.69 378 GLY A C 1
ATOM 2802 O O . GLY A 1 378 ? -6.638 -21.245 -14.640 1.00 91.69 378 GLY A O 1
ATOM 2803 N N . ASP A 1 379 ? -5.044 -22.032 -16.005 1.00 96.31 379 ASP A N 1
ATOM 2804 C CA . ASP A 1 379 ? -3.975 -21.969 -14.997 1.00 96.31 379 ASP A CA 1
ATOM 2805 C C . ASP A 1 379 ? -3.446 -20.538 -14.779 1.00 96.31 379 ASP A C 1
ATOM 2807 O O . ASP A 1 379 ? -2.701 -20.303 -13.826 1.00 96.31 379 ASP A O 1
ATOM 2811 N N . LEU A 1 380 ? -3.830 -19.588 -15.634 1.00 97.06 380 LEU A N 1
ATOM 2812 C CA . LEU A 1 380 ? -3.502 -18.164 -15.550 1.00 97.06 380 LEU A CA 1
ATOM 2813 C C . LEU A 1 380 ? -4.754 -17.338 -15.240 1.00 97.06 380 LEU A C 1
ATOM 2815 O O . LEU A 1 380 ? -5.869 -17.779 -15.505 1.00 97.06 380 LEU A O 1
ATOM 2819 N N . PHE A 1 381 ? -4.560 -16.138 -14.692 1.00 96.94 381 PHE A N 1
ATOM 2820 C CA . PHE A 1 381 ? -5.661 -15.222 -14.397 1.00 96.94 381 PHE A CA 1
ATOM 2821 C C . PHE A 1 381 ? -6.251 -14.586 -15.670 1.00 96.94 381 PHE A C 1
ATOM 2823 O O . PHE A 1 381 ? -5.513 -14.169 -16.572 1.00 96.94 381 PHE A O 1
ATOM 2830 N N . SER A 1 382 ? -7.578 -14.464 -15.693 1.00 94.44 382 SER A N 1
ATOM 2831 C CA . SER A 1 382 ? -8.379 -13.645 -16.609 1.00 94.44 382 SER A CA 1
ATOM 2832 C C . SER A 1 382 ? -9.128 -12.551 -15.825 1.00 94.44 382 SER A C 1
ATOM 2834 O O . SER A 1 382 ? -9.564 -12.815 -14.703 1.00 94.44 382 SER A O 1
ATOM 2836 N N . PRO A 1 383 ? -9.358 -11.352 -16.402 1.00 91.94 383 PRO A N 1
ATOM 2837 C CA . PRO A 1 383 ? -10.203 -10.317 -15.799 1.00 91.94 383 PRO A CA 1
ATOM 2838 C C . PRO A 1 383 ? -11.626 -10.774 -15.432 1.00 91.94 383 PRO A C 1
ATOM 2840 O O . PRO A 1 383 ? -12.263 -10.142 -14.595 1.00 91.94 383 PRO A O 1
ATOM 2843 N N . THR A 1 384 ? -12.139 -11.849 -16.044 1.00 92.12 384 THR A N 1
ATOM 2844 C CA . THR A 1 384 ? -13.480 -12.393 -15.759 1.00 92.12 384 THR A CA 1
ATOM 2845 C C . THR A 1 384 ? -13.478 -13.555 -14.766 1.00 92.12 384 THR A C 1
ATOM 2847 O O . THR A 1 384 ? -14.532 -14.136 -14.504 1.00 92.12 384 THR A O 1
ATOM 2850 N N . ASP A 1 385 ? -12.313 -13.940 -14.240 1.00 94.94 385 ASP A N 1
ATOM 2851 C CA . ASP A 1 385 ? -12.227 -14.984 -13.224 1.00 94.94 385 ASP A CA 1
ATOM 2852 C C . ASP A 1 385 ? -12.964 -14.571 -11.947 1.00 94.94 385 ASP A C 1
ATOM 2854 O O . ASP A 1 385 ? -12.807 -13.454 -11.461 1.00 94.94 385 ASP A O 1
ATOM 2858 N N . LEU A 1 386 ? -13.683 -15.512 -11.326 1.00 92.88 386 LEU A N 1
ATOM 2859 C CA . LEU A 1 386 ? -14.297 -15.281 -10.010 1.00 92.88 386 LEU A CA 1
ATOM 2860 C C . LEU A 1 386 ? -13.260 -14.967 -8.925 1.00 92.88 386 LEU A C 1
ATOM 2862 O O . LEU A 1 386 ? -13.589 -14.338 -7.932 1.00 92.88 386 LEU A O 1
ATOM 2866 N N . ASP A 1 387 ? -12.013 -15.413 -9.100 1.00 93.94 387 ASP A N 1
ATOM 2867 C CA . ASP A 1 387 ? -10.926 -15.178 -8.156 1.00 93.94 387 ASP A CA 1
ATOM 2868 C C . ASP A 1 387 ? -9.934 -14.093 -8.594 1.00 93.94 387 ASP A C 1
ATOM 2870 O O . ASP A 1 387 ? -8.818 -14.019 -8.069 1.00 93.94 387 ASP A O 1
ATOM 2874 N N . ILE A 1 388 ? -10.349 -13.220 -9.521 1.00 95.62 388 ILE A N 1
ATOM 2875 C CA . ILE A 1 388 ? -9.541 -12.101 -10.021 1.00 95.62 388 ILE A CA 1
ATOM 2876 C C . ILE A 1 388 ? -9.101 -11.143 -8.912 1.00 95.62 388 ILE A C 1
ATOM 2878 O O . ILE A 1 388 ? -8.026 -10.555 -9.005 1.00 95.62 388 ILE A O 1
ATOM 2882 N N . TYR A 1 389 ? -9.865 -11.037 -7.822 1.00 95.19 389 TYR A N 1
ATOM 2883 C CA . TYR A 1 389 ? -9.530 -10.206 -6.665 1.00 95.19 389 TYR A CA 1
ATOM 2884 C C . TYR A 1 389 ? -8.176 -10.568 -6.022 1.00 95.19 389 TYR A C 1
ATOM 2886 O O . TYR A 1 389 ? -7.583 -9.736 -5.340 1.00 95.19 389 TYR A O 1
ATOM 2894 N N . LYS A 1 390 ? -7.641 -11.775 -6.269 1.00 96.75 390 LYS A N 1
ATOM 2895 C CA . LYS A 1 390 ? -6.290 -12.185 -5.839 1.00 96.75 390 LYS A CA 1
ATOM 2896 C C . LYS A 1 390 ? -5.173 -11.541 -6.665 1.00 96.75 390 LYS A C 1
ATOM 2898 O O . LYS A 1 390 ? -4.057 -11.396 -6.173 1.00 96.75 390 LYS A O 1
ATOM 2903 N N . ALA A 1 391 ? -5.454 -11.186 -7.916 1.00 97.62 391 ALA A N 1
ATOM 2904 C CA . ALA A 1 391 ? -4.488 -10.585 -8.829 1.00 97.62 391 ALA A CA 1
ATOM 2905 C C . ALA A 1 391 ? -4.730 -9.087 -9.043 1.00 97.62 391 ALA A C 1
ATOM 2907 O O . ALA A 1 391 ? -3.769 -8.370 -9.291 1.00 97.62 391 ALA A O 1
ATOM 2908 N N . LYS A 1 392 ? -5.974 -8.604 -8.947 1.00 97.25 392 LYS A N 1
ATOM 2909 C CA . LYS A 1 392 ? -6.331 -7.201 -9.183 1.00 97.25 392 LYS A CA 1
ATOM 2910 C C . LYS A 1 392 ? -5.852 -6.306 -8.038 1.00 97.25 392 LYS A C 1
ATOM 2912 O O . LYS A 1 392 ? -6.438 -6.289 -6.956 1.00 97.25 392 LYS A O 1
ATOM 2917 N N . VAL A 1 393 ? -4.793 -5.553 -8.305 1.00 98.31 393 VAL A N 1
ATOM 2918 C CA . VAL A 1 393 ? -4.228 -4.568 -7.379 1.00 98.31 393 VAL A CA 1
ATOM 2919 C C . VAL A 1 393 ? -5.183 -3.378 -7.279 1.00 98.31 393 VAL A C 1
ATOM 2921 O O . VAL A 1 393 ? -5.747 -2.946 -8.284 1.00 98.31 393 VAL A O 1
ATOM 2924 N N . GLY A 1 394 ? -5.379 -2.856 -6.068 1.00 96.94 394 GLY A N 1
ATOM 2925 C CA . GLY A 1 394 ? -6.368 -1.812 -5.792 1.00 96.94 394 GLY A CA 1
ATOM 2926 C C . GLY A 1 394 ? -7.785 -2.320 -5.557 1.00 96.94 394 GLY A C 1
ATOM 2927 O O . GLY A 1 394 ? -8.690 -1.505 -5.400 1.00 96.94 394 GLY A O 1
ATOM 2928 N N . GLY A 1 395 ? -7.987 -3.644 -5.544 1.00 94.25 395 GLY A N 1
ATOM 2929 C CA . GLY A 1 395 ? -9.252 -4.263 -5.171 1.00 94.25 395 GLY A CA 1
ATOM 2930 C C . GLY A 1 395 ? -10.442 -3.772 -6.001 1.00 94.25 395 GLY A C 1
ATOM 2931 O O . GLY A 1 395 ? -10.499 -3.950 -7.223 1.00 94.25 395 GLY A O 1
ATOM 2932 N N . GLU A 1 396 ? -11.415 -3.182 -5.313 1.00 91.81 396 GLU A N 1
ATOM 2933 C CA . GLU A 1 396 ? -12.626 -2.596 -5.899 1.00 91.81 396 GLU A CA 1
ATOM 2934 C C . GLU A 1 396 ? -12.548 -1.062 -5.981 1.00 91.81 396 GLU A C 1
ATOM 2936 O O . GLU A 1 396 ? -13.379 -0.434 -6.639 1.00 91.81 396 GLU A O 1
ATOM 2941 N N . GLY A 1 397 ? -11.526 -0.457 -5.367 1.00 89.50 397 GLY A N 1
ATOM 2942 C CA . GLY A 1 397 ? -11.255 0.972 -5.440 1.00 89.50 397 GLY A CA 1
ATOM 2943 C C . GLY A 1 397 ? -10.954 1.436 -6.866 1.00 89.50 397 GLY A C 1
ATOM 2944 O O . GLY A 1 397 ? -10.318 0.739 -7.657 1.00 89.50 397 GLY A O 1
ATOM 2945 N N . THR A 1 398 ? -11.393 2.650 -7.198 1.00 88.31 398 THR A N 1
ATOM 2946 C CA . THR A 1 398 ? -11.148 3.273 -8.508 1.00 88.31 398 THR A CA 1
ATOM 2947 C C . THR A 1 398 ? -10.226 4.477 -8.349 1.00 88.31 398 THR A C 1
ATOM 2949 O O . THR A 1 398 ? -10.398 5.282 -7.434 1.00 88.31 398 THR A O 1
ATOM 2952 N N . LEU A 1 399 ? -9.244 4.599 -9.243 1.00 90.50 399 LEU A N 1
ATOM 2953 C CA . LEU A 1 399 ? -8.334 5.742 -9.281 1.00 90.50 399 LEU A CA 1
ATOM 2954 C C . LEU A 1 399 ? -9.000 6.949 -9.960 1.00 90.50 399 LEU A C 1
ATOM 2956 O O . LEU A 1 399 ? -9.799 6.779 -10.881 1.00 90.50 399 LEU A O 1
ATOM 2960 N N . PRO A 1 400 ? -8.633 8.182 -9.575 1.00 87.25 400 PRO A N 1
ATOM 2961 C CA . PRO A 1 400 ? -9.233 9.390 -10.140 1.00 87.25 400 PRO A CA 1
ATOM 2962 C C . PRO A 1 400 ? -8.773 9.720 -11.569 1.00 87.25 400 PRO A C 1
ATOM 2964 O O . PRO A 1 400 ? -9.339 10.622 -12.184 1.00 87.25 400 PRO A O 1
ATOM 2967 N N . GLY A 1 401 ? -7.778 8.998 -12.099 1.00 88.56 401 GLY A N 1
ATOM 2968 C CA . GLY A 1 401 ? -7.122 9.282 -13.375 1.00 88.56 401 GLY A CA 1
ATOM 2969 C C . GLY A 1 401 ? -6.221 8.139 -13.860 1.00 88.56 401 GLY A C 1
ATOM 2970 O O . GLY A 1 401 ? -6.079 7.121 -13.177 1.00 88.56 401 GLY A O 1
ATOM 2971 N N . ASP A 1 402 ? -5.619 8.302 -15.038 1.00 88.81 402 ASP A N 1
ATOM 2972 C CA . ASP A 1 402 ? -4.653 7.354 -15.611 1.00 88.81 402 ASP A CA 1
ATOM 2973 C C . ASP A 1 402 ? -3.384 7.226 -14.754 1.00 88.81 402 ASP A C 1
ATOM 2975 O O . ASP A 1 402 ? -2.833 8.227 -14.274 1.00 88.81 402 ASP A O 1
ATOM 2979 N N . ILE A 1 403 ? -2.846 6.007 -14.657 1.00 90.94 403 ILE A N 1
ATOM 2980 C CA . ILE A 1 403 ? -1.549 5.763 -14.021 1.00 90.94 403 ILE A CA 1
ATOM 2981 C C . ILE A 1 403 ? -0.438 6.292 -14.934 1.00 90.94 403 ILE A C 1
ATOM 2983 O O . ILE A 1 403 ? -0.343 5.915 -16.101 1.00 90.94 403 ILE A O 1
ATOM 2987 N N . LYS A 1 404 ? 0.430 7.155 -14.394 1.00 88.31 404 LYS A N 1
ATOM 2988 C CA . LYS A 1 404 ? 1.619 7.672 -15.100 1.00 88.31 404 LYS A CA 1
ATOM 2989 C C . LYS A 1 404 ? 2.908 6.977 -14.671 1.00 88.31 404 LYS A C 1
ATOM 2991 O O . LYS A 1 404 ? 3.880 6.937 -15.429 1.00 88.31 404 LYS A O 1
ATOM 2996 N N . LYS A 1 405 ? 2.936 6.445 -13.447 1.00 89.25 405 LYS A N 1
ATOM 2997 C CA . LYS A 1 405 ? 4.080 5.704 -12.925 1.00 89.25 405 LYS A CA 1
ATOM 2998 C C . LYS A 1 405 ? 3.652 4.618 -11.953 1.00 89.25 405 LYS A C 1
ATOM 3000 O O . LYS A 1 405 ? 2.799 4.843 -11.104 1.00 89.25 405 LYS A O 1
ATOM 3005 N N . LEU A 1 406 ? 4.334 3.481 -12.049 1.00 92.69 406 LEU A N 1
ATOM 3006 C CA . LEU A 1 406 ? 4.277 2.364 -11.115 1.00 92.69 406 LEU A CA 1
ATOM 3007 C C . LEU A 1 406 ? 5.558 2.315 -10.266 1.00 92.69 406 LEU A C 1
ATOM 3009 O O . LEU A 1 406 ? 6.667 2.423 -10.801 1.00 92.69 406 LEU A O 1
ATOM 3013 N N . PHE A 1 407 ? 5.412 2.091 -8.964 1.00 92.00 407 PHE A N 1
ATOM 3014 C CA . PHE A 1 407 ? 6.497 1.760 -8.044 1.00 92.00 407 PHE A CA 1
ATOM 3015 C C . PHE A 1 407 ? 6.042 0.635 -7.111 1.00 92.00 407 PHE A C 1
ATOM 3017 O O . PHE A 1 407 ? 4.900 0.611 -6.670 1.00 92.00 407 PHE A O 1
ATOM 3024 N N . VAL A 1 408 ? 6.923 -0.318 -6.816 1.00 94.56 408 VAL A N 1
ATOM 3025 C CA . VAL A 1 408 ? 6.584 -1.490 -6.000 1.00 94.56 408 VAL A CA 1
ATOM 3026 C C . VAL A 1 408 ? 7.623 -1.659 -4.906 1.00 94.56 408 VAL A C 1
ATOM 3028 O O . VAL A 1 408 ? 8.832 -1.656 -5.172 1.00 94.56 408 VAL A O 1
ATOM 3031 N N . GLU A 1 409 ? 7.139 -1.832 -3.680 1.00 92.38 409 GLU A N 1
ATOM 3032 C CA . GLU A 1 409 ? 7.967 -2.074 -2.509 1.00 92.38 409 GLU A CA 1
ATOM 3033 C C . GLU A 1 409 ? 7.286 -3.087 -1.586 1.00 92.38 409 GLU A C 1
ATOM 3035 O O . GLU A 1 409 ? 6.217 -2.830 -1.037 1.00 92.38 409 GLU A O 1
ATOM 3040 N N . LYS A 1 410 ? 7.935 -4.242 -1.405 1.00 92.50 410 LYS A N 1
ATOM 3041 C CA . LYS A 1 410 ? 7.446 -5.372 -0.603 1.00 92.50 410 LYS A CA 1
ATOM 3042 C C . LYS A 1 410 ? 6.019 -5.800 -0.927 1.00 92.50 410 LYS A C 1
ATOM 3044 O O . LYS A 1 410 ? 5.813 -6.433 -1.947 1.00 92.50 410 LYS A O 1
ATOM 3049 N N . ASP A 1 411 ? 5.079 -5.511 -0.032 1.00 96.44 411 ASP A N 1
ATOM 3050 C CA . ASP A 1 411 ? 3.694 -5.955 -0.084 1.00 96.44 411 ASP A CA 1
ATOM 3051 C C . ASP A 1 411 ? 2.805 -4.903 -0.755 1.00 96.44 411 ASP A C 1
ATOM 3053 O O . ASP A 1 411 ? 1.595 -5.087 -0.808 1.00 96.44 411 ASP A O 1
ATOM 3057 N N . THR A 1 412 ? 3.378 -3.800 -1.246 1.00 97.06 412 THR A N 1
ATOM 3058 C CA . THR A 1 412 ? 2.621 -2.606 -1.628 1.00 97.06 412 THR A CA 1
ATOM 3059 C C . THR A 1 412 ? 2.979 -2.146 -3.025 1.00 97.06 412 THR A C 1
ATOM 3061 O O . THR A 1 412 ? 4.152 -2.013 -3.396 1.00 97.06 412 THR A O 1
ATOM 3064 N N . VAL A 1 413 ? 1.937 -1.853 -3.793 1.00 97.81 413 VAL A N 1
ATOM 3065 C CA . VAL A 1 413 ? 2.038 -1.201 -5.092 1.00 97.81 413 VAL A CA 1
ATOM 3066 C C . VAL A 1 413 ? 1.630 0.252 -4.933 1.00 97.81 413 VAL A C 1
ATOM 3068 O O . VAL A 1 413 ? 0.562 0.549 -4.409 1.00 97.81 413 VAL A O 1
ATOM 3071 N N . PHE A 1 414 ? 2.483 1.144 -5.416 1.00 96.06 414 PHE A N 1
ATOM 3072 C CA . PHE A 1 414 ? 2.256 2.576 -5.466 1.00 96.06 414 PHE A CA 1
ATOM 3073 C C . PHE A 1 414 ? 2.089 3.026 -6.912 1.00 96.06 414 PHE A C 1
ATOM 3075 O O . PHE A 1 414 ? 2.832 2.599 -7.804 1.00 96.06 414 PHE A O 1
ATOM 3082 N N . VAL A 1 415 ? 1.155 3.941 -7.137 1.00 94.50 415 VAL A N 1
ATOM 3083 C CA . VAL A 1 415 ? 0.915 4.546 -8.446 1.00 94.50 415 VAL A CA 1
ATOM 3084 C C . VAL A 1 415 ? 0.873 6.062 -8.336 1.00 94.50 415 VAL A C 1
ATOM 3086 O O . VAL A 1 415 ? 0.358 6.603 -7.357 1.00 94.50 415 VAL A O 1
ATOM 3089 N N . SER A 1 416 ? 1.408 6.749 -9.346 1.00 92.06 416 SER A N 1
ATOM 3090 C CA . SER A 1 416 ? 1.158 8.178 -9.532 1.00 92.06 416 SER A CA 1
ATOM 3091 C C . SER A 1 416 ? 0.033 8.382 -10.537 1.00 92.06 416 SER A C 1
ATOM 3093 O O . SER A 1 416 ? 0.007 7.756 -11.602 1.00 92.06 416 SER A O 1
ATOM 3095 N N . VAL A 1 417 ? -0.880 9.281 -10.191 1.00 88.94 417 VAL A N 1
ATOM 3096 C CA . VAL A 1 417 ? -1.996 9.706 -11.029 1.00 88.94 417 VAL A CA 1
ATOM 3097 C C . VAL A 1 417 ? -1.883 11.211 -11.216 1.00 88.94 417 VAL A C 1
ATOM 3099 O O . VAL A 1 417 ? -1.759 11.952 -10.241 1.00 88.94 417 VAL A O 1
ATOM 3102 N N . PHE A 1 418 ? -1.884 11.664 -12.469 1.00 79.62 418 PHE A N 1
ATOM 3103 C CA . PHE A 1 418 ? -1.724 13.088 -12.775 1.00 79.62 418 PHE A CA 1
ATOM 3104 C C . PHE A 1 418 ? -3.053 13.810 -13.015 1.00 79.62 418 PHE A C 1
ATOM 3106 O O . PHE A 1 418 ? -3.205 14.964 -12.634 1.00 79.62 418 PHE A O 1
ATOM 3113 N N . GLU A 1 419 ? -3.993 13.163 -13.694 1.00 70.38 419 GLU A N 1
ATOM 3114 C CA . GLU A 1 419 ? -5.207 13.835 -14.151 1.00 70.38 419 GLU A CA 1
ATOM 3115 C C . GLU A 1 419 ? -6.233 13.937 -13.021 1.00 70.38 419 GLU A C 1
ATOM 3117 O O . GLU A 1 419 ? -6.616 12.928 -12.428 1.00 70.38 419 GLU A O 1
ATOM 3122 N N . ASP A 1 420 ? -6.687 15.162 -12.764 1.00 64.19 420 ASP A N 1
ATOM 3123 C CA . ASP A 1 420 ? -7.954 15.426 -12.089 1.00 64.19 420 ASP A CA 1
ATOM 3124 C C . ASP A 1 420 ? -9.083 15.176 -13.119 1.00 64.19 420 ASP A C 1
ATOM 3126 O O . ASP A 1 420 ? -8.949 15.619 -14.262 1.00 64.19 420 ASP A O 1
ATOM 3130 N N . ASN A 1 421 ? -10.205 14.546 -12.732 1.00 55.88 421 ASN A N 1
ATOM 3131 C CA . ASN A 1 421 ? -11.466 14.401 -13.512 1.00 55.88 421 ASN A CA 1
ATOM 3132 C C . ASN A 1 421 ? -11.790 13.106 -14.296 1.00 55.88 421 ASN A C 1
ATOM 3134 O O . ASN A 1 421 ? -12.647 13.177 -15.180 1.00 55.88 421 ASN A O 1
ATOM 3138 N N . ILE A 1 422 ? -11.274 11.910 -13.984 1.00 55.41 422 ILE A N 1
ATOM 3139 C CA . ILE A 1 422 ? -12.005 10.695 -14.441 1.00 55.41 422 ILE A CA 1
ATOM 3140 C C . ILE A 1 422 ? -13.185 10.400 -13.504 1.00 55.41 422 ILE A C 1
ATOM 3142 O O . ILE A 1 422 ? -14.282 10.071 -13.955 1.00 55.41 422 ILE A O 1
ATOM 3146 N N . LEU A 1 423 ? -12.998 10.624 -12.203 1.00 59.72 423 LEU A N 1
ATOM 3147 C CA . LEU A 1 423 ? -14.069 10.684 -11.211 1.00 59.72 423 LEU A CA 1
ATOM 3148 C C . LEU A 1 423 ? -14.267 12.158 -10.845 1.00 59.72 423 LEU A C 1
ATOM 3150 O O . LEU A 1 423 ? -13.345 12.786 -10.323 1.00 59.72 423 LEU A O 1
ATOM 3154 N N . ALA A 1 424 ? -15.422 12.742 -11.175 1.00 59.44 424 ALA A N 1
ATOM 3155 C CA . ALA A 1 424 ? -15.701 14.148 -10.884 1.00 59.44 424 ALA A CA 1
ATOM 3156 C C . ALA A 1 424 ? -15.420 14.447 -9.394 1.00 59.44 424 ALA A C 1
ATOM 3158 O O . ALA A 1 424 ? -15.948 13.753 -8.527 1.00 59.44 424 ALA A O 1
ATOM 3159 N N . HIS A 1 425 ? -14.610 15.475 -9.114 1.00 74.75 425 HIS A N 1
ATOM 3160 C CA . HIS A 1 425 ? -14.264 15.967 -7.766 1.00 74.75 425 HIS A CA 1
ATOM 3161 C C . HIS A 1 425 ? -13.188 15.194 -6.967 1.00 74.75 425 HIS A C 1
ATOM 3163 O O . HIS A 1 425 ? -13.125 15.313 -5.741 1.00 74.75 425 HIS A O 1
ATOM 3169 N N . GLU A 1 426 ? -12.278 14.470 -7.627 1.00 83.75 426 GLU A N 1
ATOM 3170 C CA . GLU A 1 426 ? -11.065 13.918 -6.998 1.00 83.75 426 GLU A CA 1
ATOM 3171 C C . GLU A 1 426 ? -9.770 14.455 -7.614 1.00 83.75 426 GLU A C 1
ATOM 3173 O O . GLU A 1 426 ? -9.625 14.470 -8.836 1.00 83.75 426 GLU A O 1
ATOM 3178 N N . HIS A 1 427 ? -8.802 14.809 -6.764 1.00 84.19 427 HIS A N 1
ATOM 3179 C CA . HIS A 1 427 ? -7.450 15.138 -7.216 1.00 84.19 427 HIS A CA 1
ATOM 3180 C C . HIS A 1 427 ? -6.642 13.898 -7.612 1.00 84.19 427 HIS A C 1
ATOM 3182 O O . HIS A 1 427 ? -6.791 12.832 -7.005 1.00 84.19 427 HIS A O 1
ATOM 3188 N N . GLY A 1 428 ? -5.695 14.059 -8.533 1.00 85.56 428 GLY A N 1
ATOM 3189 C CA . GLY A 1 428 ? -4.565 13.148 -8.698 1.00 85.56 428 GLY A CA 1
ATOM 3190 C C . GLY A 1 428 ? -3.694 13.047 -7.433 1.00 85.56 428 GLY A C 1
ATOM 3191 O O . GLY A 1 428 ? -4.081 13.443 -6.331 1.00 85.56 428 GLY A O 1
ATOM 3192 N N . GLY A 1 429 ? -2.504 12.472 -7.567 1.00 89.12 429 GLY A N 1
ATOM 3193 C CA . GLY A 1 429 ? -1.552 12.299 -6.468 1.00 89.12 429 GLY A CA 1
ATOM 3194 C C . GLY A 1 429 ? -0.934 10.909 -6.456 1.00 89.12 429 GLY A C 1
ATOM 3195 O O . GLY A 1 429 ? -0.712 10.310 -7.511 1.00 89.12 429 GLY A O 1
ATOM 3196 N N . ILE A 1 430 ? -0.636 10.404 -5.258 1.00 91.69 430 ILE A N 1
ATOM 3197 C CA . ILE A 1 430 ? -0.062 9.069 -5.069 1.00 91.69 430 ILE A CA 1
ATOM 3198 C C . ILE A 1 430 ? -1.049 8.196 -4.320 1.00 91.69 430 ILE A C 1
ATOM 3200 O O . ILE A 1 430 ? -1.571 8.580 -3.273 1.00 91.69 430 ILE A O 1
ATOM 3204 N N . PHE A 1 431 ? -1.254 7.002 -4.859 1.00 93.75 431 PHE A N 1
ATOM 3205 C CA . PHE A 1 431 ? -2.120 5.992 -4.280 1.00 93.75 431 PHE A CA 1
ATOM 3206 C C . PHE A 1 431 ? -1.331 4.719 -4.012 1.00 93.75 431 PHE A C 1
ATOM 3208 O O . PHE A 1 431 ? -0.388 4.402 -4.742 1.00 93.75 431 PHE A O 1
ATOM 3215 N N . ALA A 1 432 ? -1.725 3.996 -2.972 1.00 95.81 432 ALA A N 1
ATOM 3216 C CA . ALA A 1 432 ? -1.161 2.709 -2.614 1.00 95.81 432 ALA A CA 1
ATOM 3217 C C . ALA A 1 432 ? -2.255 1.648 -2.495 1.00 95.81 432 ALA A C 1
ATOM 3219 O O . ALA A 1 432 ? -3.401 1.947 -2.161 1.00 95.81 432 ALA A O 1
ATOM 3220 N N . SER A 1 433 ? -1.876 0.407 -2.777 1.00 97.88 433 SER A N 1
ATOM 3221 C CA . SER A 1 433 ? -2.663 -0.785 -2.489 1.00 97.88 433 SER A CA 1
ATOM 3222 C C . SER A 1 433 ? -1.733 -1.848 -1.917 1.00 97.88 433 SER A C 1
ATOM 3224 O O . SER A 1 433 ? -0.673 -2.135 -2.486 1.00 97.88 433 SER A O 1
ATOM 3226 N N . GLN A 1 434 ? -2.113 -2.403 -0.769 1.00 97.50 434 GLN A N 1
ATOM 3227 C CA . GLN A 1 434 ? -1.356 -3.415 -0.047 1.00 97.50 434 GLN A CA 1
ATOM 3228 C C . GLN A 1 434 ? -1.942 -4.807 -0.314 1.00 97.50 434 GLN A C 1
ATOM 3230 O O . GLN A 1 434 ? -3.156 -5.019 -0.286 1.00 97.50 434 GLN A O 1
ATOM 3235 N N . ALA A 1 435 ? -1.070 -5.782 -0.547 1.00 98.25 435 ALA A N 1
ATOM 3236 C CA . ALA A 1 435 ? -1.434 -7.180 -0.693 1.00 98.25 435 ALA A CA 1
ATOM 3237 C C . ALA A 1 435 ? -1.919 -7.766 0.641 1.00 98.25 435 ALA A C 1
ATOM 3239 O O . ALA A 1 435 ? -1.304 -7.586 1.695 1.00 98.25 435 ALA A O 1
ATOM 3240 N N . LEU A 1 436 ? -2.999 -8.538 0.570 1.00 97.69 436 LEU A N 1
ATOM 3241 C CA . LEU A 1 436 ? -3.536 -9.350 1.654 1.00 97.69 436 LEU A CA 1
ATOM 3242 C C . LEU A 1 436 ? -3.143 -10.802 1.399 1.00 97.69 436 LEU A C 1
ATOM 3244 O O . LEU A 1 436 ? -3.396 -11.335 0.317 1.00 97.69 436 LEU A O 1
ATOM 3248 N N . PHE A 1 437 ? -2.544 -11.467 2.384 1.00 97.00 437 PHE A N 1
ATOM 3249 C CA . PHE A 1 437 ? -2.002 -12.814 2.204 1.00 97.00 437 PHE A CA 1
ATOM 3250 C C . PHE A 1 437 ? -2.761 -13.900 2.969 1.00 97.00 437 PHE A C 1
ATOM 3252 O O . PHE A 1 437 ? -3.257 -13.704 4.081 1.00 97.00 437 PHE A O 1
ATOM 3259 N N . GLN A 1 438 ? -2.765 -15.096 2.387 1.00 95.19 438 GLN A N 1
ATOM 3260 C CA . GLN A 1 438 ? -3.123 -16.348 3.047 1.00 95.19 438 GLN A CA 1
ATOM 3261 C C . GLN A 1 438 ? -2.018 -16.794 4.011 1.00 95.19 438 GLN A C 1
ATOM 3263 O O . GLN A 1 438 ? -0.864 -16.381 3.901 1.00 95.19 438 GLN A O 1
ATOM 3268 N N . ALA A 1 439 ? -2.320 -17.744 4.900 1.00 93.81 439 ALA A N 1
ATOM 3269 C CA . ALA A 1 439 ? -1.336 -18.299 5.835 1.00 93.81 439 ALA A CA 1
ATOM 3270 C C . ALA A 1 439 ? -0.109 -18.961 5.167 1.00 93.81 439 ALA A C 1
ATOM 3272 O O . ALA A 1 439 ? 0.960 -19.046 5.774 1.00 93.81 439 ALA A O 1
ATOM 3273 N N . ASN A 1 440 ? -0.226 -19.434 3.920 1.00 93.50 440 ASN A N 1
ATOM 3274 C CA . ASN A 1 440 ? 0.907 -19.953 3.136 1.00 93.50 440 ASN A CA 1
ATOM 3275 C C . ASN A 1 440 ? 1.754 -18.840 2.476 1.00 93.50 440 ASN A C 1
ATOM 3277 O O . ASN A 1 440 ? 2.814 -19.127 1.920 1.00 93.50 440 ASN A O 1
ATOM 3281 N N . GLY A 1 441 ? 1.322 -17.583 2.568 1.00 94.62 441 GLY A N 1
ATOM 3282 C CA . GLY A 1 441 ? 1.978 -16.408 2.009 1.00 94.62 441 GLY A CA 1
ATOM 3283 C C . GLY A 1 441 ? 1.529 -16.008 0.602 1.00 94.62 441 GLY A C 1
ATOM 3284 O O . GLY A 1 441 ? 2.022 -14.999 0.107 1.00 94.62 441 GLY A O 1
ATOM 3285 N N . CYS A 1 442 ? 0.629 -16.756 -0.046 1.00 96.75 442 CYS A N 1
ATOM 3286 C CA . CYS A 1 442 ? 0.029 -16.355 -1.323 1.00 96.75 442 CYS A CA 1
ATOM 3287 C C . CYS A 1 442 ? -0.870 -15.137 -1.149 1.00 96.75 442 CYS A C 1
ATOM 3289 O O . CYS A 1 442 ? -1.527 -15.009 -0.118 1.00 96.75 442 CYS A O 1
ATOM 3291 N N . ILE A 1 443 ? -0.964 -14.295 -2.173 1.00 98.00 443 ILE A N 1
ATOM 3292 C CA . ILE A 1 443 ? -1.943 -13.208 -2.191 1.00 98.00 443 ILE A CA 1
ATOM 3293 C C . ILE A 1 443 ? -3.354 -13.805 -2.278 1.00 98.00 443 ILE A C 1
ATOM 3295 O O . ILE A 1 443 ? -3.632 -14.656 -3.124 1.00 98.00 443 ILE A O 1
ATOM 3299 N N . MET A 1 444 ? -4.237 -13.376 -1.380 1.00 95.88 444 MET A N 1
ATOM 3300 C CA . MET A 1 444 ? -5.678 -13.652 -1.422 1.00 95.88 444 MET A CA 1
ATOM 3301 C C . MET A 1 444 ? -6.516 -12.444 -1.801 1.00 95.88 444 MET A C 1
ATOM 3303 O O . MET A 1 444 ? -7.687 -12.618 -2.107 1.00 95.88 444 MET A O 1
ATOM 3307 N N . GLY A 1 445 ? -5.953 -11.245 -1.767 1.00 96.94 445 GLY A N 1
ATOM 3308 C CA . GLY A 1 445 ? -6.684 -10.027 -2.049 1.00 96.94 445 GLY A CA 1
ATOM 3309 C C . GLY A 1 445 ? -5.773 -8.816 -2.000 1.00 96.94 445 GLY A C 1
ATOM 3310 O O . GLY A 1 445 ? -4.586 -8.929 -1.696 1.00 96.94 445 GLY A O 1
ATOM 3311 N N . TRP A 1 446 ? -6.360 -7.659 -2.255 1.00 98.12 446 TRP A N 1
ATOM 3312 C CA . TRP A 1 446 ? -5.700 -6.364 -2.185 1.00 98.12 446 TRP A CA 1
ATOM 3313 C C . TRP A 1 446 ? -6.596 -5.377 -1.449 1.00 98.12 446 TRP A C 1
ATOM 3315 O O . TRP A 1 446 ? -7.828 -5.468 -1.547 1.00 98.12 446 TRP A O 1
ATOM 3325 N N . THR A 1 447 ? -5.983 -4.442 -0.725 1.00 97.69 447 THR A N 1
ATOM 3326 C CA . THR A 1 447 ? -6.694 -3.256 -0.245 1.00 97.69 447 THR A CA 1
ATOM 3327 C C . THR A 1 447 ? -7.117 -2.394 -1.430 1.00 97.69 447 THR A C 1
ATOM 3329 O O . THR A 1 447 ? -6.495 -2.426 -2.498 1.00 97.69 447 THR A O 1
ATOM 3332 N N . ASP A 1 448 ? -8.166 -1.610 -1.243 1.00 96.38 448 ASP A N 1
ATOM 3333 C CA . ASP A 1 448 ? -8.549 -0.570 -2.179 1.00 96.38 448 ASP A CA 1
ATOM 3334 C C . ASP A 1 448 ? -7.456 0.500 -2.271 1.00 96.38 448 ASP A C 1
ATOM 3336 O O . ASP A 1 448 ? -6.575 0.607 -1.411 1.00 96.38 448 ASP A O 1
ATOM 3340 N N . TRP A 1 449 ? -7.489 1.274 -3.356 1.00 95.19 449 TRP A N 1
ATOM 3341 C CA . TRP A 1 449 ? -6.595 2.413 -3.517 1.00 95.19 449 TRP A CA 1
ATOM 3342 C C . TRP A 1 449 ? -6.879 3.479 -2.457 1.00 95.19 449 TRP A C 1
ATOM 3344 O O . TRP A 1 449 ? -7.960 4.069 -2.439 1.00 95.19 449 TRP A O 1
ATOM 3354 N N . HIS A 1 450 ? -5.876 3.802 -1.646 1.00 91.50 450 HIS A N 1
ATOM 3355 C CA . HIS A 1 450 ? -5.905 4.945 -0.735 1.00 91.50 450 HIS A CA 1
ATOM 3356 C C . HIS A 1 450 ? -4.744 5.895 -1.010 1.00 91.50 450 HIS A C 1
ATOM 3358 O O . HIS A 1 450 ? -3.699 5.502 -1.531 1.00 91.50 450 HIS A O 1
ATOM 3364 N N . ARG A 1 451 ? -4.931 7.172 -0.667 1.00 90.31 451 ARG A N 1
ATOM 3365 C CA . ARG A 1 451 ? -3.889 8.194 -0.812 1.00 90.31 451 ARG A CA 1
ATOM 3366 C C . ARG A 1 451 ? -2.731 7.921 0.140 1.00 90.31 451 ARG A C 1
ATOM 3368 O O . ARG A 1 451 ? -2.951 7.477 1.263 1.00 90.31 451 ARG A O 1
ATOM 3375 N N . VAL A 1 452 ? -1.518 8.258 -0.285 1.00 89.94 452 VAL A N 1
ATOM 3376 C CA . VAL A 1 452 ? -0.298 8.202 0.537 1.00 89.94 452 VAL A CA 1
ATOM 3377 C C . VAL A 1 452 ? 0.610 9.405 0.263 1.00 89.94 452 VAL A C 1
ATOM 3379 O O . VAL A 1 452 ? 0.375 10.167 -0.673 1.00 89.94 452 VAL A O 1
ATOM 3382 N N . ALA A 1 453 ? 1.687 9.534 1.046 1.00 84.12 453 ALA A N 1
ATOM 3383 C CA . ALA A 1 453 ? 2.737 10.547 0.876 1.00 84.12 453 ALA A CA 1
ATOM 3384 C C . ALA A 1 453 ? 2.261 11.998 1.060 1.00 84.12 453 ALA A C 1
ATOM 3386 O O . ALA A 1 453 ? 2.825 12.905 0.452 1.00 84.12 453 ALA A O 1
ATOM 3387 N N . GLY A 1 454 ? 1.175 12.201 1.819 1.00 81.88 454 GLY A N 1
ATOM 3388 C CA . GLY A 1 454 ? 0.714 13.512 2.288 1.00 81.88 454 GLY A CA 1
ATOM 3389 C C . GLY A 1 454 ? 0.381 14.557 1.218 1.00 81.88 454 GLY A C 1
ATOM 3390 O O . GLY A 1 454 ? 0.074 15.699 1.570 1.00 81.88 454 GLY A O 1
ATOM 3391 N N . SER A 1 455 ? 0.412 14.194 -0.066 1.00 78.69 455 SER A N 1
ATOM 3392 C CA . SER A 1 455 ? 0.339 15.109 -1.201 1.00 78.69 455 SER A CA 1
ATOM 3393 C C . SER A 1 455 ? -0.948 14.907 -1.993 1.00 78.69 455 SER A C 1
ATOM 3395 O O . SER A 1 455 ? -1.288 13.801 -2.413 1.00 78.69 455 SER A O 1
ATOM 3397 N N . MET A 1 456 ? -1.642 16.018 -2.232 1.00 79.25 456 MET A N 1
ATOM 3398 C CA . MET A 1 456 ? -2.820 16.095 -3.104 1.00 79.25 456 MET A CA 1
ATOM 3399 C C . MET A 1 456 ? -2.469 16.590 -4.509 1.00 79.25 456 MET A C 1
ATOM 3401 O O . MET A 1 456 ? -3.328 16.642 -5.382 1.00 79.25 456 MET A O 1
ATOM 3405 N N . SER A 1 457 ? -1.216 16.991 -4.725 1.00 77.88 457 SER A N 1
ATOM 3406 C CA . SER A 1 457 ? -0.779 17.543 -5.999 1.00 77.88 457 SER A CA 1
ATOM 3407 C C . SER A 1 457 ? -0.524 16.414 -6.997 1.00 77.88 457 SER A C 1
ATOM 3409 O O . SER A 1 457 ? 0.101 15.421 -6.616 1.00 77.88 457 SER A O 1
ATOM 3411 N N . PRO A 1 458 ? -0.902 16.573 -8.274 1.00 78.88 458 PRO A N 1
ATOM 3412 C CA . PRO A 1 458 ? -0.528 15.648 -9.337 1.00 78.88 458 PRO A CA 1
ATOM 3413 C C . PRO A 1 458 ? 0.976 15.335 -9.359 1.00 78.88 458 PRO A C 1
ATOM 3415 O O . PRO A 1 458 ? 1.801 16.248 -9.337 1.00 78.88 458 PRO A O 1
ATOM 3418 N N . GLN A 1 459 ? 1.333 14.048 -9.421 1.00 85.50 459 GLN A N 1
ATOM 3419 C CA . GLN A 1 459 ? 2.725 13.579 -9.370 1.00 85.50 459 GLN A CA 1
ATOM 3420 C C . GLN A 1 459 ? 3.106 12.818 -10.645 1.00 85.50 459 GLN A C 1
ATOM 3422 O O . GLN A 1 459 ? 2.368 11.935 -11.088 1.00 85.50 459 GLN A O 1
ATOM 3427 N N . TYR A 1 460 ? 4.286 13.099 -11.205 1.00 84.62 460 TYR A N 1
ATOM 3428 C CA . TYR A 1 460 ? 4.811 12.403 -12.396 1.00 84.62 460 TYR A CA 1
ATOM 3429 C C . TYR A 1 460 ? 5.871 11.352 -12.085 1.00 84.62 460 TYR A C 1
ATOM 3431 O O . TYR A 1 460 ? 6.104 10.431 -12.868 1.00 84.62 460 TYR A O 1
ATOM 3439 N N . GLY A 1 461 ? 6.529 11.492 -10.941 1.00 83.88 461 GLY A N 1
ATOM 3440 C CA . GLY A 1 461 ? 7.526 10.551 -10.473 1.00 83.88 461 GLY A CA 1
ATOM 3441 C C . GLY A 1 461 ? 7.410 10.379 -8.975 1.00 83.88 461 GLY A C 1
ATOM 3442 O O . GLY A 1 461 ? 7.165 11.339 -8.247 1.00 83.88 461 GLY A O 1
ATOM 3443 N N . LEU A 1 462 ? 7.605 9.144 -8.530 1.00 89.94 462 LEU A N 1
ATOM 3444 C CA . LEU A 1 462 ? 7.700 8.813 -7.120 1.00 89.94 462 LEU A CA 1
ATOM 3445 C C . LEU A 1 462 ? 8.789 7.775 -6.877 1.00 89.94 462 LEU A C 1
ATOM 3447 O O . LEU A 1 462 ? 9.079 6.929 -7.733 1.00 89.94 462 LEU A O 1
ATOM 3451 N N . VAL A 1 463 ? 9.351 7.849 -5.679 1.00 91.06 463 VAL A N 1
ATOM 3452 C CA . VAL A 1 463 ? 10.290 6.897 -5.095 1.00 91.06 463 VAL A CA 1
ATOM 3453 C C . VAL A 1 463 ? 10.088 6.911 -3.585 1.00 91.06 463 VAL A C 1
ATOM 3455 O O . VAL A 1 463 ? 9.946 7.988 -3.017 1.00 91.06 463 VAL A O 1
ATOM 3458 N N . LEU A 1 464 ? 10.156 5.750 -2.933 1.00 89.50 464 LEU A N 1
ATOM 3459 C CA . LEU A 1 464 ? 10.165 5.631 -1.475 1.00 89.50 464 LEU A CA 1
ATOM 3460 C C . LEU A 1 464 ? 11.548 5.199 -0.963 1.00 89.50 464 LEU A C 1
ATOM 3462 O O . LEU A 1 464 ? 12.041 4.128 -1.316 1.00 89.50 464 LEU A O 1
ATOM 3466 N N . ASP A 1 465 ? 12.139 5.992 -0.070 1.00 87.56 465 ASP A N 1
ATOM 3467 C CA . ASP A 1 465 ? 13.183 5.529 0.846 1.00 87.56 465 ASP A CA 1
ATOM 3468 C C . ASP A 1 465 ? 12.509 4.814 2.020 1.00 87.56 465 ASP A C 1
ATOM 3470 O O . ASP A 1 465 ? 12.086 5.435 2.994 1.00 87.56 465 ASP A O 1
ATOM 3474 N N . ASN A 1 466 ? 12.404 3.491 1.920 1.00 79.69 466 ASN A N 1
ATOM 3475 C CA . ASN A 1 466 ? 11.747 2.636 2.912 1.00 79.69 466 ASN A CA 1
ATOM 3476 C C . ASN A 1 466 ? 12.495 2.551 4.262 1.00 79.69 466 ASN A C 1
ATOM 3478 O O . ASN A 1 466 ? 11.953 2.013 5.228 1.00 79.69 466 ASN A O 1
ATOM 3482 N N . VAL A 1 467 ? 13.733 3.058 4.354 1.00 78.31 467 VAL A N 1
ATOM 3483 C CA . VAL A 1 467 ? 14.498 3.113 5.607 1.00 78.31 467 VAL A CA 1
ATOM 3484 C C . VAL A 1 467 ? 14.074 4.326 6.425 1.00 78.31 467 VAL A C 1
ATOM 3486 O O . VAL A 1 467 ? 13.918 4.223 7.641 1.00 78.31 467 VAL A O 1
ATOM 3489 N N . LEU A 1 468 ? 13.932 5.477 5.763 1.00 77.69 468 LEU A N 1
ATOM 3490 C CA . LEU A 1 468 ? 13.549 6.742 6.400 1.00 77.69 468 LEU A CA 1
ATOM 3491 C C . LEU A 1 468 ? 12.040 7.000 6.364 1.00 77.69 468 LEU A C 1
ATOM 3493 O O . LEU A 1 468 ? 11.544 7.861 7.091 1.00 77.69 468 LEU A O 1
ATOM 3497 N N . GLY A 1 469 ? 11.330 6.269 5.512 1.00 78.81 469 GLY A N 1
ATOM 3498 C CA . GLY A 1 469 ? 9.943 6.512 5.157 1.00 78.81 469 GLY A CA 1
ATOM 3499 C C . GLY A 1 469 ? 9.731 7.820 4.414 1.00 78.81 469 GLY A C 1
ATOM 3500 O O . GLY A 1 469 ? 8.739 8.495 4.648 1.00 78.81 469 GLY A O 1
ATOM 3501 N N . GLN A 1 470 ? 10.679 8.203 3.562 1.00 84.81 470 GLN A N 1
ATOM 3502 C CA . GLN A 1 470 ? 10.621 9.462 2.822 1.00 84.81 470 GLN A CA 1
ATOM 3503 C C . GLN A 1 470 ? 10.294 9.195 1.358 1.00 84.81 470 GLN A C 1
ATOM 3505 O O . GLN A 1 470 ? 11.027 8.468 0.686 1.00 84.81 470 GLN A O 1
ATOM 3510 N N . PHE A 1 471 ? 9.241 9.813 0.841 1.00 89.31 471 PHE A N 1
ATOM 3511 C CA . PHE A 1 471 ? 8.978 9.850 -0.586 1.00 89.31 471 PHE A CA 1
ATOM 3512 C C . PHE A 1 471 ? 9.782 10.980 -1.224 1.00 89.31 471 PHE A C 1
ATOM 3514 O O . PHE A 1 471 ? 9.907 12.067 -0.667 1.00 89.31 471 PHE A O 1
ATOM 3521 N N . THR A 1 472 ? 10.349 10.722 -2.397 1.00 91.69 472 THR A N 1
ATOM 3522 C CA . THR A 1 472 ? 10.884 11.753 -3.290 1.00 91.69 472 THR A CA 1
ATOM 3523 C C . THR A 1 472 ? 9.965 11.852 -4.498 1.00 91.69 472 THR A C 1
ATOM 3525 O O . THR A 1 472 ? 9.676 10.842 -5.142 1.00 91.69 472 THR A O 1
ATOM 3528 N N . LEU A 1 473 ? 9.494 13.064 -4.762 1.00 90.50 473 LEU A N 1
ATOM 3529 C CA . LEU A 1 473 ? 8.372 13.385 -5.632 1.00 90.50 473 LEU A CA 1
ATOM 3530 C C . LEU A 1 473 ? 8.831 14.298 -6.771 1.00 90.50 473 LEU A C 1
ATOM 3532 O O . LEU A 1 473 ? 9.673 15.169 -6.547 1.00 90.50 473 LEU A O 1
ATOM 3536 N N . LEU A 1 474 ? 8.302 14.106 -7.982 1.00 89.56 474 LEU A N 1
ATOM 3537 C CA . LEU A 1 474 ? 8.612 14.943 -9.146 1.00 89.56 474 LEU A CA 1
ATOM 3538 C C . LEU A 1 474 ? 7.363 15.677 -9.632 1.00 89.56 474 LEU A C 1
ATOM 3540 O O . LEU A 1 474 ? 6.392 15.053 -10.069 1.00 89.56 474 LEU A O 1
ATOM 3544 N N . ASN A 1 475 ? 7.466 17.007 -9.631 1.00 86.56 475 ASN A N 1
ATOM 3545 C CA . ASN A 1 475 ? 6.392 17.945 -9.930 1.00 86.56 475 ASN A CA 1
ATOM 3546 C C . ASN A 1 475 ? 6.686 18.775 -11.188 1.00 86.56 475 ASN A C 1
ATOM 3548 O O . ASN A 1 475 ? 7.815 19.221 -11.436 1.00 86.56 475 ASN A O 1
ATOM 3552 N N . GLY A 1 476 ? 5.628 19.051 -11.948 1.00 83.50 476 GLY A N 1
ATOM 3553 C CA . GLY A 1 476 ? 5.631 19.930 -13.114 1.00 83.50 476 GLY A CA 1
ATOM 3554 C C . GLY A 1 476 ? 4.215 20.217 -13.603 1.00 83.50 476 GLY A C 1
ATOM 3555 O O . GLY A 1 476 ? 3.270 19.536 -13.214 1.00 83.50 476 GLY A O 1
ATOM 3556 N N . ALA A 1 477 ? 4.066 21.223 -14.467 1.00 82.25 477 ALA A N 1
ATOM 3557 C CA . ALA A 1 477 ? 2.775 21.528 -15.091 1.00 82.25 477 ALA A CA 1
ATOM 3558 C C . ALA A 1 477 ? 2.326 20.430 -16.077 1.00 82.25 477 ALA A C 1
ATOM 3560 O O . ALA A 1 477 ? 1.135 20.178 -16.227 1.00 82.25 477 ALA A O 1
ATOM 3561 N N . THR A 1 478 ? 3.285 19.780 -16.742 1.00 82.19 478 THR A N 1
ATOM 3562 C CA . THR A 1 478 ? 3.093 18.692 -17.711 1.00 82.19 478 THR A CA 1
ATOM 3563 C C . THR A 1 478 ? 4.196 17.638 -17.555 1.00 82.19 478 THR A C 1
ATOM 3565 O O . THR A 1 478 ? 5.218 17.918 -16.921 1.00 82.19 478 THR A O 1
ATOM 3568 N N . ALA A 1 479 ? 4.033 16.464 -18.176 1.00 78.31 479 ALA A N 1
ATOM 3569 C CA . ALA A 1 479 ? 5.023 15.377 -18.168 1.00 78.31 479 ALA A CA 1
ATOM 3570 C C . ALA A 1 479 ? 6.387 15.771 -18.769 1.00 78.31 479 ALA A C 1
ATOM 3572 O O . ALA A 1 479 ? 7.401 15.148 -18.455 1.00 78.31 479 ALA A O 1
ATOM 3573 N N . ASP A 1 480 ? 6.406 16.808 -19.611 1.00 81.75 480 ASP A N 1
ATOM 3574 C CA . ASP A 1 480 ? 7.599 17.302 -20.307 1.00 81.75 480 ASP A CA 1
ATOM 3575 C C . ASP A 1 480 ? 8.202 18.546 -19.632 1.00 81.75 480 ASP A C 1
ATOM 3577 O O . ASP A 1 480 ? 9.240 19.049 -20.049 1.00 81.75 480 ASP A O 1
ATOM 3581 N N . SER A 1 481 ? 7.575 19.055 -18.565 1.00 86.06 481 SER A N 1
ATOM 3582 C CA . SER A 1 481 ? 7.973 20.297 -17.893 1.00 86.06 481 SER A CA 1
ATOM 3583 C C . SER A 1 481 ? 8.187 20.105 -16.386 1.00 86.06 481 SER A C 1
ATOM 3585 O O . SER A 1 481 ? 7.780 20.956 -15.581 1.00 86.06 481 SER A O 1
ATOM 3587 N N . LEU A 1 482 ? 8.764 18.972 -15.973 1.00 89.44 482 LEU A N 1
ATOM 3588 C CA . LEU A 1 482 ? 9.070 18.726 -14.561 1.00 89.44 482 LEU A CA 1
ATOM 3589 C C . LEU A 1 482 ? 10.270 19.576 -14.169 1.00 89.44 482 LEU A C 1
ATOM 3591 O O . LEU A 1 482 ? 11.339 19.454 -14.748 1.00 89.44 482 LEU A O 1
ATOM 3595 N N . THR A 1 483 ? 10.113 20.453 -13.190 1.00 90.12 483 THR A N 1
ATOM 3596 C CA . THR A 1 483 ? 11.192 21.357 -12.749 1.00 90.12 483 THR A CA 1
ATOM 3597 C C . THR A 1 483 ? 11.440 21.254 -11.253 1.00 90.12 483 THR A C 1
ATOM 3599 O O . THR A 1 483 ? 12.460 21.740 -10.758 1.00 90.12 483 THR A O 1
ATOM 3602 N N . ALA A 1 484 ? 10.540 20.598 -10.515 1.00 89.69 484 ALA A N 1
ATOM 3603 C CA . ALA A 1 484 ? 10.596 20.477 -9.071 1.00 89.69 484 ALA A CA 1
ATOM 3604 C C . ALA A 1 484 ? 10.745 19.038 -8.602 1.00 89.69 484 ALA A C 1
ATOM 3606 O O . ALA A 1 484 ? 10.080 18.127 -9.088 1.00 89.69 484 ALA A O 1
ATOM 3607 N N . VAL A 1 485 ? 11.646 18.874 -7.633 1.00 91.62 485 VAL A N 1
ATOM 3608 C CA . VAL A 1 485 ? 11.789 17.653 -6.854 1.00 91.62 485 VAL A CA 1
ATOM 3609 C C . VAL A 1 485 ? 11.509 18.002 -5.405 1.00 91.62 485 VAL A C 1
ATOM 3611 O O . VAL A 1 485 ? 12.141 18.897 -4.838 1.00 91.62 485 VAL A O 1
ATOM 3614 N N . GLU A 1 486 ? 10.576 17.285 -4.809 1.00 90.94 486 GLU A N 1
ATOM 3615 C CA . GLU A 1 486 ? 10.188 17.424 -3.414 1.00 90.94 486 GLU A CA 1
ATOM 3616 C C . GLU A 1 486 ? 10.541 16.159 -2.639 1.00 90.94 486 GLU A C 1
ATOM 3618 O O . GLU A 1 486 ? 10.687 15.078 -3.211 1.00 90.94 486 GLU A O 1
ATOM 3623 N N . ARG A 1 487 ? 10.718 16.287 -1.325 1.00 90.00 487 ARG A N 1
ATOM 3624 C CA . ARG A 1 487 ? 10.913 15.144 -0.437 1.00 90.00 487 ARG A CA 1
ATOM 3625 C C . ARG A 1 487 ? 10.055 15.275 0.808 1.00 90.00 487 ARG A C 1
ATOM 3627 O O . ARG A 1 487 ? 10.103 16.308 1.478 1.00 90.00 487 ARG A O 1
ATOM 3634 N N . THR A 1 488 ? 9.358 14.200 1.145 1.00 87.00 488 THR A N 1
ATOM 3635 C CA . THR A 1 488 ? 8.593 14.090 2.382 1.00 87.00 488 THR A CA 1
ATOM 3636 C C . THR A 1 488 ? 9.525 13.959 3.571 1.00 87.00 488 THR A C 1
ATOM 3638 O O . THR A 1 488 ? 10.611 13.371 3.491 1.00 87.00 488 THR A O 1
ATOM 3641 N N . GLN A 1 489 ? 9.136 14.547 4.691 1.00 81.00 489 GLN A N 1
ATOM 3642 C CA . GLN A 1 489 ? 9.869 14.427 5.940 1.00 81.00 489 GLN A CA 1
ATOM 3643 C C . GLN A 1 489 ? 8.869 14.339 7.083 1.00 81.00 489 GLN A C 1
ATOM 3645 O O . GLN A 1 489 ? 7.856 15.036 7.094 1.00 81.00 489 GLN A O 1
ATOM 3650 N N . TRP A 1 490 ? 9.195 13.514 8.078 1.00 77.12 490 TRP A N 1
ATOM 3651 C CA . TRP A 1 490 ? 8.524 13.584 9.370 1.00 77.12 490 TRP A CA 1
ATOM 3652 C C . TRP A 1 490 ? 8.617 15.007 9.890 1.00 77.12 490 TRP A C 1
ATOM 3654 O O . TRP A 1 490 ? 9.711 15.539 9.867 1.00 77.12 490 TRP A O 1
ATOM 3664 N N . GLY A 1 491 ? 7.550 15.631 10.367 1.00 75.81 491 GLY A N 1
ATOM 3665 C CA . GLY A 1 491 ? 7.626 17.002 10.851 1.00 75.81 491 GLY A CA 1
ATOM 3666 C C . GLY A 1 491 ? 6.298 17.631 11.193 1.00 75.81 491 GLY A C 1
ATOM 3667 O O . GLY A 1 491 ? 5.350 16.932 11.548 1.00 75.81 491 GLY A O 1
ATOM 3668 N N . THR A 1 492 ? 6.279 18.962 11.169 1.00 69.31 492 THR A N 1
ATOM 3669 C CA . THR A 1 492 ? 5.050 19.744 11.295 1.00 69.31 492 THR A CA 1
ATOM 3670 C C . THR A 1 492 ? 4.843 20.612 10.056 1.00 69.31 492 THR A C 1
ATOM 3672 O O . THR A 1 492 ? 5.746 21.339 9.623 1.00 69.31 492 THR A O 1
ATOM 3675 N N . ASN A 1 493 ? 3.644 20.540 9.480 1.00 78.62 493 ASN A 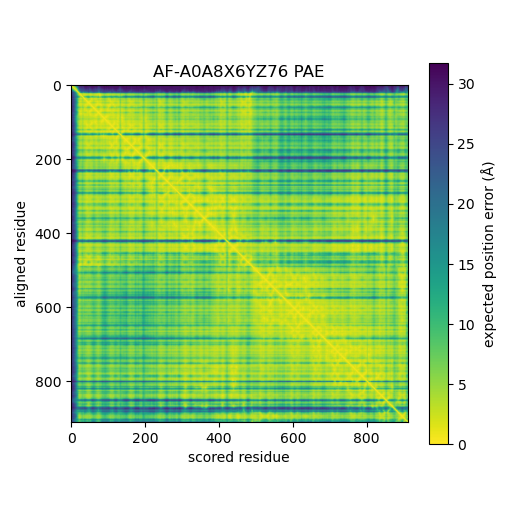N 1
ATOM 3676 C CA . ASN A 1 493 ? 3.119 21.504 8.521 1.00 78.62 493 ASN A CA 1
ATOM 3677 C C . ASN A 1 493 ? 2.240 22.540 9.256 1.00 78.62 493 ASN A C 1
ATOM 3679 O O . ASN A 1 493 ? 2.166 22.593 10.489 1.00 78.62 493 ASN A O 1
ATOM 3683 N N . THR A 1 494 ? 1.576 23.408 8.497 1.00 85.56 494 THR A N 1
ATOM 3684 C CA . THR A 1 494 ? 0.652 24.415 9.036 1.00 85.56 494 THR A CA 1
ATOM 3685 C C . THR A 1 494 ? -0.545 23.796 9.778 1.00 85.56 494 THR A C 1
ATOM 3687 O O . THR A 1 494 ? -0.872 24.254 10.872 1.00 85.56 494 THR A O 1
ATOM 3690 N N . PHE A 1 495 ? -1.154 22.739 9.243 1.00 86.38 495 PHE A N 1
ATOM 3691 C CA . PHE A 1 495 ? -2.217 21.958 9.875 1.00 86.38 495 PHE A CA 1
ATOM 3692 C C . PHE A 1 495 ? -1.750 21.319 11.190 1.00 86.38 495 PHE A C 1
ATOM 3694 O O . PHE A 1 495 ? -2.379 21.577 12.216 1.00 86.38 495 PHE A O 1
ATOM 3701 N N . GLU A 1 496 ? -0.634 20.577 11.254 1.00 83.75 496 GLU A N 1
ATOM 3702 C CA . GLU A 1 496 ? -0.219 20.001 12.550 1.00 83.75 496 GLU A CA 1
ATOM 3703 C C . GLU A 1 496 ? 0.276 21.059 13.528 1.00 83.75 496 GLU A C 1
ATOM 3705 O O . GLU A 1 496 ? 0.154 20.858 14.734 1.00 83.75 496 GLU A O 1
ATOM 3710 N N . ASN A 1 497 ? 0.804 22.196 13.070 1.00 85.31 497 ASN A N 1
ATOM 3711 C CA . ASN A 1 497 ? 1.067 23.321 13.967 1.00 85.31 497 ASN A CA 1
ATOM 3712 C C . ASN A 1 497 ? -0.240 23.811 14.609 1.00 85.31 497 ASN A C 1
ATOM 3714 O O . ASN A 1 497 ? -0.275 24.001 15.826 1.00 85.31 497 ASN A O 1
ATOM 3718 N N . SER A 1 498 ? -1.326 23.933 13.840 1.00 88.50 498 SER A N 1
ATOM 3719 C CA . SER A 1 498 ? -2.657 24.234 14.379 1.00 88.50 498 SER A CA 1
ATOM 3720 C C . SER A 1 498 ? -3.157 23.162 15.356 1.00 88.50 498 SER A C 1
ATOM 3722 O O . SER A 1 498 ? -3.595 23.499 16.457 1.00 88.50 498 SER A O 1
ATOM 3724 N N . VAL A 1 499 ? -3.020 21.873 15.030 1.00 87.50 499 VAL A N 1
ATOM 3725 C CA . VAL A 1 499 ? -3.404 20.773 15.937 1.00 87.50 499 VAL A CA 1
ATOM 3726 C C . VAL A 1 499 ? -2.554 20.769 17.214 1.00 87.50 499 VAL A C 1
ATOM 3728 O O . VAL A 1 499 ? -3.074 20.565 18.308 1.00 87.50 499 VAL A O 1
ATOM 3731 N N . ASN A 1 500 ? -1.253 21.047 17.120 1.00 85.25 500 ASN A N 1
ATOM 3732 C CA . ASN A 1 500 ? -0.363 21.156 18.278 1.00 85.25 500 ASN A CA 1
ATOM 3733 C C . ASN A 1 500 ? -0.721 22.359 19.165 1.00 85.25 500 ASN A C 1
ATOM 3735 O O . ASN A 1 500 ? -0.655 22.251 20.392 1.00 85.25 500 ASN A O 1
ATOM 3739 N N . MET A 1 501 ? -1.148 23.483 18.578 1.00 86.19 501 MET A N 1
ATOM 3740 C CA . MET A 1 501 ? -1.685 24.613 19.343 1.00 86.19 501 MET A CA 1
ATOM 3741 C C . MET A 1 501 ? -2.954 24.216 20.105 1.00 86.19 501 MET A C 1
ATOM 3743 O O . MET A 1 501 ? -3.057 24.539 21.288 1.00 86.19 501 MET A O 1
ATOM 3747 N N . LEU A 1 502 ? -3.871 23.459 19.491 1.00 86.50 502 LEU A N 1
ATOM 3748 C CA . LEU A 1 502 ? -5.037 22.900 20.189 1.00 86.50 502 LEU A CA 1
ATOM 3749 C C . LEU A 1 502 ? -4.631 21.935 21.308 1.00 86.50 502 LEU A C 1
ATOM 3751 O O . LEU A 1 502 ? -5.101 22.067 22.435 1.00 86.50 502 LEU A O 1
ATOM 3755 N N . SER A 1 503 ? -3.699 21.021 21.028 1.00 84.81 503 SER A N 1
ATOM 3756 C CA . SER A 1 503 ? -3.170 20.052 22.000 1.00 84.81 503 SER A CA 1
ATOM 3757 C C . SER A 1 503 ? -2.593 20.745 23.237 1.00 84.81 503 SER A C 1
ATOM 3759 O O . SER A 1 503 ? -2.790 20.284 24.358 1.00 84.81 503 SER A O 1
ATOM 3761 N N . SER A 1 504 ? -1.950 21.908 23.066 1.00 84.69 504 SER A N 1
ATOM 3762 C CA . SER A 1 504 ? -1.395 22.690 24.179 1.00 84.69 504 SER A CA 1
ATOM 3763 C C . SER A 1 504 ? -2.447 23.243 25.152 1.00 84.69 504 SER A C 1
ATOM 3765 O O . SER A 1 504 ? -2.116 23.554 26.298 1.00 84.69 504 SER A O 1
ATOM 3767 N N . GLN A 1 505 ? -3.712 23.332 24.725 1.00 84.25 505 GLN A N 1
ATOM 3768 C CA . GLN A 1 505 ? -4.843 23.716 25.575 1.00 84.25 505 GLN A CA 1
ATOM 3769 C C . GLN A 1 505 ? -5.382 22.532 26.392 1.00 84.25 505 GLN A C 1
ATOM 3771 O O . GLN A 1 505 ? -6.092 22.729 27.378 1.00 84.25 505 GLN A O 1
ATOM 3776 N N . VAL A 1 506 ? -5.017 21.301 26.023 1.00 83.00 506 VAL A N 1
ATOM 3777 C CA . VAL A 1 506 ? -5.408 20.074 26.714 1.00 83.00 506 VAL A CA 1
ATOM 3778 C C . VAL A 1 506 ? -4.315 19.657 27.690 1.00 83.00 506 VAL A C 1
ATOM 3780 O O . VAL A 1 506 ? -3.140 19.501 27.353 1.00 83.00 506 VAL A O 1
ATOM 3783 N N . LYS A 1 507 ? -4.702 19.423 28.945 1.00 77.69 507 LYS A N 1
ATOM 3784 C CA . LYS A 1 507 ? -3.772 18.920 29.957 1.00 77.69 507 LYS A CA 1
ATOM 3785 C C . LYS A 1 507 ? -3.231 17.554 29.513 1.00 77.69 507 LYS A C 1
ATOM 3787 O O . LYS A 1 507 ? -4.002 16.622 29.327 1.00 77.69 507 LYS A O 1
ATOM 3792 N N . SER A 1 508 ? -1.908 17.435 29.390 1.00 73.56 508 SER A N 1
ATOM 3793 C CA . SER A 1 508 ? -1.225 16.216 28.915 1.00 73.56 508 SER A CA 1
ATOM 3794 C C . SER A 1 508 ? -1.457 15.860 27.436 1.00 73.56 508 SER A C 1
ATOM 3796 O O . SER A 1 508 ? -1.221 14.712 27.064 1.00 73.56 508 SER A O 1
ATOM 3798 N N . GLY A 1 509 ? -1.884 16.824 26.610 1.00 83.38 509 GLY A N 1
ATOM 3799 C CA . GLY A 1 509 ? -2.009 16.675 25.158 1.00 83.38 509 GLY A CA 1
ATOM 3800 C C . GLY A 1 509 ? -3.063 15.661 24.703 1.00 83.38 509 GLY A C 1
ATOM 3801 O O . GLY A 1 509 ? -3.877 15.164 25.490 1.00 83.38 509 GLY A O 1
ATOM 3802 N N . PHE A 1 510 ? -3.041 15.354 23.406 1.00 86.25 510 PHE A N 1
ATOM 3803 C CA . PHE A 1 510 ? -3.900 14.341 22.793 1.00 86.25 510 PHE A CA 1
ATOM 3804 C C . PHE A 1 510 ? -3.251 12.956 22.867 1.00 86.25 510 PHE A C 1
ATOM 3806 O O . PHE A 1 510 ? -2.216 12.698 22.263 1.00 86.25 510 PHE A O 1
ATOM 3813 N N . GLN A 1 511 ? -3.871 12.040 23.603 1.00 81.12 511 GLN A N 1
ATOM 3814 C CA . GLN A 1 511 ? -3.347 10.694 23.859 1.00 81.12 511 GLN A CA 1
ATOM 3815 C C . GLN A 1 511 ? -3.760 9.684 22.785 1.00 81.12 511 GLN A C 1
ATOM 3817 O O . GLN A 1 511 ? -3.079 8.673 22.600 1.00 81.12 511 GLN A O 1
ATOM 3822 N N . PHE A 1 512 ? -4.864 9.950 22.091 1.00 87.25 512 PHE A N 1
ATOM 3823 C CA . PHE A 1 512 ? -5.400 9.111 21.031 1.00 87.25 512 PHE A CA 1
ATOM 3824 C C . PHE A 1 512 ? -5.927 9.988 19.895 1.00 87.25 512 PHE A C 1
ATOM 3826 O O . PHE A 1 512 ? -6.443 11.082 20.131 1.00 87.25 512 PHE A O 1
ATOM 3833 N N . LEU A 1 513 ? -5.754 9.498 18.672 1.00 90.62 513 LEU A N 1
ATOM 3834 C CA . LEU A 1 513 ? -6.245 10.108 17.447 1.00 90.62 513 LEU A CA 1
ATOM 3835 C C . LEU A 1 513 ? -6.987 9.025 16.658 1.00 90.62 513 LEU A C 1
ATOM 3837 O O . LEU A 1 513 ? -6.492 7.900 16.561 1.00 90.62 513 LEU A O 1
ATOM 3841 N N . ALA A 1 514 ? -8.140 9.377 16.102 1.00 91.88 514 ALA A N 1
ATOM 3842 C CA . ALA A 1 514 ? -8.906 8.556 15.173 1.00 91.88 514 ALA A CA 1
ATOM 3843 C C . ALA A 1 514 ? -9.170 9.341 13.887 1.00 91.88 514 ALA A C 1
ATOM 3845 O O . ALA A 1 514 ? -9.483 10.532 13.943 1.00 91.88 514 ALA A O 1
ATOM 3846 N N . ASP A 1 515 ? -9.054 8.663 12.749 1.00 93.62 515 ASP A N 1
ATOM 3847 C CA . ASP A 1 515 ? -9.471 9.186 11.450 1.00 93.62 515 ASP A CA 1
ATOM 3848 C C . ASP A 1 515 ? -10.897 8.734 11.154 1.00 93.62 515 ASP A C 1
ATOM 3850 O O . ASP A 1 515 ? -11.232 7.558 11.310 1.00 93.62 515 ASP A O 1
ATOM 3854 N N . PHE A 1 516 ? -11.725 9.672 10.718 1.00 95.56 516 PHE A N 1
ATOM 3855 C CA . PHE A 1 516 ? -13.054 9.409 10.202 1.00 95.56 516 PHE A CA 1
ATOM 3856 C C . PHE A 1 516 ? -13.071 9.808 8.723 1.00 95.56 516 PHE A C 1
ATOM 3858 O O . PHE A 1 516 ? -13.132 11.004 8.407 1.00 95.56 516 PHE A O 1
ATOM 3865 N N . PRO A 1 517 ? -12.981 8.828 7.807 1.00 94.06 517 PRO A N 1
ATOM 3866 C CA . PRO A 1 517 ? -12.884 9.105 6.386 1.00 94.06 517 PRO A CA 1
ATOM 3867 C C . PRO A 1 517 ? -14.205 9.626 5.839 1.00 94.06 517 PRO A C 1
ATOM 3869 O O . PRO A 1 517 ? -15.280 9.329 6.356 1.00 94.06 517 PRO A O 1
ATOM 3872 N N . ARG A 1 518 ? -14.133 10.332 4.709 1.00 93.00 518 ARG A N 1
ATOM 3873 C CA . ARG A 1 518 ? -15.326 10.845 4.019 1.00 93.00 518 ARG A CA 1
ATOM 3874 C C . ARG A 1 518 ? -16.335 9.769 3.624 1.00 93.00 518 ARG A C 1
ATOM 3876 O O . ARG A 1 518 ? -17.498 10.083 3.463 1.00 93.00 518 ARG A O 1
ATOM 3883 N N . SER A 1 519 ? -15.899 8.516 3.475 1.00 91.44 519 SER A N 1
ATOM 3884 C CA . SER A 1 519 ? -16.742 7.364 3.119 1.00 91.44 519 SER A CA 1
ATOM 3885 C C . SER A 1 519 ? -17.526 6.783 4.304 1.00 91.44 519 SER A C 1
ATOM 3887 O O . SER A 1 519 ? -18.083 5.681 4.212 1.00 91.44 519 SER A O 1
ATOM 3889 N N . LEU A 1 520 ? -17.505 7.462 5.452 1.00 93.56 520 LEU A N 1
ATOM 3890 C CA . LEU A 1 520 ? -18.285 7.098 6.620 1.00 93.56 520 LEU A CA 1
ATOM 3891 C C . LEU A 1 520 ? -19.740 7.544 6.430 1.00 93.56 520 LEU A C 1
ATOM 3893 O O . LEU A 1 520 ? -20.006 8.721 6.215 1.00 93.56 520 LEU A O 1
ATOM 3897 N N . ASN A 1 521 ? -20.688 6.618 6.591 1.00 93.44 521 ASN A N 1
ATOM 3898 C CA . ASN A 1 521 ? -22.119 6.868 6.353 1.00 93.44 521 ASN A CA 1
ATOM 3899 C C . ASN A 1 521 ? -22.714 8.006 7.204 1.00 93.44 521 ASN A C 1
ATOM 3901 O O . ASN A 1 521 ? -23.773 8.528 6.875 1.00 93.44 521 ASN A O 1
ATOM 3905 N N . ALA A 1 522 ? -22.052 8.392 8.296 1.00 95.75 522 ALA A N 1
ATOM 3906 C CA . ALA A 1 522 ? -22.463 9.510 9.137 1.00 95.75 522 ALA A CA 1
ATOM 3907 C C . ALA A 1 522 ? -22.292 10.889 8.469 1.00 95.75 522 ALA A C 1
ATOM 3909 O O . ALA A 1 522 ? -22.845 11.871 8.968 1.00 95.75 522 ALA A O 1
ATOM 3910 N N . PHE A 1 523 ? -21.515 10.979 7.386 1.00 97.19 523 PHE A N 1
ATOM 3911 C CA . PHE A 1 523 ? -21.159 12.226 6.704 1.00 97.19 523 PHE A CA 1
ATOM 3912 C C . PHE A 1 523 ? -21.878 12.359 5.366 1.00 97.19 523 PHE A C 1
ATOM 3914 O O . PHE A 1 523 ? -22.243 11.351 4.755 1.00 97.19 523 PHE A O 1
ATOM 3921 N N . ASP A 1 524 ? -22.054 13.592 4.896 1.00 95.69 524 ASP A N 1
ATOM 3922 C CA . ASP A 1 524 ? -22.614 13.850 3.570 1.00 95.69 524 ASP A CA 1
ATOM 3923 C C . ASP A 1 524 ? -21.733 13.203 2.487 1.00 95.69 524 ASP A C 1
ATOM 3925 O O . ASP A 1 524 ? -20.513 13.372 2.452 1.00 95.69 524 ASP A O 1
ATOM 3929 N N . GLN A 1 525 ? -22.365 12.393 1.637 1.00 92.94 525 GLN A N 1
ATOM 3930 C CA . GLN A 1 525 ? -21.726 11.696 0.516 1.00 92.94 525 GLN A CA 1
ATOM 3931 C C . GLN A 1 525 ? -21.939 12.435 -0.815 1.00 92.94 525 GLN A C 1
ATOM 3933 O O . GLN A 1 525 ? -21.442 12.000 -1.856 1.00 92.94 525 GLN A O 1
ATOM 3938 N N . THR A 1 526 ? -22.692 13.537 -0.799 1.00 91.75 526 THR A N 1
ATOM 3939 C CA . THR A 1 526 ? -22.989 14.371 -1.962 1.00 91.75 526 THR A CA 1
ATOM 3940 C C . THR A 1 526 ? -21.734 15.116 -2.390 1.00 91.75 526 THR A C 1
ATOM 3942 O O . THR A 1 526 ? -21.124 15.835 -1.601 1.00 91.75 526 THR A O 1
ATOM 3945 N N . LEU A 1 527 ? -21.355 14.958 -3.659 1.00 88.75 527 LEU A N 1
ATOM 3946 C CA . LEU A 1 527 ? -20.228 15.676 -4.256 1.00 88.75 527 LEU A CA 1
ATOM 3947 C C . LEU A 1 527 ? -20.413 17.192 -4.087 1.00 88.75 527 LEU A C 1
ATOM 3949 O O . LEU A 1 527 ? -21.472 17.723 -4.421 1.00 88.75 527 LEU A O 1
ATOM 3953 N N . GLY A 1 528 ? -19.384 17.866 -3.578 1.00 89.12 528 GLY A N 1
ATOM 3954 C CA . GLY A 1 528 ? -19.418 19.286 -3.214 1.00 89.12 528 GLY A CA 1
ATOM 3955 C C . GLY A 1 528 ? -19.651 19.537 -1.720 1.00 89.12 528 GLY A C 1
ATOM 3956 O O . GLY A 1 528 ? -19.370 20.633 -1.253 1.00 89.12 528 GLY A O 1
ATOM 3957 N N . ASN A 1 529 ? -20.095 18.523 -0.968 1.00 92.25 529 ASN A N 1
ATOM 3958 C CA . ASN A 1 529 ? -20.409 18.623 0.460 1.00 92.25 529 ASN A CA 1
ATOM 3959 C C . ASN A 1 529 ? -19.730 17.534 1.311 1.00 92.25 529 ASN A C 1
ATOM 3961 O O . ASN A 1 529 ? -20.074 17.362 2.478 1.00 92.25 529 ASN A O 1
ATOM 3965 N N . ARG A 1 530 ? -18.794 16.747 0.772 1.00 94.44 530 ARG A N 1
ATOM 3966 C CA . ARG A 1 530 ? -18.146 15.687 1.563 1.00 94.44 530 ARG A CA 1
ATOM 3967 C C . ARG A 1 530 ? -17.181 16.280 2.584 1.00 94.44 530 ARG A C 1
ATOM 3969 O O . ARG A 1 530 ? -16.532 17.292 2.328 1.00 94.44 530 ARG A O 1
ATOM 3976 N N . VAL A 1 531 ? -17.015 15.599 3.716 1.00 95.94 531 VAL A N 1
ATOM 3977 C CA . VAL A 1 531 ? -16.083 15.982 4.789 1.00 95.94 531 VAL A CA 1
ATOM 3978 C C . VAL A 1 531 ? -15.373 14.753 5.353 1.00 95.94 531 VAL A C 1
ATOM 3980 O O . VAL A 1 531 ? -15.952 13.674 5.417 1.00 95.94 531 VAL A O 1
ATOM 3983 N N . SER A 1 532 ? -14.122 14.903 5.781 1.00 96.25 532 SER A N 1
ATOM 3984 C CA . SER A 1 532 ? -13.436 13.941 6.650 1.00 96.25 532 SER A CA 1
ATOM 3985 C C . SER A 1 532 ? -12.977 14.630 7.927 1.00 96.25 532 SER A C 1
ATOM 3987 O O . SER A 1 532 ? -12.626 15.814 7.918 1.00 96.25 532 SER A O 1
ATOM 3989 N N . LEU A 1 533 ? -12.945 13.886 9.030 1.00 96.69 533 LEU A N 1
ATOM 3990 C CA . LEU A 1 533 ? -12.610 14.418 10.347 1.00 96.69 533 LEU A CA 1
ATOM 3991 C C . LEU A 1 533 ? -11.462 13.633 10.982 1.00 96.69 533 LEU A C 1
ATOM 3993 O O . LEU A 1 533 ? -11.314 12.434 10.777 1.00 96.69 533 LEU A O 1
ATOM 3997 N N . VAL A 1 534 ? -10.683 14.306 11.820 1.00 95.50 534 VAL A N 1
ATOM 3998 C CA . VAL A 1 534 ? -9.827 13.679 12.828 1.00 95.50 534 VAL A CA 1
ATOM 3999 C C . VAL A 1 534 ? -10.427 13.974 14.196 1.00 95.50 534 VAL A C 1
ATOM 4001 O O . VAL A 1 534 ? -10.716 15.124 14.528 1.00 95.50 534 VAL A O 1
ATOM 4004 N N . CYS A 1 535 ? -10.598 12.935 15.007 1.00 95.56 535 CYS A N 1
ATOM 4005 C CA . CYS A 1 535 ? -10.979 13.064 16.405 1.00 95.56 535 CYS A CA 1
ATOM 4006 C C . CYS A 1 535 ? -9.753 12.873 17.291 1.00 95.56 535 CYS A C 1
ATOM 4008 O O . CYS A 1 535 ? -9.093 11.836 17.239 1.00 95.56 535 CYS A O 1
ATOM 4010 N N . ALA A 1 536 ? -9.454 13.873 18.112 1.00 94.31 536 ALA A N 1
ATOM 4011 C CA . ALA A 1 536 ? -8.344 13.849 19.046 1.00 94.31 536 ALA A CA 1
ATOM 4012 C C . ALA A 1 536 ? -8.858 13.834 20.484 1.00 94.31 536 ALA A C 1
ATOM 4014 O O . ALA A 1 536 ? -9.584 14.734 20.903 1.00 94.31 536 ALA A O 1
ATOM 4015 N N . THR A 1 537 ? -8.472 12.830 21.270 1.00 93.38 537 THR A N 1
ATOM 4016 C CA . THR A 1 537 ? -8.916 12.699 22.663 1.00 93.38 537 THR A CA 1
ATOM 4017 C C . THR A 1 537 ? -7.750 12.804 23.632 1.00 93.38 537 THR A C 1
ATOM 4019 O O . THR A 1 537 ? -6.629 12.370 23.357 1.00 93.38 537 THR A O 1
ATOM 4022 N N . GLY A 1 538 ? -8.002 13.400 24.794 1.00 91.31 538 GLY A N 1
ATOM 4023 C CA . GLY A 1 538 ? -6.995 13.608 25.829 1.00 91.31 538 GLY A CA 1
ATOM 4024 C C . GLY A 1 538 ? -7.584 13.551 27.232 1.00 91.31 538 GLY A C 1
ATOM 4025 O O . GLY A 1 538 ? -8.626 12.942 27.481 1.00 91.31 538 GLY A O 1
ATOM 4026 N N . TYR A 1 539 ? -6.907 14.177 28.192 1.00 91.25 539 TYR A N 1
ATOM 4027 C CA . TYR A 1 539 ? -7.428 14.250 29.554 1.00 91.25 539 TYR A CA 1
ATOM 4028 C C . TYR A 1 539 ? -8.605 15.232 29.618 1.00 91.25 539 TYR A C 1
ATOM 4030 O O . TYR A 1 539 ? -8.397 16.444 29.567 1.00 91.25 539 TYR A O 1
ATOM 4038 N N . ARG A 1 540 ? -9.824 14.696 29.772 1.00 94.44 540 ARG A N 1
ATOM 4039 C CA . ARG A 1 540 ? -11.094 15.436 29.920 1.00 94.44 540 ARG A CA 1
ATOM 4040 C C . ARG A 1 540 ? -11.424 16.352 28.741 1.00 94.44 540 ARG A C 1
ATOM 4042 O O . ARG A 1 540 ? -12.110 17.360 28.903 1.00 94.44 540 ARG A O 1
ATOM 4049 N N . ALA A 1 541 ? -10.898 16.013 27.570 1.00 94.69 541 ALA A N 1
ATOM 4050 C CA . ALA A 1 541 ? -11.032 16.818 26.372 1.00 94.69 541 ALA A CA 1
ATOM 4051 C C . ALA A 1 541 ? -11.186 15.940 25.133 1.00 94.69 541 ALA A C 1
ATOM 4053 O O . ALA A 1 541 ? -10.564 14.875 25.028 1.00 94.69 541 ALA A O 1
ATOM 4054 N N . VAL A 1 542 ? -11.987 16.431 24.194 1.00 96.50 542 VAL A N 1
ATOM 4055 C CA . VAL A 1 542 ? -12.216 15.845 22.873 1.00 96.50 542 VAL A CA 1
ATOM 4056 C C . VAL A 1 542 ? -12.167 16.981 21.862 1.00 96.50 542 VAL A C 1
ATOM 4058 O O . VAL A 1 542 ? -12.832 17.993 22.057 1.00 96.50 542 VAL A O 1
ATOM 4061 N N . ALA A 1 543 ? -11.397 16.829 20.793 1.00 95.81 543 ALA A N 1
ATOM 4062 C CA . ALA A 1 543 ? -11.400 17.749 19.669 1.00 95.81 543 ALA A CA 1
ATOM 4063 C C . ALA A 1 543 ? -11.882 17.032 18.409 1.00 95.81 543 ALA A C 1
ATOM 4065 O O . ALA A 1 543 ? -11.362 15.971 18.068 1.00 95.81 543 ALA A O 1
ATOM 4066 N N . LEU A 1 544 ? -12.852 17.622 17.716 1.00 96.62 544 LEU A N 1
ATOM 4067 C CA . LEU A 1 544 ? -13.211 17.249 16.352 1.00 96.62 544 LEU A CA 1
ATOM 4068 C C . LEU A 1 544 ? -12.585 18.258 15.404 1.00 96.62 544 LEU A C 1
ATOM 4070 O O . LEU A 1 544 ? -12.759 19.461 15.582 1.00 96.62 544 LEU A O 1
ATOM 4074 N N . ILE A 1 545 ? -11.830 17.775 14.429 1.00 96.25 545 ILE A N 1
ATOM 4075 C CA . ILE A 1 545 ? -11.015 18.603 13.545 1.00 96.25 545 ILE A CA 1
ATOM 4076 C C . ILE A 1 545 ? -11.340 18.209 12.111 1.00 96.25 545 ILE A C 1
ATOM 4078 O O . ILE A 1 545 ? -11.194 17.043 11.755 1.00 96.25 545 ILE A O 1
ATOM 4082 N N . GLN A 1 546 ? -11.745 19.163 11.277 1.00 96.12 546 GLN A N 1
ATOM 4083 C CA . GLN A 1 546 ? -11.892 18.925 9.846 1.00 96.12 546 GLN A CA 1
ATOM 4084 C C . GLN A 1 546 ? -10.523 18.616 9.233 1.00 96.12 546 GLN A C 1
ATOM 4086 O O . GLN A 1 546 ? -9.606 19.433 9.295 1.00 96.12 546 GLN A O 1
ATOM 4091 N N . SER A 1 547 ? -10.370 17.421 8.664 1.00 94.44 547 SER A N 1
ATOM 4092 C CA . SER A 1 547 ? -9.119 16.962 8.045 1.00 94.44 547 SER A CA 1
ATOM 4093 C C . SER A 1 547 ? -9.134 17.073 6.520 1.00 94.44 547 SER A C 1
ATOM 4095 O O . SER A 1 547 ? -8.068 17.164 5.901 1.00 94.44 547 SER A O 1
ATOM 4097 N N . GLY A 1 548 ? -10.324 17.118 5.923 1.00 94.75 548 GLY A N 1
ATOM 4098 C CA . GLY A 1 548 ? -10.551 17.315 4.496 1.00 94.75 548 GLY A CA 1
ATOM 4099 C C . GLY A 1 548 ? -12.010 17.654 4.199 1.00 94.75 548 GLY A C 1
ATOM 4100 O O . GLY A 1 548 ? -12.886 17.412 5.031 1.00 94.75 548 GLY A O 1
ATOM 4101 N N . TYR A 1 549 ? -12.257 18.257 3.042 1.00 94.25 549 TYR A N 1
ATOM 4102 C CA . TYR A 1 549 ? -13.572 18.739 2.625 1.00 94.25 549 TYR A CA 1
ATOM 4103 C C . TYR A 1 549 ? -13.646 18.890 1.102 1.00 94.25 549 TYR A C 1
ATOM 4105 O O . TYR A 1 549 ? -12.619 19.056 0.445 1.00 94.25 549 TYR A O 1
ATOM 4113 N N . ASP A 1 550 ? -14.851 18.844 0.539 1.00 91.44 550 ASP A N 1
ATOM 4114 C CA . ASP A 1 550 ? -15.081 19.231 -0.853 1.00 91.44 550 ASP A CA 1
ATOM 4115 C C . ASP A 1 550 ? -15.098 20.759 -1.014 1.00 91.44 550 ASP A C 1
ATOM 4117 O O . ASP A 1 550 ? -15.830 21.464 -0.322 1.00 91.44 550 ASP A O 1
ATOM 4121 N N . ASP A 1 551 ? -14.320 21.252 -1.973 1.00 83.88 551 ASP A N 1
ATOM 4122 C CA . ASP A 1 551 ? -14.523 22.555 -2.615 1.00 83.88 551 ASP A CA 1
ATOM 4123 C C . ASP A 1 551 ? -14.865 22.311 -4.097 1.00 83.88 551 ASP A C 1
ATOM 4125 O O . ASP A 1 551 ? -15.924 21.773 -4.420 1.00 83.88 551 ASP A O 1
ATOM 4129 N N . THR A 1 552 ? -13.934 22.587 -5.021 1.00 83.44 552 THR A N 1
ATOM 4130 C CA . THR A 1 552 ? -14.043 22.099 -6.409 1.00 83.44 552 THR A CA 1
ATOM 4131 C C . THR A 1 552 ? -13.701 20.611 -6.499 1.00 83.44 552 THR A C 1
ATOM 4133 O O . THR A 1 552 ? -14.302 19.874 -7.277 1.00 83.44 552 THR A O 1
ATOM 4136 N N . TYR A 1 553 ? -12.755 20.169 -5.680 1.00 86.31 553 TYR A N 1
ATOM 4137 C CA . TYR A 1 553 ? -12.357 18.780 -5.490 1.00 86.31 553 TYR A CA 1
ATOM 4138 C C . TYR A 1 553 ? -12.311 18.508 -3.990 1.00 86.31 553 TYR A C 1
ATOM 4140 O O . TYR A 1 553 ? -12.310 19.444 -3.187 1.00 86.31 553 TYR A O 1
ATOM 4148 N N . PHE A 1 554 ? -12.222 17.239 -3.607 1.00 89.75 554 PHE A N 1
ATOM 4149 C CA . PHE A 1 554 ? -11.909 16.917 -2.225 1.00 89.75 554 PHE A CA 1
ATOM 4150 C C . PHE A 1 554 ? -10.473 17.345 -1.894 1.00 89.75 554 PHE A C 1
ATOM 4152 O O . PHE A 1 554 ? -9.514 16.786 -2.432 1.00 89.75 554 PHE A O 1
ATOM 4159 N N . GLU A 1 555 ? -10.324 18.315 -0.998 1.00 90.06 555 GLU A N 1
ATOM 4160 C CA . GLU A 1 555 ? -9.047 18.840 -0.529 1.00 90.06 555 GLU A CA 1
ATOM 4161 C C . GLU A 1 555 ? -8.760 18.432 0.916 1.00 90.06 555 GLU A C 1
ATOM 4163 O O . GLU A 1 555 ? -9.644 18.225 1.746 1.00 90.06 555 GLU A O 1
ATOM 4168 N N . ALA A 1 556 ? -7.472 18.365 1.238 1.00 91.56 556 ALA A N 1
ATOM 4169 C CA . ALA A 1 556 ? -7.006 18.211 2.604 1.00 91.56 556 ALA A CA 1
ATOM 4170 C C . ALA A 1 556 ? -6.946 19.574 3.312 1.00 91.56 556 ALA A C 1
ATOM 4172 O O . ALA A 1 556 ? -6.416 20.541 2.762 1.00 91.56 556 ALA A O 1
ATOM 4173 N N . GLN A 1 557 ? -7.400 19.638 4.567 1.00 92.19 557 GLN A N 1
ATOM 4174 C CA . GLN A 1 557 ? -7.323 20.855 5.375 1.00 92.19 557 GLN A CA 1
ATOM 4175 C C . GLN A 1 557 ? -5.853 21.257 5.586 1.00 92.19 557 GLN A C 1
ATOM 4177 O O . GLN A 1 557 ? -5.040 20.465 6.068 1.00 92.19 557 GLN A O 1
ATOM 4182 N N . LYS A 1 558 ? -5.509 22.501 5.227 1.00 88.69 558 LYS A N 1
ATOM 4183 C CA . LYS A 1 558 ? -4.132 23.032 5.296 1.00 88.69 558 LYS A CA 1
ATOM 4184 C C . LYS A 1 558 ? -3.831 23.777 6.599 1.00 88.69 558 LYS A C 1
ATOM 4186 O O . LYS A 1 558 ? -2.671 23.872 6.988 1.00 88.69 558 LYS A O 1
ATOM 4191 N N . SER A 1 559 ? -4.843 24.326 7.266 1.00 90.12 559 SER A N 1
ATOM 4192 C CA . SER A 1 559 ? -4.717 25.046 8.540 1.00 90.12 559 SER A CA 1
ATOM 4193 C C . SER A 1 559 ? -6.032 25.024 9.312 1.00 90.12 559 SER A C 1
ATOM 4195 O O . SER A 1 559 ? -7.088 24.843 8.712 1.00 90.12 559 SER A O 1
ATOM 4197 N N . LEU A 1 560 ? -5.973 25.242 10.628 1.00 90.19 560 LEU A N 1
ATOM 4198 C CA . LEU A 1 560 ? -7.162 25.532 11.439 1.00 90.19 560 LEU A CA 1
ATOM 4199 C C . LEU A 1 560 ? -7.170 27.025 11.760 1.00 90.19 560 LEU A C 1
ATOM 4201 O O . LEU A 1 560 ? -6.279 27.515 12.459 1.00 90.19 560 LEU A O 1
ATOM 4205 N N . ASN A 1 561 ? -8.131 27.731 11.185 1.00 88.81 561 ASN A N 1
ATOM 4206 C CA . ASN A 1 561 ? -8.345 29.166 11.274 1.00 88.81 561 ASN A CA 1
ATOM 4207 C C . ASN A 1 561 ? -9.407 29.517 12.326 1.00 88.81 561 ASN A C 1
ATOM 4209 O O . ASN A 1 561 ? -9.293 30.568 12.956 1.00 88.81 561 ASN A O 1
ATOM 4213 N N . HIS A 1 562 ? -10.409 28.655 12.542 1.00 91.69 562 HIS A N 1
ATOM 4214 C CA . HIS A 1 562 ? -11.511 28.923 13.468 1.00 91.69 562 HIS A CA 1
ATOM 4215 C C . HIS A 1 562 ? -11.846 27.711 14.337 1.00 91.69 562 HIS A C 1
ATOM 4217 O O . HIS A 1 562 ? -12.503 26.763 13.907 1.00 91.69 562 HIS A O 1
ATOM 4223 N N . THR A 1 563 ? -11.469 27.804 15.611 1.00 92.31 563 THR A N 1
ATOM 4224 C CA . THR A 1 563 ? -11.811 26.801 16.620 1.00 92.31 563 THR A CA 1
ATOM 4225 C C . THR A 1 563 ? -12.948 27.283 17.516 1.00 92.31 563 THR A C 1
ATOM 4227 O O . THR A 1 563 ? -12.806 28.286 18.218 1.00 92.31 563 THR A O 1
ATOM 4230 N N . ALA A 1 564 ? -14.039 26.521 17.573 1.00 93.56 564 ALA A N 1
ATOM 4231 C CA . ALA A 1 564 ? -15.078 26.692 18.582 1.00 93.56 564 ALA A CA 1
ATOM 4232 C C . ALA A 1 564 ? -14.653 26.038 19.909 1.00 93.56 564 ALA A C 1
ATOM 4234 O O . ALA A 1 564 ? -14.247 24.874 19.950 1.00 93.56 564 ALA A O 1
ATOM 4235 N N . LEU A 1 565 ? -14.755 26.785 21.012 1.00 92.69 565 LEU A N 1
ATOM 4236 C CA . LEU A 1 565 ? -14.446 26.292 22.357 1.00 92.69 565 LEU A CA 1
ATOM 4237 C C . LEU A 1 565 ? -15.740 25.967 23.111 1.00 92.69 565 LEU A C 1
ATOM 4239 O O . LEU A 1 565 ? -16.481 26.864 23.507 1.00 92.69 565 LEU A O 1
ATOM 4243 N N . ALA A 1 566 ? -15.980 24.681 23.350 1.00 93.25 566 ALA A N 1
ATOM 4244 C CA . ALA A 1 566 ? -17.137 24.160 24.068 1.00 93.25 566 ALA A CA 1
ATOM 4245 C C . ALA A 1 566 ? -16.742 23.752 25.497 1.00 93.25 566 ALA A C 1
ATOM 4247 O O . ALA A 1 566 ? -16.392 22.600 25.753 1.00 93.25 566 ALA A O 1
ATOM 4248 N N . THR A 1 567 ? -16.758 24.697 26.444 1.00 92.94 567 THR A N 1
ATOM 4249 C CA . THR A 1 567 ? -16.275 24.483 27.830 1.00 92.94 567 THR A CA 1
ATOM 4250 C C . THR A 1 567 ? -17.273 23.814 28.776 1.00 92.94 567 THR A C 1
ATOM 4252 O O . THR A 1 567 ? -16.948 23.537 29.929 1.00 92.94 567 THR A O 1
ATOM 4255 N N . ASP A 1 568 ? -18.498 23.588 28.316 1.00 92.69 568 ASP A N 1
ATOM 4256 C CA . ASP A 1 568 ? -19.544 22.824 28.999 1.00 92.69 568 ASP A CA 1
ATOM 4257 C C . ASP A 1 568 ? -19.798 21.465 28.322 1.00 92.69 568 ASP A C 1
ATOM 4259 O O . ASP A 1 568 ? -20.809 20.815 28.584 1.00 92.69 568 ASP A O 1
ATOM 4263 N N . ALA A 1 569 ? -18.873 21.041 27.453 1.00 94.12 569 ALA A N 1
ATOM 4264 C CA . ALA A 1 569 ? -18.973 19.857 26.611 1.00 94.12 569 ALA A CA 1
ATOM 4265 C C . ALA A 1 569 ? -20.255 19.821 25.755 1.00 94.12 569 ALA A C 1
ATOM 4267 O O . ALA A 1 569 ? -20.831 18.751 25.538 1.00 94.12 569 ALA A O 1
ATOM 4268 N N . SER A 1 570 ? -20.695 20.985 25.263 1.00 94.88 570 SER A N 1
ATOM 4269 C CA . SER A 1 570 ? -21.880 21.125 24.417 1.00 94.88 570 SER A CA 1
ATOM 4270 C C . SER A 1 570 ? -21.674 22.050 23.219 1.00 94.88 570 SER A C 1
ATOM 4272 O O . SER A 1 570 ? -20.814 22.926 23.217 1.00 94.88 570 SER A O 1
ATOM 4274 N N . THR A 1 57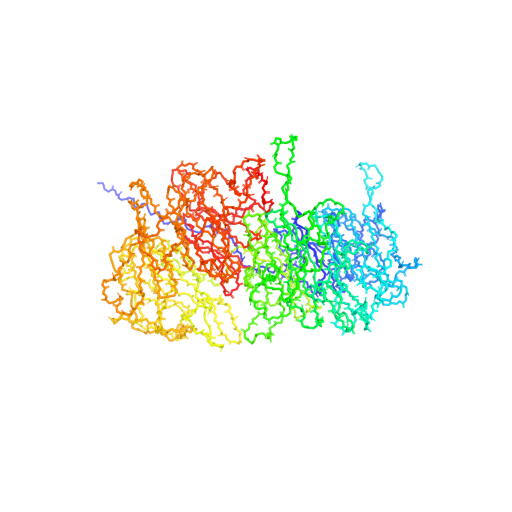1 ? -22.523 21.900 22.207 1.00 92.94 571 THR A N 1
ATOM 4275 C CA . THR A 1 571 ? -22.619 22.812 21.058 1.00 92.94 571 THR A CA 1
ATOM 4276 C C . THR A 1 571 ? -23.578 23.987 21.319 1.00 92.94 571 THR A C 1
ATOM 4278 O O . THR A 1 571 ? -23.776 24.819 20.436 1.00 92.94 571 THR A O 1
ATOM 4281 N N . ARG A 1 572 ? -24.174 24.082 22.524 1.00 88.00 572 ARG A N 1
ATOM 4282 C CA . ARG A 1 572 ? -25.267 25.022 22.885 1.00 88.00 572 ARG A CA 1
ATOM 4283 C C . ARG A 1 572 ? -24.885 26.490 22.799 1.00 88.00 572 ARG A C 1
ATOM 4285 O O . ARG A 1 572 ? -25.749 27.337 22.588 1.00 88.00 572 ARG A O 1
ATOM 4292 N N . ASN A 1 573 ? -23.598 26.789 22.931 1.00 81.25 573 ASN A N 1
ATOM 4293 C CA . ASN A 1 573 ? -23.073 28.146 22.800 1.00 81.25 573 ASN A CA 1
ATOM 4294 C C . ASN A 1 573 ? -22.885 28.576 21.330 1.00 81.25 573 ASN A C 1
ATOM 4296 O O . ASN A 1 573 ? -22.372 29.665 21.077 1.00 81.25 573 ASN A O 1
ATOM 4300 N N . GLY A 1 574 ? -23.350 27.755 20.379 1.00 76.25 574 GLY A N 1
ATOM 4301 C CA . GLY A 1 574 ? -23.271 27.993 18.944 1.00 76.25 574 GLY A CA 1
ATOM 4302 C C . GLY A 1 574 ? -21.951 27.519 18.338 1.00 76.25 574 GLY A C 1
ATOM 4303 O O . GLY A 1 574 ? -20.920 27.456 19.007 1.00 76.25 574 GLY A O 1
ATOM 4304 N N . ILE A 1 575 ? -22.001 27.194 17.049 1.00 84.19 575 ILE A N 1
ATOM 4305 C CA . ILE A 1 575 ? -20.847 26.908 16.195 1.00 84.19 575 ILE A CA 1
ATOM 4306 C C . ILE A 1 575 ? -20.916 27.935 15.063 1.00 84.19 575 ILE A C 1
ATOM 4308 O O . ILE A 1 575 ? -21.969 28.089 14.444 1.00 84.19 575 ILE A O 1
ATOM 4312 N N . ASP A 1 576 ? -19.840 28.692 14.844 1.00 81.88 576 ASP A N 1
ATOM 4313 C CA . ASP A 1 576 ? -19.788 29.653 13.737 1.00 81.88 576 ASP A CA 1
ATOM 4314 C C . ASP A 1 576 ? -19.731 28.897 12.398 1.00 81.88 576 ASP A C 1
ATOM 4316 O O . ASP A 1 576 ? -19.114 27.835 12.319 1.00 81.88 576 ASP A O 1
ATOM 4320 N N . LEU A 1 577 ? -20.310 29.462 11.338 1.00 78.94 577 LEU A N 1
ATOM 4321 C CA . LEU A 1 577 ? -20.374 28.880 9.988 1.00 78.94 577 LEU A CA 1
ATOM 4322 C C . LEU A 1 577 ? -18.994 28.625 9.358 1.00 78.94 577 LEU A C 1
ATOM 4324 O O . LEU A 1 577 ? -18.901 27.936 8.349 1.00 78.94 577 LEU A O 1
ATOM 4328 N N . ASN A 1 578 ? -17.928 29.178 9.940 1.00 86.25 578 ASN A N 1
ATOM 4329 C CA . ASN A 1 578 ? -16.548 29.005 9.482 1.00 86.25 578 ASN A CA 1
ATOM 4330 C C . ASN A 1 578 ? -15.722 28.068 10.376 1.00 86.25 578 ASN A C 1
ATOM 4332 O O . ASN A 1 578 ? -14.499 28.043 10.245 1.00 86.25 578 ASN A O 1
ATOM 4336 N N . THR A 1 579 ? -16.350 27.372 11.329 1.00 93.00 579 THR A N 1
ATOM 4337 C CA . THR A 1 579 ? -15.649 26.535 12.312 1.00 93.00 579 THR A CA 1
ATOM 4338 C C . THR A 1 579 ? -15.018 25.320 11.639 1.00 93.00 579 THR A C 1
ATOM 4340 O O . THR A 1 579 ? -15.728 24.458 11.147 1.00 93.00 579 THR A O 1
ATOM 4343 N N . ASP A 1 580 ? -13.695 25.192 11.697 1.00 94.06 580 ASP A N 1
ATOM 4344 C CA . ASP A 1 580 ? -12.959 24.025 11.178 1.00 94.06 580 ASP A CA 1
ATOM 4345 C C . ASP A 1 580 ? -12.540 23.039 12.277 1.00 94.06 580 ASP A C 1
ATOM 4347 O O . ASP A 1 580 ? -12.079 21.927 12.009 1.00 94.06 580 ASP A O 1
ATOM 4351 N N . SER A 1 581 ? -12.711 23.430 13.538 1.00 95.81 581 SER A N 1
ATOM 4352 C CA . SER A 1 581 ? -12.398 22.591 14.686 1.00 95.81 581 SER A CA 1
ATOM 4353 C C . SER A 1 581 ? -13.261 22.931 15.898 1.00 95.81 581 SER A C 1
ATOM 4355 O O . SER A 1 581 ? -13.556 24.092 16.167 1.00 95.81 581 SER A O 1
ATOM 4357 N N . ILE A 1 582 ? -13.647 21.922 16.675 1.00 95.94 582 ILE A N 1
ATOM 4358 C CA . ILE A 1 582 ? -14.390 22.093 17.928 1.00 95.94 582 ILE A CA 1
ATOM 4359 C C . ILE A 1 582 ? -13.609 21.414 19.045 1.00 95.94 582 ILE A C 1
ATOM 4361 O O . ILE A 1 582 ? -13.320 20.222 18.951 1.00 95.94 582 ILE A O 1
ATOM 4365 N N . LEU A 1 583 ? -13.287 22.150 20.110 1.00 95.62 583 LEU A N 1
ATOM 4366 C CA . LEU A 1 583 ? -12.666 21.614 21.322 1.00 95.62 583 LEU A CA 1
ATOM 4367 C C . LEU A 1 583 ? -13.693 21.556 22.458 1.00 95.62 583 LEU A C 1
ATOM 4369 O O . LEU A 1 583 ? -14.075 22.582 23.020 1.00 95.62 583 LEU A O 1
ATOM 4373 N N . PHE A 1 584 ? -14.090 20.343 22.827 1.00 96.31 584 PHE A N 1
ATOM 4374 C CA . PHE A 1 584 ? -14.968 20.054 23.954 1.00 96.31 584 PHE A CA 1
ATOM 4375 C C . PHE A 1 584 ? -14.159 19.820 25.230 1.00 96.31 584 PHE A C 1
ATOM 4377 O O . PHE A 1 584 ? -13.248 18.990 25.267 1.00 96.31 584 PHE A O 1
ATOM 4384 N N . THR A 1 585 ? -14.522 20.530 26.296 1.00 95.06 585 THR A N 1
ATOM 4385 C CA . THR A 1 585 ? -13.978 20.386 27.655 1.00 95.06 585 THR A CA 1
ATOM 4386 C C . THR A 1 585 ? -15.089 20.572 28.689 1.00 95.06 585 THR A C 1
ATOM 4388 O O . THR A 1 585 ? -16.147 21.105 28.368 1.00 95.06 585 THR A O 1
ATOM 4391 N N . GLY A 1 586 ? -14.858 20.137 29.930 1.00 94.50 586 GLY A N 1
ATOM 4392 C CA . GLY A 1 586 ? -15.829 20.283 31.020 1.00 94.50 586 GLY A CA 1
ATOM 4393 C C . GLY A 1 586 ? -17.007 19.307 30.931 1.00 94.50 586 GLY A C 1
ATOM 4394 O O . GLY A 1 586 ? -16.917 18.257 30.292 1.00 94.50 586 GLY A O 1
ATOM 4395 N N . GLY A 1 587 ? -18.113 19.634 31.605 1.00 94.81 587 GLY A N 1
ATOM 4396 C CA . GLY A 1 587 ? -19.322 18.802 31.628 1.00 94.81 587 GLY A CA 1
ATOM 4397 C C . GLY A 1 587 ? -19.041 17.352 32.046 1.00 94.81 587 GLY A C 1
ATOM 4398 O O . GLY A 1 587 ? -18.234 17.091 32.936 1.00 94.81 587 GLY A O 1
ATOM 4399 N N . VAL A 1 588 ? -19.676 16.390 31.370 1.00 95.38 588 VAL A N 1
ATOM 4400 C CA . VAL A 1 588 ? -19.472 14.950 31.623 1.00 95.38 588 VAL A CA 1
ATOM 4401 C C . VAL A 1 588 ? -18.031 14.501 31.334 1.00 95.38 588 VAL A C 1
ATOM 4403 O O . VAL A 1 588 ? -17.558 13.533 31.929 1.00 95.38 588 VAL A O 1
ATOM 4406 N N . LEU A 1 589 ? -17.285 15.204 30.474 1.00 95.88 589 LEU A N 1
ATOM 4407 C CA . LEU A 1 589 ? -15.908 14.824 30.136 1.00 95.88 589 LEU A CA 1
ATOM 4408 C C . LEU A 1 589 ? -14.956 14.924 31.342 1.00 95.88 589 LEU A C 1
ATOM 4410 O O . LEU A 1 589 ? -13.976 14.176 31.400 1.00 95.88 589 LEU A O 1
ATOM 4414 N N . ASP A 1 590 ? -15.260 15.769 32.337 1.00 94.94 590 ASP A N 1
ATOM 4415 C CA . ASP A 1 590 ? -14.509 15.836 33.600 1.00 94.94 590 ASP A CA 1
ATOM 4416 C C . ASP A 1 590 ? -14.541 14.508 34.375 1.00 94.94 590 ASP A C 1
ATOM 4418 O O . ASP A 1 590 ? -13.548 14.137 35.018 1.00 94.94 590 ASP A O 1
ATOM 4422 N N . ASP A 1 591 ? -15.642 13.763 34.259 1.00 94.69 591 ASP A N 1
ATOM 4423 C CA . ASP A 1 591 ? -15.835 12.477 34.927 1.00 94.69 591 ASP A CA 1
ATOM 4424 C C . ASP A 1 591 ? -15.140 11.329 34.186 1.00 94.69 591 ASP A C 1
ATOM 4426 O O . ASP A 1 591 ? -14.728 10.350 34.815 1.00 94.69 591 ASP A O 1
ATOM 4430 N N . LEU A 1 592 ? -14.944 11.445 32.865 1.00 93.88 592 LEU A N 1
ATOM 4431 C CA . LEU A 1 592 ? -14.285 10.414 32.052 1.00 93.88 592 LEU A CA 1
ATOM 4432 C C . LEU A 1 592 ? -12.768 10.337 32.290 1.00 93.88 592 LEU A C 1
ATOM 4434 O O . LEU A 1 592 ? -12.172 9.275 32.089 1.00 93.88 592 LEU A O 1
ATOM 4438 N N . ASN A 1 593 ? -12.143 11.411 32.786 1.00 90.50 593 ASN A N 1
ATOM 4439 C CA . ASN A 1 593 ? -10.691 11.528 32.973 1.00 90.50 593 ASN A CA 1
ATOM 4440 C C . ASN A 1 593 ? -9.902 11.319 31.663 1.00 90.50 593 ASN A C 1
ATOM 4442 O O . ASN A 1 593 ? -10.085 12.082 30.725 1.00 90.50 593 ASN A O 1
ATOM 4446 N N . GLY A 1 594 ? -8.964 10.366 31.601 1.00 90.94 594 GLY A N 1
ATOM 4447 C CA . GLY A 1 594 ? -8.210 10.091 30.374 1.00 90.94 594 GLY A CA 1
ATOM 4448 C C . GLY A 1 594 ? -9.105 9.419 29.337 1.00 90.94 594 GLY A C 1
ATOM 4449 O O . GLY A 1 594 ? -9.529 8.285 29.567 1.00 90.94 594 GLY A O 1
ATOM 4450 N N . ILE A 1 595 ? -9.388 10.116 28.236 1.00 94.12 595 ILE A N 1
ATOM 4451 C CA . ILE A 1 595 ? -10.194 9.624 27.115 1.00 94.12 595 I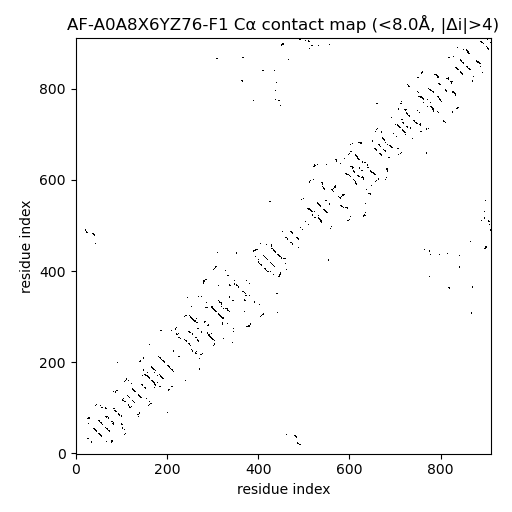LE A CA 1
ATOM 4452 C C . ILE A 1 595 ? -9.236 9.067 26.061 1.00 94.12 595 ILE A C 1
ATOM 4454 O O . ILE A 1 595 ? -8.371 9.786 25.557 1.00 94.12 595 ILE A O 1
ATOM 4458 N N . ILE A 1 596 ? -9.371 7.777 25.756 1.00 91.75 596 ILE A N 1
ATOM 4459 C CA . ILE A 1 596 ? -8.432 7.022 24.905 1.00 91.75 596 ILE A CA 1
ATOM 4460 C C . ILE A 1 596 ? -9.126 6.216 23.802 1.00 91.75 596 ILE A C 1
ATOM 4462 O O . ILE A 1 596 ? -8.480 5.408 23.141 1.00 91.75 596 ILE A O 1
ATOM 4466 N N . ALA A 1 597 ? -10.434 6.398 23.637 1.00 95.06 597 ALA A N 1
ATOM 4467 C CA . ALA A 1 597 ? -11.220 5.779 22.586 1.00 95.06 597 ALA A CA 1
ATOM 4468 C C . ALA A 1 597 ? -12.251 6.784 22.067 1.00 95.06 597 ALA A C 1
ATOM 4470 O O . ALA A 1 597 ? -12.858 7.515 22.855 1.00 95.06 597 ALA A O 1
ATOM 4471 N N . ALA A 1 598 ? -12.455 6.786 20.757 1.00 96.75 598 ALA A N 1
ATOM 4472 C CA . ALA A 1 598 ? -13.499 7.535 20.079 1.00 96.75 598 ALA A CA 1
ATOM 4473 C C . ALA A 1 598 ? -13.987 6.721 18.882 1.00 96.75 598 ALA A C 1
ATOM 4475 O O . ALA A 1 598 ? -13.182 6.038 18.253 1.00 96.75 598 ALA A O 1
ATOM 4476 N N . GLU A 1 599 ? -15.279 6.799 18.595 1.00 97.12 599 GLU A N 1
ATOM 4477 C CA . GLU A 1 599 ? -15.908 6.128 17.462 1.00 97.12 599 GLU A CA 1
ATOM 4478 C C . GLU A 1 599 ? -17.160 6.895 17.025 1.00 97.12 599 GLU A C 1
ATOM 4480 O O . GLU A 1 599 ? -17.795 7.565 17.847 1.00 97.12 599 GLU A O 1
ATOM 4485 N N . ILE A 1 600 ? -17.526 6.784 15.750 1.00 97.44 600 ILE A N 1
ATOM 4486 C CA . ILE A 1 600 ? -18.822 7.247 15.251 1.00 97.44 600 ILE A CA 1
ATOM 4487 C C . ILE A 1 600 ? -19.704 6.037 14.964 1.00 97.44 600 ILE A C 1
ATOM 4489 O O . ILE A 1 600 ? -19.327 5.132 14.225 1.00 97.44 600 ILE A O 1
ATOM 4493 N N . ILE A 1 601 ? -20.912 6.053 15.518 1.00 96.75 601 ILE A N 1
ATOM 4494 C CA . ILE A 1 601 ? -21.931 5.032 15.274 1.00 96.75 601 ILE A CA 1
ATOM 4495 C C . ILE A 1 601 ? -23.169 5.666 14.659 1.00 96.75 601 ILE A C 1
ATOM 4497 O O . ILE A 1 601 ? -23.480 6.820 14.949 1.00 96.75 601 ILE A O 1
ATOM 4501 N N . SER A 1 602 ? -23.861 4.928 13.796 1.00 96.38 602 SER A N 1
ATOM 4502 C CA . SER A 1 602 ? -25.109 5.373 13.177 1.00 96.38 602 SER A CA 1
ATOM 4503 C C . SER A 1 602 ? -26.165 4.285 13.280 1.00 96.38 602 SER A C 1
ATOM 4505 O O . SER A 1 602 ? -25.847 3.111 13.124 1.00 96.38 602 SER A O 1
ATOM 4507 N N . ASP A 1 603 ? -27.409 4.681 13.522 1.00 95.81 603 ASP A N 1
ATOM 4508 C CA . ASP A 1 603 ? -28.567 3.831 13.256 1.00 95.81 603 ASP A CA 1
ATOM 4509 C C . ASP A 1 603 ? -29.146 4.174 11.867 1.00 95.81 603 ASP A C 1
ATOM 4511 O O . ASP A 1 603 ? -28.440 4.681 10.994 1.00 95.81 603 ASP A O 1
ATOM 4515 N N . ALA A 1 604 ? -30.426 3.891 11.625 1.00 95.25 604 ALA A N 1
ATOM 4516 C CA . ALA A 1 604 ? -31.082 4.233 10.361 1.00 95.25 604 ALA A CA 1
ATOM 4517 C C . ALA A 1 604 ? -31.385 5.740 10.175 1.00 95.25 604 ALA A C 1
ATOM 4519 O O . ALA A 1 604 ? -31.775 6.154 9.086 1.00 95.25 604 ALA A O 1
ATOM 4520 N N . THR A 1 605 ? -31.283 6.549 11.229 1.00 96.69 605 THR A N 1
ATOM 4521 C CA . THR A 1 605 ? -31.825 7.918 11.319 1.00 96.69 605 THR A CA 1
ATOM 4522 C C . THR A 1 605 ? -30.848 8.940 11.886 1.00 96.69 605 THR A C 1
ATOM 4524 O O . THR A 1 605 ? -30.797 10.067 11.396 1.00 96.69 605 THR A O 1
ATOM 4527 N N . HIS A 1 606 ? -30.037 8.549 12.864 1.00 97.62 606 HIS A N 1
ATOM 4528 C CA . HIS A 1 606 ? -29.099 9.410 13.555 1.00 97.62 606 HIS A CA 1
ATOM 4529 C C . HIS A 1 606 ? -27.699 8.795 13.612 1.00 97.62 606 HIS A C 1
ATOM 4531 O O . HIS A 1 606 ? -27.512 7.578 13.592 1.00 97.62 606 HIS A O 1
ATOM 4537 N N . SER A 1 607 ? -26.719 9.676 13.739 1.00 97.94 607 SER A N 1
ATOM 4538 C CA . SER A 1 607 ? -25.316 9.378 13.966 1.00 97.94 607 SER A CA 1
ATOM 4539 C C . SER A 1 607 ? -24.842 10.077 15.236 1.00 97.94 607 SER A C 1
ATOM 4541 O O . SER A 1 607 ? -25.285 11.182 15.556 1.00 97.94 607 SER A O 1
ATOM 4543 N N . TRP A 1 608 ? -23.922 9.439 15.954 1.00 98.00 608 TRP A N 1
ATOM 4544 C CA . TRP A 1 608 ? -23.383 9.935 17.215 1.00 98.00 608 TRP A CA 1
ATOM 4545 C C . TRP A 1 608 ? -21.875 9.778 17.282 1.00 98.00 608 TRP A C 1
ATOM 4547 O O . TRP A 1 608 ? -21.316 8.783 16.823 1.00 98.00 608 TRP A O 1
ATOM 4557 N N . LEU A 1 609 ? -21.232 10.726 17.960 1.00 98.19 609 LEU A N 1
ATOM 4558 C CA . LEU A 1 609 ? -19.860 10.580 18.417 1.00 98.19 609 LEU A CA 1
ATOM 4559 C C . LEU A 1 609 ? -19.878 9.969 19.815 1.00 98.19 609 LEU A C 1
ATOM 4561 O O . LEU A 1 609 ? -20.451 10.546 20.743 1.00 98.19 609 LEU A O 1
ATOM 4565 N N . VAL A 1 610 ? -19.202 8.839 19.972 1.00 97.94 610 VAL A N 1
ATOM 4566 C CA . VAL A 1 610 ? -19.048 8.143 21.247 1.00 97.94 610 VAL A CA 1
ATOM 4567 C C . VAL A 1 610 ? -17.585 8.188 21.663 1.00 97.94 610 VAL A C 1
ATOM 4569 O O . VAL A 1 610 ? -16.690 7.920 20.866 1.00 97.94 610 VAL A O 1
ATOM 4572 N N . VAL A 1 611 ? -17.327 8.514 22.927 1.00 98.06 611 VAL A N 1
ATOM 4573 C CA . VAL A 1 611 ? -15.977 8.583 23.495 1.00 98.06 611 VAL A CA 1
ATOM 4574 C C . VAL A 1 611 ? -15.879 7.767 24.776 1.00 98.06 611 VAL A C 1
ATOM 4576 O O . VAL A 1 611 ? -16.830 7.669 25.551 1.00 98.06 611 VAL A O 1
ATOM 4579 N N . GLY A 1 612 ? -14.714 7.167 25.004 1.00 96.94 612 GLY A N 1
ATOM 4580 C CA . GLY A 1 612 ? -14.473 6.239 26.102 1.00 96.94 612 GLY A CA 1
ATOM 4581 C C . GLY A 1 612 ? -13.171 6.525 26.839 1.00 96.94 612 GLY A C 1
ATOM 4582 O O . GLY A 1 612 ? -12.139 6.837 26.239 1.00 96.94 612 GLY A O 1
ATOM 4583 N N . GLY A 1 613 ? -13.209 6.389 28.162 1.00 95.31 613 GLY A N 1
ATOM 4584 C CA . GLY A 1 613 ? -12.044 6.585 29.013 1.00 95.31 613 GLY A CA 1
ATOM 4585 C C . GLY A 1 613 ? -12.118 5.853 30.348 1.00 95.31 613 GLY A C 1
ATOM 4586 O O . GLY A 1 613 ? -12.917 4.936 30.560 1.00 95.31 613 GLY A O 1
ATOM 4587 N N . ASN A 1 614 ? -11.278 6.285 31.288 1.00 94.38 614 ASN A N 1
ATOM 4588 C CA . ASN A 1 614 ? -11.195 5.678 32.621 1.00 94.38 614 ASN A CA 1
ATOM 4589 C C . ASN A 1 614 ? -12.534 5.726 33.379 1.00 94.38 614 ASN A C 1
ATOM 4591 O O . ASN A 1 614 ? -12.883 4.773 34.076 1.00 94.38 614 ASN A O 1
ATOM 4595 N N . GLY A 1 615 ? -13.280 6.825 33.249 1.00 94.88 615 GLY A N 1
ATOM 4596 C CA . GLY A 1 615 ? -14.534 7.059 33.974 1.00 94.88 615 GLY A CA 1
ATOM 4597 C C . GLY A 1 615 ? -15.811 6.538 33.309 1.00 94.88 615 GLY A C 1
ATOM 4598 O O . GLY A 1 615 ? -16.888 6.717 33.888 1.00 94.88 615 GLY A O 1
ATOM 4599 N N . GLY A 1 616 ? -15.700 5.914 32.130 1.00 95.38 616 GLY A N 1
ATOM 4600 C CA . GLY A 1 616 ? -16.818 5.323 31.392 1.00 95.38 616 GLY A CA 1
ATOM 4601 C C . GLY A 1 616 ? -16.916 5.804 29.947 1.00 95.38 616 GLY A C 1
ATOM 4602 O O . GLY A 1 616 ? -15.896 6.107 29.324 1.00 95.38 616 GLY A O 1
ATOM 4603 N N . ILE A 1 617 ? -18.145 5.840 29.434 1.00 96.56 617 ILE A N 1
ATOM 4604 C CA . ILE A 1 617 ? -18.489 6.243 28.067 1.00 96.56 617 ILE A CA 1
ATOM 4605 C C . ILE A 1 617 ? -19.326 7.518 28.114 1.00 96.56 617 ILE A C 1
ATOM 4607 O O . ILE A 1 617 ? -20.149 7.689 29.018 1.00 96.56 617 ILE A O 1
ATOM 4611 N N . ALA A 1 618 ? -19.137 8.387 27.128 1.00 97.12 618 ALA A N 1
ATOM 4612 C CA . ALA A 1 618 ? -20.047 9.482 26.845 1.00 97.12 618 ALA A CA 1
ATOM 4613 C C . ALA A 1 618 ? -20.409 9.531 25.360 1.00 97.12 618 ALA A C 1
ATOM 4615 O O . ALA A 1 618 ? -19.608 9.156 24.505 1.00 97.12 618 ALA A O 1
ATOM 4616 N N . VAL A 1 619 ? -21.610 10.019 25.070 1.00 97.56 619 VAL A N 1
ATOM 4617 C CA . VAL A 1 619 ? -22.146 10.202 23.720 1.00 97.56 619 VAL A CA 1
ATOM 4618 C C . VAL A 1 619 ? -22.519 11.663 23.509 1.00 97.56 619 VAL A C 1
ATOM 4620 O O . VAL A 1 619 ? -23.068 12.292 24.412 1.00 97.56 619 VAL A O 1
ATOM 4623 N N . LEU A 1 620 ? -22.208 12.216 22.340 1.00 97.88 620 LEU A N 1
ATOM 4624 C CA . LEU A 1 620 ? -22.643 13.553 21.946 1.00 97.88 620 LEU A CA 1
ATOM 4625 C C . LEU A 1 620 ? -24.068 13.467 21.377 1.00 97.88 620 LEU A C 1
ATOM 4627 O O . LEU A 1 620 ? -24.252 13.000 20.254 1.00 97.88 620 LEU A O 1
ATOM 4631 N N . ALA A 1 621 ? -25.065 13.883 22.162 1.00 97.38 621 ALA A N 1
ATOM 4632 C CA . ALA A 1 621 ? -26.486 13.730 21.838 1.00 97.38 621 ALA A CA 1
ATOM 4633 C C . ALA A 1 621 ? -27.342 14.881 22.399 1.00 97.38 621 ALA A C 1
ATOM 4635 O O . ALA A 1 621 ? -26.914 15.619 23.291 1.00 97.38 621 ALA A O 1
ATOM 4636 N N . ASN A 1 622 ? -28.565 15.021 21.894 1.00 96.06 622 ASN A N 1
ATOM 4637 C CA . ASN A 1 622 ? -29.606 15.910 22.412 1.00 96.06 622 ASN A CA 1
ATOM 4638 C C . ASN A 1 622 ? -30.266 15.344 23.676 1.00 96.06 622 ASN A C 1
ATOM 4640 O O . ASN A 1 622 ? -30.040 14.198 24.049 1.00 96.06 622 ASN A O 1
ATOM 4644 N N . GLU A 1 623 ? -31.108 16.136 24.347 1.00 94.38 623 GLU A N 1
ATOM 4645 C CA . GLU A 1 623 ? -31.794 15.713 25.585 1.00 94.38 623 GLU A CA 1
ATOM 4646 C C . GLU A 1 623 ? -32.723 14.505 25.382 1.00 94.38 623 GLU A C 1
ATOM 4648 O O . GLU A 1 623 ? -32.960 13.749 26.318 1.00 94.38 623 GLU A O 1
ATOM 4653 N N . ASP A 1 624 ? -33.224 14.306 24.162 1.00 94.88 624 ASP A N 1
ATOM 4654 C CA . ASP A 1 624 ? -33.999 13.135 23.733 1.00 94.88 624 ASP A CA 1
ATOM 4655 C C . ASP A 1 624 ? -33.118 11.980 23.216 1.00 94.88 624 ASP A C 1
ATOM 4657 O O . ASP A 1 624 ? -33.629 10.971 22.730 1.00 94.88 624 ASP A O 1
ATOM 4661 N N . GLY A 1 625 ? -31.795 12.124 23.327 1.00 95.50 625 GLY A N 1
ATOM 4662 C CA . GLY A 1 625 ? -30.786 11.169 22.889 1.00 95.50 625 GLY A CA 1
ATOM 4663 C C . GLY A 1 625 ? -30.511 11.191 21.388 1.00 95.50 625 GLY A C 1
ATOM 4664 O O . GLY A 1 625 ? -29.643 10.449 20.929 1.00 95.50 625 GLY A O 1
ATOM 4665 N N . ALA A 1 626 ? -31.193 12.032 20.605 1.00 96.94 626 ALA A N 1
ATOM 4666 C CA . ALA A 1 626 ? -30.968 12.127 19.167 1.00 96.94 626 ALA A CA 1
ATOM 4667 C C . ALA A 1 626 ? -29.577 12.698 18.841 1.00 96.94 626 ALA A C 1
ATOM 4669 O O . ALA A 1 626 ? -29.066 13.581 19.533 1.00 96.94 626 ALA A O 1
ATOM 4670 N N . GLY A 1 627 ? -28.960 12.170 17.786 1.00 96.94 627 GLY A N 1
ATOM 4671 C CA . GLY A 1 627 ? -27.683 12.642 17.249 1.00 96.94 627 GLY A CA 1
ATOM 4672 C C . GLY A 1 627 ? -27.872 13.651 16.115 1.00 96.94 627 GLY A C 1
ATOM 4673 O O . GLY A 1 627 ? -28.900 14.326 16.038 1.00 96.94 627 GLY A O 1
ATOM 4674 N N . TRP A 1 628 ? -26.898 13.740 15.206 1.00 97.12 628 TRP A N 1
ATOM 4675 C CA . TRP A 1 628 ? -27.112 14.401 13.910 1.00 97.12 628 TRP A CA 1
ATOM 4676 C C . TRP A 1 628 ? -27.721 13.416 12.909 1.00 97.12 628 TRP A C 1
ATOM 4678 O O . TRP A 1 628 ? -27.651 12.210 13.116 1.00 97.12 628 TRP A O 1
ATOM 4688 N N . ALA A 1 629 ? -28.342 13.906 11.837 1.00 97.25 629 ALA A N 1
ATOM 4689 C CA . ALA A 1 629 ? -28.946 13.032 10.834 1.00 97.25 629 ALA A CA 1
ATOM 4690 C C . ALA A 1 629 ? -27.877 12.249 10.048 1.00 97.25 629 ALA A C 1
ATOM 4692 O O . ALA A 1 629 ? -26.862 12.823 9.640 1.00 97.25 629 ALA A O 1
ATOM 4693 N N . VAL A 1 630 ? -28.118 10.954 9.804 1.00 97.00 630 VAL A N 1
ATOM 4694 C CA . VAL A 1 630 ? -27.203 10.118 9.002 1.00 97.00 630 VAL A CA 1
ATOM 4695 C C . VAL A 1 630 ? -27.007 10.728 7.618 1.00 97.00 630 VAL A C 1
ATOM 4697 O O . VAL A 1 630 ? -27.971 11.119 6.960 1.00 97.00 630 VAL A O 1
ATOM 4700 N N . GLY A 1 631 ? -25.755 10.777 7.164 1.00 95.88 631 GLY A N 1
ATOM 4701 C CA . GLY A 1 631 ? -25.418 11.214 5.815 1.00 95.88 631 GLY A CA 1
ATOM 4702 C C . GLY A 1 631 ? -25.575 12.715 5.573 1.00 95.88 631 GLY A C 1
ATOM 4703 O O . GLY A 1 631 ? -25.735 13.107 4.423 1.00 95.88 631 GLY A O 1
ATOM 4704 N N . GLN A 1 632 ? -25.598 13.547 6.623 1.00 95.75 632 GLN A N 1
ATOM 4705 C CA . GLN A 1 632 ? -25.824 14.995 6.481 1.00 95.75 632 GLN A CA 1
ATOM 4706 C C . GLN A 1 632 ? -24.716 15.889 7.038 1.00 95.75 632 GLN A C 1
ATOM 4708 O O . GLN A 1 632 ? -24.704 17.076 6.717 1.00 95.75 632 GLN A O 1
ATOM 4713 N N . LEU A 1 633 ? -23.802 15.371 7.869 1.00 96.56 633 LEU A N 1
ATOM 4714 C CA . LEU A 1 633 ? -22.717 16.194 8.411 1.00 96.56 633 LEU A CA 1
ATOM 4715 C C . LEU A 1 633 ? -21.745 16.579 7.289 1.00 96.56 633 LEU A C 1
ATOM 4717 O O . LEU A 1 633 ? -21.144 15.693 6.678 1.00 96.56 633 LEU A O 1
ATOM 4721 N N . GLY A 1 634 ? -21.607 17.882 7.047 1.00 95.25 634 GLY A N 1
ATOM 4722 C CA . GLY A 1 634 ? -20.793 18.451 5.972 1.00 95.25 634 GLY A CA 1
ATOM 4723 C C . GLY A 1 634 ? -19.617 19.306 6.467 1.00 95.25 634 GLY A C 1
ATOM 4724 O O . GLY A 1 634 ? -19.300 19.311 7.666 1.00 95.25 634 GLY A O 1
ATOM 4725 N N . PRO A 1 635 ? -18.950 20.036 5.552 1.00 94.50 635 PRO A N 1
ATOM 4726 C CA . PRO A 1 635 ? -17.851 20.937 5.866 1.00 94.50 635 PRO A CA 1
ATOM 4727 C C . PRO A 1 635 ? -18.258 21.999 6.886 1.00 94.50 635 PRO A C 1
ATOM 4729 O O . PRO A 1 635 ? -19.420 22.383 6.994 1.00 94.50 635 PRO A O 1
ATOM 4732 N N . ASN A 1 636 ? -17.286 22.478 7.654 1.00 94.12 636 ASN A N 1
ATOM 4733 C CA . ASN A 1 636 ? -17.462 23.437 8.745 1.00 94.12 636 ASN A CA 1
ATOM 4734 C C . ASN A 1 636 ? -18.488 23.002 9.809 1.00 94.12 636 ASN A C 1
ATOM 4736 O O . ASN A 1 636 ? -19.103 23.835 10.476 1.00 94.12 636 ASN A O 1
ATOM 4740 N N . PHE A 1 637 ? -18.687 21.687 9.952 1.00 94.69 637 PHE A N 1
ATOM 4741 C CA . PHE A 1 637 ? -19.726 21.086 10.791 1.00 94.69 637 PHE A CA 1
ATOM 4742 C C . PHE A 1 637 ? -21.148 21.534 10.416 1.00 94.69 637 PHE A C 1
ATOM 4744 O O . PHE A 1 637 ? -22.030 21.601 11.278 1.00 94.69 637 PHE A O 1
ATOM 4751 N N . GLU A 1 638 ? -21.394 21.823 9.135 1.00 93.44 638 GLU A N 1
ATOM 4752 C CA . GLU A 1 638 ? -22.742 22.067 8.631 1.00 93.44 638 GLU A CA 1
ATOM 4753 C C . GLU A 1 638 ? -23.654 20.875 8.957 1.00 93.44 638 GLU A C 1
ATOM 4755 O O . GLU A 1 638 ? -23.251 19.713 8.873 1.00 93.44 638 GLU A O 1
ATOM 4760 N N . ASN A 1 639 ? -24.888 21.177 9.368 1.00 93.69 639 ASN A N 1
ATOM 4761 C CA . ASN A 1 639 ? -25.884 20.221 9.862 1.00 93.69 639 ASN A CA 1
ATOM 4762 C C . ASN A 1 639 ? -25.533 19.504 11.177 1.00 93.69 639 ASN A C 1
ATOM 4764 O O . ASN A 1 639 ? -26.280 18.615 11.587 1.00 93.69 639 ASN A O 1
ATOM 4768 N N . LEU A 1 640 ? -24.478 19.909 11.896 1.00 95.44 640 LEU A N 1
ATOM 4769 C CA . LEU A 1 640 ? -24.303 19.505 13.291 1.00 95.44 640 LEU A CA 1
ATOM 4770 C C . LEU A 1 640 ? -25.300 20.282 14.177 1.00 95.44 640 LEU A C 1
ATOM 4772 O O . LEU A 1 640 ? -25.231 21.514 14.235 1.00 95.44 640 LEU A O 1
ATOM 4776 N N . PRO A 1 641 ? -26.235 19.615 14.883 1.00 95.19 641 PRO A N 1
ATOM 4777 C CA . PRO A 1 641 ? -27.215 20.313 15.707 1.00 95.19 641 PRO A CA 1
ATOM 4778 C C . PRO A 1 641 ? -26.554 21.140 16.813 1.00 95.19 641 PRO A C 1
ATOM 4780 O O . PRO A 1 641 ? -25.659 20.675 17.516 1.00 95.19 641 PRO A O 1
ATOM 4783 N N . LEU A 1 642 ? -27.041 22.366 17.014 1.00 93.62 642 LEU A N 1
ATOM 4784 C CA . LEU A 1 642 ? -26.480 23.298 17.997 1.00 93.62 642 LEU A CA 1
ATOM 4785 C C . LEU A 1 642 ? -26.902 22.999 19.440 1.00 93.62 642 LEU A C 1
ATOM 4787 O O . LEU A 1 642 ? -26.491 23.705 20.344 1.00 93.62 642 LEU A O 1
ATOM 4791 N N . ASN A 1 643 ? -27.680 21.957 19.709 1.00 94.19 643 ASN A N 1
ATOM 4792 C CA . ASN A 1 643 ? -28.160 21.601 21.047 1.00 94.19 643 ASN A CA 1
ATOM 4793 C C . ASN A 1 643 ? -27.552 20.308 21.622 1.00 94.19 643 ASN A C 1
ATOM 4795 O O . ASN A 1 643 ? -27.933 19.914 22.730 1.00 94.19 643 ASN A O 1
ATOM 4799 N N . LEU A 1 644 ? -26.579 19.703 20.932 1.00 96.94 644 LEU A N 1
ATOM 4800 C CA . LEU A 1 644 ? -25.886 18.499 21.383 1.00 96.94 644 LEU A CA 1
ATOM 4801 C C . LEU A 1 644 ? -25.004 18.770 22.607 1.00 96.94 644 LEU A C 1
ATOM 4803 O O . LEU A 1 644 ? -24.399 19.834 22.756 1.00 96.94 644 LEU A O 1
ATOM 4807 N N . PHE A 1 645 ? -24.889 17.779 23.483 1.00 96.69 645 PHE A N 1
ATOM 4808 C CA . PHE A 1 645 ? -23.973 17.792 24.620 1.00 96.69 645 PHE A CA 1
ATOM 4809 C C . PHE A 1 645 ? -23.539 16.374 24.977 1.00 96.69 645 PHE A C 1
ATOM 4811 O O . PHE A 1 645 ? -24.245 15.404 24.699 1.00 96.69 645 PHE A O 1
ATOM 4818 N N . PHE A 1 646 ? -22.355 16.243 25.575 1.00 97.44 646 PHE A N 1
ATOM 4819 C CA . PHE A 1 646 ? -21.882 14.942 26.027 1.00 97.44 646 PHE A CA 1
ATOM 4820 C C . PHE A 1 646 ? -22.694 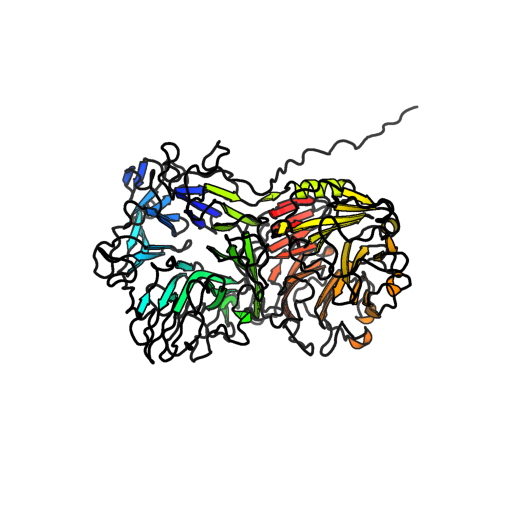14.455 27.228 1.00 97.44 646 PHE A C 1
ATOM 4822 O O . PHE A 1 646 ? -22.736 15.097 28.279 1.00 97.44 646 PHE A O 1
ATOM 4829 N N . GLN A 1 647 ? -23.291 13.280 27.071 1.00 95.44 647 GLN A N 1
ATOM 4830 C CA . GLN A 1 647 ? -24.081 12.583 28.078 1.00 95.44 647 GLN A CA 1
ATOM 4831 C C . GLN A 1 647 ? -23.399 11.280 28.454 1.00 95.44 647 GLN A C 1
ATOM 4833 O O . GLN A 1 647 ? -22.848 10.591 27.597 1.00 95.44 647 GLN A O 1
ATOM 4838 N N . LYS A 1 648 ? -23.406 10.940 29.743 1.00 94.25 648 LYS A N 1
ATOM 4839 C CA . LYS A 1 648 ? -22.802 9.696 30.221 1.00 94.25 648 LYS A CA 1
ATOM 4840 C C . LYS A 1 648 ? -23.701 8.518 29.856 1.00 94.25 648 LYS A C 1
ATOM 4842 O O . LYS A 1 648 ? -24.900 8.581 30.096 1.00 94.25 648 LYS A O 1
ATOM 4847 N N . VAL A 1 649 ? -23.106 7.443 29.346 1.00 93.12 649 VAL A N 1
ATOM 4848 C CA . VAL A 1 649 ? -23.830 6.227 28.958 1.00 93.12 649 VAL A CA 1
ATOM 4849 C C . VAL A 1 649 ? -23.387 5.073 29.843 1.00 93.12 649 VAL A C 1
ATOM 4851 O O . VAL A 1 649 ? -22.210 4.703 29.852 1.00 93.12 649 VAL A O 1
ATOM 4854 N N . GLY A 1 650 ? -24.339 4.497 30.571 1.00 88.75 650 GLY A N 1
ATOM 4855 C CA . GLY A 1 650 ? -24.136 3.321 31.403 1.00 88.75 650 GLY A CA 1
ATOM 4856 C C . GLY A 1 650 ? -23.145 3.484 32.565 1.00 88.75 650 GLY A C 1
ATOM 4857 O O . GLY A 1 650 ? -22.562 4.546 32.818 1.00 88.75 650 GLY A O 1
ATOM 4858 N N . SER A 1 651 ? -22.889 2.377 33.264 1.00 91.31 651 SER A N 1
ATOM 4859 C CA . SER A 1 651 ? -21.948 2.310 34.391 1.00 91.31 651 SER A CA 1
ATOM 4860 C C . SER A 1 651 ? -20.538 1.790 34.047 1.00 91.31 651 SER A C 1
ATOM 4862 O O . SER A 1 651 ? -19.860 1.224 34.910 1.00 91.31 651 SER A O 1
ATOM 4864 N N . PHE A 1 652 ? -20.075 1.956 32.804 1.00 94.62 652 PHE A N 1
ATOM 4865 C CA . PHE A 1 652 ? -18.765 1.460 32.353 1.00 94.62 652 PHE A CA 1
ATOM 4866 C C . PHE A 1 652 ? -17.579 2.140 33.055 1.00 94.62 652 PHE A C 1
ATOM 4868 O O . PHE A 1 652 ? -17.668 3.282 33.510 1.00 94.62 652 PHE A O 1
ATOM 4875 N N . LYS A 1 653 ? -16.431 1.451 33.102 1.00 94.81 653 LYS A N 1
ATOM 4876 C CA . LYS A 1 653 ? -15.150 1.974 33.610 1.00 94.81 653 LYS A CA 1
ATOM 4877 C C . LYS A 1 653 ? -13.982 1.414 32.808 1.00 94.81 653 LYS A C 1
ATOM 4879 O O . LYS A 1 653 ? -14.074 0.314 32.274 1.00 94.81 653 LYS A O 1
ATOM 4884 N N . ASN A 1 654 ? -12.869 2.148 32.787 1.00 95.94 654 ASN A N 1
ATOM 4885 C CA . ASN A 1 654 ? -11.617 1.736 32.141 1.00 95.94 654 ASN A CA 1
ATOM 4886 C C . ASN A 1 654 ? -11.817 1.263 30.693 1.00 95.94 654 ASN A C 1
ATOM 4888 O O . ASN A 1 654 ? -11.333 0.197 30.306 1.00 95.94 654 ASN A O 1
ATOM 4892 N N . VAL A 1 655 ? -12.549 2.052 29.906 1.00 97.19 655 VAL A N 1
ATOM 4893 C CA . VAL A 1 655 ? -12.794 1.757 28.493 1.00 97.19 655 VAL A CA 1
ATOM 4894 C C . VAL A 1 655 ? -11.465 1.806 27.741 1.00 97.19 655 VAL A C 1
ATOM 4896 O O . VAL A 1 655 ? -10.681 2.745 27.887 1.00 97.19 655 VAL A O 1
ATOM 4899 N N . ARG A 1 656 ? -11.195 0.756 26.968 1.00 95.19 656 ARG A N 1
ATOM 4900 C CA . ARG A 1 656 ? -9.973 0.562 26.183 1.00 95.19 656 ARG A CA 1
ATOM 4901 C C . ARG A 1 656 ? -10.188 0.799 24.702 1.00 95.19 656 ARG A C 1
ATOM 4903 O O . ARG A 1 656 ? -9.280 1.305 24.053 1.00 95.19 656 ARG A O 1
ATOM 4910 N N . LYS A 1 657 ? -11.347 0.397 24.184 1.00 96.38 657 LYS A N 1
ATOM 4911 C CA . LYS A 1 657 ? -11.678 0.494 22.766 1.00 96.38 657 LYS A CA 1
ATOM 4912 C C . LYS A 1 657 ? -13.184 0.554 22.572 1.00 96.38 657 LYS A C 1
ATOM 4914 O O . LYS A 1 657 ? -13.931 -0.078 23.319 1.00 96.38 657 LYS A O 1
ATOM 4919 N N . LEU A 1 658 ? -13.581 1.308 21.560 1.00 97.31 658 LEU A N 1
ATOM 4920 C CA . LEU A 1 658 ? -14.926 1.351 21.012 1.00 97.31 658 LEU A CA 1
ATOM 4921 C C . LEU A 1 658 ? -14.822 0.884 19.560 1.00 97.31 658 LEU A C 1
ATOM 4923 O O . LEU A 1 658 ? -13.834 1.206 18.903 1.00 97.31 658 LEU A O 1
ATOM 4927 N N . ILE A 1 659 ? -15.778 0.081 19.108 1.00 97.44 659 ILE A N 1
ATOM 4928 C CA . ILE A 1 659 ? -15.905 -0.326 17.704 1.00 97.44 659 ILE A CA 1
ATOM 4929 C C . ILE A 1 659 ? -17.385 -0.254 17.353 1.00 97.44 659 ILE A C 1
ATOM 4931 O O . ILE A 1 659 ? -18.207 -0.822 18.075 1.00 97.44 659 ILE A O 1
ATOM 4935 N N . ALA A 1 660 ? -17.714 0.422 16.259 1.00 95.69 660 ALA A N 1
ATOM 4936 C CA . ALA A 1 660 ? -19.056 0.440 15.697 1.00 95.69 660 ALA A CA 1
ATOM 4937 C C . ALA A 1 660 ? -19.101 -0.453 14.455 1.00 95.69 660 ALA A C 1
ATOM 4939 O O . ALA A 1 660 ? -18.250 -0.339 13.573 1.00 95.69 660 ALA A O 1
ATOM 4940 N N . GLN A 1 661 ? -20.090 -1.339 14.379 1.00 93.88 661 GLN A N 1
ATOM 4941 C CA . GLN A 1 661 ? -20.403 -2.068 13.155 1.00 93.88 661 GLN A CA 1
ATOM 4942 C C . GLN A 1 661 ? -21.918 -2.133 13.005 1.00 93.88 661 GLN A C 1
ATOM 4944 O O . GLN A 1 661 ? -22.609 -2.597 13.912 1.00 93.88 661 GLN A O 1
ATOM 4949 N N . ASP A 1 662 ? -22.410 -1.670 11.857 1.00 91.88 662 ASP A N 1
ATOM 4950 C CA . ASP A 1 662 ? -23.833 -1.421 11.636 1.00 91.88 662 ASP A CA 1
ATOM 4951 C C . ASP A 1 662 ? -24.383 -0.500 12.747 1.00 91.88 662 ASP A C 1
ATOM 4953 O O . ASP A 1 662 ? -23.792 0.545 13.025 1.00 91.88 662 ASP A O 1
ATOM 4957 N N . ASP A 1 663 ? -25.464 -0.897 13.414 1.00 94.31 663 ASP A N 1
ATOM 4958 C CA . ASP A 1 663 ? -26.057 -0.195 14.555 1.00 94.31 663 ASP A CA 1
ATOM 4959 C C . ASP A 1 663 ? -25.553 -0.707 15.921 1.00 94.31 663 ASP A C 1
ATOM 4961 O O . ASP A 1 663 ? -26.056 -0.293 16.967 1.00 94.31 663 ASP A O 1
ATOM 4965 N N . GLN A 1 664 ? -24.564 -1.607 15.952 1.00 96.31 664 GLN A N 1
ATOM 4966 C CA . GLN A 1 664 ? -24.046 -2.198 17.187 1.00 96.31 664 GLN A CA 1
ATOM 4967 C C . GLN A 1 664 ? -22.784 -1.479 17.668 1.00 96.31 664 GLN A C 1
ATOM 4969 O O . GLN A 1 664 ? -21.792 -1.371 16.939 1.00 96.31 664 GLN A O 1
ATOM 4974 N N . LEU A 1 665 ? -22.785 -1.056 18.936 1.00 97.00 665 LEU A N 1
ATOM 4975 C CA . LEU A 1 665 ? -21.588 -0.571 19.618 1.00 97.00 665 LEU A CA 1
ATOM 4976 C C . LEU A 1 665 ? -20.973 -1.681 20.462 1.00 97.00 665 LEU A C 1
ATOM 4978 O O . LEU A 1 665 ? -21.611 -2.220 21.369 1.00 97.00 665 LEU A O 1
ATOM 4982 N N . PHE A 1 666 ? -19.693 -1.947 20.226 1.00 98.12 666 PHE A N 1
ATOM 4983 C CA . PHE A 1 666 ? -18.881 -2.830 21.046 1.00 98.12 666 PHE A CA 1
ATOM 4984 C C . PHE A 1 666 ? -18.000 -2.015 21.985 1.00 98.12 666 PHE A C 1
ATOM 4986 O O . PHE A 1 666 ? -17.253 -1.129 21.563 1.00 98.12 666 PHE A O 1
ATOM 4993 N N . VAL A 1 667 ? -18.062 -2.347 23.271 1.00 98.12 667 VAL A N 1
ATOM 4994 C CA . VAL A 1 667 ? -17.315 -1.664 24.328 1.00 98.12 667 VAL A CA 1
ATOM 4995 C C . VAL A 1 667 ? -16.355 -2.644 24.973 1.00 98.12 667 VAL A C 1
ATOM 4997 O O . VAL A 1 667 ? -16.771 -3.552 25.695 1.00 98.12 667 VAL A O 1
ATOM 5000 N N . LEU A 1 668 ? -15.060 -2.416 24.772 1.00 98.44 668 LEU A N 1
ATOM 5001 C CA . LEU A 1 668 ? -14.013 -3.141 25.479 1.00 98.44 668 LEU A CA 1
ATOM 5002 C C . LEU A 1 668 ? -13.592 -2.362 26.728 1.00 98.44 668 LEU A C 1
ATOM 5004 O O . LEU A 1 668 ? -13.052 -1.259 26.617 1.00 98.44 668 LEU A O 1
ATOM 5008 N N . THR A 1 669 ? -13.777 -2.942 27.909 1.00 97.81 669 THR A N 1
ATOM 5009 C CA . THR A 1 669 ? -13.178 -2.466 29.166 1.00 97.81 669 THR A CA 1
ATOM 5010 C C . THR A 1 669 ? -11.921 -3.274 29.490 1.00 97.81 669 THR A C 1
ATOM 5012 O O . THR A 1 669 ? -11.507 -4.151 28.737 1.00 97.81 669 THR A O 1
ATOM 5015 N N . THR A 1 670 ? -11.269 -2.992 30.619 1.00 96.25 670 THR A N 1
ATOM 5016 C CA . THR A 1 670 ? -10.121 -3.789 31.087 1.00 96.25 670 THR A CA 1
ATOM 5017 C C . THR A 1 670 ? -10.454 -5.231 31.458 1.00 96.25 670 THR A C 1
ATOM 5019 O O . THR A 1 670 ? -9.531 -6.024 31.603 1.00 96.25 670 THR A O 1
ATOM 5022 N N . ASP A 1 671 ? -11.721 -5.564 31.667 1.00 95.75 671 ASP A N 1
ATOM 5023 C CA . ASP A 1 671 ? -12.169 -6.814 32.287 1.00 95.75 671 ASP A CA 1
ATOM 5024 C C . ASP A 1 671 ? -13.368 -7.472 31.591 1.00 95.75 671 ASP A C 1
ATOM 5026 O O . ASP A 1 671 ? -13.674 -8.630 31.894 1.00 95.75 671 ASP A O 1
ATOM 5030 N N . ALA A 1 672 ? -14.022 -6.771 30.662 1.00 97.12 672 ALA A N 1
ATOM 5031 C CA . ALA A 1 672 ? -15.190 -7.262 29.954 1.00 97.12 672 ALA A CA 1
ATOM 5032 C C . ALA A 1 672 ? -15.336 -6.662 28.542 1.00 97.12 672 ALA A C 1
ATOM 5034 O O . ALA A 1 672 ? -14.773 -5.617 28.209 1.00 97.12 672 ALA A O 1
ATOM 5035 N N . LEU A 1 673 ? -16.099 -7.359 27.705 1.00 98.38 673 LEU A N 1
ATOM 5036 C CA . LEU A 1 673 ? -16.528 -6.934 26.378 1.00 98.38 673 LEU A CA 1
ATOM 5037 C C . LEU A 1 673 ? -18.052 -6.940 26.337 1.00 98.38 673 LEU A C 1
ATOM 5039 O O . LEU A 1 673 ? -18.666 -7.967 26.630 1.00 98.38 673 LEU A O 1
ATOM 5043 N N . TYR A 1 674 ? -18.636 -5.819 25.934 1.00 97.75 674 TYR A N 1
ATOM 5044 C CA . TYR A 1 674 ? -20.081 -5.637 25.846 1.00 97.75 674 TYR A CA 1
ATOM 5045 C C . TYR A 1 674 ? -20.511 -5.265 24.429 1.00 97.75 674 TYR A C 1
ATOM 5047 O O . TYR A 1 674 ? -19.720 -4.686 23.680 1.00 97.75 674 TYR A O 1
ATOM 5055 N N . ARG A 1 675 ? -21.772 -5.547 24.099 1.00 97.06 675 ARG A N 1
ATOM 5056 C CA . ARG A 1 675 ? -22.468 -5.074 22.896 1.00 97.06 675 ARG A CA 1
ATOM 5057 C C . ARG A 1 675 ? -23.814 -4.475 23.274 1.00 97.06 675 ARG A C 1
ATOM 5059 O O . ARG A 1 675 ? -24.491 -5.001 24.153 1.00 97.06 675 ARG A O 1
ATOM 5066 N N . PHE A 1 676 ? -24.213 -3.407 22.598 1.00 95.81 676 PHE A N 1
ATOM 5067 C CA . PHE A 1 676 ? -25.597 -2.939 22.600 1.00 95.81 676 PHE A CA 1
ATOM 5068 C C . PHE A 1 676 ? -25.927 -2.226 21.288 1.00 95.81 676 PHE A C 1
ATOM 5070 O O . PHE A 1 676 ? -25.034 -1.764 20.578 1.00 95.81 676 PHE A O 1
ATOM 5077 N N . THR A 1 677 ? -27.217 -2.133 20.979 1.00 95.69 677 THR A N 1
ATOM 5078 C CA . THR A 1 677 ? -27.721 -1.462 19.776 1.00 95.69 677 THR A CA 1
ATOM 5079 C C . THR A 1 677 ? -27.879 0.034 20.034 1.00 95.69 677 THR A C 1
ATOM 5081 O O . THR A 1 677 ? -28.564 0.434 20.977 1.00 95.69 677 THR A O 1
ATOM 5084 N N . ALA A 1 678 ? -27.238 0.871 19.223 1.00 94.19 678 ALA A N 1
ATOM 5085 C CA . ALA A 1 678 ? -27.343 2.318 19.331 1.00 94.19 678 ALA A CA 1
ATOM 5086 C C . ALA A 1 678 ? -28.719 2.804 18.869 1.00 94.19 678 ALA A C 1
ATOM 5088 O O . ALA A 1 678 ? -29.240 2.385 17.841 1.00 94.19 678 ALA A O 1
ATOM 5089 N N . SER A 1 679 ? -29.311 3.700 19.653 1.00 95.38 679 SER A N 1
ATOM 5090 C CA . SER A 1 679 ? -30.531 4.423 19.301 1.00 95.38 679 SER A CA 1
ATOM 5091 C C . SER A 1 679 ? -30.675 5.645 20.202 1.00 95.38 679 SER A C 1
ATOM 5093 O O . SER A 1 679 ? -30.121 5.677 21.305 1.00 95.38 679 SER A O 1
ATOM 5095 N N . ALA A 1 680 ? -31.484 6.620 19.783 1.00 94.50 680 ALA A N 1
ATOM 5096 C CA . ALA A 1 680 ? -31.765 7.799 20.604 1.00 94.50 680 ALA A CA 1
ATOM 5097 C C . ALA A 1 680 ? -32.313 7.420 21.994 1.00 94.50 680 ALA A C 1
ATOM 5099 O O . ALA A 1 680 ? -31.860 7.929 23.016 1.00 94.50 680 ALA A O 1
ATOM 5100 N N . THR A 1 681 ? -33.222 6.442 22.061 1.00 91.69 681 THR A N 1
ATOM 5101 C CA . THR A 1 681 ? -33.803 5.985 23.331 1.00 91.69 681 THR A CA 1
ATOM 5102 C C . THR A 1 681 ? -32.751 5.400 24.271 1.00 91.69 681 THR A C 1
ATOM 5104 O O . THR A 1 681 ? -32.762 5.712 25.460 1.00 91.69 681 THR A O 1
ATOM 5107 N N . VAL A 1 682 ? -31.806 4.613 23.749 1.00 90.81 682 VAL A N 1
ATOM 5108 C CA . VAL A 1 682 ? -30.720 4.023 24.548 1.00 90.81 682 VAL A CA 1
ATOM 5109 C C . VAL A 1 682 ? -29.831 5.101 25.176 1.00 90.81 682 VAL A C 1
ATOM 5111 O O . VAL A 1 682 ? -29.368 4.928 26.299 1.00 90.81 682 VAL A O 1
ATOM 5114 N N . PHE A 1 683 ? -29.647 6.240 24.508 1.00 91.38 683 PHE A N 1
ATOM 5115 C CA . PHE A 1 683 ? -28.807 7.334 25.000 1.00 91.38 683 PHE A CA 1
ATOM 5116 C C . PHE A 1 683 ? -29.497 8.303 25.971 1.00 91.38 683 PHE A C 1
ATOM 5118 O O . PHE A 1 683 ? -28.834 9.194 26.496 1.00 91.38 683 PHE A O 1
ATOM 5125 N N . THR A 1 684 ? -30.784 8.104 26.277 1.00 87.38 684 THR A N 1
ATOM 5126 C CA . THR A 1 684 ? -31.494 8.837 27.351 1.00 87.38 684 THR A CA 1
ATOM 5127 C C . THR A 1 684 ? -31.615 8.053 28.659 1.00 87.38 684 THR A C 1
ATOM 5129 O O . THR A 1 684 ? -32.051 8.605 29.671 1.00 87.38 684 THR A O 1
ATOM 5132 N N . GLY A 1 685 ? -31.244 6.769 28.658 1.00 78.75 685 GLY A N 1
ATOM 5133 C CA . GLY A 1 685 ? -31.393 5.857 29.792 1.00 78.75 685 GLY A CA 1
ATOM 5134 C C . GLY A 1 685 ? -30.145 5.019 30.070 1.00 78.75 685 GLY A C 1
ATOM 5135 O O . GLY A 1 685 ? -29.063 5.278 29.548 1.00 78.75 685 GLY A O 1
ATOM 5136 N N . GLU A 1 686 ? -30.296 3.998 30.917 1.00 84.44 686 GLU A N 1
ATOM 5137 C CA . GLU A 1 686 ? -29.258 2.978 31.093 1.00 84.44 686 GLU A CA 1
ATOM 5138 C C . GLU A 1 686 ? -29.369 1.980 29.924 1.00 84.44 686 GLU A C 1
ATOM 5140 O O . GLU A 1 686 ? -30.445 1.399 29.743 1.00 84.44 686 GLU A O 1
ATOM 5145 N N . PRO A 1 687 ? -28.314 1.779 29.115 1.00 88.00 687 PRO A N 1
ATOM 5146 C CA . PRO A 1 687 ? -28.364 0.858 27.986 1.00 88.00 687 PRO A CA 1
ATOM 5147 C C . PRO A 1 687 ? -28.587 -0.580 28.468 1.00 88.00 687 PRO A C 1
ATOM 5149 O O . PRO A 1 687 ? -27.949 -1.034 29.420 1.00 88.00 687 PRO A O 1
ATOM 5152 N N . GLU A 1 688 ? -29.444 -1.329 27.773 1.00 90.56 688 GLU A N 1
ATOM 5153 C CA . GLU A 1 688 ? -29.466 -2.784 27.907 1.00 90.56 688 GLU A CA 1
ATOM 5154 C C . GLU A 1 688 ? -28.233 -3.341 27.191 1.00 90.56 688 GLU A C 1
ATOM 5156 O O . GLU A 1 688 ? -28.111 -3.255 25.969 1.00 90.56 688 GLU A O 1
ATOM 5161 N N . VAL A 1 689 ? -27.280 -3.845 27.973 1.00 93.94 689 VAL A N 1
ATOM 5162 C CA . VAL A 1 689 ? -25.981 -4.299 27.473 1.00 93.94 689 VAL A CA 1
ATOM 5163 C C . VAL A 1 689 ? -25.891 -5.812 27.513 1.00 93.94 689 VAL A C 1
ATOM 5165 O O . VAL A 1 689 ? -26.216 -6.455 28.512 1.00 93.94 689 VAL A O 1
ATOM 5168 N N . GLU A 1 690 ? -25.380 -6.385 26.435 1.00 96.19 690 GLU A N 1
ATOM 5169 C CA . GLU A 1 690 ? -25.089 -7.802 26.338 1.00 96.19 690 GLU A CA 1
ATOM 5170 C C . GLU A 1 690 ? -23.617 -8.046 26.655 1.00 96.19 690 GLU A C 1
ATOM 5172 O O . GLU A 1 690 ? -22.724 -7.485 26.017 1.00 96.19 690 GLU A O 1
ATOM 5177 N N . LEU A 1 691 ? -23.353 -8.886 27.656 1.00 97.00 691 LEU A N 1
ATOM 5178 C CA . LEU A 1 691 ? -22.001 -9.332 27.966 1.00 97.00 691 LEU A CA 1
ATOM 5179 C C . LEU A 1 691 ? -21.571 -10.389 26.940 1.00 97.00 691 LEU A C 1
ATOM 5181 O O . LEU A 1 691 ? -22.272 -11.379 26.720 1.00 97.00 691 LEU A O 1
ATOM 5185 N N . LEU A 1 692 ? -20.406 -10.181 26.331 1.00 98.06 692 LEU A N 1
ATOM 5186 C CA . LEU A 1 692 ? -19.831 -11.058 25.306 1.00 98.06 692 LEU A CA 1
ATOM 5187 C C . LEU A 1 692 ? -18.570 -11.781 25.792 1.00 98.06 692 LEU A C 1
ATOM 5189 O O . LEU A 1 692 ? -18.269 -12.888 25.345 1.00 98.06 692 LEU A O 1
ATOM 5193 N N . ALA A 1 693 ? -17.810 -11.164 26.693 1.00 97.75 693 ALA A N 1
ATOM 5194 C CA . ALA A 1 693 ? -16.668 -11.796 27.342 1.00 97.75 693 ALA A CA 1
ATOM 5195 C C . ALA A 1 693 ? -16.369 -11.123 28.678 1.00 97.75 693 ALA A C 1
ATOM 5197 O O . ALA A 1 693 ? -16.539 -9.915 28.824 1.00 97.75 693 ALA A O 1
ATOM 5198 N N . SER A 1 694 ? -15.821 -11.887 29.612 1.00 96.69 694 SER A N 1
ATOM 5199 C CA . SER A 1 694 ? -15.306 -11.411 30.887 1.00 96.69 694 SER A CA 1
ATOM 5200 C C . SER A 1 694 ? -14.098 -12.255 31.291 1.00 96.69 694 SER A C 1
ATOM 5202 O O . SER A 1 694 ? -13.922 -13.382 30.823 1.00 96.69 694 SER A O 1
ATOM 5204 N N . VAL A 1 695 ? -13.232 -11.728 32.158 1.00 94.88 695 VAL A N 1
ATOM 5205 C CA . VAL A 1 695 ? -12.088 -12.506 32.675 1.00 94.88 695 VAL A CA 1
ATOM 5206 C C . VAL A 1 695 ? -12.529 -13.866 33.256 1.00 94.88 695 VAL A C 1
ATOM 5208 O O . VAL A 1 695 ? -11.916 -14.879 32.902 1.00 94.88 695 VAL A O 1
ATOM 5211 N N . PRO A 1 696 ? -13.608 -13.949 34.067 1.00 92.44 696 PRO A N 1
ATOM 5212 C CA . PRO A 1 696 ? -14.110 -15.229 34.560 1.00 92.44 696 PRO A CA 1
ATOM 5213 C C . PRO A 1 696 ? -14.658 -16.158 33.470 1.00 92.44 696 PRO A C 1
ATOM 5215 O O . PRO A 1 696 ? -14.413 -17.361 33.547 1.00 92.44 696 PRO A O 1
ATOM 5218 N N . SER A 1 697 ? -15.370 -15.651 32.455 1.00 91.88 697 SER A N 1
ATOM 5219 C CA . SER A 1 697 ? -15.970 -16.522 31.428 1.00 91.88 697 SER A CA 1
ATOM 5220 C C . SER A 1 697 ? -14.952 -17.171 30.503 1.00 91.88 697 SER A C 1
ATOM 5222 O O . SER A 1 697 ? -15.177 -18.278 30.020 1.00 91.88 697 SER A O 1
ATOM 5224 N N . LEU A 1 698 ? -13.788 -16.544 30.336 1.00 93.56 698 LEU A N 1
ATOM 5225 C CA . LEU A 1 698 ? -12.647 -17.128 29.634 1.00 93.56 698 LEU A CA 1
ATOM 5226 C C . LEU A 1 698 ? -11.835 -18.100 30.508 1.00 93.56 698 LEU A C 1
ATOM 5228 O O . LEU A 1 698 ? -10.822 -18.627 30.053 1.00 93.56 698 LEU A O 1
ATOM 5232 N N . SER A 1 699 ? -12.252 -18.343 31.758 1.00 93.12 699 SER A N 1
ATOM 5233 C CA . SER A 1 699 ? -11.512 -19.145 32.744 1.00 93.12 699 SER A CA 1
ATOM 5234 C C . SER A 1 699 ? -10.080 -18.640 32.974 1.00 93.12 699 SER A C 1
ATOM 5236 O O . SER A 1 699 ? -9.155 -19.423 33.201 1.00 93.12 699 SER A O 1
ATOM 5238 N N . LEU A 1 700 ? -9.887 -17.320 32.901 1.00 93.12 700 LEU A N 1
ATOM 5239 C CA . LEU A 1 700 ? -8.585 -16.683 33.068 1.00 93.12 700 LEU A CA 1
ATOM 5240 C C . LEU A 1 700 ? -8.359 -16.249 34.525 1.00 93.12 700 LEU A C 1
ATOM 5242 O O . LEU A 1 700 ? -9.316 -15.967 35.250 1.00 93.12 700 LEU A O 1
ATOM 5246 N N . PRO A 1 701 ? -7.094 -16.171 34.981 1.00 93.50 701 PRO A N 1
ATOM 5247 C CA . PRO A 1 701 ? -6.768 -15.642 36.301 1.00 93.50 701 PRO A CA 1
ATOM 5248 C C . PRO A 1 701 ? -7.333 -14.232 36.515 1.00 93.50 701 PRO A C 1
ATOM 5250 O O . PRO A 1 701 ? -7.359 -13.428 35.585 1.00 93.50 701 PRO A O 1
ATOM 5253 N N . THR A 1 702 ? -7.717 -13.898 37.746 1.00 91.31 702 THR A N 1
ATOM 5254 C CA . THR A 1 702 ? -8.352 -12.609 38.088 1.00 91.31 702 THR A CA 1
ATOM 5255 C C . THR A 1 702 ? -7.454 -11.382 37.893 1.00 91.31 702 THR A C 1
ATOM 5257 O O . THR A 1 702 ? -7.956 -10.264 37.887 1.00 91.31 702 THR A O 1
ATOM 5260 N N . ASP A 1 703 ? -6.143 -11.571 37.720 1.00 91.56 703 ASP A N 1
ATOM 5261 C CA . ASP A 1 703 ? -5.181 -10.516 37.368 1.00 91.56 703 ASP A CA 1
ATOM 5262 C C . ASP A 1 703 ? -5.074 -10.270 35.850 1.00 91.56 703 ASP A C 1
ATOM 5264 O O . ASP A 1 703 ? -4.261 -9.462 35.390 1.00 91.56 703 ASP A O 1
ATOM 5268 N N . THR A 1 704 ? -5.880 -10.976 35.055 1.00 94.81 704 THR A N 1
ATOM 5269 C CA . THR A 1 704 ? -5.939 -10.799 33.606 1.00 94.81 704 THR A CA 1
ATOM 5270 C C . THR A 1 704 ? -6.613 -9.481 33.259 1.00 94.81 704 THR A C 1
ATOM 5272 O O . THR A 1 704 ? -7.562 -9.060 33.912 1.00 94.81 704 THR A O 1
ATOM 5275 N N . SER A 1 705 ? -6.137 -8.841 32.194 1.00 95.56 705 SER A N 1
ATOM 5276 C CA . SER A 1 705 ? -6.800 -7.678 31.614 1.00 95.56 705 SER A CA 1
ATOM 5277 C C . SER A 1 705 ? -6.941 -7.823 30.108 1.00 95.56 705 SER A C 1
ATOM 5279 O O . SER A 1 705 ? -6.102 -8.451 29.452 1.00 95.56 705 SER A O 1
ATOM 5281 N N . PHE A 1 706 ? -8.003 -7.237 29.570 1.00 97.75 706 PHE A N 1
ATOM 5282 C CA . PHE A 1 706 ? -8.209 -7.069 28.141 1.00 97.75 706 PHE A CA 1
ATOM 5283 C C . PHE A 1 706 ? -7.477 -5.816 27.662 1.00 97.75 706 PHE A C 1
ATOM 5285 O O . PHE A 1 706 ? -7.471 -4.774 28.329 1.00 97.75 706 PHE A O 1
ATOM 5292 N N . SER A 1 707 ? -6.815 -5.939 26.518 1.00 95.44 707 SER A N 1
ATOM 5293 C CA . SER A 1 707 ? -5.897 -4.924 26.000 1.00 95.44 707 SER A CA 1
ATOM 5294 C C . SER A 1 707 ? -6.353 -4.331 24.671 1.00 95.44 707 SER A C 1
ATOM 5296 O O . SER A 1 707 ? -6.176 -3.126 24.482 1.00 95.44 707 SER A O 1
ATOM 5298 N N . ASP A 1 708 ? -6.928 -5.138 23.776 1.00 97.31 708 ASP A N 1
ATOM 5299 C CA . ASP A 1 708 ? -7.377 -4.728 22.441 1.00 97.31 708 ASP A CA 1
ATOM 5300 C C . ASP A 1 708 ? -8.443 -5.691 21.877 1.00 97.31 708 ASP A C 1
ATOM 5302 O O . ASP A 1 708 ? -8.588 -6.826 22.341 1.00 97.31 708 ASP A O 1
ATOM 5306 N N . LEU A 1 709 ? -9.171 -5.234 20.860 1.00 97.94 709 LEU A N 1
ATOM 5307 C CA . LEU A 1 709 ? -10.236 -5.953 20.162 1.00 97.94 709 LEU A CA 1
ATOM 5308 C C . LEU A 1 709 ? -10.140 -5.668 18.659 1.00 97.94 709 LEU A C 1
ATOM 5310 O O . LEU A 1 709 ? -9.979 -4.517 18.256 1.00 97.94 709 LEU A O 1
ATOM 5314 N N . ALA A 1 710 ? -10.267 -6.693 17.827 1.00 97.69 710 ALA A N 1
ATOM 5315 C CA . ALA A 1 710 ? -10.542 -6.543 16.399 1.00 97.69 710 ALA A CA 1
ATOM 5316 C C . ALA A 1 710 ? -11.824 -7.309 16.081 1.00 97.69 710 ALA A C 1
ATOM 5318 O O . ALA A 1 710 ? -11.990 -8.434 16.549 1.00 97.69 710 ALA A O 1
ATOM 5319 N N . LEU A 1 711 ? -12.732 -6.710 15.319 1.00 96.06 711 LEU A N 1
ATOM 5320 C CA . LEU A 1 711 ? -14.045 -7.277 15.033 1.00 96.06 711 LEU A CA 1
ATOM 5321 C C . LEU A 1 711 ? -14.401 -7.015 13.575 1.00 96.06 711 LEU A C 1
ATOM 5323 O O . LEU A 1 711 ? -14.188 -5.908 13.103 1.00 96.06 711 LEU A O 1
ATOM 5327 N N . SER A 1 712 ? -14.910 -8.031 12.883 1.00 95.88 712 SER A N 1
ATOM 5328 C CA . SER A 1 712 ? -15.424 -7.901 11.523 1.00 95.88 712 SER A CA 1
ATOM 5329 C C . SER A 1 712 ? -16.462 -8.978 11.245 1.00 95.88 712 SER A C 1
ATOM 5331 O O . SER A 1 712 ? -16.173 -10.181 11.314 1.00 95.88 712 SER A O 1
ATOM 5333 N N . GLY A 1 713 ? -17.690 -8.556 10.945 1.00 93.56 713 GLY A N 1
ATOM 5334 C CA . GLY A 1 713 ? -18.800 -9.479 10.742 1.00 93.56 713 GLY A CA 1
ATOM 5335 C C . GLY A 1 713 ? -18.981 -10.377 11.966 1.00 93.56 713 GLY A C 1
ATOM 5336 O O . GLY A 1 713 ? -19.077 -9.912 13.094 1.00 93.56 713 GLY A O 1
ATOM 5337 N N . ARG A 1 714 ? -18.986 -11.695 11.755 1.00 94.44 714 ARG A N 1
ATOM 5338 C CA . ARG A 1 714 ? -19.174 -12.693 12.824 1.00 94.44 714 ARG A CA 1
ATOM 5339 C C . ARG A 1 714 ? -17.940 -12.871 13.714 1.00 94.44 714 ARG A C 1
ATOM 5341 O O . ARG A 1 714 ? -18.064 -13.392 14.825 1.00 94.44 714 ARG A O 1
ATOM 5348 N N . LEU A 1 715 ? -16.757 -12.508 13.218 1.00 96.31 715 LEU A N 1
ATOM 5349 C CA . LEU A 1 715 ? -15.478 -12.787 13.857 1.00 96.31 715 LEU A CA 1
ATOM 5350 C C . LEU A 1 715 ? -15.084 -11.649 14.799 1.00 96.31 715 LEU A C 1
ATOM 5352 O O . LEU A 1 715 ? -15.085 -10.483 14.419 1.00 96.31 715 LEU A O 1
ATOM 5356 N N . ALA A 1 716 ? -14.637 -12.009 15.999 1.00 97.31 716 ALA A N 1
ATOM 5357 C CA . ALA A 1 716 ? -13.879 -11.114 16.859 1.00 97.31 716 ALA A CA 1
ATOM 5358 C C . ALA A 1 716 ? -12.614 -11.797 17.377 1.00 97.31 716 ALA A C 1
ATOM 5360 O O . ALA A 1 716 ? -12.603 -13.006 17.628 1.00 97.31 716 ALA A O 1
ATOM 5361 N N . LEU A 1 717 ? -11.563 -10.998 17.542 1.00 98.19 717 LEU A N 1
ATOM 5362 C CA . LEU A 1 717 ? -10.302 -11.346 18.176 1.00 98.19 717 LEU A CA 1
ATOM 5363 C C . LEU A 1 717 ? -10.119 -10.486 19.420 1.00 98.19 717 LEU A C 1
ATOM 5365 O O . LEU A 1 717 ? -10.159 -9.259 19.343 1.00 98.19 717 LEU A O 1
ATOM 5369 N N . LEU A 1 718 ? -9.873 -11.132 20.551 1.00 98.31 718 LEU A N 1
ATOM 5370 C CA . LEU A 1 718 ? -9.721 -10.492 21.847 1.00 98.31 718 LEU A CA 1
ATOM 5371 C C . LEU A 1 718 ? -8.289 -10.678 22.350 1.00 98.31 718 LEU A C 1
ATOM 5373 O O . LEU A 1 718 ? -7.832 -11.803 22.580 1.00 98.31 718 LEU A O 1
ATOM 5377 N N . ALA A 1 719 ? -7.577 -9.565 22.513 1.00 97.75 719 ALA A N 1
ATOM 5378 C CA . ALA A 1 719 ? -6.246 -9.538 23.101 1.00 97.75 719 ALA A CA 1
ATOM 5379 C C . ALA A 1 719 ? -6.335 -9.414 24.622 1.00 97.75 719 ALA A C 1
ATOM 5381 O O . ALA A 1 719 ? -7.091 -8.605 25.167 1.00 97.75 719 ALA A O 1
ATOM 5382 N N . THR A 1 720 ? -5.515 -10.201 25.313 1.00 97.12 720 THR A N 1
ATOM 5383 C CA . THR A 1 720 ? -5.444 -10.204 26.773 1.00 97.12 720 THR A CA 1
ATOM 5384 C C . THR A 1 720 ? -3.995 -10.234 27.251 1.00 97.12 720 THR A C 1
ATOM 5386 O O . THR A 1 720 ? -3.074 -10.611 26.516 1.00 97.12 720 THR A O 1
ATOM 5389 N N . SER A 1 721 ? -3.782 -9.941 28.533 1.00 95.25 721 SER A N 1
ATOM 5390 C CA . SER A 1 721 ? -2.487 -10.152 29.192 1.00 95.25 721 SER A CA 1
ATOM 5391 C C . SER A 1 721 ? -2.077 -11.632 29.303 1.00 95.25 721 SER A C 1
ATOM 5393 O O . SER A 1 721 ? -0.944 -11.922 29.693 1.00 95.25 721 SER A O 1
ATOM 5395 N N . ARG A 1 722 ? -2.964 -12.575 28.951 1.00 94.12 722 ARG A N 1
ATOM 5396 C CA . ARG A 1 722 ? -2.745 -14.032 29.005 1.00 94.12 722 ARG A CA 1
ATOM 5397 C C . ARG A 1 722 ? -2.812 -14.728 27.641 1.00 94.12 722 ARG A C 1
ATOM 5399 O O . ARG A 1 722 ? -2.721 -15.952 27.592 1.00 94.12 722 ARG A O 1
ATOM 5406 N N . GLY A 1 723 ? -2.934 -13.984 26.544 1.00 94.88 723 GLY A N 1
ATOM 5407 C CA . GLY A 1 723 ? -2.926 -14.540 25.193 1.00 94.88 723 GLY A CA 1
ATOM 5408 C C . GLY A 1 723 ? -3.958 -13.915 24.265 1.00 94.88 723 GLY A C 1
ATOM 5409 O O . GLY A 1 723 ? -4.508 -12.847 24.543 1.00 94.88 723 GLY A O 1
ATOM 5410 N N . LEU A 1 724 ? -4.200 -14.608 23.154 1.00 97.44 724 LEU A N 1
ATOM 5411 C CA . LEU A 1 724 ? -5.115 -14.221 22.087 1.00 97.44 724 LEU A CA 1
ATOM 5412 C C . LEU A 1 724 ? -6.292 -15.193 22.022 1.00 97.44 724 LEU A C 1
ATOM 5414 O O . LEU A 1 724 ? -6.084 -16.405 22.045 1.00 97.44 724 LEU A O 1
ATOM 5418 N N . PHE A 1 725 ? -7.504 -14.669 21.881 1.00 97.56 725 PHE A N 1
ATOM 5419 C CA . PHE A 1 725 ? -8.725 -15.458 21.733 1.00 97.56 725 PHE A CA 1
ATOM 5420 C C . PHE A 1 725 ? -9.489 -15.033 20.486 1.00 97.56 725 PHE A C 1
ATOM 5422 O O . PHE A 1 725 ? -9.424 -13.875 20.082 1.00 97.56 725 PHE A O 1
ATOM 5429 N N . ARG A 1 726 ? -10.235 -15.965 19.897 1.00 96.94 726 ARG A N 1
ATOM 5430 C CA . ARG A 1 726 ? -11.206 -15.708 18.833 1.00 96.94 726 ARG A CA 1
ATOM 5431 C C . ARG A 1 726 ? -12.571 -16.272 19.188 1.00 96.94 726 ARG A C 1
ATOM 5433 O O . ARG A 1 726 ? -12.666 -17.197 19.993 1.00 96.94 726 ARG A O 1
ATOM 5440 N N . VAL A 1 727 ? -13.606 -15.774 18.530 1.00 96.94 727 VAL A N 1
ATOM 5441 C CA . VAL A 1 727 ? -14.937 -16.398 18.550 1.00 96.94 727 VAL A CA 1
ATOM 5442 C C . VAL A 1 727 ? -14.852 -17.848 18.050 1.00 96.94 727 VAL A C 1
ATOM 5444 O O . VAL A 1 727 ? -14.103 -18.154 17.112 1.00 96.94 727 VAL A O 1
ATOM 5447 N N . GLY A 1 728 ? -15.585 -18.747 18.711 1.00 96.19 728 GLY A N 1
ATOM 5448 C CA . GLY A 1 728 ? -15.593 -20.179 18.426 1.00 96.19 728 GLY A CA 1
ATOM 5449 C C . GLY A 1 728 ? -16.240 -20.540 17.088 1.00 96.19 728 GLY A C 1
ATOM 5450 O O . GLY A 1 728 ? -16.942 -19.745 16.460 1.00 96.19 728 GLY A O 1
ATOM 5451 N N . ASN A 1 729 ? -16.010 -21.773 16.642 1.00 96.25 729 ASN A N 1
ATOM 5452 C CA . ASN A 1 729 ? -16.536 -22.254 15.363 1.00 96.25 729 ASN A CA 1
ATOM 5453 C C . ASN A 1 729 ? -18.074 -22.276 15.366 1.00 96.25 729 ASN A C 1
ATOM 5455 O O . ASN A 1 729 ? -18.693 -22.660 16.360 1.00 96.25 729 ASN A O 1
ATOM 5459 N N . GLY A 1 730 ? -18.697 -21.876 14.254 1.00 95.19 730 GLY A N 1
ATOM 5460 C CA . GLY A 1 730 ? -20.160 -21.798 14.139 1.00 95.19 730 GLY A CA 1
ATOM 5461 C C . GLY A 1 730 ? -20.820 -20.597 14.824 1.00 95.19 730 GLY A C 1
ATOM 5462 O O . GLY A 1 730 ? -22.029 -20.426 14.678 1.00 95.19 730 GLY A O 1
ATOM 5463 N N . ARG A 1 731 ? -20.068 -19.767 15.557 1.00 95.75 731 ARG A N 1
ATOM 5464 C CA . ARG A 1 731 ? -20.607 -18.674 16.385 1.00 95.75 731 ARG A CA 1
ATOM 5465 C C . ARG A 1 731 ? -20.540 -17.314 15.694 1.00 95.75 731 ARG A C 1
ATOM 5467 O O . ARG A 1 731 ? -19.990 -17.188 14.598 1.00 95.75 731 ARG A O 1
ATOM 5474 N N . SER A 1 732 ? -21.162 -16.306 16.299 1.00 95.06 732 SER A N 1
ATOM 5475 C CA . SER A 1 732 ? -21.168 -14.930 15.794 1.00 95.06 732 SER A CA 1
ATOM 5476 C C . SER A 1 732 ? -21.152 -13.901 16.914 1.00 95.06 732 SER A C 1
ATOM 5478 O O . SER A 1 732 ? -22.092 -13.830 17.702 1.00 95.06 732 SER A O 1
ATOM 5480 N N . ILE A 1 733 ? -20.153 -13.017 16.911 1.00 95.69 733 ILE A N 1
ATOM 5481 C CA . ILE A 1 733 ? -20.100 -11.866 17.826 1.00 95.69 733 ILE A CA 1
ATOM 5482 C C . ILE A 1 733 ? -21.245 -10.867 17.623 1.00 95.69 733 ILE A C 1
ATOM 5484 O O . ILE A 1 733 ? -21.490 -10.048 18.503 1.00 95.69 733 ILE A O 1
ATOM 5488 N N . MET A 1 734 ? -21.954 -10.931 16.491 1.00 94.12 734 MET A N 1
ATOM 5489 C CA . MET A 1 734 ? -23.078 -10.037 16.189 1.00 94.12 734 MET A CA 1
ATOM 5490 C C . MET A 1 734 ? -24.392 -10.480 16.838 1.00 94.12 734 MET A C 1
ATOM 5492 O O . MET A 1 734 ? -25.292 -9.660 16.981 1.00 94.12 734 MET A O 1
ATOM 5496 N N . HIS A 1 735 ? -24.528 -11.760 17.208 1.00 92.00 735 HIS A N 1
ATOM 5497 C CA . HIS A 1 735 ? -25.816 -12.318 17.648 1.00 92.00 735 HIS A CA 1
ATOM 5498 C C . HIS A 1 735 ? -25.728 -13.198 18.895 1.00 92.00 735 HIS A C 1
ATOM 5500 O O . HIS A 1 735 ? -26.695 -13.281 19.645 1.00 92.00 735 HIS A O 1
ATOM 5506 N N . ASP A 1 736 ? -24.598 -13.869 19.124 1.00 95.25 736 ASP A N 1
ATOM 5507 C CA . ASP A 1 736 ? -24.429 -14.740 20.284 1.00 95.25 736 ASP A CA 1
ATOM 5508 C C . ASP A 1 736 ? -24.058 -13.936 21.538 1.00 95.25 736 ASP A C 1
ATOM 5510 O O . ASP A 1 736 ? -23.402 -12.894 21.449 1.00 95.25 736 ASP A O 1
ATOM 5514 N N . THR A 1 737 ? -24.426 -14.495 22.694 1.00 93.88 737 THR A N 1
ATOM 5515 C CA . THR A 1 737 ? -24.068 -14.036 24.044 1.00 93.88 737 THR A CA 1
ATOM 5516 C C . THR A 1 737 ? -22.777 -14.702 24.535 1.00 93.88 737 THR A C 1
ATOM 5518 O O . THR A 1 737 ? -22.330 -15.708 23.974 1.00 93.88 737 THR A O 1
ATOM 5521 N N . GLU A 1 738 ? -22.206 -14.220 25.646 1.00 94.38 738 GLU A N 1
ATOM 5522 C CA . GLU A 1 738 ? -21.001 -14.783 26.288 1.00 94.38 738 GLU A CA 1
ATOM 5523 C C . GLU A 1 738 ? -20.994 -16.321 26.395 1.00 94.38 738 GLU A C 1
ATOM 5525 O O . GLU A 1 738 ? -19.996 -16.962 26.060 1.00 94.38 738 GLU A O 1
ATOM 5530 N N . HIS A 1 739 ? -22.106 -16.938 26.808 1.00 89.38 739 HIS A N 1
ATOM 5531 C CA . HIS A 1 739 ? -22.191 -18.396 26.975 1.00 89.38 739 HIS A CA 1
ATOM 5532 C C . HIS A 1 739 ? -22.180 -19.173 25.653 1.00 89.38 739 HIS A C 1
ATOM 5534 O O . HIS A 1 739 ? -21.797 -20.344 25.630 1.00 89.38 739 HIS A O 1
ATOM 5540 N N . ASN A 1 740 ? -22.587 -18.537 24.555 1.00 93.88 740 ASN A N 1
ATOM 5541 C CA . ASN A 1 740 ? -22.694 -19.168 23.244 1.00 93.88 740 ASN A CA 1
ATOM 5542 C C . ASN A 1 740 ? -21.452 -18.942 22.378 1.00 93.88 740 ASN A C 1
ATOM 5544 O O . ASN A 1 740 ? -21.172 -19.779 21.525 1.00 93.88 740 ASN A O 1
ATOM 5548 N N . LEU A 1 741 ? -20.680 -17.876 22.611 1.00 95.31 741 LEU A N 1
ATOM 5549 C CA . LEU A 1 741 ? -19.538 -17.499 21.766 1.00 95.31 741 LEU A CA 1
ATOM 5550 C C . LEU A 1 741 ? -18.391 -18.515 21.748 1.00 95.31 741 LEU A C 1
ATOM 5552 O O . LEU A 1 741 ? -17.629 -18.538 20.781 1.00 95.31 741 LEU A O 1
ATOM 5556 N N . ALA A 1 742 ? -18.275 -19.354 22.785 1.00 94.81 742 ALA A N 1
ATOM 5557 C CA . ALA A 1 742 ? -17.288 -20.434 22.875 1.00 94.81 742 ALA A CA 1
ATOM 5558 C C . ALA A 1 742 ? -15.861 -19.983 22.494 1.00 94.81 742 ALA A C 1
ATOM 5560 O O . ALA A 1 742 ? -15.221 -20.560 21.609 1.00 94.81 742 ALA A O 1
ATOM 5561 N N . TRP A 1 743 ? -15.384 -18.914 23.141 1.00 96.81 743 TRP A N 1
ATOM 5562 C CA . TRP A 1 743 ? -14.074 -18.319 22.877 1.00 96.81 743 TRP A CA 1
ATOM 5563 C C . TRP A 1 743 ? -12.962 -19.370 22.823 1.00 96.81 743 TRP A C 1
ATOM 5565 O O . TRP A 1 743 ? -12.773 -20.164 23.743 1.00 96.81 743 TRP A O 1
ATOM 5575 N N . THR A 1 744 ? -12.214 -19.361 21.726 1.00 96.44 744 THR A N 1
ATOM 5576 C CA . THR A 1 744 ? -11.149 -20.320 21.433 1.00 96.44 744 THR A CA 1
ATOM 5577 C C . THR A 1 744 ? -9.808 -19.604 21.450 1.00 96.44 744 THR A C 1
ATOM 5579 O O . THR A 1 744 ? -9.629 -18.586 20.779 1.00 96.44 744 THR A O 1
ATOM 5582 N N . GLN A 1 745 ? -8.851 -20.121 22.218 1.00 95.69 745 GLN A N 1
ATOM 5583 C CA . GLN A 1 745 ? -7.513 -19.541 22.287 1.00 95.69 745 GLN A CA 1
ATOM 5584 C C . GLN A 1 745 ? -6.745 -19.786 20.981 1.00 95.69 745 GLN A C 1
ATOM 5586 O O . GLN A 1 745 ? -6.684 -20.911 20.489 1.00 95.69 745 GLN A O 1
ATOM 5591 N N . ILE A 1 746 ? -6.104 -18.743 20.455 1.00 95.81 746 ILE A N 1
ATOM 5592 C CA . ILE A 1 746 ? -5.093 -18.857 19.403 1.00 95.81 746 ILE A CA 1
ATOM 5593 C C . ILE A 1 746 ? -3.730 -18.916 20.091 1.00 95.81 746 ILE A C 1
ATOM 5595 O O . ILE A 1 746 ? -3.285 -17.953 20.721 1.00 95.81 746 ILE A O 1
ATOM 5599 N N . THR A 1 747 ? -3.056 -20.059 19.992 1.00 94.31 747 THR A N 1
ATOM 5600 C CA . THR A 1 747 ? -1.699 -20.210 20.522 1.00 94.31 747 THR A CA 1
ATOM 5601 C C . THR A 1 747 ? -0.729 -19.367 19.703 1.00 94.31 747 THR A C 1
ATOM 5603 O O . THR A 1 747 ? -0.678 -19.507 18.487 1.00 94.31 747 THR A O 1
ATOM 5606 N N . LEU A 1 748 ? 0.061 -18.527 20.376 1.00 94.62 748 LEU A N 1
ATOM 5607 C CA . LEU A 1 748 ? 1.194 -17.804 19.795 1.00 94.62 748 LEU A CA 1
ATOM 5608 C C . LEU A 1 748 ? 2.487 -18.491 20.265 1.00 94.62 748 LEU A C 1
ATOM 5610 O O . LEU A 1 748 ? 2.897 -18.266 21.411 1.00 94.62 748 LEU A O 1
ATOM 5614 N N . PRO A 1 749 ? 3.095 -19.380 19.457 1.00 92.38 749 PRO A N 1
ATOM 5615 C CA . PRO A 1 749 ? 4.295 -20.106 19.860 1.00 92.38 749 PRO A CA 1
ATOM 5616 C C . PRO A 1 749 ? 5.432 -19.138 20.156 1.00 92.38 749 PRO A C 1
ATOM 5618 O O . PRO A 1 749 ? 5.601 -18.159 19.445 1.00 92.38 749 PRO A O 1
ATOM 5621 N N . GLU A 1 750 ? 6.181 -19.390 21.231 1.00 89.56 750 GLU A N 1
ATOM 5622 C CA . GLU A 1 750 ? 7.212 -18.466 21.724 1.00 89.56 750 GLU A CA 1
ATOM 5623 C C . GLU A 1 750 ? 6.660 -17.078 22.118 1.00 89.56 750 GLU A C 1
ATOM 5625 O O . GLU A 1 750 ? 7.403 -16.111 22.220 1.00 89.56 750 GLU A O 1
ATOM 5630 N N . GLY A 1 751 ? 5.363 -16.918 22.383 1.00 88.62 751 GLY A N 1
ATOM 5631 C CA . GLY A 1 751 ? 4.824 -15.656 22.893 1.00 88.62 751 GLY A CA 1
ATOM 5632 C C . GLY A 1 751 ? 5.310 -15.332 24.313 1.00 88.62 751 GLY A C 1
ATOM 5633 O O . GLY A 1 751 ? 5.405 -16.204 25.172 1.00 88.62 751 GLY A O 1
ATOM 5634 N N . ALA A 1 752 ? 5.499 -14.048 24.615 1.00 83.62 752 ALA A N 1
ATOM 5635 C CA . ALA A 1 752 ? 5.673 -13.501 25.965 1.00 83.62 752 ALA A CA 1
ATOM 5636 C C . ALA A 1 752 ? 4.366 -13.519 26.801 1.00 83.62 752 ALA A C 1
ATOM 5638 O O . ALA A 1 752 ? 4.247 -12.817 27.806 1.00 83.62 752 ALA A O 1
ATOM 5639 N N . GLY A 1 753 ? 3.350 -14.272 26.364 1.00 83.69 753 GLY A N 1
ATOM 5640 C CA . GLY A 1 753 ? 2.012 -14.347 26.955 1.00 83.69 753 GLY A CA 1
ATOM 5641 C C . GLY A 1 753 ? 1.102 -13.177 26.571 1.00 83.69 753 GLY A C 1
ATOM 5642 O O . GLY A 1 753 ? 0.073 -13.387 25.939 1.00 83.69 753 GLY A O 1
ATOM 5643 N N . SER A 1 754 ? 1.492 -11.946 26.900 1.00 93.06 754 SER A N 1
ATOM 5644 C CA . SER A 1 754 ? 0.638 -10.760 26.741 1.00 93.06 754 SER A CA 1
ATOM 5645 C C . SER A 1 754 ? 0.546 -10.271 25.293 1.00 93.06 754 SER A C 1
ATOM 5647 O O . SER A 1 754 ? 1.562 -9.993 24.654 1.00 93.06 754 SER A O 1
ATOM 5649 N N . VAL A 1 755 ? -0.677 -10.094 24.792 1.00 96.12 755 VAL A N 1
ATOM 5650 C CA . VAL A 1 755 ? -0.948 -9.412 23.519 1.00 96.12 755 VAL A CA 1
ATOM 5651 C C . VAL A 1 755 ? -1.335 -7.972 23.823 1.00 96.12 755 VAL A C 1
ATOM 5653 O O . VAL A 1 755 ? -2.269 -7.732 24.577 1.00 96.12 755 VAL A O 1
ATOM 5656 N N . ALA A 1 756 ? -0.598 -7.008 23.280 1.00 93.38 756 ALA A N 1
ATOM 5657 C CA . ALA A 1 756 ? -0.770 -5.594 23.595 1.00 93.38 756 ALA A CA 1
ATOM 5658 C C . ALA A 1 756 ? -1.695 -4.876 22.606 1.00 93.38 756 ALA A C 1
ATOM 5660 O O . ALA A 1 756 ? -2.545 -4.096 23.038 1.00 93.38 756 ALA A O 1
ATOM 5661 N N . ARG A 1 757 ? -1.518 -5.112 21.298 1.00 94.56 757 ARG A N 1
ATOM 5662 C CA . ARG A 1 757 ? -2.244 -4.408 20.231 1.00 94.56 757 ARG A CA 1
ATOM 5663 C C . ARG A 1 757 ? -2.443 -5.250 18.980 1.00 94.56 757 ARG A C 1
ATOM 5665 O O . ARG A 1 757 ? -1.617 -6.115 18.672 1.00 94.56 757 ARG A O 1
ATOM 5672 N N . PHE A 1 758 ? -3.487 -4.905 18.241 1.00 96.38 758 PHE A N 1
ATOM 5673 C CA . PHE A 1 758 ? -3.704 -5.292 16.857 1.00 96.38 758 PHE A CA 1
ATOM 5674 C C . PHE A 1 758 ? -3.436 -4.117 15.921 1.00 96.38 758 PHE A C 1
ATOM 5676 O O . PHE A 1 758 ? -3.738 -2.969 16.240 1.00 96.38 758 PHE A O 1
ATOM 5683 N N . PHE A 1 759 ? -2.921 -4.429 14.740 1.00 96.00 759 PHE A N 1
ATOM 5684 C CA . PHE A 1 759 ? -2.987 -3.555 13.581 1.00 96.00 759 PHE A CA 1
ATOM 5685 C C . PHE A 1 759 ? -3.661 -4.331 12.453 1.00 96.00 759 PHE A C 1
ATOM 5687 O O . PHE A 1 759 ? -3.182 -5.397 12.056 1.00 96.00 759 PHE A O 1
ATOM 5694 N N . VAL A 1 760 ? -4.816 -3.839 12.020 1.00 96.00 760 VAL A N 1
ATOM 5695 C CA . VAL A 1 760 ? -5.677 -4.495 11.037 1.00 96.00 760 VAL A CA 1
ATOM 5696 C C . VAL A 1 760 ? -5.376 -3.899 9.670 1.00 96.00 760 VAL A C 1
ATOM 5698 O O . VAL A 1 760 ? -5.379 -2.682 9.527 1.00 96.00 760 VAL A O 1
ATOM 5701 N N . VAL A 1 761 ? -5.141 -4.761 8.685 1.00 96.38 761 VAL A N 1
ATOM 5702 C CA . VAL A 1 761 ? -5.104 -4.403 7.266 1.00 96.38 761 VAL A CA 1
ATOM 5703 C C . VAL A 1 761 ? -6.299 -5.070 6.613 1.00 96.38 761 VAL A C 1
ATOM 5705 O O . VAL A 1 761 ? -6.443 -6.300 6.668 1.00 96.38 761 VAL A O 1
ATOM 5708 N N . SER A 1 762 ? -7.174 -4.254 6.046 1.00 95.38 762 SER A N 1
ATOM 5709 C CA . SER A 1 762 ? -8.468 -4.695 5.560 1.00 95.38 762 SER A CA 1
ATOM 5710 C C . SER A 1 762 ? -8.760 -4.170 4.153 1.00 95.38 762 SER A C 1
ATOM 5712 O O . SER A 1 762 ? -8.117 -3.223 3.704 1.00 95.38 762 SER A O 1
ATOM 5714 N N . PRO A 1 763 ? -9.694 -4.793 3.421 1.00 95.06 763 PRO A N 1
ATOM 5715 C CA . PRO A 1 763 ? -9.907 -4.515 2.005 1.00 95.06 763 PRO A CA 1
ATOM 5716 C C . PRO A 1 763 ? -10.303 -3.074 1.691 1.00 95.06 763 PRO A C 1
ATOM 5718 O O . PRO A 1 763 ? -9.839 -2.563 0.683 1.00 95.06 763 PRO A O 1
ATOM 5721 N N . THR A 1 764 ? -11.107 -2.411 2.525 1.00 92.56 764 THR A N 1
ATOM 5722 C CA . THR A 1 764 ? -11.523 -1.010 2.299 1.00 92.56 764 THR A CA 1
ATOM 5723 C C . THR A 1 764 ? -10.847 -0.016 3.253 1.00 92.56 764 THR A C 1
ATOM 5725 O O . THR A 1 764 ? -11.338 1.099 3.433 1.00 92.56 764 THR A O 1
ATOM 5728 N N . ASP A 1 765 ? -9.772 -0.435 3.934 1.00 87.94 765 ASP A N 1
ATOM 5729 C CA . ASP A 1 765 ? -9.102 0.275 5.041 1.00 87.94 765 ASP A CA 1
ATOM 5730 C C . ASP A 1 765 ? -9.986 0.563 6.272 1.00 87.94 765 ASP A C 1
ATOM 5732 O O . ASP A 1 765 ? -9.542 1.154 7.262 1.00 87.94 765 ASP A O 1
ATOM 5736 N N . LYS A 1 766 ? -11.239 0.097 6.275 1.00 90.12 766 LYS A N 1
ATOM 5737 C CA . LYS A 1 766 ? -12.116 0.126 7.447 1.00 90.12 766 LYS A CA 1
ATOM 5738 C C . LYS A 1 766 ? -11.758 -1.033 8.369 1.00 90.12 766 LYS A C 1
ATOM 5740 O O . LYS A 1 766 ? -11.997 -2.185 8.042 1.00 90.12 766 LYS A O 1
ATOM 5745 N N . ALA A 1 767 ? -11.303 -0.761 9.590 1.00 89.69 767 ALA A N 1
ATOM 5746 C CA . ALA A 1 767 ? -10.872 -1.804 10.536 1.00 89.69 767 ALA A CA 1
ATOM 5747 C C . ALA A 1 767 ? -11.934 -2.876 10.905 1.00 89.69 767 ALA A C 1
ATOM 5749 O O . ALA A 1 767 ? -11.611 -3.810 11.639 1.00 89.69 767 ALA A O 1
ATOM 5750 N N . ILE A 1 768 ? -13.172 -2.748 10.414 1.00 92.88 768 ILE A N 1
ATOM 5751 C CA . ILE A 1 768 ? -14.315 -3.639 10.635 1.00 92.88 768 ILE A CA 1
ATOM 5752 C C . ILE A 1 768 ? -14.646 -4.572 9.460 1.00 92.88 768 ILE A C 1
ATOM 5754 O O . ILE A 1 768 ? -15.569 -5.374 9.578 1.00 92.88 768 ILE A O 1
ATOM 5758 N N . ASP A 1 769 ? -13.936 -4.523 8.329 1.00 93.19 769 ASP A N 1
ATOM 5759 C CA . ASP A 1 769 ? -14.317 -5.285 7.122 1.00 93.19 769 ASP A CA 1
ATOM 5760 C C . ASP A 1 769 ? -13.338 -6.410 6.721 1.00 93.19 769 ASP A C 1
ATOM 5762 O O . ASP A 1 769 ? -13.537 -7.092 5.713 1.00 93.19 769 ASP A O 1
ATOM 5766 N N . PHE A 1 770 ? -12.328 -6.680 7.555 1.00 95.12 770 PHE A N 1
ATOM 5767 C CA . PHE A 1 770 ? -11.271 -7.674 7.313 1.00 95.12 770 PHE A CA 1
ATOM 5768 C C . PHE A 1 770 ? -11.736 -9.143 7.220 1.00 95.12 770 PHE A C 1
ATOM 5770 O O . PHE A 1 770 ? -10.939 -10.011 6.869 1.00 95.12 770 PHE A O 1
ATOM 5777 N N . ALA A 1 771 ? -12.986 -9.460 7.564 1.00 94.75 771 ALA A N 1
ATOM 5778 C CA . ALA A 1 771 ? -13.568 -10.801 7.443 1.00 94.75 771 ALA A CA 1
ATOM 5779 C C . ALA A 1 771 ? -14.854 -10.836 6.595 1.00 94.75 771 ALA A C 1
ATOM 5781 O O . ALA A 1 771 ? -15.360 -11.916 6.286 1.00 94.75 771 ALA A O 1
ATOM 5782 N N . THR A 1 772 ? -15.401 -9.676 6.221 1.00 92.44 772 THR A N 1
ATOM 5783 C CA . THR A 1 772 ? -16.721 -9.575 5.572 1.00 92.44 772 THR A CA 1
ATOM 5784 C C . THR A 1 772 ? -16.681 -9.663 4.051 1.00 92.44 772 THR A C 1
ATOM 5786 O O . THR A 1 772 ? -17.681 -10.037 3.447 1.00 92.44 772 THR A O 1
ATOM 5789 N N . THR A 1 773 ? -15.543 -9.360 3.425 1.00 91.56 773 THR A N 1
ATOM 5790 C CA . THR A 1 773 ? -15.386 -9.431 1.963 1.00 91.56 773 THR A CA 1
ATOM 5791 C C . THR A 1 773 ? -14.674 -10.722 1.558 1.00 91.56 773 THR A C 1
ATOM 5793 O O . THR A 1 773 ? -13.995 -11.326 2.383 1.00 91.56 773 THR A O 1
ATOM 5796 N N . GLU A 1 774 ? -14.787 -11.156 0.301 1.00 91.69 774 GLU A N 1
ATOM 5797 C CA . GLU A 1 774 ? -14.088 -12.348 -0.220 1.00 91.69 774 GLU A CA 1
ATOM 5798 C C . GLU A 1 774 ? -12.556 -12.213 -0.217 1.00 91.69 774 GLU A C 1
ATOM 5800 O O . GLU A 1 774 ? -11.833 -13.213 -0.160 1.00 91.69 774 GLU A O 1
ATOM 5805 N N . ARG A 1 775 ? -12.066 -10.967 -0.203 1.00 93.69 775 ARG A N 1
ATOM 5806 C CA . ARG A 1 775 ? -10.645 -10.606 -0.145 1.00 93.69 775 ARG A CA 1
ATOM 5807 C C . ARG A 1 775 ? -10.020 -10.900 1.224 1.00 93.69 775 ARG A C 1
ATOM 5809 O O . ARG A 1 775 ? -8.799 -11.004 1.306 1.00 93.69 775 ARG A O 1
ATOM 5816 N N . GLY A 1 776 ? -10.847 -11.068 2.267 1.00 94.19 776 GLY A N 1
ATOM 5817 C CA . GLY A 1 776 ? -10.447 -11.298 3.662 1.00 94.19 776 GLY A CA 1
ATOM 5818 C C . GLY A 1 776 ? -9.517 -10.211 4.200 1.00 94.19 776 GLY A C 1
ATOM 5819 O O . GLY A 1 776 ? -9.692 -9.048 3.865 1.00 94.19 776 GLY A O 1
ATOM 5820 N N . GLY A 1 777 ? -8.545 -10.548 5.049 1.00 96.50 777 GLY A N 1
ATOM 5821 C CA . GLY A 1 777 ? -7.697 -9.525 5.665 1.00 96.50 777 GLY A CA 1
ATOM 5822 C C . GLY A 1 777 ? -6.477 -10.065 6.395 1.00 96.50 777 GLY A C 1
ATOM 5823 O O . GLY A 1 777 ? -6.286 -11.275 6.552 1.00 96.50 777 GLY A O 1
ATOM 5824 N N . ASN A 1 778 ? -5.614 -9.163 6.851 1.00 97.19 778 ASN A N 1
ATOM 5825 C CA . ASN A 1 778 ? -4.431 -9.500 7.637 1.00 97.19 778 ASN A CA 1
ATOM 5826 C C . ASN A 1 778 ? -4.418 -8.726 8.951 1.00 97.19 778 ASN A C 1
ATOM 5828 O O . ASN A 1 778 ? -4.776 -7.554 9.009 1.00 97.19 778 ASN A O 1
ATOM 5832 N N . ILE A 1 779 ? -3.984 -9.383 10.025 1.00 97.44 779 ILE A N 1
ATOM 5833 C CA . ILE A 1 779 ? -3.857 -8.752 11.339 1.00 97.44 779 ILE A CA 1
ATOM 5834 C C . ILE A 1 779 ? -2.444 -8.970 11.859 1.00 97.44 779 ILE A C 1
ATOM 5836 O O . ILE A 1 779 ? -1.984 -10.102 12.024 1.00 97.44 779 ILE A O 1
ATOM 5840 N N . TYR A 1 780 ? -1.764 -7.866 12.149 1.00 96.81 780 TYR A N 1
ATOM 5841 C CA . TYR A 1 780 ? -0.478 -7.863 12.826 1.00 96.81 780 TYR A CA 1
ATOM 5842 C C . TYR A 1 780 ? -0.721 -7.788 14.329 1.00 96.81 780 TYR A C 1
ATOM 5844 O O . TYR A 1 780 ? -1.392 -6.887 14.835 1.00 96.81 780 TYR A O 1
ATOM 5852 N N . ILE A 1 781 ? -0.177 -8.758 15.052 1.00 97.00 781 ILE A N 1
ATOM 5853 C CA . ILE A 1 781 ? -0.393 -8.929 16.485 1.00 97.00 781 ILE A CA 1
ATOM 5854 C C . ILE A 1 781 ? 0.895 -8.560 17.205 1.00 97.00 781 ILE A C 1
ATOM 5856 O O . ILE A 1 781 ? 1.912 -9.242 17.061 1.00 97.00 781 ILE A O 1
ATOM 5860 N N . LEU A 1 782 ? 0.844 -7.510 18.020 1.00 96.44 782 LEU A N 1
ATOM 5861 C CA . LEU A 1 782 ? 1.945 -7.134 18.892 1.00 96.44 782 LEU A CA 1
ATOM 5862 C C . LEU A 1 782 ? 1.845 -7.910 20.208 1.00 96.44 782 LEU A C 1
ATOM 5864 O O . LEU A 1 782 ? 1.077 -7.561 21.104 1.00 96.44 782 LEU A O 1
ATOM 5868 N N . ASN A 1 783 ? 2.648 -8.958 20.338 1.00 95.94 783 ASN A N 1
ATOM 5869 C CA . ASN A 1 783 ? 2.844 -9.684 21.583 1.00 95.94 783 ASN A CA 1
ATOM 5870 C C . ASN A 1 783 ? 3.980 -9.016 22.367 1.00 95.94 783 ASN A C 1
ATOM 5872 O O . ASN A 1 783 ? 5.150 -9.125 22.001 1.00 95.94 783 ASN A O 1
ATOM 5876 N N . ALA A 1 784 ? 3.639 -8.266 23.410 1.00 93.62 784 ALA A N 1
ATOM 5877 C CA . ALA A 1 784 ? 4.595 -7.440 24.132 1.00 93.62 784 ALA A CA 1
ATOM 5878 C C . ALA A 1 784 ? 4.344 -7.476 25.639 1.00 93.62 784 ALA A C 1
ATOM 5880 O O . ALA A 1 784 ? 3.204 -7.470 26.107 1.00 93.62 784 ALA A O 1
ATOM 5881 N N . CYS A 1 785 ? 5.438 -7.491 26.399 1.00 90.12 785 CYS A N 1
ATOM 5882 C CA . CYS A 1 785 ? 5.411 -7.563 27.852 1.00 90.12 785 CYS A CA 1
ATOM 5883 C C . CYS A 1 785 ? 6.448 -6.610 28.452 1.00 90.12 785 CYS A C 1
ATOM 5885 O O . CYS A 1 785 ? 7.645 -6.720 28.173 1.00 90.12 785 CYS A O 1
ATOM 5887 N N . VAL A 1 786 ? 5.984 -5.680 29.292 1.00 86.62 786 VAL A N 1
ATOM 5888 C CA . VAL A 1 786 ? 6.838 -4.677 29.946 1.00 86.62 786 VAL A CA 1
ATOM 5889 C C . VAL A 1 786 ? 7.829 -5.337 30.905 1.00 86.62 786 VAL A C 1
ATOM 5891 O O . VAL A 1 786 ? 9.011 -5.005 30.877 1.00 86.62 786 VAL A O 1
ATOM 5894 N N . SER A 1 787 ? 7.378 -6.294 31.726 1.00 85.75 787 SER A N 1
ATOM 5895 C CA . SER A 1 787 ? 8.217 -6.934 32.753 1.00 85.75 787 SER A CA 1
ATOM 5896 C C . SER A 1 787 ? 9.312 -7.823 32.165 1.00 85.75 787 SER A C 1
ATOM 5898 O O . SER A 1 787 ? 10.393 -7.915 32.740 1.00 85.75 787 SER A O 1
ATOM 5900 N N . LEU A 1 788 ? 9.056 -8.433 31.006 1.00 87.94 788 LEU A N 1
ATOM 5901 C CA . LEU A 1 788 ? 10.050 -9.203 30.254 1.00 87.94 788 LEU A CA 1
ATOM 5902 C C . LEU A 1 788 ? 10.879 -8.328 29.305 1.00 87.94 788 LEU A C 1
ATOM 5904 O O . LEU A 1 788 ? 11.848 -8.813 28.730 1.00 87.94 788 LEU A O 1
ATOM 5908 N N . ASN A 1 789 ? 10.504 -7.054 29.136 1.00 87.19 789 ASN A N 1
ATOM 5909 C CA . ASN A 1 789 ? 11.056 -6.131 28.148 1.00 87.19 789 ASN A CA 1
ATOM 5910 C C . ASN A 1 789 ? 11.159 -6.769 26.751 1.00 87.19 789 ASN A C 1
ATOM 5912 O O . ASN A 1 789 ? 12.212 -6.747 26.130 1.00 87.19 789 ASN A O 1
ATOM 5916 N N . GLN A 1 790 ? 10.069 -7.349 26.253 1.00 89.25 790 GLN A N 1
ATOM 5917 C CA . GLN A 1 790 ? 10.035 -8.043 24.961 1.00 89.25 790 GLN A CA 1
ATOM 5918 C C . GLN A 1 790 ? 8.888 -7.532 24.091 1.00 89.25 790 GLN A C 1
ATOM 5920 O O . GLN A 1 790 ? 7.853 -7.100 24.608 1.00 89.25 790 GLN A O 1
ATOM 5925 N N . ALA A 1 791 ? 9.082 -7.584 22.772 1.00 91.56 791 ALA A N 1
ATOM 5926 C CA . ALA A 1 791 ? 8.052 -7.302 21.780 1.00 91.56 791 ALA A CA 1
ATOM 5927 C C . ALA A 1 791 ? 8.281 -8.148 20.525 1.00 91.56 791 ALA A C 1
ATOM 5929 O O . ALA A 1 791 ? 9.338 -8.063 19.896 1.00 91.56 791 ALA A O 1
ATOM 5930 N N . ARG A 1 792 ? 7.267 -8.931 20.169 1.00 92.88 792 ARG A N 1
ATOM 5931 C CA . ARG A 1 792 ? 7.216 -9.811 19.003 1.00 92.88 792 ARG A CA 1
ATOM 5932 C C . ARG A 1 792 ? 5.993 -9.483 18.167 1.00 92.88 792 ARG A C 1
ATOM 5934 O O . ARG A 1 792 ? 4.942 -9.138 18.705 1.00 92.88 792 ARG A O 1
ATOM 5941 N N . VAL A 1 793 ? 6.134 -9.608 16.859 1.00 94.06 793 VAL A N 1
ATOM 5942 C CA . VAL A 1 793 ? 5.058 -9.406 15.892 1.00 94.06 793 VAL A CA 1
ATOM 5943 C C . VAL A 1 793 ? 4.693 -10.748 15.298 1.00 94.06 793 VAL A C 1
ATOM 5945 O O . VAL A 1 793 ? 5.565 -11.442 14.783 1.00 94.06 793 VAL A O 1
ATOM 5948 N N . TYR A 1 794 ? 3.413 -11.086 15.335 1.00 95.56 794 TYR A N 1
ATOM 5949 C CA . TYR A 1 794 ? 2.849 -12.214 14.598 1.00 95.56 794 TYR A CA 1
ATOM 5950 C C . TYR A 1 794 ? 1.958 -11.683 13.482 1.00 95.56 794 TYR A C 1
ATOM 5952 O O . TYR A 1 794 ? 1.428 -10.576 13.585 1.00 95.56 794 TYR A O 1
ATOM 5960 N N . ARG A 1 795 ? 1.778 -12.483 12.434 1.00 96.19 795 ARG A N 1
ATOM 5961 C CA . ARG A 1 795 ? 0.836 -12.201 11.352 1.00 96.19 795 ARG A CA 1
ATOM 5962 C C . ARG A 1 795 ? -0.251 -13.258 11.346 1.00 96.19 795 ARG A C 1
ATOM 5964 O O . ARG A 1 795 ? 0.033 -14.455 11.423 1.00 96.19 795 ARG A O 1
ATOM 5971 N N . LEU A 1 796 ? -1.489 -12.803 11.255 1.00 96.81 796 LEU A N 1
ATOM 5972 C CA . LEU A 1 796 ? -2.676 -13.636 11.188 1.00 96.81 796 LEU A CA 1
ATOM 5973 C C . LEU A 1 796 ? -3.378 -13.372 9.858 1.00 96.81 796 LEU A C 1
ATOM 5975 O O . LEU A 1 796 ? -3.639 -12.222 9.508 1.00 96.81 796 LEU A O 1
ATOM 5979 N N . SER A 1 797 ? -3.656 -14.438 9.118 1.00 96.75 797 SER A N 1
ATOM 5980 C CA . SER A 1 797 ? -4.454 -14.404 7.900 1.00 96.75 797 SER A CA 1
ATOM 5981 C C . SER A 1 797 ? -5.909 -14.656 8.264 1.00 96.75 797 SER A C 1
ATOM 5983 O O . SER A 1 797 ? -6.208 -15.616 8.985 1.00 96.75 797 SER A O 1
ATOM 5985 N N . ILE A 1 798 ? -6.793 -13.782 7.787 1.00 96.88 798 ILE A N 1
ATOM 5986 C CA . ILE A 1 798 ? -8.234 -13.892 7.971 1.00 96.88 798 ILE A CA 1
ATOM 5987 C C . ILE A 1 798 ? -8.878 -14.247 6.639 1.00 96.88 798 ILE A C 1
ATOM 5989 O O . ILE A 1 798 ? -8.791 -13.480 5.681 1.00 96.88 798 ILE A O 1
ATOM 5993 N N . LEU A 1 799 ? -9.535 -15.404 6.581 1.00 93.25 799 LEU A N 1
ATOM 5994 C CA . LEU A 1 799 ? -10.319 -15.792 5.411 1.00 93.25 799 LEU A CA 1
ATOM 5995 C C . LEU A 1 799 ? -11.601 -14.960 5.325 1.00 93.25 799 LEU A C 1
ATOM 5997 O O . LEU A 1 799 ? -12.330 -14.818 6.306 1.00 93.25 799 LEU A O 1
ATOM 6001 N N . GLY A 1 800 ? -11.866 -14.449 4.126 1.00 87.19 800 GLY A N 1
ATOM 6002 C CA . GLY A 1 800 ? -13.031 -13.640 3.797 1.00 87.19 800 GLY A CA 1
ATOM 6003 C C . GLY A 1 800 ? -14.334 -14.426 3.628 1.00 87.19 800 GLY A C 1
ATOM 6004 O O . GLY A 1 800 ? -14.290 -15.633 3.364 1.00 87.19 800 GLY A O 1
ATOM 6005 N N . MET A 1 801 ? -15.479 -13.739 3.769 1.00 79.56 801 MET A N 1
ATOM 6006 C CA . MET A 1 801 ? -16.847 -14.247 3.525 1.00 79.56 801 MET A CA 1
ATOM 6007 C C . MET A 1 801 ? -17.105 -15.660 4.087 1.00 79.56 801 MET A C 1
ATOM 6009 O O . MET A 1 801 ? -17.703 -16.516 3.437 1.00 79.56 801 MET A O 1
ATOM 6013 N N . GLN A 1 802 ? -16.629 -15.941 5.303 1.00 65.06 802 GLN A N 1
ATOM 6014 C CA . GLN A 1 802 ? -16.826 -17.252 5.924 1.00 65.06 802 GLN A CA 1
ATOM 6015 C C . GLN A 1 802 ? -18.171 -17.314 6.658 1.00 65.06 802 GLN A C 1
ATOM 6017 O O . GLN A 1 802 ? -18.353 -16.667 7.692 1.00 65.06 802 GLN A O 1
ATOM 6022 N N . ASP A 1 803 ? -19.078 -18.162 6.172 1.00 71.06 803 ASP A N 1
ATOM 6023 C CA . ASP A 1 803 ? -20.209 -18.662 6.953 1.00 71.06 803 ASP A CA 1
ATOM 6024 C C . ASP A 1 803 ? -20.218 -20.201 6.931 1.00 71.06 803 ASP A C 1
ATOM 6026 O O . ASP A 1 803 ? -20.479 -20.783 5.873 1.00 71.06 803 ASP A O 1
ATOM 6030 N N . PRO A 1 804 ? -19.926 -20.894 8.055 1.00 88.44 804 PRO A N 1
ATOM 6031 C CA . PRO A 1 804 ? -19.618 -20.391 9.407 1.00 88.44 804 PRO A CA 1
ATOM 6032 C C . PRO A 1 804 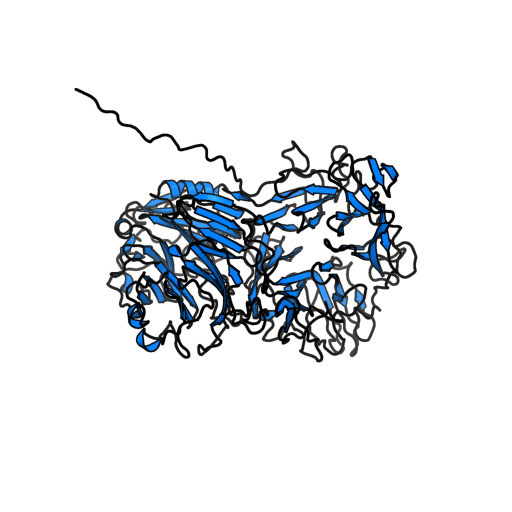? -18.115 -20.152 9.699 1.00 88.44 804 PRO A C 1
ATOM 6034 O O . PRO A 1 804 ? -17.242 -20.611 8.966 1.00 88.44 804 PRO A O 1
ATOM 6037 N N . ILE A 1 805 ? -17.796 -19.522 10.847 1.00 93.69 805 ILE A N 1
ATOM 6038 C CA . ILE A 1 805 ? -16.425 -19.494 11.412 1.00 93.69 805 ILE A CA 1
ATOM 6039 C C . ILE A 1 805 ? -15.911 -20.929 11.609 1.00 93.69 805 ILE A C 1
ATOM 6041 O O . ILE A 1 805 ? -16.615 -21.774 12.170 1.00 93.69 805 ILE A O 1
ATOM 6045 N N . SER A 1 806 ? -14.662 -21.177 11.212 1.00 93.62 806 SER A N 1
ATOM 6046 C CA . SER A 1 806 ? -13.955 -22.454 11.328 1.00 93.62 806 SER A CA 1
ATOM 6047 C C . SER A 1 806 ? -12.535 -22.280 11.885 1.00 93.62 806 SER A C 1
ATOM 6049 O O . SER A 1 806 ? -12.057 -21.164 12.102 1.00 93.62 806 SER A O 1
ATOM 6051 N N . ASP A 1 807 ? -11.820 -23.394 12.063 1.00 91.56 807 ASP A N 1
ATOM 6052 C CA . ASP A 1 807 ? -10.409 -23.391 12.477 1.00 91.56 807 ASP A CA 1
ATOM 6053 C C . ASP A 1 807 ? -9.473 -22.730 11.459 1.00 91.56 807 ASP A C 1
ATOM 6055 O O . ASP A 1 807 ? -8.366 -22.326 11.810 1.00 91.56 807 ASP A O 1
ATOM 6059 N N . TYR A 1 808 ? -9.927 -22.573 10.215 1.00 91.50 808 TYR A N 1
ATOM 6060 C CA . TYR A 1 808 ? -9.155 -21.953 9.145 1.00 91.50 808 TYR A CA 1
ATOM 6061 C C . TYR A 1 808 ? -9.452 -20.461 8.972 1.00 91.50 808 TYR A C 1
ATOM 6063 O O . TYR A 1 808 ? -8.708 -19.781 8.271 1.00 91.50 808 TYR A O 1
ATOM 6071 N N . THR A 1 809 ? -10.496 -19.931 9.622 1.00 94.19 809 THR A N 1
ATOM 6072 C CA . THR A 1 809 ? -10.901 -18.523 9.477 1.00 94.19 809 THR A CA 1
ATOM 6073 C C . THR A 1 809 ? -9.806 -17.570 9.945 1.00 94.19 809 THR A C 1
ATOM 6075 O O . THR A 1 809 ? -9.579 -16.564 9.290 1.00 94.19 809 THR A O 1
ATOM 6078 N N . ALA A 1 810 ? -9.113 -17.887 11.041 1.00 95.25 810 ALA A N 1
ATOM 6079 C CA . ALA A 1 810 ? -8.047 -17.067 11.610 1.00 95.25 810 ALA A CA 1
ATOM 6080 C C . ALA A 1 810 ? -6.797 -17.928 11.824 1.00 95.25 810 ALA A C 1
ATOM 6082 O O . ALA A 1 810 ? -6.691 -18.645 12.819 1.00 95.25 810 ALA A O 1
ATOM 6083 N N . THR A 1 811 ? -5.859 -17.875 10.879 1.00 95.25 811 THR A N 1
ATOM 6084 C CA . THR A 1 811 ? -4.691 -18.767 10.846 1.00 95.25 811 THR A CA 1
ATOM 6085 C C . THR A 1 811 ? -3.387 -17.991 10.906 1.00 95.25 811 THR A C 1
ATOM 6087 O O . THR A 1 811 ? -3.208 -16.983 10.223 1.00 95.25 811 THR A O 1
ATOM 6090 N N . LEU A 1 812 ? -2.454 -18.449 11.745 1.00 94.88 812 LEU A N 1
ATOM 6091 C CA . LEU A 1 812 ? -1.116 -17.866 11.779 1.00 94.88 812 LEU A CA 1
ATOM 6092 C C . LEU A 1 812 ? -0.421 -18.094 10.440 1.00 94.88 812 LEU A C 1
ATOM 6094 O O . LEU A 1 812 ? -0.516 -19.174 9.850 1.00 94.88 812 LEU A O 1
ATOM 6098 N N . PHE A 1 813 ? 0.313 -17.083 9.988 1.00 93.62 813 PHE A N 1
ATOM 6099 C CA . PHE A 1 813 ? 1.211 -17.241 8.855 1.00 93.62 813 PHE A CA 1
ATOM 6100 C C . PHE A 1 813 ? 2.215 -18.345 9.160 1.00 93.62 813 PHE A C 1
ATOM 6102 O O . PHE A 1 813 ? 2.648 -18.507 10.299 1.00 93.62 813 PHE A O 1
ATOM 6109 N N . LYS A 1 814 ? 2.633 -19.080 8.129 1.00 88.25 814 LYS A N 1
ATOM 6110 C CA . LYS A 1 814 ? 3.734 -20.047 8.214 1.00 88.25 814 LYS A CA 1
ATOM 6111 C C . LYS A 1 814 ? 5.083 -19.326 8.292 1.00 88.25 814 LYS A C 1
ATOM 6113 O O . LYS A 1 814 ? 5.944 -19.524 7.436 1.00 88.25 814 LYS A O 1
ATOM 6118 N N . ASP A 1 815 ? 5.239 -18.479 9.297 1.00 88.38 815 ASP A N 1
ATOM 6119 C CA . ASP A 1 815 ? 6.494 -17.847 9.670 1.00 88.38 815 ASP A CA 1
ATOM 6120 C C . ASP A 1 815 ? 7.287 -18.852 10.499 1.00 88.38 815 ASP A C 1
ATOM 6122 O O . ASP A 1 815 ? 6.856 -19.227 11.574 1.00 88.38 815 ASP A O 1
ATOM 6126 N N . HIS A 1 816 ? 8.405 -19.366 10.000 1.00 86.00 816 HIS A N 1
ATOM 6127 C CA . HIS A 1 816 ? 9.286 -20.258 10.761 1.00 86.00 816 HIS A CA 1
ATOM 6128 C C . HIS A 1 816 ? 10.727 -20.068 10.304 1.00 86.00 816 HIS A C 1
ATOM 6130 O O . HIS A 1 816 ? 10.989 -19.724 9.152 1.00 86.00 816 HIS A O 1
ATOM 6136 N N . PHE A 1 817 ? 11.671 -20.295 11.214 1.00 85.69 817 PHE A N 1
ATOM 6137 C CA . PHE A 1 817 ? 13.100 -20.181 10.918 1.00 85.69 817 PHE A CA 1
ATOM 6138 C C . PHE A 1 817 ? 13.732 -21.514 10.521 1.00 85.69 817 PHE A C 1
ATOM 6140 O O . PHE A 1 817 ? 14.736 -21.511 9.815 1.00 85.69 817 PHE A O 1
ATOM 6147 N N . PHE A 1 818 ? 13.146 -22.633 10.946 1.00 86.62 818 PHE A N 1
ATOM 6148 C CA . PHE A 1 818 ? 13.674 -23.980 10.750 1.00 86.62 818 PHE A CA 1
ATOM 6149 C C . PHE A 1 818 ? 12.575 -24.923 10.256 1.00 86.62 818 PHE A C 1
ATOM 6151 O O . PHE A 1 818 ? 11.390 -24.675 10.490 1.00 86.62 818 PHE A O 1
ATOM 6158 N N . GLU A 1 819 ? 12.979 -25.979 9.559 1.00 86.75 819 GLU A N 1
ATOM 6159 C CA . GLU A 1 819 ? 12.102 -27.072 9.132 1.00 86.75 819 GLU A CA 1
ATOM 6160 C C . GLU A 1 819 ? 11.437 -27.757 10.338 1.00 86.75 819 GLU A C 1
ATOM 6162 O O . GLU A 1 819 ? 12.031 -27.843 11.413 1.00 86.75 819 GLU A O 1
ATOM 6167 N N . ASP A 1 820 ? 10.191 -28.208 10.165 1.00 80.25 820 ASP A N 1
ATOM 6168 C CA . ASP A 1 820 ? 9.380 -28.927 11.165 1.00 80.25 820 ASP A CA 1
ATOM 6169 C C . ASP A 1 820 ? 9.124 -28.207 12.506 1.00 80.25 820 ASP A C 1
ATOM 6171 O O . ASP A 1 820 ? 8.583 -28.795 13.445 1.00 80.25 820 ASP A O 1
ATOM 6175 N N . VAL A 1 821 ? 9.449 -26.916 12.612 1.00 78.50 821 VAL A N 1
ATOM 6176 C CA . VAL A 1 821 ? 9.087 -26.091 13.772 1.00 78.50 821 VAL A CA 1
ATOM 6177 C C . VAL A 1 821 ? 7.718 -25.453 13.545 1.00 78.50 821 VAL A C 1
ATOM 6179 O O . VAL A 1 821 ? 7.397 -24.994 12.445 1.00 78.50 821 VAL A O 1
ATOM 6182 N N . ASN A 1 822 ? 6.900 -25.410 14.602 1.00 79.44 822 ASN A N 1
ATOM 6183 C CA . ASN A 1 822 ? 5.629 -24.688 14.584 1.00 79.44 822 ASN A CA 1
ATOM 6184 C C . ASN A 1 822 ? 5.829 -23.236 14.113 1.00 79.44 822 ASN A C 1
ATOM 6186 O O . ASN A 1 822 ? 6.878 -22.649 14.392 1.00 79.44 822 ASN A O 1
ATOM 6190 N N . PRO A 1 823 ? 4.826 -22.629 13.454 1.00 81.75 823 PRO A N 1
ATOM 6191 C CA . PRO A 1 823 ? 4.888 -21.216 13.126 1.00 81.75 823 PRO A CA 1
ATOM 6192 C C . PRO A 1 823 ? 5.229 -20.361 14.353 1.00 81.75 823 PRO A C 1
ATOM 6194 O O . PRO A 1 823 ? 4.681 -20.570 15.431 1.00 81.75 823 PRO A O 1
ATOM 6197 N N . THR A 1 824 ? 6.135 -19.413 14.188 1.00 89.12 824 THR A N 1
ATOM 6198 C CA . THR A 1 824 ? 6.667 -18.524 15.218 1.00 89.12 824 THR A CA 1
ATOM 6199 C C . THR A 1 824 ? 6.359 -17.066 14.860 1.00 89.12 824 THR A C 1
ATOM 6201 O O . THR A 1 824 ? 5.511 -16.775 14.013 1.00 89.12 824 THR A O 1
ATOM 6204 N N . PHE A 1 825 ? 7.000 -16.123 15.540 1.00 91.19 825 PHE A N 1
ATOM 6205 C CA . PHE A 1 825 ? 6.881 -14.699 15.257 1.00 91.19 825 PHE A CA 1
ATOM 6206 C C . PHE A 1 825 ? 7.485 -14.328 13.891 1.00 91.19 825 PHE A C 1
ATOM 6208 O O . PHE A 1 825 ? 8.495 -14.874 13.453 1.00 91.19 825 PHE A O 1
ATOM 6215 N N . TYR A 1 826 ? 6.901 -13.318 13.249 1.00 91.00 826 TYR A N 1
ATOM 6216 C CA . TYR A 1 826 ? 7.436 -12.686 12.042 1.00 91.00 826 TYR A CA 1
ATOM 6217 C C . TYR A 1 826 ? 8.680 -11.842 12.352 1.00 91.00 826 TYR A C 1
ATOM 6219 O O . TYR A 1 826 ? 9.665 -11.853 11.618 1.00 91.00 826 TYR A O 1
ATOM 6227 N N . TYR A 1 827 ? 8.636 -11.098 13.460 1.00 89.12 827 TYR A N 1
ATOM 6228 C CA . TYR A 1 827 ? 9.707 -10.194 13.867 1.00 89.12 827 TYR A CA 1
ATOM 6229 C C . TYR A 1 827 ? 9.822 -10.122 15.392 1.00 89.12 827 TYR A C 1
ATOM 6231 O O . TYR A 1 827 ? 8.817 -9.934 16.076 1.00 89.12 827 TYR A O 1
ATOM 6239 N N . ASP A 1 828 ? 11.043 -10.228 15.923 1.00 88.31 828 ASP A N 1
ATOM 6240 C CA . ASP A 1 828 ? 11.347 -9.998 17.341 1.00 88.31 828 ASP A CA 1
ATOM 6241 C C . ASP A 1 828 ? 12.210 -8.744 17.485 1.00 88.31 828 ASP A C 1
ATOM 6243 O O . ASP A 1 828 ? 13.317 -8.653 16.949 1.00 88.31 828 ASP A O 1
ATOM 6247 N N . ARG A 1 829 ? 11.694 -7.759 18.224 1.00 85.81 829 ARG A N 1
ATOM 6248 C CA . ARG A 1 829 ? 12.399 -6.508 18.509 1.00 85.81 829 ARG A CA 1
ATOM 6249 C C . ARG A 1 829 ? 13.259 -6.591 19.771 1.00 85.81 829 ARG A C 1
ATOM 6251 O O . ARG A 1 829 ? 14.130 -5.734 19.966 1.00 85.81 829 ARG A O 1
ATOM 6258 N N . GLY A 1 830 ? 12.969 -7.539 20.660 1.00 83.94 830 GLY A N 1
ATOM 6259 C CA . GLY A 1 830 ? 13.652 -7.761 21.934 1.00 83.94 830 GLY A CA 1
ATOM 6260 C C . GLY A 1 830 ? 13.501 -6.652 22.982 1.00 83.94 830 GLY A C 1
ATOM 6261 O O . GLY A 1 830 ? 14.107 -6.751 24.037 1.00 83.94 830 GLY A O 1
ATOM 6262 N N . SER A 1 831 ? 12.744 -5.583 22.716 1.00 85.81 831 SER A N 1
ATOM 6263 C CA . SER A 1 831 ? 12.450 -4.523 23.692 1.00 85.81 831 SER A CA 1
ATOM 6264 C C . SER A 1 831 ? 10.995 -4.099 23.582 1.00 85.81 831 SER A C 1
ATOM 6266 O O . SER A 1 831 ? 10.456 -4.057 22.479 1.00 85.81 831 SER A O 1
ATOM 6268 N N . TYR A 1 832 ? 10.372 -3.761 24.709 1.00 88.75 832 TYR A N 1
ATOM 6269 C CA . TYR A 1 832 ? 8.936 -3.484 24.775 1.00 88.75 832 TYR A CA 1
ATOM 6270 C C . TYR A 1 832 ? 8.479 -2.372 23.806 1.00 88.75 832 TYR A C 1
ATOM 6272 O O . TYR A 1 832 ? 9.170 -1.360 23.628 1.00 88.75 832 TYR A O 1
ATOM 6280 N N . ARG A 1 833 ? 7.308 -2.564 23.187 1.00 90.31 833 ARG A N 1
ATOM 6281 C CA . ARG A 1 833 ? 6.628 -1.622 22.284 1.00 90.31 833 ARG A CA 1
ATOM 6282 C C . ARG A 1 833 ? 5.143 -1.540 22.629 1.00 90.31 833 ARG A C 1
ATOM 6284 O O . ARG A 1 833 ? 4.573 -2.523 23.093 1.00 90.31 833 ARG A O 1
ATOM 6291 N N . ASN A 1 834 ? 4.548 -0.376 22.374 1.00 88.38 834 ASN A N 1
ATOM 6292 C CA . ASN A 1 834 ? 3.127 -0.109 22.598 1.00 88.38 834 ASN A CA 1
ATOM 6293 C C . ASN A 1 834 ? 2.305 -0.356 21.342 1.00 88.38 834 ASN A C 1
ATOM 6295 O O . ASN A 1 834 ? 1.238 -0.943 21.443 1.00 88.38 834 ASN A O 1
ATOM 6299 N N . TYR A 1 835 ? 2.790 0.110 20.191 1.00 91.12 835 TYR A N 1
ATOM 6300 C CA . TYR A 1 835 ? 2.047 0.093 18.936 1.00 91.12 835 TYR A CA 1
ATOM 6301 C C . TYR A 1 835 ? 2.916 -0.407 17.790 1.00 91.12 835 TYR A C 1
ATOM 6303 O O . TYR A 1 835 ? 4.146 -0.282 17.812 1.00 91.12 835 TYR A O 1
ATOM 6311 N N . ILE A 1 836 ? 2.232 -0.950 16.792 1.00 92.88 836 ILE A N 1
ATOM 6312 C CA . ILE A 1 836 ? 2.760 -1.323 15.489 1.00 92.88 836 ILE A CA 1
ATOM 6313 C C . ILE A 1 836 ? 1.845 -0.730 14.417 1.00 92.88 836 ILE A C 1
ATOM 6315 O O . ILE A 1 836 ? 0.639 -0.648 14.632 1.00 92.88 836 ILE A O 1
ATOM 6319 N N . ALA A 1 837 ? 2.427 -0.326 13.293 1.00 92.06 837 ALA A N 1
ATOM 6320 C CA . ALA A 1 837 ? 1.701 0.036 12.083 1.00 92.06 837 ALA A CA 1
ATOM 6321 C C . ALA A 1 837 ? 2.505 -0.367 10.844 1.00 92.06 837 ALA A C 1
ATOM 6323 O O . ALA A 1 837 ? 3.725 -0.552 10.920 1.00 92.06 837 ALA A O 1
ATOM 6324 N N . THR A 1 838 ? 1.825 -0.526 9.715 1.00 91.62 838 THR A N 1
ATOM 6325 C CA . THR A 1 838 ? 2.447 -0.826 8.424 1.00 91.62 838 THR A CA 1
ATOM 6326 C C . THR A 1 838 ? 1.529 -0.399 7.282 1.00 91.62 838 THR A C 1
ATOM 6328 O O . THR A 1 838 ? 0.315 -0.452 7.434 1.00 91.62 838 THR A O 1
ATOM 6331 N N . ASP A 1 839 ? 2.111 0.004 6.159 1.00 89.81 839 ASP A N 1
ATOM 6332 C CA . ASP A 1 839 ? 1.448 0.106 4.848 1.00 89.81 839 ASP A CA 1
ATOM 6333 C C . ASP A 1 839 ? 1.904 -1.020 3.906 1.00 89.81 839 ASP A C 1
ATOM 6335 O O . ASP A 1 839 ? 1.745 -0.909 2.696 1.00 89.81 839 ASP A O 1
ATOM 6339 N N . GLY A 1 840 ? 2.548 -2.069 4.436 1.00 91.81 840 GLY A N 1
ATOM 6340 C CA . GLY A 1 840 ? 3.165 -3.172 3.693 1.00 91.81 840 GLY A CA 1
ATOM 6341 C C . GLY A 1 840 ? 4.597 -2.894 3.220 1.00 91.81 840 GLY A C 1
ATOM 6342 O O . GLY A 1 840 ? 5.461 -3.774 3.306 1.00 91.81 840 GLY A O 1
ATOM 6343 N N . ALA A 1 841 ? 4.901 -1.661 2.809 1.00 90.81 841 ALA A N 1
ATOM 6344 C CA . ALA A 1 841 ? 6.245 -1.250 2.401 1.00 90.81 841 ALA A CA 1
ATOM 6345 C C . ALA A 1 841 ? 7.124 -0.939 3.623 1.00 90.81 841 ALA A C 1
ATOM 6347 O O . ALA A 1 841 ? 8.277 -1.380 3.733 1.00 90.81 841 ALA A O 1
ATOM 6348 N N . MET A 1 842 ? 6.552 -0.215 4.580 1.00 87.50 842 MET A N 1
ATOM 6349 C CA . MET A 1 842 ? 7.181 0.228 5.812 1.00 87.50 842 MET A CA 1
ATOM 6350 C C . MET A 1 842 ? 6.564 -0.464 7.017 1.00 87.50 842 MET A C 1
ATOM 6352 O O . MET A 1 842 ? 5.380 -0.790 7.055 1.00 87.50 842 MET A O 1
ATOM 6356 N N . PHE A 1 843 ? 7.382 -0.659 8.045 1.00 87.44 843 PHE A N 1
ATOM 6357 C CA . PHE A 1 843 ? 6.924 -1.126 9.344 1.00 87.44 843 PHE A CA 1
ATOM 6358 C C . PHE A 1 843 ? 7.349 -0.123 10.396 1.00 87.44 843 PHE A C 1
ATOM 6360 O O . PHE A 1 843 ? 8.501 0.314 10.426 1.00 87.44 843 PHE A O 1
ATOM 6367 N N . PHE A 1 844 ? 6.428 0.186 11.290 1.00 87.62 844 PHE A N 1
ATOM 6368 C CA . PHE A 1 844 ? 6.592 1.188 12.317 1.00 87.62 844 PHE A CA 1
ATOM 6369 C C . PHE A 1 844 ? 6.350 0.585 13.686 1.00 87.62 844 PHE A C 1
ATOM 6371 O O . PHE A 1 844 ? 5.439 -0.219 13.879 1.00 87.62 844 PHE A O 1
ATOM 6378 N N . MET A 1 845 ? 7.145 1.011 14.661 1.00 89.00 845 MET A N 1
ATOM 6379 C CA . MET A 1 845 ? 6.918 0.687 16.061 1.00 89.00 845 MET A CA 1
ATOM 6380 C C . MET A 1 845 ? 7.062 1.929 16.920 1.00 89.00 845 MET A C 1
ATOM 6382 O O . MET A 1 845 ? 7.979 2.733 16.737 1.00 89.00 845 MET A O 1
ATOM 6386 N N . SER A 1 846 ? 6.194 2.047 17.920 1.00 87.75 846 SER A N 1
ATOM 6387 C CA . SER A 1 846 ? 6.304 3.098 18.925 1.00 87.75 846 SER A CA 1
ATOM 6388 C C . SER A 1 846 ? 6.214 2.544 20.343 1.00 87.75 846 SER A C 1
ATOM 6390 O O . SER A 1 846 ? 5.706 1.446 20.590 1.00 87.75 846 SER A O 1
ATOM 6392 N N . ARG A 1 847 ? 6.746 3.301 21.302 1.00 87.56 847 ARG A N 1
ATOM 6393 C CA . ARG A 1 847 ? 6.514 3.091 22.735 1.00 87.56 847 ARG A CA 1
ATOM 6394 C C . ARG A 1 847 ? 6.390 4.431 23.439 1.00 87.56 847 ARG A C 1
ATOM 6396 O O . ARG A 1 847 ? 7.123 5.361 23.108 1.00 87.56 847 ARG A O 1
ATOM 6403 N N . SER A 1 848 ? 5.543 4.485 24.454 1.00 85.06 848 SER A N 1
ATOM 6404 C CA . SER A 1 848 ? 5.583 5.536 25.470 1.00 85.06 848 SER A CA 1
ATOM 6405 C C . SER A 1 848 ? 6.758 5.310 26.423 1.00 85.06 848 SER A C 1
ATOM 6407 O O . SER A 1 848 ? 7.323 4.214 26.497 1.00 85.06 848 SER A O 1
ATOM 6409 N N . SER A 1 849 ? 7.106 6.345 27.180 1.00 81.50 849 SER A N 1
ATOM 6410 C CA . SER A 1 849 ? 8.020 6.212 28.310 1.00 81.50 849 SER A CA 1
ATOM 6411 C C . SER A 1 849 ? 7.431 5.278 29.372 1.00 81.50 849 SER A C 1
ATOM 6413 O O . SER A 1 849 ? 6.224 5.296 29.619 1.00 81.50 849 SER A O 1
ATOM 6415 N N . PHE A 1 850 ? 8.266 4.443 29.997 1.00 77.06 850 PHE A N 1
ATOM 6416 C CA . PHE A 1 850 ? 7.827 3.540 31.066 1.00 77.06 850 PHE A CA 1
ATOM 6417 C C . PHE A 1 850 ? 8.897 3.323 32.151 1.00 77.06 850 PHE A C 1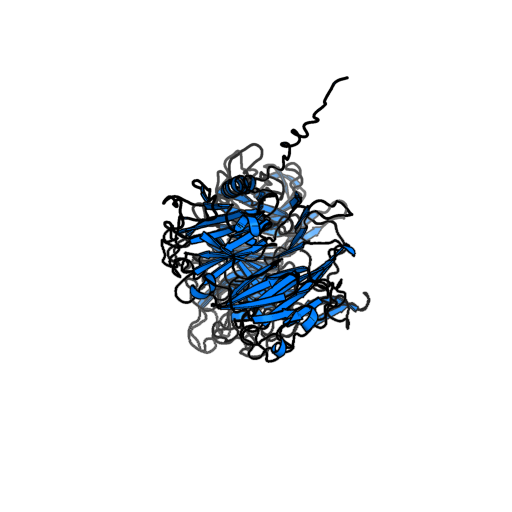
ATOM 6419 O O . PHE A 1 850 ? 10.106 3.396 31.913 1.00 77.06 850 PHE A O 1
ATOM 6426 N N . TYR A 1 851 ? 8.430 3.053 33.373 1.00 64.31 851 TYR A N 1
ATOM 6427 C CA . TYR A 1 851 ? 9.229 2.764 34.573 1.00 64.31 851 TYR A CA 1
ATOM 6428 C C . TYR A 1 851 ? 9.366 1.235 34.762 1.00 64.31 851 TYR A C 1
ATOM 6430 O O . TYR A 1 851 ? 8.413 0.532 34.418 1.00 64.31 851 TYR A O 1
ATOM 6438 N N . PRO A 1 852 ? 10.489 0.672 35.279 1.00 58.69 852 PRO A N 1
ATOM 6439 C CA . PRO A 1 852 ? 11.602 1.299 36.018 1.00 58.69 852 PRO A CA 1
ATOM 6440 C C . PRO A 1 852 ? 12.792 1.797 35.194 1.00 58.69 852 PRO A C 1
ATOM 6442 O O . PRO A 1 852 ? 13.645 2.495 35.732 1.00 58.69 852 PRO A O 1
ATOM 6445 N N . VAL A 1 853 ? 12.868 1.469 33.904 1.00 60.53 853 VAL A N 1
ATOM 6446 C CA . VAL A 1 853 ? 14.093 1.665 33.103 1.00 60.53 853 VAL A CA 1
ATOM 6447 C C . VAL A 1 853 ? 14.280 3.125 32.631 1.00 60.53 853 VAL A C 1
ATOM 6449 O O . VAL A 1 853 ? 15.320 3.451 32.072 1.00 60.53 853 VAL A O 1
ATOM 6452 N N . GLN A 1 854 ? 13.302 4.018 32.869 1.00 67.19 854 GLN A N 1
ATOM 6453 C CA . GLN A 1 854 ? 13.294 5.428 32.421 1.00 67.19 854 GLN A CA 1
ATOM 6454 C C . GLN A 1 854 ? 13.684 5.584 30.944 1.00 67.19 854 GLN A C 1
ATOM 6456 O O . GLN A 1 854 ? 14.457 6.459 30.553 1.00 67.19 854 GLN A O 1
ATOM 6461 N N . LEU A 1 855 ? 13.155 4.704 30.099 1.00 74.00 855 LEU A N 1
ATOM 6462 C CA . LEU A 1 855 ? 13.369 4.816 28.668 1.00 74.00 855 LEU A CA 1
ATOM 6463 C C . LEU A 1 855 ? 12.426 5.871 28.108 1.00 74.00 855 LEU A C 1
ATOM 6465 O O . LEU A 1 855 ? 11.227 5.806 28.349 1.00 74.00 855 LEU A O 1
ATOM 6469 N N . ASN A 1 856 ? 12.961 6.805 27.324 1.00 77.56 856 ASN A N 1
ATOM 6470 C CA . ASN A 1 856 ? 12.139 7.765 26.595 1.00 77.56 856 ASN A CA 1
ATOM 6471 C C . ASN A 1 856 ? 11.169 7.038 25.654 1.00 77.56 856 ASN A C 1
ATOM 6473 O O . ASN A 1 856 ? 11.486 5.954 25.135 1.00 77.56 856 ASN A O 1
ATOM 6477 N N . GLY A 1 857 ? 10.025 7.673 25.388 1.00 78.50 857 GLY A N 1
ATOM 6478 C CA . GLY A 1 857 ? 9.180 7.270 24.278 1.00 78.50 857 GLY A CA 1
ATOM 6479 C C . GLY A 1 857 ? 9.968 7.353 22.977 1.00 78.50 857 GLY A C 1
ATOM 6480 O O . GLY A 1 857 ? 10.826 8.227 22.810 1.00 78.50 857 GLY A O 1
ATOM 6481 N N . THR A 1 858 ? 9.734 6.387 22.099 1.00 83.38 858 THR A N 1
ATOM 6482 C CA . THR A 1 858 ? 10.456 6.253 20.833 1.00 83.38 858 THR A CA 1
ATOM 6483 C C . THR A 1 858 ? 9.499 5.905 19.718 1.00 83.38 858 THR A C 1
ATOM 6485 O O . THR A 1 858 ? 8.575 5.120 19.928 1.00 83.38 858 THR A O 1
ATOM 6488 N N . PHE A 1 859 ? 9.792 6.420 18.532 1.00 83.44 859 PHE A N 1
ATOM 6489 C CA . PHE A 1 859 ? 9.180 6.018 17.276 1.00 83.44 859 PHE A CA 1
ATOM 6490 C C . PHE A 1 859 ? 10.283 5.652 16.282 1.00 83.44 859 PHE A C 1
ATOM 6492 O O . PHE A 1 859 ? 11.247 6.406 16.112 1.00 83.44 859 PHE A O 1
ATOM 6499 N N . GLU A 1 860 ? 10.179 4.466 15.693 1.00 82.69 860 GLU A N 1
ATOM 6500 C CA . GLU A 1 860 ? 11.194 3.900 14.806 1.00 82.69 860 GLU A CA 1
ATOM 6501 C C . GLU A 1 860 ? 10.548 3.216 13.596 1.00 82.69 860 GLU A C 1
ATOM 6503 O O . GLU A 1 860 ? 9.525 2.535 13.722 1.00 82.69 860 GLU A O 1
ATOM 6508 N N . ALA A 1 861 ? 11.193 3.367 12.439 1.00 81.88 861 ALA A N 1
ATOM 6509 C CA . ALA A 1 861 ? 10.963 2.516 11.279 1.00 81.88 861 ALA A CA 1
ATOM 6510 C C . ALA A 1 861 ? 11.827 1.249 11.407 1.00 81.88 861 ALA A C 1
ATOM 6512 O O . ALA A 1 861 ? 13.004 1.305 11.793 1.00 81.88 861 ALA A O 1
ATOM 6513 N N . ILE A 1 862 ? 11.238 0.087 11.128 1.00 79.00 862 ILE A N 1
ATOM 6514 C CA . ILE A 1 862 ? 11.920 -1.207 11.219 1.00 79.00 862 ILE A CA 1
ATOM 6515 C C . ILE A 1 862 ? 12.733 -1.470 9.937 1.00 79.00 862 ILE A C 1
ATOM 6517 O O . ILE A 1 862 ? 12.495 -0.879 8.889 1.00 79.00 862 ILE A O 1
ATOM 6521 N N . ASN A 1 863 ? 13.722 -2.365 10.019 1.00 73.31 863 ASN A N 1
ATOM 6522 C CA . ASN A 1 863 ? 14.566 -2.774 8.901 1.00 73.31 863 ASN A CA 1
ATOM 6523 C C . ASN A 1 863 ? 13.730 -3.200 7.671 1.00 73.31 863 ASN A C 1
ATOM 6525 O O . ASN A 1 863 ? 12.957 -4.159 7.757 1.00 73.31 863 ASN A O 1
ATOM 6529 N N . PRO A 1 864 ? 13.925 -2.567 6.502 1.00 74.94 864 PRO A N 1
ATOM 6530 C CA . PRO A 1 864 ? 13.194 -2.938 5.303 1.00 74.94 864 PRO A CA 1
ATOM 6531 C C . PRO A 1 864 ? 13.564 -4.327 4.771 1.00 74.94 864 PRO A C 1
ATOM 6533 O O . PRO A 1 864 ? 12.808 -4.885 4.003 1.00 74.94 864 PRO A O 1
ATOM 6536 N N . VAL A 1 865 ? 14.654 -4.959 5.202 1.00 79.81 865 VAL A N 1
ATOM 6537 C CA . VAL A 1 865 ? 15.028 -6.297 4.695 1.00 79.81 865 VAL A CA 1
ATOM 6538 C C . VAL A 1 865 ? 14.250 -7.437 5.387 1.00 79.81 865 VAL A C 1
ATOM 6540 O O . VAL A 1 865 ? 14.498 -8.610 5.133 1.00 79.81 865 VAL A O 1
ATOM 6543 N N . ILE A 1 866 ? 13.321 -7.132 6.301 1.00 82.88 866 ILE A N 1
ATOM 6544 C CA . ILE A 1 866 ? 12.546 -8.173 6.995 1.00 82.88 866 ILE A CA 1
ATOM 6545 C C . ILE A 1 866 ? 11.594 -8.865 6.020 1.00 82.88 866 ILE A C 1
ATOM 6547 O O . ILE A 1 866 ? 10.783 -8.208 5.366 1.00 82.88 866 ILE A O 1
ATOM 6551 N N . HIS A 1 867 ? 11.673 -10.193 6.010 1.00 87.62 867 HIS A N 1
ATOM 6552 C CA . HIS A 1 867 ? 10.714 -11.098 5.399 1.00 87.62 867 HIS A CA 1
ATOM 6553 C C . HIS A 1 867 ? 10.723 -12.447 6.134 1.00 87.62 867 HIS A C 1
ATOM 6555 O O . HIS A 1 867 ? 11.556 -12.713 7.005 1.00 87.62 867 HIS A O 1
ATOM 6561 N N . THR A 1 868 ? 9.796 -13.319 5.754 1.00 88.69 868 THR A N 1
ATOM 6562 C CA . THR A 1 868 ? 9.630 -14.669 6.314 1.00 88.69 868 THR A CA 1
ATOM 6563 C C . THR A 1 868 ? 10.945 -15.454 6.292 1.00 88.69 868 THR A C 1
ATOM 6565 O O . THR A 1 868 ? 11.616 -15.503 5.262 1.00 88.69 868 THR A O 1
ATOM 6568 N N . GLY A 1 869 ? 11.324 -16.072 7.415 1.00 78.50 869 GLY A N 1
ATOM 6569 C CA . GLY A 1 869 ? 12.528 -16.912 7.523 1.00 78.50 869 GLY A CA 1
ATOM 6570 C C . GLY A 1 869 ? 13.843 -16.176 7.781 1.00 78.50 869 GLY A C 1
ATOM 6571 O O . GLY A 1 869 ? 14.842 -16.802 8.152 1.00 78.50 869 GLY A O 1
ATOM 6572 N N . ILE A 1 870 ? 13.871 -14.847 7.659 1.00 76.62 870 ILE A N 1
ATOM 6573 C CA . ILE A 1 870 ? 15.037 -14.067 8.070 1.00 76.62 870 ILE A CA 1
ATOM 6574 C C . ILE A 1 870 ? 14.948 -13.791 9.561 1.00 76.62 870 ILE A C 1
ATOM 6576 O O . ILE A 1 870 ? 14.088 -13.044 10.009 1.00 76.62 870 ILE A O 1
ATOM 6580 N N . ILE A 1 871 ? 15.896 -14.348 10.320 1.00 66.19 871 ILE A N 1
ATOM 6581 C CA . ILE A 1 871 ? 16.193 -13.883 11.674 1.00 66.19 871 ILE A CA 1
ATOM 6582 C C . ILE A 1 871 ? 16.822 -12.497 11.512 1.00 66.19 871 ILE A C 1
ATOM 6584 O O . ILE A 1 871 ? 17.959 -12.410 11.028 1.00 66.19 871 ILE A O 1
ATOM 6588 N N . PRO A 1 872 ? 16.136 -11.408 11.889 1.00 59.06 872 PRO A N 1
ATOM 6589 C CA . PRO A 1 872 ? 16.794 -10.124 11.970 1.00 59.06 872 PRO A CA 1
ATOM 6590 C C . PRO A 1 872 ? 17.821 -10.272 13.089 1.00 59.06 872 PRO A C 1
ATOM 6592 O O . PRO A 1 872 ? 17.462 -10.464 14.250 1.00 59.06 872 PRO A O 1
ATOM 6595 N N . VAL A 1 873 ? 19.112 -10.226 12.757 1.00 52.97 873 VAL A N 1
ATOM 6596 C CA . VAL A 1 873 ? 20.131 -10.005 13.788 1.00 52.97 873 VAL A CA 1
ATOM 6597 C C . VAL A 1 873 ? 19.692 -8.741 14.518 1.00 52.97 873 VAL A C 1
ATOM 6599 O O . VAL A 1 873 ? 19.387 -7.758 13.843 1.00 52.97 873 VAL A O 1
ATOM 6602 N N . ALA A 1 874 ? 19.585 -8.794 15.850 1.00 46.97 874 ALA A N 1
ATOM 6603 C CA . ALA A 1 874 ? 19.142 -7.689 16.695 1.00 46.97 874 ALA A CA 1
ATOM 6604 C C . ALA A 1 874 ? 20.012 -6.442 16.448 1.00 46.97 874 ALA A C 1
ATOM 6606 O O . ALA A 1 874 ? 21.015 -6.207 17.116 1.00 46.97 874 ALA A O 1
ATOM 6607 N N . GLY A 1 875 ? 19.663 -5.679 15.418 1.00 48.50 875 GLY A N 1
ATOM 6608 C CA . GLY A 1 875 ? 20.335 -4.467 14.999 1.00 48.50 875 GLY A CA 1
ATOM 6609 C C . GLY A 1 875 ? 19.686 -3.271 15.670 1.00 48.50 875 GLY A C 1
ATOM 6610 O O . GLY A 1 875 ? 18.496 -3.286 15.999 1.00 48.50 875 GLY A O 1
ATOM 6611 N N . ALA A 1 876 ? 20.473 -2.215 15.867 1.00 45.97 876 ALA A N 1
ATOM 6612 C CA . ALA A 1 876 ? 19.931 -0.902 16.184 1.00 45.97 876 ALA A CA 1
ATOM 6613 C C . ALA A 1 876 ? 18.811 -0.547 15.180 1.00 45.97 876 ALA A C 1
ATOM 6615 O O . ALA A 1 876 ? 18.906 -0.939 14.011 1.00 45.97 876 ALA A O 1
ATOM 6616 N N . PRO A 1 877 ? 17.752 0.170 15.604 1.00 52.03 877 PRO A N 1
ATOM 6617 C CA . PRO A 1 877 ? 16.767 0.676 14.655 1.00 52.03 877 PRO A CA 1
ATOM 6618 C C . PRO A 1 877 ? 17.501 1.439 13.557 1.00 52.03 877 PRO A C 1
ATOM 6620 O O . PRO A 1 877 ? 18.420 2.204 13.859 1.00 52.03 877 PRO A O 1
ATOM 6623 N N . ARG A 1 878 ? 17.133 1.222 12.287 1.00 56.41 878 ARG A N 1
ATOM 6624 C CA . ARG A 1 878 ? 17.823 1.924 11.198 1.00 56.41 878 ARG A CA 1
ATOM 6625 C C . ARG A 1 878 ? 17.608 3.431 11.300 1.00 56.41 878 ARG A C 1
ATOM 6627 O O . ARG A 1 878 ? 18.494 4.186 10.906 1.00 56.41 878 ARG A O 1
ATOM 6634 N N . THR A 1 879 ? 16.473 3.884 11.840 1.00 61.81 879 THR A N 1
ATOM 6635 C CA . THR A 1 879 ? 16.199 5.310 12.048 1.00 61.81 879 THR A CA 1
ATOM 6636 C C . THR A 1 879 ? 15.262 5.535 13.234 1.00 61.81 879 THR A C 1
ATOM 6638 O O . THR A 1 879 ? 14.216 4.901 13.356 1.00 61.81 879 THR A O 1
ATOM 6641 N N . LEU A 1 880 ? 15.668 6.445 14.120 1.00 60.84 880 LEU A N 1
ATOM 6642 C CA . LEU A 1 880 ? 14.876 6.945 15.239 1.00 60.84 880 LEU A CA 1
ATOM 6643 C C . LEU A 1 880 ? 14.262 8.275 14.804 1.00 60.84 880 LEU A C 1
ATOM 6645 O O . LEU A 1 880 ? 14.994 9.234 14.574 1.00 60.84 880 LEU A O 1
ATOM 6649 N N . ILE A 1 881 ? 12.942 8.318 14.672 1.00 65.88 881 ILE A N 1
ATOM 6650 C CA . ILE A 1 881 ? 12.231 9.487 14.139 1.00 65.88 881 ILE A CA 1
ATOM 6651 C C . ILE A 1 881 ? 11.912 10.474 15.268 1.00 65.88 881 ILE A C 1
ATOM 6653 O O . ILE A 1 881 ? 12.058 11.681 15.107 1.00 65.88 881 ILE A O 1
ATOM 6657 N N . SER A 1 882 ? 11.560 9.964 16.452 1.00 67.44 882 SER A N 1
ATOM 6658 C CA . SER A 1 882 ? 11.426 10.771 17.665 1.00 67.44 882 SER A CA 1
ATOM 6659 C C . SER A 1 882 ? 11.929 10.011 18.886 1.00 67.44 882 SER A C 1
ATOM 6661 O O . SER A 1 882 ? 11.737 8.799 19.024 1.00 67.44 882 SER A O 1
ATOM 6663 N N . SER A 1 883 ? 12.580 10.744 19.786 1.00 65.50 883 SER A N 1
ATOM 6664 C CA . SER A 1 883 ? 12.879 10.297 21.140 1.00 65.50 883 SER A CA 1
ATOM 6665 C C . SER A 1 883 ? 12.734 11.483 22.074 1.00 65.50 883 SER A C 1
ATOM 6667 O O . SER A 1 883 ? 13.342 12.512 21.789 1.00 65.50 883 SER A O 1
ATOM 6669 N N . ARG A 1 884 ? 11.944 11.326 23.148 1.00 66.31 884 ARG A N 1
ATOM 6670 C CA . ARG A 1 884 ? 11.690 12.259 24.284 1.00 66.31 884 ARG A CA 1
ATOM 6671 C C . ARG A 1 884 ? 10.207 12.533 24.568 1.00 66.31 884 ARG A C 1
ATOM 6673 O O . ARG A 1 884 ? 9.935 13.182 25.571 1.00 66.31 884 ARG A O 1
ATOM 6680 N N . SER A 1 885 ? 9.265 12.003 23.789 1.00 71.19 885 SER A N 1
ATOM 6681 C CA . SER A 1 885 ? 7.849 12.016 24.189 1.00 71.19 885 SER A CA 1
ATOM 6682 C C . SER A 1 885 ? 7.635 11.117 25.414 1.00 71.19 885 SER A C 1
ATOM 6684 O O . SER A 1 885 ? 8.207 10.023 25.494 1.00 71.19 885 SER A O 1
ATOM 6686 N N . LEU A 1 886 ? 6.832 11.557 26.382 1.00 77.50 886 LEU A N 1
ATOM 6687 C CA . LEU A 1 886 ? 6.415 10.728 27.515 1.00 77.50 886 LEU A CA 1
ATOM 6688 C C . LEU A 1 886 ? 5.306 9.777 27.076 1.00 77.50 886 LEU A C 1
ATOM 6690 O O . LEU A 1 886 ? 5.363 8.592 27.405 1.00 77.50 886 LEU A O 1
ATOM 6694 N N . SER A 1 887 ? 4.352 10.273 26.290 1.00 78.38 887 SER A N 1
ATOM 6695 C CA . SER A 1 887 ? 3.264 9.487 25.711 1.00 78.38 887 SER A CA 1
ATOM 6696 C C . SER A 1 887 ? 3.358 9.412 24.188 1.00 78.38 887 SER A C 1
ATOM 6698 O O . SER A 1 887 ? 3.644 10.412 23.532 1.00 78.38 887 SER A O 1
ATOM 6700 N N . MET A 1 888 ? 3.097 8.224 23.642 1.00 82.00 888 MET A N 1
ATOM 6701 C CA . MET A 1 888 ? 2.954 7.955 22.211 1.00 82.00 888 MET A CA 1
ATOM 6702 C C . MET A 1 888 ? 1.643 7.200 21.987 1.00 82.00 888 MET A C 1
ATOM 6704 O O . MET A 1 888 ? 1.391 6.197 22.661 1.00 82.00 888 MET A O 1
ATOM 6708 N N . GLY A 1 889 ? 0.827 7.682 21.056 1.00 80.12 889 GLY A N 1
ATOM 6709 C CA . GLY A 1 889 ? -0.409 7.049 20.606 1.00 80.12 889 GLY A CA 1
ATOM 6710 C C . GLY A 1 889 ? -0.193 6.054 19.457 1.00 80.12 889 GLY A C 1
ATOM 6711 O O . GLY A 1 889 ? 0.952 5.809 19.048 1.00 80.12 889 GLY A O 1
ATOM 6712 N N . PRO A 1 890 ? -1.285 5.461 18.940 1.00 82.81 890 PRO A N 1
ATOM 6713 C CA . PRO A 1 890 ? -1.241 4.694 17.702 1.00 82.81 890 PRO A CA 1
ATOM 6714 C C . PRO A 1 890 ? -0.881 5.593 16.513 1.00 82.81 890 PRO A C 1
ATOM 6716 O O . PRO A 1 890 ? -1.170 6.792 16.516 1.00 82.81 890 PRO A O 1
ATOM 6719 N N . LEU A 1 891 ? -0.249 4.991 15.505 1.00 86.19 891 LEU A N 1
ATOM 6720 C CA . LEU A 1 891 ? -0.116 5.600 14.186 1.00 86.19 891 LEU A CA 1
ATOM 6721 C C . LEU A 1 891 ? -1.372 5.320 13.374 1.00 86.19 891 LEU A C 1
ATOM 6723 O O . LEU A 1 891 ? -1.887 4.203 13.418 1.00 86.19 891 LEU A O 1
ATOM 6727 N N . PHE A 1 892 ? -1.793 6.296 12.583 1.00 85.38 892 PHE A N 1
ATOM 6728 C CA . PHE A 1 892 ? -2.833 6.114 11.581 1.00 85.38 892 PHE A CA 1
ATOM 6729 C C . PHE A 1 892 ? -2.496 6.906 10.318 1.00 85.38 892 PHE A C 1
ATOM 6731 O O . PHE A 1 892 ? -1.696 7.845 10.352 1.00 85.38 892 PHE A O 1
ATOM 6738 N N . LEU A 1 893 ? -3.104 6.499 9.210 1.00 87.06 893 LEU A N 1
ATOM 6739 C CA . LEU A 1 893 ? -3.016 7.189 7.935 1.00 87.06 893 LEU A CA 1
ATOM 6740 C C . LEU A 1 893 ? -4.203 8.146 7.823 1.00 87.06 893 LEU A C 1
ATOM 6742 O O . LEU A 1 893 ? -5.350 7.725 7.968 1.00 87.06 893 LEU A O 1
ATOM 6746 N N . ARG A 1 894 ? -3.944 9.430 7.590 1.00 89.69 894 ARG A N 1
ATOM 6747 C CA . ARG A 1 894 ? -4.998 10.427 7.411 1.00 89.69 894 ARG A CA 1
ATOM 6748 C C . ARG A 1 894 ? -5.655 10.222 6.052 1.00 89.69 894 ARG A C 1
ATOM 6750 O O . ARG A 1 894 ? -5.005 10.425 5.028 1.00 89.69 894 ARG A O 1
ATOM 6757 N N . SER A 1 895 ? -6.941 9.889 6.018 1.00 90.38 895 SER A N 1
ATOM 6758 C CA . SER A 1 895 ? -7.641 9.592 4.756 1.00 90.38 895 SER A CA 1
ATOM 6759 C C . SER A 1 895 ? -7.677 10.765 3.773 1.00 90.38 895 SER A C 1
ATOM 6761 O O . SER A 1 895 ? -7.785 10.552 2.566 1.00 90.38 895 SER A O 1
ATOM 6763 N N . ALA A 1 896 ? -7.551 12.003 4.263 1.00 90.12 896 ALA A N 1
ATOM 6764 C CA . ALA A 1 896 ? -7.671 13.187 3.421 1.00 90.12 896 ALA A CA 1
ATOM 6765 C C . ALA A 1 896 ? -6.509 13.394 2.434 1.00 90.12 896 ALA A C 1
ATOM 6767 O O . ALA A 1 896 ? -6.749 13.836 1.318 1.00 90.12 896 ALA A O 1
ATOM 6768 N N . ASN A 1 897 ? -5.266 13.095 2.827 1.00 88.19 897 ASN A N 1
ATOM 6769 C CA . ASN A 1 897 ? -4.072 13.261 1.980 1.00 88.19 897 ASN A CA 1
ATOM 6770 C C . ASN A 1 897 ? -3.085 12.089 2.050 1.00 88.19 897 ASN A C 1
ATOM 6772 O O . ASN A 1 897 ? -2.065 12.122 1.369 1.00 88.19 897 ASN A O 1
ATOM 6776 N N . GLY A 1 898 ? -3.339 11.079 2.882 1.00 88.44 898 GLY A N 1
ATOM 6777 C CA . GLY A 1 898 ? -2.436 9.948 3.038 1.00 88.44 898 GLY A CA 1
ATOM 6778 C C . GLY A 1 898 ? -1.166 10.248 3.830 1.00 88.44 898 GLY A C 1
ATOM 6779 O O . GLY A 1 898 ? -0.152 9.584 3.607 1.00 88.44 898 GLY A O 1
ATOM 6780 N N . SER A 1 899 ? -1.162 11.258 4.706 1.00 86.00 899 SER A N 1
ATOM 6781 C CA . SER A 1 899 ? -0.038 11.470 5.621 1.00 86.00 899 SER A CA 1
ATOM 6782 C C . SER A 1 899 ? -0.142 10.563 6.849 1.00 86.00 899 SER A C 1
ATOM 6784 O O . SER A 1 899 ? -1.229 10.294 7.367 1.00 86.00 899 SER A O 1
ATOM 6786 N N . TRP A 1 900 ? 0.996 10.057 7.325 1.00 86.19 900 TRP A N 1
ATOM 6787 C CA . TRP A 1 900 ? 1.037 9.277 8.564 1.00 86.19 900 TRP A CA 1
ATOM 6788 C C . TRP A 1 900 ? 1.045 10.213 9.762 1.00 86.19 900 TRP A C 1
ATOM 6790 O O . TRP A 1 900 ? 1.959 11.019 9.878 1.00 86.19 900 TRP A O 1
ATOM 6800 N N . MET A 1 901 ? 0.112 10.052 10.698 1.00 84.44 901 MET A N 1
ATOM 6801 C CA . MET A 1 901 ? 0.040 10.860 11.915 1.00 84.44 901 MET A CA 1
ATOM 6802 C C . MET A 1 901 ? 0.208 10.012 13.176 1.00 84.44 901 MET A C 1
ATOM 6804 O O . MET A 1 901 ? -0.202 8.851 13.240 1.00 84.44 901 MET A O 1
ATOM 6808 N N . ILE A 1 902 ? 0.791 10.611 14.215 1.00 82.50 902 ILE A N 1
ATOM 6809 C CA . ILE A 1 902 ? 0.885 10.013 15.550 1.00 82.50 902 ILE A CA 1
ATOM 6810 C C . ILE A 1 902 ? 0.552 11.038 16.638 1.00 82.50 902 ILE A C 1
ATOM 6812 O O . ILE A 1 902 ? 1.060 12.160 16.627 1.00 82.50 902 ILE A O 1
ATOM 6816 N N . GLY A 1 903 ? -0.299 10.633 17.587 1.00 76.69 903 GLY A N 1
ATOM 6817 C CA . GLY A 1 903 ? -0.646 11.413 18.780 1.00 76.69 903 GLY A CA 1
ATOM 6818 C C . GLY A 1 903 ? 0.314 11.190 19.955 1.00 76.69 903 GLY A C 1
ATOM 6819 O O . GLY A 1 903 ? 1.109 10.249 19.968 1.00 76.69 903 GLY A O 1
ATOM 6820 N N . GLY A 1 904 ? 0.220 12.035 20.978 1.00 77.25 904 GLY A N 1
ATOM 6821 C CA . GLY A 1 904 ? 1.048 11.997 22.180 1.00 77.25 904 GLY A CA 1
ATOM 6822 C C . GLY A 1 904 ? 1.106 13.364 22.863 1.00 77.25 904 GLY A C 1
ATOM 6823 O O . GLY A 1 904 ? 0.231 14.210 22.686 1.00 77.25 904 GLY A O 1
ATOM 6824 N N . ASP A 1 905 ? 2.185 13.623 23.604 1.00 70.00 905 ASP A N 1
ATOM 6825 C CA . ASP A 1 905 ? 2.425 14.974 24.148 1.00 70.00 905 ASP A CA 1
ATOM 6826 C C . ASP A 1 905 ? 2.606 16.025 23.027 1.00 70.00 905 ASP A C 1
ATOM 6828 O O . ASP A 1 905 ? 2.388 17.216 23.239 1.00 70.00 905 ASP A O 1
ATOM 6832 N N . HIS A 1 906 ? 2.983 15.564 21.828 1.00 58.66 906 HIS A N 1
ATOM 6833 C CA . HIS A 1 906 ? 3.069 16.315 20.578 1.00 58.66 906 HIS A CA 1
ATOM 6834 C C . HIS A 1 906 ? 2.524 15.464 19.423 1.00 58.66 906 HIS A C 1
ATOM 6836 O O . HIS A 1 906 ? 2.623 14.235 19.469 1.00 58.66 906 HIS A O 1
ATOM 6842 N N . VAL A 1 907 ? 1.994 16.119 18.389 1.00 55.97 907 VAL A N 1
ATOM 6843 C CA . VAL A 1 907 ? 1.527 15.487 17.148 1.00 55.97 907 VAL A CA 1
ATOM 6844 C C . VAL A 1 907 ? 2.588 15.647 16.059 1.00 55.97 907 VAL A C 1
ATOM 6846 O O . VAL A 1 907 ? 3.064 16.762 15.824 1.00 55.97 907 VAL A O 1
ATOM 6849 N N . TYR A 1 908 ? 2.944 14.539 15.403 1.00 57.31 908 TYR A N 1
ATOM 6850 C CA . TYR A 1 908 ? 3.881 14.493 14.271 1.00 57.31 908 TYR A CA 1
ATOM 6851 C C . TYR A 1 908 ? 3.191 13.914 13.032 1.00 57.31 908 TYR A C 1
ATOM 6853 O O . TYR A 1 908 ? 2.390 12.986 13.177 1.00 57.31 908 TYR A O 1
ATOM 6861 N N . THR A 1 909 ? 3.541 14.417 11.843 1.00 56.19 909 THR A N 1
ATOM 6862 C CA . THR A 1 909 ? 3.099 13.876 10.543 1.00 56.19 909 THR A CA 1
ATOM 6863 C C . THR A 1 909 ? 4.287 13.440 9.680 1.00 56.19 909 THR A C 1
ATOM 6865 O O . THR A 1 909 ? 5.395 13.928 9.898 1.00 56.19 909 THR A O 1
ATOM 6868 N N . ASN A 1 910 ? 4.072 12.565 8.699 1.00 59.59 910 ASN A N 1
ATOM 6869 C CA . ASN A 1 910 ? 4.946 12.369 7.541 1.00 59.59 910 ASN A CA 1
ATOM 6870 C C . ASN A 1 910 ? 4.169 12.776 6.293 1.00 59.59 910 ASN A C 1
ATOM 6872 O O . ASN A 1 910 ? 3.287 12.023 5.868 1.00 59.59 910 ASN A O 1
ATOM 6876 N N . ASP A 1 911 ? 4.480 13.964 5.776 1.00 49.22 911 ASP A N 1
ATOM 6877 C CA . ASP A 1 911 ? 3.859 14.501 4.563 1.00 49.22 911 ASP A CA 1
ATOM 6878 C C . ASP A 1 911 ? 4.706 14.212 3.351 1.00 49.22 911 ASP A C 1
ATOM 6880 O O . ASP A 1 911 ? 5.694 14.964 3.120 1.00 49.22 911 ASP A O 1
#

Nearest PDB structures (foldseek):
  8glv-assembly1_LY  TM=2.751E-01  e=6.763E-07  Chlamydomonas reinhardtii
  5wlc-assembly1_LH  TM=2.492E-01  e=5.521E-06  Saccharomyces cerevisiae BY4741
  4d4o-assembly1_B-2  TM=3.404E-01  e=4.231E-04  Saccharomyces cerevisiae
  8auw-assembly1_B  TM=3.490E-01  e=1.537E-02  Homo sapiens
  8atu-assembly1_A  TM=3.784E-01  e=3.095E-02  Homo sapiens